Protein 2JMF (pdb70)

GO terms:
  GO:0061630 ubiquitin protein ligase activity (F, IDA)
  GO:0005737 cytoplasm (C, IDA)
  GO:0005938 cell cortex (C, IDA)
  GO:0019915 lipid storage (P, IDA)
  GO:0035331 negative regulation of hippo signaling (P, IGI)
  GO:0045463 R8 cell development (P, IGI)
  GO:0045746 negative regulation of Notch signaling pathway (P, IGI)
  GO:0045879 negative regulation of smoothened signaling pathway (P, IGI)
  GO:0016348 imaginal disc-derived leg joint morphogenesis (P, IGI)
  GO:0006622 protein targeting to lysosome (P, IGI)
  GO:0008586 imaginal disc-derived wing vein morphogenesis (P, IGI)
  GO:0008587 imaginal disc-derived wing margin morphogenesis (P, IGI)
  GO:0045746 negative regulation of Notch signaling pathway (P, IMP)
  GO:0045807 positive regulation of endocytosis (P, IMP)
  GO:0031623 receptor internalization (P, IMP)
  GO:0032880 regulation of protein localization (P, IMP)
  GO:0008586 imaginal disc-derived wing vein morphogenesis (P, IMP)
  GO:0005112 Notch binding (F, IPI)
  GO:0005515 protein binding (F, IPI)
  GO:0035209 pupal development (P, IMP)

Secondary structure (DSSP, 8-state):
-TTTS-SPPPTTEEEEE-TTS-EEEEETTT--EESS-PPSS--/-----PPP-STTT--

Foldseek 3Di:
DVPPPDDDDDDQKDWDADPVRAIKIAHPPVGDIDRDDDDPPDD/DDDPPDDDDDPVVVD

Structure (mmCIF, N/CA/C/O backbone):
data_2JMF
#
_entry.id   2JMF
#
loop_
_entity.id
_entity.type
_entity.pdbx_description
1 polymer 'E3 ubiquitin-protein ligase suppressor of deltex'
2 polymer 'Neurogenic locus Notch protein'
#
loop_
_atom_site.group_PDB
_atom_site.id
_atom_site.type_symbol
_atom_site.label_atom_id
_atom_site.label_alt_id
_atom_site.label_comp_id
_atom_site.label_asym_id
_atom_site.label_entity_id
_atom_site.label_seq_id
_atom_site.pdbx_PDB_ins_code
_atom_site.Cartn_x
_atom_site.Cartn_y
_atom_site.Cartn_z
_atom_site.occupancy
_atom_site.B_iso_or_equiv
_atom_site.auth_seq_id
_atom_site.auth_comp_id
_atom_site.auth_asym_id
_atom_site.auth_atom_id
_atom_site.pdbx_PDB_model_num
ATOM 1 N N . VAL A 1 11 ? 29.497 3.406 -9.202 1.00 0.00 515 VAL A N 1
ATOM 2 C CA . VAL A 1 11 ? 30.176 4.730 -9.075 1.00 0.00 515 VAL A CA 1
ATOM 3 C C . VAL A 1 11 ? 30.663 5.259 -10.427 1.00 0.00 515 VAL A C 1
ATOM 4 O O . VAL A 1 11 ? 30.222 6.330 -10.840 1.00 0.00 515 VAL A O 1
ATOM 17 N N . SER A 1 12 ? 31.548 4.536 -11.128 1.00 0.00 516 SER A N 1
ATOM 18 C CA . SER A 1 12 ? 32.402 5.019 -12.241 1.00 0.00 516 SER A CA 1
ATOM 19 C C . SER A 1 12 ? 31.726 5.744 -13.423 1.00 0.00 516 SER A C 1
ATOM 20 O O . SER A 1 12 ? 32.390 6.519 -14.114 1.00 0.00 516 SER A O 1
ATOM 28 N N . LEU A 1 13 ? 30.424 5.528 -13.656 1.00 0.00 517 LEU A N 1
ATOM 29 C CA . LEU A 1 13 ? 29.607 6.245 -14.656 1.00 0.00 517 LEU A CA 1
ATOM 30 C C . LEU A 1 13 ? 28.219 6.677 -14.125 1.00 0.00 517 LEU A C 1
ATOM 31 O O . LEU A 1 13 ? 27.318 6.989 -14.906 1.00 0.00 517 LEU A O 1
ATOM 47 N N . ILE A 1 14 ? 28.046 6.688 -12.797 1.00 0.00 518 ILE A N 1
ATOM 48 C CA . ILE A 1 14 ? 26.777 6.957 -12.087 1.00 0.00 518 ILE A CA 1
ATOM 49 C C . ILE A 1 14 ? 26.938 8.097 -11.051 1.00 0.00 518 ILE A C 1
ATOM 50 O O . ILE A 1 14 ? 25.951 8.706 -10.633 1.00 0.00 518 ILE A O 1
ATOM 66 N N . ASN A 1 15 ? 28.178 8.458 -10.695 1.00 0.00 519 ASN A N 1
ATOM 67 C CA . ASN A 1 15 ? 28.528 9.496 -9.713 1.00 0.00 519 ASN A CA 1
ATOM 68 C C . ASN A 1 15 ? 29.377 10.637 -10.336 1.00 0.00 519 ASN A C 1
ATOM 69 O O . ASN A 1 15 ? 30.068 11.379 -9.635 1.00 0.00 519 ASN A O 1
ATOM 80 N N . GLU A 1 16 ? 29.345 10.758 -11.668 1.00 0.00 520 GLU A N 1
ATOM 81 C CA . GLU A 1 16 ? 29.984 11.824 -12.463 1.00 0.00 520 GLU A CA 1
ATOM 82 C C . GLU A 1 16 ? 29.351 13.222 -12.226 1.00 0.00 520 GLU A C 1
ATOM 83 O O . GLU A 1 16 ? 28.420 13.380 -11.429 1.00 0.00 520 GLU A O 1
ATOM 95 N N . GLY A 1 17 ? 29.867 14.254 -12.910 1.00 0.00 521 GLY A N 1
ATOM 96 C CA . GLY A 1 17 ? 29.430 15.656 -12.786 1.00 0.00 521 GLY A CA 1
ATOM 97 C C . GLY A 1 17 ? 27.940 15.933 -13.098 1.00 0.00 521 GLY A C 1
ATOM 98 O O . GLY A 1 17 ? 27.246 15.082 -13.669 1.00 0.00 521 GLY A O 1
ATOM 102 N N . PRO A 1 18 ? 27.433 17.131 -12.737 1.00 0.00 522 PRO A N 1
ATOM 103 C CA . PRO A 1 18 ? 26.010 17.482 -12.821 1.00 0.00 522 PRO A CA 1
ATOM 104 C C . PRO A 1 18 ? 25.501 17.615 -14.269 1.00 0.00 522 PRO A C 1
ATOM 105 O O . PRO A 1 18 ? 26.249 17.990 -15.178 1.00 0.00 522 PRO A O 1
ATOM 116 N N . LEU A 1 19 ? 24.210 17.326 -14.481 1.00 0.00 523 LEU A N 1
ATOM 117 C CA . LEU A 1 19 ? 23.568 17.376 -15.804 1.00 0.00 523 LEU A CA 1
ATOM 118 C C . LEU A 1 19 ? 23.194 18.819 -16.248 1.00 0.00 523 LEU A C 1
ATOM 119 O O . LEU A 1 19 ? 22.991 19.688 -15.390 1.00 0.00 523 LEU A O 1
ATOM 135 N N . PRO A 1 20 ? 23.075 19.095 -17.564 1.00 0.00 524 PRO A N 1
ATOM 136 C CA . PRO A 1 20 ? 22.651 20.400 -18.091 1.00 0.00 524 PRO A CA 1
ATOM 137 C C . PRO A 1 20 ? 21.172 20.745 -17.782 1.00 0.00 524 PRO A C 1
ATOM 138 O O . PRO A 1 20 ? 20.353 19.844 -17.567 1.00 0.00 524 PRO A O 1
ATOM 149 N N . PRO A 1 21 ? 20.801 22.042 -17.768 1.00 0.00 525 PRO A N 1
ATOM 150 C CA . PRO A 1 21 ? 19.497 22.520 -17.290 1.00 0.00 525 PRO A CA 1
ATOM 151 C C . PRO A 1 21 ? 18.342 22.195 -18.255 1.00 0.00 525 PRO A C 1
ATOM 152 O O . PRO A 1 21 ? 18.264 22.742 -19.356 1.00 0.00 525 PRO A O 1
ATOM 163 N N . GLY A 1 22 ? 17.413 21.331 -17.832 1.00 0.00 526 GLY A N 1
ATOM 164 C CA . GLY A 1 22 ? 16.212 20.977 -18.607 1.00 0.00 526 GLY A CA 1
ATOM 165 C C . GLY A 1 22 ? 16.485 20.187 -19.897 1.00 0.00 526 GLY A C 1
ATOM 166 O O . GLY A 1 22 ? 15.681 20.240 -20.831 1.00 0.00 526 GLY A O 1
ATOM 170 N N . TRP A 1 23 ? 17.604 19.459 -19.948 1.00 0.00 527 TRP A N 1
ATOM 171 C CA . TRP A 1 23 ? 18.062 18.645 -21.084 1.00 0.00 527 TRP A CA 1
ATOM 172 C C . TRP A 1 23 ? 18.210 17.165 -20.687 1.00 0.00 527 TRP A C 1
ATOM 173 O O . TRP A 1 23 ? 18.353 16.820 -19.512 1.00 0.00 527 TRP A O 1
ATOM 194 N N . GLU A 1 24 ? 18.244 16.293 -21.691 1.00 0.00 528 GLU A N 1
ATOM 195 C CA . GLU A 1 24 ? 18.561 14.864 -21.587 1.00 0.00 528 GLU A CA 1
ATOM 196 C C . GLU A 1 24 ? 19.633 14.504 -22.634 1.00 0.00 528 GLU A C 1
ATOM 197 O O . GLU A 1 24 ? 19.746 15.153 -23.677 1.00 0.00 528 GLU A O 1
ATOM 209 N N . ILE A 1 25 ? 20.457 13.497 -22.336 1.00 0.00 529 ILE A N 1
ATOM 210 C CA . ILE A 1 25 ? 21.676 13.151 -23.081 1.00 0.00 529 ILE A CA 1
ATOM 211 C C . ILE A 1 25 ? 21.807 11.627 -23.124 1.00 0.00 529 ILE A C 1
ATOM 212 O O . ILE A 1 25 ? 21.801 10.967 -22.079 1.00 0.00 529 ILE A O 1
ATOM 228 N N . ARG A 1 26 ? 21.907 11.058 -24.330 1.00 0.00 530 ARG A N 1
ATOM 229 C CA . ARG A 1 26 ? 21.861 9.604 -24.570 1.00 0.00 530 ARG A CA 1
ATOM 230 C C . ARG A 1 26 ? 23.010 9.142 -25.470 1.00 0.00 530 ARG A C 1
ATOM 231 O O . ARG A 1 26 ? 23.604 9.936 -26.203 1.00 0.00 530 ARG A O 1
ATOM 252 N N . TYR A 1 27 ? 23.296 7.843 -25.408 1.00 0.00 531 TYR A N 1
ATOM 253 C CA . TYR A 1 27 ? 24.455 7.189 -26.020 1.00 0.00 531 TYR A CA 1
ATOM 254 C C . TYR A 1 27 ? 23.979 5.937 -26.773 1.00 0.00 531 TYR A C 1
ATOM 255 O O . TYR A 1 27 ? 23.525 4.969 -26.153 1.00 0.00 531 TYR A O 1
ATOM 273 N N . THR A 1 28 ? 24.011 5.963 -28.106 1.00 0.00 532 THR A N 1
ATOM 274 C CA . THR A 1 28 ? 23.494 4.870 -28.951 1.00 0.00 532 THR A CA 1
ATOM 275 C C . THR A 1 28 ? 24.493 3.715 -29.089 1.00 0.00 532 THR A C 1
ATOM 276 O O . THR A 1 28 ? 25.702 3.881 -28.895 1.00 0.00 532 THR A O 1
ATOM 287 N N . ALA A 1 29 ? 24.001 2.533 -29.477 1.00 0.00 533 ALA A N 1
ATOM 288 C CA . ALA A 1 29 ? 24.830 1.346 -29.727 1.00 0.00 533 ALA A CA 1
ATOM 289 C C . ALA A 1 29 ? 25.838 1.514 -30.892 1.00 0.00 533 ALA A C 1
ATOM 290 O O . ALA A 1 29 ? 26.803 0.752 -30.987 1.00 0.00 533 ALA A O 1
ATOM 297 N N . ALA A 1 30 ? 25.655 2.528 -31.750 1.00 0.00 534 ALA A N 1
ATOM 298 C CA . ALA A 1 30 ? 26.624 2.946 -32.769 1.00 0.00 534 ALA A CA 1
ATOM 299 C C . ALA A 1 30 ? 27.913 3.580 -32.191 1.00 0.00 534 ALA A C 1
ATOM 300 O O . ALA A 1 30 ? 28.881 3.781 -32.931 1.00 0.00 534 ALA A O 1
ATOM 307 N N . GLY A 1 31 ? 27.943 3.908 -30.892 1.00 0.00 535 GLY A N 1
ATOM 308 C CA . GLY A 1 31 ? 29.080 4.557 -30.228 1.00 0.00 535 GLY A CA 1
ATOM 309 C C . GLY A 1 31 ? 29.071 6.084 -30.363 1.00 0.00 535 GLY A C 1
ATOM 310 O O . GLY A 1 31 ? 30.134 6.704 -30.434 1.00 0.00 535 GLY A O 1
ATOM 314 N N . GLU A 1 32 ? 27.885 6.696 -30.424 1.00 0.00 536 GLU A N 1
ATOM 315 C CA . GLU A 1 32 ? 27.683 8.139 -30.619 1.00 0.00 536 GLU A CA 1
ATOM 316 C C . GLU A 1 32 ? 26.757 8.734 -29.545 1.00 0.00 536 GLU A C 1
ATOM 317 O O . GLU A 1 32 ? 25.933 8.032 -28.950 1.00 0.00 536 GLU A O 1
ATOM 329 N N . ARG A 1 33 ? 26.886 10.045 -29.311 1.00 0.00 537 ARG A N 1
ATOM 330 C CA . ARG A 1 33 ? 26.184 10.804 -28.263 1.00 0.00 537 ARG A CA 1
ATOM 331 C C . ARG A 1 33 ? 25.269 11.862 -28.881 1.00 0.00 537 ARG A C 1
ATOM 332 O O . ARG A 1 33 ? 25.635 12.522 -29.856 1.00 0.00 537 ARG A O 1
ATOM 353 N N . PHE A 1 34 ? 24.092 12.029 -28.284 1.00 0.00 538 PHE A N 1
ATOM 354 C CA . PHE A 1 34 ? 23.023 12.912 -28.755 1.00 0.00 538 PHE A CA 1
ATOM 355 C C . PHE A 1 34 ? 22.352 13.633 -27.582 1.00 0.00 538 PHE A C 1
ATOM 356 O O . PHE A 1 34 ? 22.336 13.131 -26.454 1.00 0.00 538 PHE A O 1
ATOM 373 N N . PHE A 1 35 ? 21.748 14.784 -27.871 1.00 0.00 539 PHE A N 1
ATOM 374 C CA . PHE A 1 35 ? 21.077 15.644 -26.896 1.00 0.00 539 PHE A CA 1
ATOM 375 C C . PHE A 1 35 ? 19.591 15.787 -27.251 1.00 0.00 539 PHE A C 1
ATOM 376 O O . PHE A 1 35 ? 19.211 15.789 -28.426 1.00 0.00 539 PHE A O 1
ATOM 393 N N . VAL A 1 36 ? 18.754 15.909 -26.220 1.00 0.00 540 VAL A N 1
ATOM 394 C CA . VAL A 1 36 ? 17.289 15.817 -26.275 1.00 0.00 540 VAL A CA 1
ATOM 395 C C . VAL A 1 36 ? 16.673 16.939 -25.433 1.00 0.00 540 VAL A C 1
ATOM 396 O O . VAL A 1 36 ? 16.932 17.047 -24.233 1.00 0.00 540 VAL A O 1
ATOM 409 N N . ASP A 1 37 ? 15.830 17.759 -26.059 1.00 0.00 541 ASP A N 1
ATOM 410 C CA . ASP A 1 37 ? 15.125 18.880 -25.434 1.00 0.00 541 ASP A CA 1
ATOM 411 C C . ASP A 1 37 ? 13.648 18.526 -25.204 1.00 0.00 541 ASP A C 1
ATOM 412 O O . ASP A 1 37 ? 12.840 18.524 -26.134 1.00 0.00 541 ASP A O 1
ATOM 421 N N . HIS A 1 38 ? 13.273 18.229 -23.957 1.00 0.00 542 HIS A N 1
ATOM 422 C CA . HIS A 1 38 ? 11.880 17.923 -23.588 1.00 0.00 542 HIS A CA 1
ATOM 423 C C . HIS A 1 38 ? 10.925 19.125 -23.722 1.00 0.00 542 HIS A C 1
ATOM 424 O O . HIS A 1 38 ? 9.711 18.937 -23.806 1.00 0.00 542 HIS A O 1
ATOM 437 N N . ASN A 1 39 ? 11.453 20.356 -23.750 1.00 0.00 543 ASN A N 1
ATOM 438 C CA . ASN A 1 39 ? 10.667 21.597 -23.793 1.00 0.00 543 ASN A CA 1
ATOM 439 C C . ASN A 1 39 ? 9.965 21.831 -25.148 1.00 0.00 543 ASN A C 1
ATOM 440 O O . ASN A 1 39 ? 8.870 22.399 -25.184 1.00 0.00 543 ASN A O 1
ATOM 451 N N . THR A 1 40 ? 10.565 21.369 -26.253 1.00 0.00 544 THR A N 1
ATOM 452 C CA . THR A 1 40 ? 10.056 21.519 -27.636 1.00 0.00 544 THR A CA 1
ATOM 453 C C . THR A 1 40 ? 10.107 20.218 -28.456 1.00 0.00 544 THR A C 1
ATOM 454 O O . THR A 1 40 ? 9.776 20.213 -29.645 1.00 0.00 544 THR A O 1
ATOM 465 N N . ARG A 1 41 ? 10.512 19.104 -27.824 1.00 0.00 545 ARG A N 1
ATOM 466 C CA . ARG A 1 41 ? 10.750 17.769 -28.413 1.00 0.00 545 ARG A CA 1
ATOM 467 C C . ARG A 1 41 ? 11.870 17.721 -29.473 1.00 0.00 545 ARG A C 1
ATOM 468 O O . ARG A 1 41 ? 11.980 16.741 -30.215 1.00 0.00 545 ARG A O 1
ATOM 489 N N . ARG A 1 42 ? 12.704 18.767 -29.558 1.00 0.00 546 ARG A N 1
ATOM 490 C CA . ARG A 1 42 ? 13.882 18.852 -30.445 1.00 0.00 546 ARG A CA 1
ATOM 491 C C . ARG A 1 42 ? 15.033 17.943 -30.000 1.00 0.00 546 ARG A C 1
ATOM 492 O O . ARG A 1 42 ? 15.105 17.502 -28.851 1.00 0.00 546 ARG A O 1
ATOM 513 N N . THR A 1 43 ? 15.963 17.709 -30.923 1.00 0.00 547 THR A N 1
ATOM 514 C CA . THR A 1 43 ? 17.173 16.889 -30.739 1.00 0.00 547 THR A CA 1
ATOM 515 C C . THR A 1 43 ? 18.335 17.422 -31.582 1.00 0.00 547 THR A C 1
ATOM 516 O O . THR A 1 43 ? 18.111 18.024 -32.634 1.00 0.00 547 THR A O 1
ATOM 527 N N . THR A 1 44 ? 19.577 17.182 -31.154 1.00 0.00 548 THR A N 1
ATOM 528 C CA . THR A 1 44 ? 20.791 17.647 -31.855 1.00 0.00 548 THR A CA 1
ATOM 529 C C . THR A 1 44 ? 22.028 16.792 -31.529 1.00 0.00 548 THR A C 1
ATOM 530 O O . THR A 1 44 ? 22.053 16.041 -30.548 1.00 0.00 548 THR A O 1
ATOM 541 N N . PHE A 1 45 ? 23.051 16.880 -32.385 1.00 0.00 549 PHE A N 1
ATOM 542 C CA . PHE A 1 45 ? 24.300 16.106 -32.331 1.00 0.00 549 PHE A CA 1
ATOM 543 C C . PHE A 1 45 ? 25.362 16.709 -31.385 1.00 0.00 549 PHE A C 1
ATOM 544 O O . PHE A 1 45 ? 26.368 16.064 -31.084 1.00 0.00 549 PHE A O 1
ATOM 561 N N . GLU A 1 46 ? 25.168 17.953 -30.938 1.00 0.00 550 GLU A N 1
ATOM 562 C CA . GLU A 1 46 ? 26.122 18.751 -30.149 1.00 0.00 550 GLU A CA 1
ATOM 563 C C . GLU A 1 46 ? 25.393 19.751 -29.220 1.00 0.00 550 GLU A C 1
ATOM 564 O O . GLU A 1 46 ? 24.186 19.638 -29.012 1.00 0.00 550 GLU A O 1
ATOM 576 N N . ASP A 1 47 ? 26.097 20.742 -28.662 1.00 0.00 551 ASP A N 1
ATOM 577 C CA . ASP A 1 47 ? 25.536 21.766 -27.763 1.00 0.00 551 ASP A CA 1
ATOM 578 C C . ASP A 1 47 ? 25.687 23.189 -28.360 1.00 0.00 551 ASP A C 1
ATOM 579 O O . ASP A 1 47 ? 26.575 23.946 -27.946 1.00 0.00 551 ASP A O 1
ATOM 588 N N . PRO A 1 48 ? 24.884 23.550 -29.385 1.00 0.00 552 PRO A N 1
ATOM 589 C CA . PRO A 1 48 ? 24.973 24.837 -30.080 1.00 0.00 552 PRO A CA 1
ATOM 590 C C . PRO A 1 48 ? 24.382 26.004 -29.262 1.00 0.00 552 PRO A C 1
ATOM 591 O O . PRO A 1 48 ? 23.741 25.811 -28.222 1.00 0.00 552 PRO A O 1
ATOM 602 N N . ARG A 1 49 ? 24.555 27.235 -29.767 1.00 0.00 553 ARG A N 1
ATOM 603 C CA . ARG A 1 49 ? 23.879 28.450 -29.267 1.00 0.00 553 ARG A CA 1
ATOM 604 C C . ARG A 1 49 ? 22.341 28.307 -29.275 1.00 0.00 553 ARG A C 1
ATOM 605 O O . ARG A 1 49 ? 21.804 27.648 -30.173 1.00 0.00 553 ARG A O 1
ATOM 626 N N . PRO A 1 50 ? 21.614 28.963 -28.346 1.00 0.00 554 PRO A N 1
ATOM 627 C CA . PRO A 1 50 ? 20.153 29.040 -28.391 1.00 0.00 554 PRO A CA 1
ATOM 628 C C . PRO A 1 50 ? 19.687 29.862 -29.608 1.00 0.00 554 PRO A C 1
ATOM 629 O O . PRO A 1 50 ? 20.283 30.890 -29.947 1.00 0.00 554 PRO A O 1
ATOM 640 N N . GLY A 1 51 ? 18.628 29.404 -30.280 1.00 0.00 555 GLY A N 1
ATOM 641 C CA . GLY A 1 51 ? 18.154 29.977 -31.546 1.00 0.00 555 GLY A CA 1
ATOM 642 C C . GLY A 1 51 ? 17.203 29.052 -32.314 1.00 0.00 555 GLY A C 1
ATOM 643 O O . GLY A 1 51 ? 16.517 28.212 -31.722 1.00 0.00 555 GLY A O 1
ATOM 647 N N . ALA A 1 52 ? 17.165 29.214 -33.640 1.00 0.00 556 ALA A N 1
ATOM 648 C CA . ALA A 1 52 ? 16.427 28.356 -34.573 1.00 0.00 556 ALA A CA 1
ATOM 649 C C . ALA A 1 52 ? 16.798 26.850 -34.446 1.00 0.00 556 ALA A C 1
ATOM 650 O O . ALA A 1 52 ? 17.930 26.531 -34.056 1.00 0.00 556 ALA A O 1
ATOM 657 N N . PRO A 1 53 ? 15.877 25.918 -34.783 1.00 0.00 557 PRO A N 1
ATOM 658 C CA . PRO A 1 53 ? 16.075 24.469 -34.641 1.00 0.00 557 PRO A CA 1
ATOM 659 C C . PRO A 1 53 ? 17.228 23.899 -35.489 1.00 0.00 557 PRO A C 1
ATOM 660 O O . PRO A 1 53 ? 17.399 24.299 -36.665 1.00 0.00 557 PRO A O 1
ATOM 671 N N . ASN B 2 7 ? 26.414 19.114 -42.242 1.00 0.00 2319 ASN B N 1
ATOM 672 C CA . ASN B 2 7 ? 26.803 17.876 -41.519 1.00 0.00 2319 ASN B CA 1
ATOM 673 C C . ASN B 2 7 ? 26.174 16.647 -42.184 1.00 0.00 2319 ASN B C 1
ATOM 674 O O . ASN B 2 7 ? 25.098 16.193 -41.788 1.00 0.00 2319 ASN B O 1
ATOM 685 N N . THR B 2 8 ? 26.835 16.100 -43.209 1.00 0.00 2320 THR B N 1
ATOM 686 C CA . THR B 2 8 ? 26.445 14.838 -43.877 1.00 0.00 2320 THR B CA 1
ATOM 687 C C . THR B 2 8 ? 26.931 13.617 -43.086 1.00 0.00 2320 THR B C 1
ATOM 688 O O . THR B 2 8 ? 28.084 13.585 -42.647 1.00 0.00 2320 THR B O 1
ATOM 699 N N . GLY B 2 9 ? 26.078 12.599 -42.927 1.00 0.00 2321 GLY B N 1
ATOM 700 C CA . GLY B 2 9 ? 26.419 11.356 -42.220 1.00 0.00 2321 GLY B CA 1
ATOM 701 C C . GLY B 2 9 ? 25.258 10.797 -41.397 1.00 0.00 2321 GLY B C 1
ATOM 702 O O . GLY B 2 9 ? 25.282 10.884 -40.167 1.00 0.00 2321 GLY B O 1
ATOM 706 N N . ALA B 2 10 ? 24.225 10.266 -42.062 1.00 0.00 2322 ALA B N 1
ATOM 707 C CA . ALA B 2 10 ? 23.080 9.630 -41.402 1.00 0.00 2322 ALA B CA 1
ATOM 708 C C . ALA B 2 10 ? 23.513 8.534 -40.399 1.00 0.00 2322 ALA B C 1
ATOM 709 O O . ALA B 2 10 ? 24.408 7.726 -40.677 1.00 0.00 2322 ALA B O 1
ATOM 716 N N . LYS B 2 11 ? 22.862 8.513 -39.230 1.00 0.00 2323 LYS B N 1
ATOM 717 C CA . LYS B 2 11 ? 23.166 7.654 -38.067 1.00 0.00 2323 LYS B CA 1
ATOM 718 C C . LYS B 2 11 ? 21.862 7.204 -37.381 1.00 0.00 2323 LYS B C 1
ATOM 719 O O . LYS B 2 11 ? 20.775 7.510 -37.877 1.00 0.00 2323 LYS B O 1
ATOM 738 N N . GLN B 2 12 ? 21.944 6.508 -36.242 1.00 0.00 2324 GLN B N 1
ATOM 739 C CA . GLN B 2 12 ? 20.769 6.216 -35.402 1.00 0.00 2324 GLN B CA 1
ATOM 740 C C . GLN B 2 12 ? 20.045 7.524 -35.002 1.00 0.00 2324 GLN B C 1
ATOM 741 O O . GLN B 2 12 ? 20.664 8.369 -34.347 1.00 0.00 2324 GLN B O 1
ATOM 755 N N . PRO B 2 13 ? 18.768 7.733 -35.386 1.00 0.00 2325 PRO B N 1
ATOM 756 C CA . PRO B 2 13 ? 18.059 8.980 -35.108 1.00 0.00 2325 PRO B CA 1
ATOM 757 C C . PRO B 2 13 ? 17.678 9.080 -33.615 1.00 0.00 2325 PRO B C 1
ATOM 758 O O . PRO B 2 13 ? 17.045 8.156 -33.089 1.00 0.00 2325 PRO B O 1
ATOM 769 N N . PRO B 2 14 ? 18.022 10.176 -32.909 1.00 0.00 2326 PRO B N 1
ATOM 770 C CA . PRO B 2 14 ? 17.586 10.391 -31.532 1.00 0.00 2326 PRO B CA 1
ATOM 771 C C . PRO B 2 14 ? 16.078 10.697 -31.483 1.00 0.00 2326 PRO B C 1
ATOM 772 O O . PRO B 2 14 ? 15.607 11.664 -32.086 1.00 0.00 2326 PRO B O 1
ATOM 783 N N . SER B 2 15 ? 15.327 9.876 -30.744 1.00 0.00 2327 SER B N 1
ATOM 784 C CA . SER B 2 15 ? 13.871 9.991 -30.555 1.00 0.00 2327 SER B CA 1
ATOM 785 C C . SER B 2 15 ? 13.485 9.464 -29.169 1.00 0.00 2327 SER B C 1
ATOM 786 O O . SER B 2 15 ? 13.296 8.261 -28.984 1.00 0.00 2327 SER B O 1
ATOM 794 N N . TYR B 2 16 ? 13.409 10.358 -28.178 1.00 0.00 2328 TYR B N 1
ATOM 795 C CA . TYR B 2 16 ? 12.991 10.027 -26.809 1.00 0.00 2328 TYR B CA 1
ATOM 796 C C . TYR B 2 16 ? 11.458 10.129 -26.692 1.00 0.00 2328 TYR B C 1
ATOM 797 O O . TYR B 2 16 ? 10.748 9.174 -27.011 1.00 0.00 2328 TYR B O 1
ATOM 815 N N . GLU B 2 17 ? 10.934 11.313 -26.353 1.00 0.00 2329 GLU B N 1
ATOM 816 C CA . GLU B 2 17 ? 9.497 11.630 -26.306 1.00 0.00 2329 GLU B CA 1
ATOM 817 C C . GLU B 2 17 ? 8.796 11.352 -27.645 1.00 0.00 2329 GLU B C 1
ATOM 818 O O . GLU B 2 17 ? 7.663 10.878 -27.666 1.00 0.00 2329 GLU B O 1
ATOM 830 N N . ASP B 2 18 ? 9.480 11.612 -28.766 1.00 0.00 2330 ASP B N 1
ATOM 831 C CA . ASP B 2 18 ? 8.949 11.412 -30.119 1.00 0.00 2330 ASP B CA 1
ATOM 832 C C . ASP B 2 18 ? 8.751 9.928 -30.500 1.00 0.00 2330 ASP B C 1
ATOM 833 O O . ASP B 2 18 ? 7.999 9.626 -31.429 1.00 0.00 2330 ASP B O 1
ATOM 842 N N . CYS B 2 19 ? 9.377 8.996 -29.767 1.00 0.00 2331 CYS B N 1
ATOM 843 C CA . CYS B 2 19 ? 9.184 7.551 -29.930 1.00 0.00 2331 CYS B CA 1
ATOM 844 C C . CYS B 2 19 ? 8.135 6.989 -28.950 1.00 0.00 2331 CYS B C 1
ATOM 845 O O . CYS B 2 19 ? 7.315 6.154 -29.340 1.00 0.00 2331 CYS B O 1
ATOM 853 N N . ILE B 2 20 ? 8.109 7.467 -27.697 1.00 0.00 2332 ILE B N 1
ATOM 854 C CA . ILE B 2 20 ? 7.218 6.956 -26.633 1.00 0.00 2332 ILE B CA 1
ATOM 855 C C . ILE B 2 20 ? 5.804 7.590 -26.620 1.00 0.00 2332 ILE B C 1
ATOM 856 O O . ILE B 2 20 ? 5.108 7.527 -25.602 1.00 0.00 2332 ILE B O 1
ATOM 872 N N . LYS B 2 21 ? 5.360 8.188 -27.737 1.00 0.00 2333 LYS B N 1
ATOM 873 C CA . LYS B 2 21 ? 4.045 8.849 -27.901 1.00 0.00 2333 LYS B CA 1
ATOM 874 C C . LYS B 2 21 ? 3.233 8.301 -29.082 1.00 0.00 2333 LYS B C 1
ATOM 875 O O . LYS B 2 21 ? 1.984 8.308 -28.995 1.00 0.00 2333 LYS B O 1
ATOM 894 N N . VAL A 1 11 ? 26.659 4.841 -16.962 1.00 0.00 515 VAL A N 2
ATOM 895 C CA . VAL A 1 11 ? 26.620 6.213 -16.370 1.00 0.00 515 VAL A CA 2
ATOM 896 C C . VAL A 1 11 ? 27.910 6.597 -15.627 1.00 0.00 515 VAL A C 2
ATOM 897 O O . VAL A 1 11 ? 28.504 7.620 -15.953 1.00 0.00 515 VAL A O 2
ATOM 910 N N . SER A 1 12 ? 28.367 5.790 -14.656 1.00 0.00 516 SER A N 2
ATOM 911 C CA . SER A 1 12 ? 29.304 6.151 -13.566 1.00 0.00 516 SER A CA 2
ATOM 912 C C . SER A 1 12 ? 30.649 6.802 -13.940 1.00 0.00 516 SER A C 2
ATOM 913 O O . SER A 1 12 ? 31.191 7.558 -13.132 1.00 0.00 516 SER A O 2
ATOM 921 N N . LEU A 1 13 ? 31.183 6.548 -15.143 1.00 0.00 517 LEU A N 2
ATOM 922 C CA . LEU A 1 13 ? 32.429 7.148 -15.667 1.00 0.00 517 LEU A CA 2
ATOM 923 C C . LEU A 1 13 ? 32.269 7.779 -17.069 1.00 0.00 517 LEU A C 2
ATOM 924 O O . LEU A 1 13 ? 33.255 8.046 -17.757 1.00 0.00 517 LEU A O 2
ATOM 940 N N . ILE A 1 14 ? 31.021 8.009 -17.491 1.00 0.00 518 ILE A N 2
ATOM 941 C CA . ILE A 1 14 ? 30.639 8.518 -18.822 1.00 0.00 518 ILE A CA 2
ATOM 942 C C . ILE A 1 14 ? 29.831 9.828 -18.702 1.00 0.00 518 ILE A C 2
ATOM 943 O O . ILE A 1 14 ? 29.882 10.673 -19.596 1.00 0.00 518 ILE A O 2
ATOM 959 N N . ASN A 1 15 ? 29.161 10.048 -17.564 1.00 0.00 519 ASN A N 2
ATOM 960 C CA . ASN A 1 15 ? 28.301 11.203 -17.287 1.00 0.00 519 ASN A CA 2
ATOM 961 C C . ASN A 1 15 ? 28.725 11.900 -15.972 1.00 0.00 519 ASN A C 2
ATOM 962 O O . ASN A 1 15 ? 27.925 12.123 -15.061 1.00 0.00 519 ASN A O 2
ATOM 973 N N . GLU A 1 16 ? 30.030 12.158 -15.839 1.00 0.00 520 GLU A N 2
ATOM 974 C CA . GLU A 1 16 ? 30.647 12.822 -14.677 1.00 0.00 520 GLU A CA 2
ATOM 975 C C . GLU A 1 16 ? 30.106 14.254 -14.454 1.00 0.00 520 GLU A C 2
ATOM 976 O O . GLU A 1 16 ? 29.813 14.979 -15.411 1.00 0.00 520 GLU A O 2
ATOM 988 N N . GLY A 1 17 ? 30.012 14.681 -13.188 1.00 0.00 521 GLY A N 2
ATOM 989 C CA . GLY A 1 17 ? 29.466 15.991 -12.795 1.00 0.00 521 GLY A CA 2
ATOM 990 C C . GLY A 1 17 ? 27.924 16.080 -12.843 1.00 0.00 521 GLY A C 2
ATOM 991 O O . GLY A 1 17 ? 27.248 15.083 -13.124 1.00 0.00 521 GLY A O 2
ATOM 995 N N . PRO A 1 18 ? 27.341 17.260 -12.547 1.00 0.00 522 PRO A N 2
ATOM 996 C CA . PRO A 1 18 ? 25.893 17.490 -12.608 1.00 0.00 522 PRO A CA 2
ATOM 997 C C . PRO A 1 18 ? 25.373 17.544 -14.058 1.00 0.00 522 PRO A C 2
ATOM 998 O O . PRO A 1 18 ? 26.105 17.914 -14.983 1.00 0.00 522 PRO A O 2
ATOM 1009 N N . LEU A 1 19 ? 24.095 17.199 -14.264 1.00 0.00 523 LEU A N 2
ATOM 1010 C CA . LEU A 1 19 ? 23.458 17.214 -15.591 1.00 0.00 523 LEU A CA 2
ATOM 1011 C C . LEU A 1 19 ? 23.064 18.647 -16.052 1.00 0.00 523 LEU A C 2
ATOM 1012 O O . LEU A 1 19 ? 22.842 19.520 -15.204 1.00 0.00 523 LEU A O 2
ATOM 1028 N N . PRO A 1 20 ? 22.955 18.914 -17.371 1.00 0.00 524 PRO A N 2
ATOM 1029 C CA . PRO A 1 20 ? 22.551 20.221 -17.907 1.00 0.00 524 PRO A CA 2
ATOM 1030 C C . PRO A 1 20 ? 21.069 20.575 -17.626 1.00 0.00 524 PRO A C 2
ATOM 1031 O O . PRO A 1 20 ? 20.239 19.679 -17.433 1.00 0.00 524 PRO A O 2
ATOM 1042 N N . PRO A 1 21 ? 20.704 21.874 -17.614 1.00 0.00 525 PRO A N 2
ATOM 1043 C CA . PRO A 1 21 ? 19.395 22.355 -17.157 1.00 0.00 525 PRO A CA 2
ATOM 1044 C C . PRO A 1 21 ? 18.252 22.016 -18.130 1.00 0.00 525 PRO A C 2
ATOM 1045 O O . PRO A 1 21 ? 18.179 22.557 -19.234 1.00 0.00 525 PRO A O 2
ATOM 1056 N N . GLY A 1 22 ? 17.330 21.141 -17.715 1.00 0.00 526 GLY A N 2
ATOM 1057 C CA . GLY A 1 22 ? 16.140 20.767 -18.499 1.00 0.00 526 GLY A CA 2
ATOM 1058 C C . GLY A 1 22 ? 16.435 20.000 -19.800 1.00 0.00 526 GLY A C 2
ATOM 1059 O O . GLY A 1 22 ? 15.612 20.012 -20.719 1.00 0.00 526 GLY A O 2
ATOM 1063 N N . TRP A 1 23 ? 17.592 19.336 -19.876 1.00 0.00 527 TRP A N 2
ATOM 1064 C CA . TRP A 1 23 ? 18.064 18.547 -21.022 1.00 0.00 527 TRP A CA 2
ATOM 1065 C C . TRP A 1 23 ? 18.215 17.062 -20.650 1.00 0.00 527 TRP A C 2
ATOM 1066 O O . TRP A 1 23 ? 18.362 16.698 -19.481 1.00 0.00 527 TRP A O 2
ATOM 1087 N N . GLU A 1 24 ? 18.244 16.208 -21.668 1.00 0.00 528 GLU A N 2
ATOM 1088 C CA . GLU A 1 24 ? 18.543 14.775 -21.589 1.00 0.00 528 GLU A CA 2
ATOM 1089 C C . GLU A 1 24 ? 19.614 14.427 -22.640 1.00 0.00 528 GLU A C 2
ATOM 1090 O O . GLU A 1 24 ? 19.728 15.088 -23.675 1.00 0.00 528 GLU A O 2
ATOM 1102 N N . ILE A 1 25 ? 20.444 13.422 -22.353 1.00 0.00 529 ILE A N 2
ATOM 1103 C CA . ILE A 1 25 ? 21.667 13.098 -23.099 1.00 0.00 529 ILE A CA 2
ATOM 1104 C C . ILE A 1 25 ? 21.818 11.576 -23.137 1.00 0.00 529 ILE A C 2
ATOM 1105 O O . ILE A 1 25 ? 21.878 10.927 -22.088 1.00 0.00 529 ILE A O 2
ATOM 1121 N N . ARG A 1 26 ? 21.859 10.999 -24.341 1.00 0.00 530 ARG A N 2
ATOM 1122 C CA . ARG A 1 26 ? 21.819 9.542 -24.562 1.00 0.00 530 ARG A CA 2
ATOM 1123 C C . ARG A 1 26 ? 22.952 9.082 -25.481 1.00 0.00 530 ARG A C 2
ATOM 1124 O O . ARG A 1 26 ? 23.518 9.875 -26.234 1.00 0.00 530 ARG A O 2
ATOM 1145 N N . TYR A 1 27 ? 23.261 7.789 -25.412 1.00 0.00 531 TYR A N 2
ATOM 1146 C CA . TYR A 1 27 ? 24.443 7.159 -26.007 1.00 0.00 531 TYR A CA 2
ATOM 1147 C C . TYR A 1 27 ? 24.000 5.939 -26.823 1.00 0.00 531 TYR A C 2
ATOM 1148 O O . TYR A 1 27 ? 23.719 4.869 -26.273 1.00 0.00 531 TYR A O 2
ATOM 1166 N N . THR A 1 28 ? 23.858 6.123 -28.135 1.00 0.00 532 THR A N 2
ATOM 1167 C CA . THR A 1 28 ? 23.387 5.076 -29.060 1.00 0.00 532 THR A CA 2
ATOM 1168 C C . THR A 1 28 ? 24.392 3.924 -29.184 1.00 0.00 532 THR A C 2
ATOM 1169 O O . THR A 1 28 ? 25.601 4.111 -29.017 1.00 0.00 532 THR A O 2
ATOM 1180 N N . ALA A 1 29 ? 23.910 2.722 -29.523 1.00 0.00 533 ALA A N 2
ATOM 1181 C CA . ALA A 1 29 ? 24.746 1.523 -29.680 1.00 0.00 533 ALA A CA 2
ATOM 1182 C C . ALA A 1 29 ? 25.791 1.618 -30.821 1.00 0.00 533 ALA A C 2
ATOM 1183 O O . ALA A 1 29 ? 26.742 0.835 -30.854 1.00 0.00 533 ALA A O 2
ATOM 1190 N N . ALA A 1 30 ? 25.656 2.600 -31.723 1.00 0.00 534 ALA A N 2
ATOM 1191 C CA . ALA A 1 30 ? 26.679 2.983 -32.702 1.00 0.00 534 ALA A CA 2
ATOM 1192 C C . ALA A 1 30 ? 27.960 3.582 -32.069 1.00 0.00 534 ALA A C 2
ATOM 1193 O O . ALA A 1 30 ? 28.974 3.731 -32.758 1.00 0.00 534 ALA A O 2
ATOM 1200 N N . GLY A 1 31 ? 27.927 3.937 -30.778 1.00 0.00 535 GLY A N 2
ATOM 1201 C CA . GLY A 1 31 ? 29.023 4.599 -30.064 1.00 0.00 535 GLY A CA 2
ATOM 1202 C C . GLY A 1 31 ? 28.964 6.128 -30.164 1.00 0.00 535 GLY A C 2
ATOM 1203 O O . GLY A 1 31 ? 30.009 6.779 -30.197 1.00 0.00 535 GLY A O 2
ATOM 1207 N N . GLU A 1 32 ? 27.760 6.704 -30.258 1.00 0.00 536 GLU A N 2
ATOM 1208 C CA . GLU A 1 32 ? 27.537 8.123 -30.573 1.00 0.00 536 GLU A CA 2
ATOM 1209 C C . GLU A 1 32 ? 26.555 8.775 -29.589 1.00 0.00 536 GLU A C 2
ATOM 1210 O O . GLU A 1 32 ? 25.457 8.260 -29.342 1.00 0.00 536 GLU A O 2
ATOM 1222 N N . ARG A 1 33 ? 26.962 9.922 -29.031 1.00 0.00 537 ARG A N 2
ATOM 1223 C CA . ARG A 1 33 ? 26.167 10.736 -28.102 1.00 0.00 537 ARG A CA 2
ATOM 1224 C C . ARG A 1 33 ? 25.255 11.713 -28.848 1.00 0.00 537 ARG A C 2
ATOM 1225 O O . ARG A 1 33 ? 25.660 12.322 -29.839 1.00 0.00 537 ARG A O 2
ATOM 1246 N N . PHE A 1 34 ? 24.050 11.903 -28.318 1.00 0.00 538 PHE A N 2
ATOM 1247 C CA . PHE A 1 34 ? 23.057 12.874 -28.785 1.00 0.00 538 PHE A CA 2
ATOM 1248 C C . PHE A 1 34 ? 22.363 13.549 -27.596 1.00 0.00 538 PHE A C 2
ATOM 1249 O O . PHE A 1 34 ? 22.296 12.993 -26.495 1.00 0.00 538 PHE A O 2
ATOM 1266 N N . PHE A 1 35 ? 21.797 14.729 -27.841 1.00 0.00 539 PHE A N 2
ATOM 1267 C CA . PHE A 1 35 ? 21.079 15.543 -26.864 1.00 0.00 539 PHE A CA 2
ATOM 1268 C C . PHE A 1 35 ? 19.594 15.650 -27.237 1.00 0.00 539 PHE A C 2
ATOM 1269 O O . PHE A 1 35 ? 19.217 15.608 -28.413 1.00 0.00 539 PHE A O 2
ATOM 1286 N N . VAL A 1 36 ? 18.755 15.811 -26.216 1.00 0.00 540 VAL A N 2
ATOM 1287 C CA . VAL A 1 36 ? 17.292 15.734 -26.265 1.00 0.00 540 VAL A CA 2
ATOM 1288 C C . VAL A 1 36 ? 16.706 16.844 -25.388 1.00 0.00 540 VAL A C 2
ATOM 1289 O O . VAL A 1 36 ? 17.056 16.964 -24.213 1.00 0.00 540 VAL A O 2
ATOM 1302 N N . ASP A 1 37 ? 15.776 17.624 -25.935 1.00 0.00 541 ASP A N 2
ATOM 1303 C CA . ASP A 1 37 ? 15.089 18.710 -25.230 1.00 0.00 541 ASP A CA 2
ATOM 1304 C C . ASP A 1 37 ? 13.591 18.397 -25.096 1.00 0.00 541 ASP A C 2
ATOM 1305 O O . ASP A 1 37 ? 12.859 18.326 -26.084 1.00 0.00 541 ASP A O 2
ATOM 1314 N N . HIS A 1 38 ? 13.126 18.207 -23.860 1.00 0.00 542 HIS A N 2
ATOM 1315 C CA . HIS A 1 38 ? 11.716 17.913 -23.563 1.00 0.00 542 HIS A CA 2
ATOM 1316 C C . HIS A 1 38 ? 10.797 19.141 -23.691 1.00 0.00 542 HIS A C 2
ATOM 1317 O O . HIS A 1 38 ? 9.586 18.991 -23.853 1.00 0.00 542 HIS A O 2
ATOM 1330 N N . ASN A 1 39 ? 11.352 20.359 -23.640 1.00 0.00 543 ASN A N 2
ATOM 1331 C CA . ASN A 1 39 ? 10.590 21.614 -23.710 1.00 0.00 543 ASN A CA 2
ATOM 1332 C C . ASN A 1 39 ? 9.934 21.845 -25.088 1.00 0.00 543 ASN A C 2
ATOM 1333 O O . ASN A 1 39 ? 8.867 22.459 -25.168 1.00 0.00 543 ASN A O 2
ATOM 1344 N N . THR A 1 40 ? 10.543 21.326 -26.162 1.00 0.00 544 THR A N 2
ATOM 1345 C CA . THR A 1 40 ? 10.083 21.459 -27.562 1.00 0.00 544 THR A CA 2
ATOM 1346 C C . THR A 1 40 ? 10.113 20.136 -28.351 1.00 0.00 544 THR A C 2
ATOM 1347 O O . THR A 1 40 ? 9.847 20.121 -29.555 1.00 0.00 544 THR A O 2
ATOM 1358 N N . ARG A 1 41 ? 10.420 19.013 -27.677 1.00 0.00 545 ARG A N 2
ATOM 1359 C CA . ARG A 1 41 ? 10.561 17.635 -28.206 1.00 0.00 545 ARG A CA 2
ATOM 1360 C C . ARG A 1 41 ? 11.740 17.421 -29.182 1.00 0.00 545 ARG A C 2
ATOM 1361 O O . ARG A 1 41 ? 11.885 16.327 -29.732 1.00 0.00 545 ARG A O 2
ATOM 1382 N N . ARG A 1 42 ? 12.564 18.446 -29.436 1.00 0.00 546 ARG A N 2
ATOM 1383 C CA . ARG A 1 42 ? 13.665 18.414 -30.421 1.00 0.00 546 ARG A CA 2
ATOM 1384 C C . ARG A 1 42 ? 14.897 17.628 -29.950 1.00 0.00 546 ARG A C 2
ATOM 1385 O O . ARG A 1 42 ? 15.024 17.262 -28.780 1.00 0.00 546 ARG A O 2
ATOM 1406 N N . THR A 1 43 ? 15.842 17.435 -30.870 1.00 0.00 547 THR A N 2
ATOM 1407 C CA . THR A 1 43 ? 17.127 16.749 -30.648 1.00 0.00 547 THR A CA 2
ATOM 1408 C C . THR A 1 43 ? 18.269 17.389 -31.449 1.00 0.00 547 THR A C 2
ATOM 1409 O O . THR A 1 43 ? 18.032 18.155 -32.388 1.00 0.00 547 THR A O 2
ATOM 1420 N N . THR A 1 44 ? 19.518 17.083 -31.084 1.00 0.00 548 THR A N 2
ATOM 1421 C CA . THR A 1 44 ? 20.738 17.517 -31.798 1.00 0.00 548 THR A CA 2
ATOM 1422 C C . THR A 1 44 ? 21.948 16.636 -31.438 1.00 0.00 548 THR A C 2
ATOM 1423 O O . THR A 1 44 ? 21.966 15.976 -30.397 1.00 0.00 548 THR A O 2
ATOM 1434 N N . PHE A 1 45 ? 22.962 16.599 -32.307 1.00 0.00 549 PHE A N 2
ATOM 1435 C CA . PHE A 1 45 ? 24.233 15.890 -32.092 1.00 0.00 549 PHE A CA 2
ATOM 1436 C C . PHE A 1 45 ? 25.251 16.698 -31.253 1.00 0.00 549 PHE A C 2
ATOM 1437 O O . PHE A 1 45 ? 26.221 16.136 -30.742 1.00 0.00 549 PHE A O 2
ATOM 1454 N N . GLU A 1 46 ? 25.041 18.007 -31.082 1.00 0.00 550 GLU A N 2
ATOM 1455 C CA . GLU A 1 46 ? 25.991 18.937 -30.445 1.00 0.00 550 GLU A CA 2
ATOM 1456 C C . GLU A 1 46 ? 25.296 19.901 -29.457 1.00 0.00 550 GLU A C 2
ATOM 1457 O O . GLU A 1 46 ? 24.154 19.675 -29.062 1.00 0.00 550 GLU A O 2
ATOM 1469 N N . ASP A 1 47 ? 25.972 20.974 -29.034 1.00 0.00 551 ASP A N 2
ATOM 1470 C CA . ASP A 1 47 ? 25.444 21.974 -28.092 1.00 0.00 551 ASP A CA 2
ATOM 1471 C C . ASP A 1 47 ? 25.395 23.379 -28.742 1.00 0.00 551 ASP A C 2
ATOM 1472 O O . ASP A 1 47 ? 26.263 24.219 -28.472 1.00 0.00 551 ASP A O 2
ATOM 1481 N N . PRO A 1 48 ? 24.437 23.628 -29.662 1.00 0.00 552 PRO A N 2
ATOM 1482 C CA . PRO A 1 48 ? 24.302 24.898 -30.380 1.00 0.00 552 PRO A CA 2
ATOM 1483 C C . PRO A 1 48 ? 23.734 26.024 -29.490 1.00 0.00 552 PRO A C 2
ATOM 1484 O O . PRO A 1 48 ? 23.407 25.825 -28.314 1.00 0.00 552 PRO A O 2
ATOM 1495 N N . ARG A 1 49 ? 23.593 27.226 -30.069 1.00 0.00 553 ARG A N 2
ATOM 1496 C CA . ARG A 1 49 ? 22.953 28.403 -29.444 1.00 0.00 553 ARG A CA 2
ATOM 1497 C C . ARG A 1 49 ? 21.541 28.092 -28.895 1.00 0.00 553 ARG A C 2
ATOM 1498 O O . ARG A 1 49 ? 20.824 27.283 -29.491 1.00 0.00 553 ARG A O 2
ATOM 1519 N N . PRO A 1 50 ? 21.102 28.759 -27.805 1.00 0.00 554 PRO A N 2
ATOM 1520 C CA . PRO A 1 50 ? 19.817 28.485 -27.145 1.00 0.00 554 PRO A CA 2
ATOM 1521 C C . PRO A 1 50 ? 18.580 28.943 -27.943 1.00 0.00 554 PRO A C 2
ATOM 1522 O O . PRO A 1 50 ? 17.464 28.511 -27.647 1.00 0.00 554 PRO A O 2
ATOM 1533 N N . GLY A 1 51 ? 18.757 29.788 -28.967 1.00 0.00 555 GLY A N 2
ATOM 1534 C CA . GLY A 1 51 ? 17.705 30.283 -29.867 1.00 0.00 555 GLY A CA 2
ATOM 1535 C C . GLY A 1 51 ? 17.250 29.252 -30.909 1.00 0.00 555 GLY A C 2
ATOM 1536 O O . GLY A 1 51 ? 17.307 29.521 -32.111 1.00 0.00 555 GLY A O 2
ATOM 1540 N N . ALA A 1 52 ? 16.838 28.065 -30.455 1.00 0.00 556 ALA A N 2
ATOM 1541 C CA . ALA A 1 52 ? 16.524 26.898 -31.282 1.00 0.00 556 ALA A CA 2
ATOM 1542 C C . ALA A 1 52 ? 15.177 26.233 -30.892 1.00 0.00 556 ALA A C 2
ATOM 1543 O O . ALA A 1 52 ? 15.175 25.089 -30.429 1.00 0.00 556 ALA A O 2
ATOM 1550 N N . PRO A 1 53 ? 14.025 26.923 -31.039 1.00 0.00 557 PRO A N 2
ATOM 1551 C CA . PRO A 1 53 ? 12.700 26.311 -30.893 1.00 0.00 557 PRO A CA 2
ATOM 1552 C C . PRO A 1 53 ? 12.439 25.262 -31.998 1.00 0.00 557 PRO A C 2
ATOM 1553 O O . PRO A 1 53 ? 12.584 25.585 -33.200 1.00 0.00 557 PRO A O 2
ATOM 1564 N N . ASN B 2 7 ? 32.405 17.011 -39.087 1.00 0.00 2319 ASN B N 2
ATOM 1565 C CA . ASN B 2 7 ? 32.323 15.842 -39.999 1.00 0.00 2319 ASN B CA 2
ATOM 1566 C C . ASN B 2 7 ? 31.263 14.855 -39.497 1.00 0.00 2319 ASN B C 2
ATOM 1567 O O . ASN B 2 7 ? 31.504 14.127 -38.533 1.00 0.00 2319 ASN B O 2
ATOM 1578 N N . THR B 2 8 ? 30.084 14.839 -40.126 1.00 0.00 2320 THR B N 2
ATOM 1579 C CA . THR B 2 8 ? 28.909 14.027 -39.728 1.00 0.00 2320 THR B CA 2
ATOM 1580 C C . THR B 2 8 ? 28.111 13.536 -40.949 1.00 0.00 2320 THR B C 2
ATOM 1581 O O . THR B 2 8 ? 28.358 13.957 -42.083 1.00 0.00 2320 THR B O 2
ATOM 1592 N N . GLY B 2 9 ? 27.140 12.647 -40.722 1.00 0.00 2321 GLY B N 2
ATOM 1593 C CA . GLY B 2 9 ? 26.255 12.073 -41.744 1.00 0.00 2321 GLY B CA 2
ATOM 1594 C C . GLY B 2 9 ? 25.099 11.276 -41.127 1.00 0.00 2321 GLY B C 2
ATOM 1595 O O . GLY B 2 9 ? 24.917 11.285 -39.905 1.00 0.00 2321 GLY B O 2
ATOM 1599 N N . ALA B 2 10 ? 24.313 10.588 -41.962 1.00 0.00 2322 ALA B N 2
ATOM 1600 C CA . ALA B 2 10 ? 23.211 9.726 -41.521 1.00 0.00 2322 ALA B CA 2
ATOM 1601 C C . ALA B 2 10 ? 23.681 8.654 -40.510 1.00 0.00 2322 ALA B C 2
ATOM 1602 O O . ALA B 2 10 ? 24.658 7.934 -40.749 1.00 0.00 2322 ALA B O 2
ATOM 1609 N N . LYS B 2 11 ? 22.986 8.570 -39.369 1.00 0.00 2323 LYS B N 2
ATOM 1610 C CA . LYS B 2 11 ? 23.328 7.748 -38.189 1.00 0.00 2323 LYS B CA 2
ATOM 1611 C C . LYS B 2 11 ? 22.051 7.398 -37.402 1.00 0.00 2323 LYS B C 2
ATOM 1612 O O . LYS B 2 11 ? 20.963 7.805 -37.816 1.00 0.00 2323 LYS B O 2
ATOM 1631 N N . GLN B 2 12 ? 22.149 6.666 -36.285 1.00 0.00 2324 GLN B N 2
ATOM 1632 C CA . GLN B 2 12 ? 20.989 6.344 -35.432 1.00 0.00 2324 GLN B CA 2
ATOM 1633 C C . GLN B 2 12 ? 20.227 7.623 -35.007 1.00 0.00 2324 GLN B C 2
ATOM 1634 O O . GLN B 2 12 ? 20.813 8.460 -34.314 1.00 0.00 2324 GLN B O 2
ATOM 1648 N N . PRO B 2 13 ? 18.951 7.810 -35.405 1.00 0.00 2325 PRO B N 2
ATOM 1649 C CA . PRO B 2 13 ? 18.205 9.025 -35.090 1.00 0.00 2325 PRO B CA 2
ATOM 1650 C C . PRO B 2 13 ? 17.793 9.040 -33.603 1.00 0.00 2325 PRO B C 2
ATOM 1651 O O . PRO B 2 13 ? 17.120 8.105 -33.152 1.00 0.00 2325 PRO B O 2
ATOM 1662 N N . PRO B 2 14 ? 18.150 10.076 -32.818 1.00 0.00 2326 PRO B N 2
ATOM 1663 C CA . PRO B 2 14 ? 17.659 10.223 -31.449 1.00 0.00 2326 PRO B CA 2
ATOM 1664 C C . PRO B 2 14 ? 16.153 10.534 -31.457 1.00 0.00 2326 PRO B C 2
ATOM 1665 O O . PRO B 2 14 ? 15.675 11.364 -32.234 1.00 0.00 2326 PRO B O 2
ATOM 1676 N N . SER B 2 15 ? 15.387 9.847 -30.608 1.00 0.00 2327 SER B N 2
ATOM 1677 C CA . SER B 2 15 ? 13.922 9.966 -30.507 1.00 0.00 2327 SER B CA 2
ATOM 1678 C C . SER B 2 15 ? 13.452 9.467 -29.137 1.00 0.00 2327 SER B C 2
ATOM 1679 O O . SER B 2 15 ? 13.105 8.297 -28.980 1.00 0.00 2327 SER B O 2
ATOM 1687 N N . TYR B 2 16 ? 13.497 10.339 -28.126 1.00 0.00 2328 TYR B N 2
ATOM 1688 C CA . TYR B 2 16 ? 13.023 10.034 -26.771 1.00 0.00 2328 TYR B CA 2
ATOM 1689 C C . TYR B 2 16 ? 11.489 10.171 -26.699 1.00 0.00 2328 TYR B C 2
ATOM 1690 O O . TYR B 2 16 ? 10.772 9.219 -27.016 1.00 0.00 2328 TYR B O 2
ATOM 1708 N N . GLU B 2 17 ? 10.959 11.365 -26.395 1.00 0.00 2329 GLU B N 2
ATOM 1709 C CA . GLU B 2 17 ? 9.508 11.618 -26.377 1.00 0.00 2329 GLU B CA 2
ATOM 1710 C C . GLU B 2 17 ? 8.850 11.370 -27.739 1.00 0.00 2329 GLU B C 2
ATOM 1711 O O . GLU B 2 17 ? 7.715 10.906 -27.794 1.00 0.00 2329 GLU B O 2
ATOM 1723 N N . ASP B 2 18 ? 9.571 11.613 -28.839 1.00 0.00 2330 ASP B N 2
ATOM 1724 C CA . ASP B 2 18 ? 9.085 11.386 -30.206 1.00 0.00 2330 ASP B CA 2
ATOM 1725 C C . ASP B 2 18 ? 8.871 9.896 -30.565 1.00 0.00 2330 ASP B C 2
ATOM 1726 O O . ASP B 2 18 ? 8.230 9.598 -31.575 1.00 0.00 2330 ASP B O 2
ATOM 1735 N N . CYS B 2 19 ? 9.355 8.960 -29.734 1.00 0.00 2331 CYS B N 2
ATOM 1736 C CA . CYS B 2 19 ? 9.135 7.515 -29.885 1.00 0.00 2331 CYS B CA 2
ATOM 1737 C C . CYS B 2 19 ? 8.186 6.935 -28.815 1.00 0.00 2331 CYS B C 2
ATOM 1738 O O . CYS B 2 19 ? 7.449 5.989 -29.103 1.00 0.00 2331 CYS B O 2
ATOM 1746 N N . ILE B 2 20 ? 8.153 7.504 -27.601 1.00 0.00 2332 ILE B N 2
ATOM 1747 C CA . ILE B 2 20 ? 7.306 7.019 -26.488 1.00 0.00 2332 ILE B CA 2
ATOM 1748 C C . ILE B 2 20 ? 5.897 7.659 -26.439 1.00 0.00 2332 ILE B C 2
ATOM 1749 O O . ILE B 2 20 ? 5.220 7.583 -25.408 1.00 0.00 2332 ILE B O 2
ATOM 1765 N N . LYS B 2 21 ? 5.438 8.274 -27.541 1.00 0.00 2333 LYS B N 2
ATOM 1766 C CA . LYS B 2 21 ? 4.116 8.923 -27.688 1.00 0.00 2333 LYS B CA 2
ATOM 1767 C C . LYS B 2 21 ? 3.271 8.335 -28.831 1.00 0.00 2333 LYS B C 2
ATOM 1768 O O . LYS B 2 21 ? 2.025 8.373 -28.715 1.00 0.00 2333 LYS B O 2
ATOM 1787 N N . VAL A 1 11 ? 28.302 6.304 -18.902 1.00 0.00 515 VAL A N 3
ATOM 1788 C CA . VAL A 1 11 ? 28.070 7.511 -18.048 1.00 0.00 515 VAL A CA 3
ATOM 1789 C C . VAL A 1 11 ? 29.266 7.800 -17.111 1.00 0.00 515 VAL A C 3
ATOM 1790 O O . VAL A 1 11 ? 29.871 8.860 -17.253 1.00 0.00 515 VAL A O 3
ATOM 1803 N N . SER A 1 12 ? 29.616 6.901 -16.190 1.00 0.00 516 SER A N 3
ATOM 1804 C CA . SER A 1 12 ? 30.436 7.182 -14.992 1.00 0.00 516 SER A CA 3
ATOM 1805 C C . SER A 1 12 ? 31.787 7.896 -15.140 1.00 0.00 516 SER A C 3
ATOM 1806 O O . SER A 1 12 ? 32.228 8.552 -14.193 1.00 0.00 516 SER A O 3
ATOM 1814 N N . LEU A 1 13 ? 32.430 7.794 -16.307 1.00 0.00 517 LEU A N 3
ATOM 1815 C CA . LEU A 1 13 ? 33.683 8.482 -16.635 1.00 0.00 517 LEU A CA 3
ATOM 1816 C C . LEU A 1 13 ? 33.649 9.229 -17.987 1.00 0.00 517 LEU A C 3
ATOM 1817 O O . LEU A 1 13 ? 34.701 9.584 -18.522 1.00 0.00 517 LEU A O 3
ATOM 1833 N N . ILE A 1 14 ? 32.450 9.462 -18.540 1.00 0.00 518 ILE A N 3
ATOM 1834 C CA . ILE A 1 14 ? 32.201 10.103 -19.849 1.00 0.00 518 ILE A CA 3
ATOM 1835 C C . ILE A 1 14 ? 31.188 11.270 -19.707 1.00 0.00 518 ILE A C 3
ATOM 1836 O O . ILE A 1 14 ? 30.939 12.016 -20.653 1.00 0.00 518 ILE A O 3
ATOM 1852 N N . ASN A 1 15 ? 30.617 11.465 -18.510 1.00 0.00 519 ASN A N 3
ATOM 1853 C CA . ASN A 1 15 ? 29.577 12.453 -18.193 1.00 0.00 519 ASN A CA 3
ATOM 1854 C C . ASN A 1 15 ? 29.819 13.076 -16.796 1.00 0.00 519 ASN A C 3
ATOM 1855 O O . ASN A 1 15 ? 28.923 13.152 -15.953 1.00 0.00 519 ASN A O 3
ATOM 1866 N N . GLU A 1 16 ? 31.073 13.438 -16.500 1.00 0.00 520 GLU A N 3
ATOM 1867 C CA . GLU A 1 16 ? 31.478 14.035 -15.215 1.00 0.00 520 GLU A CA 3
ATOM 1868 C C . GLU A 1 16 ? 30.788 15.391 -14.937 1.00 0.00 520 GLU A C 3
ATOM 1869 O O . GLU A 1 16 ? 30.499 16.161 -15.861 1.00 0.00 520 GLU A O 3
ATOM 1881 N N . GLY A 1 17 ? 30.553 15.704 -13.656 1.00 0.00 521 GLY A N 3
ATOM 1882 C CA . GLY A 1 17 ? 29.854 16.920 -13.210 1.00 0.00 521 GLY A CA 3
ATOM 1883 C C . GLY A 1 17 ? 28.314 16.811 -13.231 1.00 0.00 521 GLY A C 3
ATOM 1884 O O . GLY A 1 17 ? 27.767 15.753 -13.566 1.00 0.00 521 GLY A O 3
ATOM 1888 N N . PRO A 1 18 ? 27.590 17.886 -12.857 1.00 0.00 522 PRO A N 3
ATOM 1889 C CA . PRO A 1 18 ? 26.123 17.926 -12.876 1.00 0.00 522 PRO A CA 3
ATOM 1890 C C . PRO A 1 18 ? 25.558 17.964 -14.309 1.00 0.00 522 PRO A C 3
ATOM 1891 O O . PRO A 1 18 ? 26.214 18.438 -15.243 1.00 0.00 522 PRO A O 3
ATOM 1902 N N . LEU A 1 19 ? 24.323 17.478 -14.488 1.00 0.00 523 LEU A N 3
ATOM 1903 C CA . LEU A 1 19 ? 23.648 17.436 -15.795 1.00 0.00 523 LEU A CA 3
ATOM 1904 C C . LEU A 1 19 ? 23.215 18.846 -16.292 1.00 0.00 523 LEU A C 3
ATOM 1905 O O . LEU A 1 19 ? 23.002 19.743 -15.468 1.00 0.00 523 LEU A O 3
ATOM 1921 N N . PRO A 1 20 ? 23.070 19.068 -17.616 1.00 0.00 524 PRO A N 3
ATOM 1922 C CA . PRO A 1 20 ? 22.681 20.367 -18.182 1.00 0.00 524 PRO A CA 3
ATOM 1923 C C . PRO A 1 20 ? 21.226 20.780 -17.848 1.00 0.00 524 PRO A C 3
ATOM 1924 O O . PRO A 1 20 ? 20.369 19.919 -17.622 1.00 0.00 524 PRO A O 3
ATOM 1935 N N . PRO A 1 21 ? 20.914 22.093 -17.826 1.00 0.00 525 PRO A N 3
ATOM 1936 C CA . PRO A 1 21 ? 19.648 22.626 -17.308 1.00 0.00 525 PRO A CA 3
ATOM 1937 C C . PRO A 1 21 ? 18.448 22.317 -18.220 1.00 0.00 525 PRO A C 3
ATOM 1938 O O . PRO A 1 21 ? 18.335 22.856 -19.322 1.00 0.00 525 PRO A O 3
ATOM 1949 N N . GLY A 1 22 ? 17.526 21.466 -17.755 1.00 0.00 526 GLY A N 3
ATOM 1950 C CA . GLY A 1 22 ? 16.303 21.104 -18.491 1.00 0.00 526 GLY A CA 3
ATOM 1951 C C . GLY A 1 22 ? 16.544 20.320 -19.792 1.00 0.00 526 GLY A C 3
ATOM 1952 O O . GLY A 1 22 ? 15.719 20.383 -20.709 1.00 0.00 526 GLY A O 3
ATOM 1956 N N . TRP A 1 23 ? 17.660 19.588 -19.870 1.00 0.00 527 TRP A N 3
ATOM 1957 C CA . TRP A 1 23 ? 18.104 18.783 -21.019 1.00 0.00 527 TRP A CA 3
ATOM 1958 C C . TRP A 1 23 ? 18.264 17.300 -20.635 1.00 0.00 527 TRP A C 3
ATOM 1959 O O . TRP A 1 23 ? 18.373 16.944 -19.459 1.00 0.00 527 TRP A O 3
ATOM 1980 N N . GLU A 1 24 ? 18.322 16.433 -21.644 1.00 0.00 528 GLU A N 3
ATOM 1981 C CA . GLU A 1 24 ? 18.512 14.982 -21.529 1.00 0.00 528 GLU A CA 3
ATOM 1982 C C . GLU A 1 24 ? 19.506 14.526 -22.620 1.00 0.00 528 GLU A C 3
ATOM 1983 O O . GLU A 1 24 ? 19.622 15.170 -23.667 1.00 0.00 528 GLU A O 3
ATOM 1995 N N . ILE A 1 25 ? 20.296 13.476 -22.367 1.00 0.00 529 ILE A N 3
ATOM 1996 C CA . ILE A 1 25 ? 21.438 13.084 -23.213 1.00 0.00 529 ILE A CA 3
ATOM 1997 C C . ILE A 1 25 ? 21.568 11.554 -23.237 1.00 0.00 529 ILE A C 3
ATOM 1998 O O . ILE A 1 25 ? 21.606 10.914 -22.182 1.00 0.00 529 ILE A O 3
ATOM 2014 N N . ARG A 1 26 ? 21.675 10.973 -24.437 1.00 0.00 530 ARG A N 3
ATOM 2015 C CA . ARG A 1 26 ? 21.688 9.515 -24.675 1.00 0.00 530 ARG A CA 3
ATOM 2016 C C . ARG A 1 26 ? 22.935 9.094 -25.456 1.00 0.00 530 ARG A C 3
ATOM 2017 O O . ARG A 1 26 ? 23.469 9.863 -26.256 1.00 0.00 530 ARG A O 3
ATOM 2038 N N . TYR A 1 27 ? 23.344 7.843 -25.254 1.00 0.00 531 TYR A N 3
ATOM 2039 C CA . TYR A 1 27 ? 24.506 7.202 -25.879 1.00 0.00 531 TYR A CA 3
ATOM 2040 C C . TYR A 1 27 ? 24.014 5.978 -26.663 1.00 0.00 531 TYR A C 3
ATOM 2041 O O . TYR A 1 27 ? 23.589 4.974 -26.083 1.00 0.00 531 TYR A O 3
ATOM 2059 N N . THR A 1 28 ? 23.993 6.085 -27.990 1.00 0.00 532 THR A N 3
ATOM 2060 C CA . THR A 1 28 ? 23.489 5.031 -28.890 1.00 0.00 532 THR A CA 3
ATOM 2061 C C . THR A 1 28 ? 24.463 3.847 -29.006 1.00 0.00 532 THR A C 3
ATOM 2062 O O . THR A 1 28 ? 25.678 3.984 -28.819 1.00 0.00 532 THR A O 3
ATOM 2073 N N . ALA A 1 29 ? 23.941 2.673 -29.377 1.00 0.00 533 ALA A N 3
ATOM 2074 C CA . ALA A 1 29 ? 24.744 1.462 -29.592 1.00 0.00 533 ALA A CA 3
ATOM 2075 C C . ALA A 1 29 ? 25.768 1.581 -30.749 1.00 0.00 533 ALA A C 3
ATOM 2076 O O . ALA A 1 29 ? 26.705 0.783 -30.830 1.00 0.00 533 ALA A O 3
ATOM 2083 N N . ALA A 1 30 ? 25.627 2.589 -31.623 1.00 0.00 534 ALA A N 3
ATOM 2084 C CA . ALA A 1 30 ? 26.615 2.953 -32.643 1.00 0.00 534 ALA A CA 3
ATOM 2085 C C . ALA A 1 30 ? 27.924 3.547 -32.069 1.00 0.00 534 ALA A C 3
ATOM 2086 O O . ALA A 1 30 ? 28.904 3.686 -32.804 1.00 0.00 534 ALA A O 3
ATOM 2093 N N . GLY A 1 31 ? 27.953 3.908 -30.779 1.00 0.00 535 GLY A N 3
ATOM 2094 C CA . GLY A 1 31 ? 29.104 4.545 -30.126 1.00 0.00 535 GLY A CA 3
ATOM 2095 C C . GLY A 1 31 ? 29.099 6.074 -30.248 1.00 0.00 535 GLY A C 3
ATOM 2096 O O . GLY A 1 31 ? 30.163 6.686 -30.360 1.00 0.00 535 GLY A O 3
ATOM 2100 N N . GLU A 1 32 ? 27.913 6.695 -30.270 1.00 0.00 536 GLU A N 3
ATOM 2101 C CA . GLU A 1 32 ? 27.715 8.133 -30.515 1.00 0.00 536 GLU A CA 3
ATOM 2102 C C . GLU A 1 32 ? 26.698 8.746 -29.537 1.00 0.00 536 GLU A C 3
ATOM 2103 O O . GLU A 1 32 ? 25.701 8.108 -29.175 1.00 0.00 536 GLU A O 3
ATOM 2115 N N . ARG A 1 33 ? 26.936 10.003 -29.136 1.00 0.00 537 ARG A N 3
ATOM 2116 C CA . ARG A 1 33 ? 26.114 10.741 -28.161 1.00 0.00 537 ARG A CA 3
ATOM 2117 C C . ARG A 1 33 ? 25.207 11.767 -28.847 1.00 0.00 537 ARG A C 3
ATOM 2118 O O . ARG A 1 33 ? 25.617 12.426 -29.805 1.00 0.00 537 ARG A O 3
ATOM 2139 N N . PHE A 1 34 ? 23.995 11.928 -28.317 1.00 0.00 538 PHE A N 3
ATOM 2140 C CA . PHE A 1 34 ? 22.961 12.832 -28.832 1.00 0.00 538 PHE A CA 3
ATOM 2141 C C . PHE A 1 34 ? 22.223 13.529 -27.684 1.00 0.00 538 PHE A C 3
ATOM 2142 O O . PHE A 1 34 ? 21.956 12.920 -26.644 1.00 0.00 538 PHE A O 3
ATOM 2159 N N . PHE A 1 35 ? 21.857 14.792 -27.894 1.00 0.00 539 PHE A N 3
ATOM 2160 C CA . PHE A 1 35 ? 21.097 15.599 -26.940 1.00 0.00 539 PHE A CA 3
ATOM 2161 C C . PHE A 1 35 ? 19.606 15.629 -27.306 1.00 0.00 539 PHE A C 3
ATOM 2162 O O . PHE A 1 35 ? 19.227 15.572 -28.480 1.00 0.00 539 PHE A O 3
ATOM 2179 N N . VAL A 1 36 ? 18.765 15.760 -26.281 1.00 0.00 540 VAL A N 3
ATOM 2180 C CA . VAL A 1 36 ? 17.302 15.648 -26.316 1.00 0.00 540 VAL A CA 3
ATOM 2181 C C . VAL A 1 36 ? 16.698 16.749 -25.439 1.00 0.00 540 VAL A C 3
ATOM 2182 O O . VAL A 1 36 ? 17.044 16.889 -24.265 1.00 0.00 540 VAL A O 3
ATOM 2195 N N . ASP A 1 37 ? 15.761 17.509 -25.999 1.00 0.00 541 ASP A N 3
ATOM 2196 C CA . ASP A 1 37 ? 15.056 18.598 -25.323 1.00 0.00 541 ASP A CA 3
ATOM 2197 C C . ASP A 1 37 ? 13.573 18.237 -25.136 1.00 0.00 541 ASP A C 3
ATOM 2198 O O . ASP A 1 37 ? 12.850 18.001 -26.105 1.00 0.00 541 ASP A O 3
ATOM 2207 N N . HIS A 1 38 ? 13.107 18.190 -23.884 1.00 0.00 542 HIS A N 3
ATOM 2208 C CA . HIS A 1 38 ? 11.704 17.884 -23.550 1.00 0.00 542 HIS A CA 3
ATOM 2209 C C . HIS A 1 38 ? 10.762 19.099 -23.657 1.00 0.00 542 HIS A C 3
ATOM 2210 O O . HIS A 1 38 ? 9.540 18.950 -23.592 1.00 0.00 542 HIS A O 3
ATOM 2223 N N . ASN A 1 39 ? 11.307 20.311 -23.803 1.00 0.00 543 ASN A N 3
ATOM 2224 C CA . ASN A 1 39 ? 10.551 21.568 -23.817 1.00 0.00 543 ASN A CA 3
ATOM 2225 C C . ASN A 1 39 ? 9.839 21.814 -25.166 1.00 0.00 543 ASN A C 3
ATOM 2226 O O . ASN A 1 39 ? 8.734 22.362 -25.186 1.00 0.00 543 ASN A O 3
ATOM 2237 N N . THR A 1 40 ? 10.430 21.360 -26.280 1.00 0.00 544 THR A N 3
ATOM 2238 C CA . THR A 1 40 ? 9.875 21.435 -27.652 1.00 0.00 544 THR A CA 3
ATOM 2239 C C . THR A 1 40 ? 10.015 20.120 -28.443 1.00 0.00 544 THR A C 3
ATOM 2240 O O . THR A 1 40 ? 9.709 20.075 -29.638 1.00 0.00 544 THR A O 3
ATOM 2251 N N . ARG A 1 41 ? 10.457 19.036 -27.783 1.00 0.00 545 ARG A N 3
ATOM 2252 C CA . ARG A 1 41 ? 10.691 17.678 -28.331 1.00 0.00 545 ARG A CA 3
ATOM 2253 C C . ARG A 1 41 ? 11.853 17.574 -29.340 1.00 0.00 545 ARG A C 3
ATOM 2254 O O . ARG A 1 41 ? 12.025 16.527 -29.969 1.00 0.00 545 ARG A O 3
ATOM 2275 N N . ARG A 1 42 ? 12.639 18.645 -29.517 1.00 0.00 546 ARG A N 3
ATOM 2276 C CA . ARG A 1 42 ? 13.797 18.717 -30.433 1.00 0.00 546 ARG A CA 3
ATOM 2277 C C . ARG A 1 42 ? 15.000 17.883 -29.965 1.00 0.00 546 ARG A C 3
ATOM 2278 O O . ARG A 1 42 ? 15.086 17.447 -28.816 1.00 0.00 546 ARG A O 3
ATOM 2299 N N . THR A 1 43 ? 15.959 17.702 -30.873 1.00 0.00 547 THR A N 3
ATOM 2300 C CA . THR A 1 43 ? 17.205 16.936 -30.687 1.00 0.00 547 THR A CA 3
ATOM 2301 C C . THR A 1 43 ? 18.368 17.567 -31.459 1.00 0.00 547 THR A C 3
ATOM 2302 O O . THR A 1 43 ? 18.150 18.322 -32.411 1.00 0.00 547 THR A O 3
ATOM 2313 N N . THR A 1 44 ? 19.612 17.259 -31.075 1.00 0.00 548 THR A N 3
ATOM 2314 C CA . THR A 1 44 ? 20.824 17.784 -31.737 1.00 0.00 548 THR A CA 3
ATOM 2315 C C . THR A 1 44 ? 22.057 16.897 -31.498 1.00 0.00 548 THR A C 3
ATOM 2316 O O . THR A 1 44 ? 22.177 16.218 -30.474 1.00 0.00 548 THR A O 3
ATOM 2327 N N . PHE A 1 45 ? 22.972 16.888 -32.476 1.00 0.00 549 PHE A N 3
ATOM 2328 C CA . PHE A 1 45 ? 24.249 16.156 -32.456 1.00 0.00 549 PHE A CA 3
ATOM 2329 C C . PHE A 1 45 ? 25.311 16.809 -31.542 1.00 0.00 549 PHE A C 3
ATOM 2330 O O . PHE A 1 45 ? 26.320 16.189 -31.205 1.00 0.00 549 PHE A O 3
ATOM 2347 N N . GLU A 1 46 ? 25.093 18.069 -31.162 1.00 0.00 550 GLU A N 3
ATOM 2348 C CA . GLU A 1 46 ? 26.000 18.931 -30.390 1.00 0.00 550 GLU A CA 3
ATOM 2349 C C . GLU A 1 46 ? 25.212 19.833 -29.416 1.00 0.00 550 GLU A C 3
ATOM 2350 O O . GLU A 1 46 ? 23.996 19.685 -29.280 1.00 0.00 550 GLU A O 3
ATOM 2362 N N . ASP A 1 47 ? 25.878 20.783 -28.753 1.00 0.00 551 ASP A N 3
ATOM 2363 C CA . ASP A 1 47 ? 25.287 21.681 -27.748 1.00 0.00 551 ASP A CA 3
ATOM 2364 C C . ASP A 1 47 ? 25.265 23.157 -28.229 1.00 0.00 551 ASP A C 3
ATOM 2365 O O . ASP A 1 47 ? 26.136 23.947 -27.842 1.00 0.00 551 ASP A O 3
ATOM 2374 N N . PRO A 1 48 ? 24.324 23.539 -29.122 1.00 0.00 552 PRO A N 3
ATOM 2375 C CA . PRO A 1 48 ? 24.183 24.904 -29.643 1.00 0.00 552 PRO A CA 3
ATOM 2376 C C . PRO A 1 48 ? 23.579 25.879 -28.609 1.00 0.00 552 PRO A C 3
ATOM 2377 O O . PRO A 1 48 ? 23.256 25.504 -27.476 1.00 0.00 552 PRO A O 3
ATOM 2388 N N . ARG A 1 49 ? 23.390 27.147 -29.011 1.00 0.00 553 ARG A N 3
ATOM 2389 C CA . ARG A 1 49 ? 22.636 28.166 -28.248 1.00 0.00 553 ARG A CA 3
ATOM 2390 C C . ARG A 1 49 ? 21.232 27.669 -27.837 1.00 0.00 553 ARG A C 3
ATOM 2391 O O . ARG A 1 49 ? 20.621 26.920 -28.606 1.00 0.00 553 ARG A O 3
ATOM 2412 N N . PRO A 1 50 ? 20.688 28.104 -26.679 1.00 0.00 554 PRO A N 3
ATOM 2413 C CA . PRO A 1 50 ? 19.418 27.630 -26.104 1.00 0.00 554 PRO A CA 3
ATOM 2414 C C . PRO A 1 50 ? 18.175 28.132 -26.877 1.00 0.00 554 PRO A C 3
ATOM 2415 O O . PRO A 1 50 ? 17.427 28.997 -26.416 1.00 0.00 554 PRO A O 3
ATOM 2426 N N . GLY A 1 51 ? 17.988 27.608 -28.089 1.00 0.00 555 GLY A N 3
ATOM 2427 C CA . GLY A 1 51 ? 16.913 27.953 -29.030 1.00 0.00 555 GLY A CA 3
ATOM 2428 C C . GLY A 1 51 ? 17.351 27.971 -30.505 1.00 0.00 555 GLY A C 3
ATOM 2429 O O . GLY A 1 51 ? 16.492 28.011 -31.386 1.00 0.00 555 GLY A O 3
ATOM 2433 N N . ALA A 1 52 ? 18.665 27.930 -30.771 1.00 0.00 556 ALA A N 3
ATOM 2434 C CA . ALA A 1 52 ? 19.298 28.064 -32.093 1.00 0.00 556 ALA A CA 3
ATOM 2435 C C . ALA A 1 52 ? 18.627 29.110 -33.035 1.00 0.00 556 ALA A C 3
ATOM 2436 O O . ALA A 1 52 ? 18.168 28.746 -34.126 1.00 0.00 556 ALA A O 3
ATOM 2443 N N . PRO A 1 53 ? 18.531 30.396 -32.624 1.00 0.00 557 PRO A N 3
ATOM 2444 C CA . PRO A 1 53 ? 17.852 31.457 -33.379 1.00 0.00 557 PRO A CA 3
ATOM 2445 C C . PRO A 1 53 ? 18.527 31.781 -34.728 1.00 0.00 557 PRO A C 3
ATOM 2446 O O . PRO A 1 53 ? 19.775 31.795 -34.816 1.00 0.00 557 PRO A O 3
ATOM 2457 N N . ASN B 2 7 ? 31.736 16.656 -38.044 1.00 0.00 2319 ASN B N 3
ATOM 2458 C CA . ASN B 2 7 ? 31.535 15.345 -38.719 1.00 0.00 2319 ASN B CA 3
ATOM 2459 C C . ASN B 2 7 ? 30.095 15.248 -39.239 1.00 0.00 2319 ASN B C 3
ATOM 2460 O O . ASN B 2 7 ? 29.167 15.697 -38.562 1.00 0.00 2319 ASN B O 3
ATOM 2471 N N . THR B 2 8 ? 29.889 14.686 -40.437 1.00 0.00 2320 THR B N 3
ATOM 2472 C CA . THR B 2 8 ? 28.573 14.613 -41.120 1.00 0.00 2320 THR B CA 3
ATOM 2473 C C . THR B 2 8 ? 28.278 13.231 -41.713 1.00 0.00 2320 THR B C 3
ATOM 2474 O O . THR B 2 8 ? 29.181 12.497 -42.124 1.00 0.00 2320 THR B O 3
ATOM 2485 N N . GLY B 2 9 ? 26.989 12.883 -41.751 1.00 0.00 2321 GLY B N 3
ATOM 2486 C CA . GLY B 2 9 ? 26.443 11.641 -42.307 1.00 0.00 2321 GLY B CA 3
ATOM 2487 C C . GLY B 2 9 ? 25.189 11.177 -41.555 1.00 0.00 2321 GLY B C 3
ATOM 2488 O O . GLY B 2 9 ? 24.918 11.625 -40.436 1.00 0.00 2321 GLY B O 3
ATOM 2492 N N . ALA B 2 10 ? 24.417 10.263 -42.151 1.00 0.00 2322 ALA B N 3
ATOM 2493 C CA . ALA B 2 10 ? 23.308 9.591 -41.466 1.00 0.00 2322 ALA B CA 3
ATOM 2494 C C . ALA B 2 10 ? 23.825 8.643 -40.356 1.00 0.00 2322 ALA B C 3
ATOM 2495 O O . ALA B 2 10 ? 24.856 7.978 -40.515 1.00 0.00 2322 ALA B O 3
ATOM 2502 N N . LYS B 2 11 ? 23.087 8.576 -39.242 1.00 0.00 2323 LYS B N 3
ATOM 2503 C CA . LYS B 2 11 ? 23.375 7.748 -38.051 1.00 0.00 2323 LYS B CA 3
ATOM 2504 C C . LYS B 2 11 ? 22.059 7.335 -37.365 1.00 0.00 2323 LYS B C 3
ATOM 2505 O O . LYS B 2 11 ? 20.984 7.667 -37.867 1.00 0.00 2323 LYS B O 3
ATOM 2524 N N . GLN B 2 12 ? 22.117 6.641 -36.222 1.00 0.00 2324 GLN B N 3
ATOM 2525 C CA . GLN B 2 12 ? 20.922 6.339 -35.412 1.00 0.00 2324 GLN B CA 3
ATOM 2526 C C . GLN B 2 12 ? 20.171 7.636 -35.027 1.00 0.00 2324 GLN B C 3
ATOM 2527 O O . GLN B 2 12 ? 20.762 8.485 -34.352 1.00 0.00 2324 GLN B O 3
ATOM 2541 N N . PRO B 2 13 ? 18.900 7.829 -35.439 1.00 0.00 2325 PRO B N 3
ATOM 2542 C CA . PRO B 2 13 ? 18.161 9.057 -35.151 1.00 0.00 2325 PRO B CA 3
ATOM 2543 C C . PRO B 2 13 ? 17.739 9.111 -33.666 1.00 0.00 2325 PRO B C 3
ATOM 2544 O O . PRO B 2 13 ? 17.101 8.168 -33.183 1.00 0.00 2325 PRO B O 3
ATOM 2555 N N . PRO B 2 14 ? 18.057 10.188 -32.920 1.00 0.00 2326 PRO B N 3
ATOM 2556 C CA . PRO B 2 14 ? 17.575 10.364 -31.551 1.00 0.00 2326 PRO B CA 3
ATOM 2557 C C . PRO B 2 14 ? 16.067 10.679 -31.546 1.00 0.00 2326 PRO B C 3
ATOM 2558 O O . PRO B 2 14 ? 15.622 11.660 -32.146 1.00 0.00 2326 PRO B O 3
ATOM 2569 N N . SER B 2 15 ? 15.287 9.849 -30.848 1.00 0.00 2327 SER B N 3
ATOM 2570 C CA . SER B 2 15 ? 13.820 9.943 -30.753 1.00 0.00 2327 SER B CA 3
ATOM 2571 C C . SER B 2 15 ? 13.345 9.423 -29.392 1.00 0.00 2327 SER B C 3
ATOM 2572 O O . SER B 2 15 ? 12.908 8.280 -29.270 1.00 0.00 2327 SER B O 3
ATOM 2580 N N . TYR B 2 16 ? 13.492 10.238 -28.343 1.00 0.00 2328 TYR B N 3
ATOM 2581 C CA . TYR B 2 16 ? 13.064 9.895 -26.980 1.00 0.00 2328 TYR B CA 3
ATOM 2582 C C . TYR B 2 16 ? 11.540 10.079 -26.828 1.00 0.00 2328 TYR B C 3
ATOM 2583 O O . TYR B 2 16 ? 10.770 9.174 -27.162 1.00 0.00 2328 TYR B O 3
ATOM 2601 N N . GLU B 2 17 ? 11.067 11.273 -26.439 1.00 0.00 2329 GLU B N 3
ATOM 2602 C CA . GLU B 2 17 ? 9.628 11.586 -26.380 1.00 0.00 2329 GLU B CA 3
ATOM 2603 C C . GLU B 2 17 ? 8.942 11.477 -27.750 1.00 0.00 2329 GLU B C 3
ATOM 2604 O O . GLU B 2 17 ? 7.766 11.131 -27.820 1.00 0.00 2329 GLU B O 3
ATOM 2616 N N . ASP B 2 18 ? 9.672 11.720 -28.844 1.00 0.00 2330 ASP B N 3
ATOM 2617 C CA . ASP B 2 18 ? 9.160 11.617 -30.218 1.00 0.00 2330 ASP B CA 3
ATOM 2618 C C . ASP B 2 18 ? 8.886 10.166 -30.684 1.00 0.00 2330 ASP B C 3
ATOM 2619 O O . ASP B 2 18 ? 8.280 9.968 -31.738 1.00 0.00 2330 ASP B O 3
ATOM 2628 N N . CYS B 2 19 ? 9.274 9.151 -29.894 1.00 0.00 2331 CYS B N 3
ATOM 2629 C CA . CYS B 2 19 ? 8.967 7.735 -30.144 1.00 0.00 2331 CYS B CA 3
ATOM 2630 C C . CYS B 2 19 ? 8.058 7.128 -29.058 1.00 0.00 2331 CYS B C 3
ATOM 2631 O O . CYS B 2 19 ? 7.159 6.351 -29.382 1.00 0.00 2331 CYS B O 3
ATOM 2639 N N . ILE B 2 20 ? 8.225 7.515 -27.785 1.00 0.00 2332 ILE B N 3
ATOM 2640 C CA . ILE B 2 20 ? 7.393 7.036 -26.657 1.00 0.00 2332 ILE B CA 3
ATOM 2641 C C . ILE B 2 20 ? 6.117 7.886 -26.426 1.00 0.00 2332 ILE B C 3
ATOM 2642 O O . ILE B 2 20 ? 5.572 7.902 -25.318 1.00 0.00 2332 ILE B O 3
ATOM 2658 N N . LYS B 2 21 ? 5.669 8.609 -27.466 1.00 0.00 2333 LYS B N 3
ATOM 2659 C CA . LYS B 2 21 ? 4.508 9.527 -27.521 1.00 0.00 2333 LYS B CA 3
ATOM 2660 C C . LYS B 2 21 ? 3.271 9.104 -26.712 1.00 0.00 2333 LYS B C 3
ATOM 2661 O O . LYS B 2 21 ? 2.897 7.907 -26.707 1.00 0.00 2333 LYS B O 3
ATOM 2680 N N . VAL A 1 11 ? 35.284 5.834 -8.075 1.00 0.00 515 VAL A N 4
ATOM 2681 C CA . VAL A 1 11 ? 35.751 6.878 -9.035 1.00 0.00 515 VAL A CA 4
ATOM 2682 C C . VAL A 1 11 ? 34.932 6.911 -10.338 1.00 0.00 515 VAL A C 4
ATOM 2683 O O . VAL A 1 11 ? 34.247 7.903 -10.576 1.00 0.00 515 VAL A O 4
ATOM 2696 N N . SER A 1 12 ? 34.937 5.852 -11.163 1.00 0.00 516 SER A N 4
ATOM 2697 C CA . SER A 1 12 ? 34.502 5.872 -12.583 1.00 0.00 516 SER A CA 4
ATOM 2698 C C . SER A 1 12 ? 33.061 6.329 -12.877 1.00 0.00 516 SER A C 4
ATOM 2699 O O . SER A 1 12 ? 32.808 6.880 -13.950 1.00 0.00 516 SER A O 4
ATOM 2707 N N . LEU A 1 13 ? 32.122 6.130 -11.944 1.00 0.00 517 LEU A N 4
ATOM 2708 C CA . LEU A 1 13 ? 30.716 6.569 -12.053 1.00 0.00 517 LEU A CA 4
ATOM 2709 C C . LEU A 1 13 ? 30.173 7.231 -10.765 1.00 0.00 517 LEU A C 4
ATOM 2710 O O . LEU A 1 13 ? 28.960 7.357 -10.590 1.00 0.00 517 LEU A O 4
ATOM 2726 N N . ILE A 1 14 ? 31.070 7.645 -9.858 1.00 0.00 518 ILE A N 4
ATOM 2727 C CA . ILE A 1 14 ? 30.751 8.208 -8.526 1.00 0.00 518 ILE A CA 4
ATOM 2728 C C . ILE A 1 14 ? 31.581 9.490 -8.245 1.00 0.00 518 ILE A C 4
ATOM 2729 O O . ILE A 1 14 ? 31.740 9.917 -7.101 1.00 0.00 518 ILE A O 4
ATOM 2745 N N . ASN A 1 15 ? 32.142 10.113 -9.291 1.00 0.00 519 ASN A N 4
ATOM 2746 C CA . ASN A 1 15 ? 32.948 11.344 -9.212 1.00 0.00 519 ASN A CA 4
ATOM 2747 C C . ASN A 1 15 ? 32.742 12.272 -10.442 1.00 0.00 519 ASN A C 4
ATOM 2748 O O . ASN A 1 15 ? 33.560 13.148 -10.727 1.00 0.00 519 ASN A O 4
ATOM 2759 N N . GLU A 1 16 ? 31.662 12.060 -11.203 1.00 0.00 520 GLU A N 4
ATOM 2760 C CA . GLU A 1 16 ? 31.341 12.791 -12.444 1.00 0.00 520 GLU A CA 4
ATOM 2761 C C . GLU A 1 16 ? 30.661 14.156 -12.179 1.00 0.00 520 GLU A C 4
ATOM 2762 O O . GLU A 1 16 ? 30.215 14.445 -11.063 1.00 0.00 520 GLU A O 4
ATOM 2774 N N . GLY A 1 17 ? 30.562 15.002 -13.214 1.00 0.00 521 GLY A N 4
ATOM 2775 C CA . GLY A 1 17 ? 29.946 16.338 -13.137 1.00 0.00 521 GLY A CA 4
ATOM 2776 C C . GLY A 1 17 ? 28.401 16.345 -13.182 1.00 0.00 521 GLY A C 4
ATOM 2777 O O . GLY A 1 17 ? 27.781 15.313 -13.469 1.00 0.00 521 GLY A O 4
ATOM 2781 N N . PRO A 1 18 ? 27.761 17.503 -12.909 1.00 0.00 522 PRO A N 4
ATOM 2782 C CA . PRO A 1 18 ? 26.302 17.666 -12.926 1.00 0.00 522 PRO A CA 4
ATOM 2783 C C . PRO A 1 18 ? 25.718 17.693 -14.353 1.00 0.00 522 PRO A C 4
ATOM 2784 O O . PRO A 1 18 ? 26.433 17.942 -15.330 1.00 0.00 522 PRO A O 4
ATOM 2795 N N . LEU A 1 19 ? 24.404 17.463 -14.479 1.00 0.00 523 LEU A N 4
ATOM 2796 C CA . LEU A 1 19 ? 23.697 17.457 -15.771 1.00 0.00 523 LEU A CA 4
ATOM 2797 C C . LEU A 1 19 ? 23.293 18.883 -16.247 1.00 0.00 523 LEU A C 4
ATOM 2798 O O . LEU A 1 19 ? 23.129 19.781 -15.411 1.00 0.00 523 LEU A O 4
ATOM 2814 N N . PRO A 1 20 ? 23.113 19.115 -17.564 1.00 0.00 524 PRO A N 4
ATOM 2815 C CA . PRO A 1 20 ? 22.687 20.408 -18.122 1.00 0.00 524 PRO A CA 4
ATOM 2816 C C . PRO A 1 20 ? 21.215 20.772 -17.802 1.00 0.00 524 PRO A C 4
ATOM 2817 O O . PRO A 1 20 ? 20.401 19.888 -17.515 1.00 0.00 524 PRO A O 4
ATOM 2828 N N . PRO A 1 21 ? 20.837 22.067 -17.865 1.00 0.00 525 PRO A N 4
ATOM 2829 C CA . PRO A 1 21 ? 19.534 22.565 -17.406 1.00 0.00 525 PRO A CA 4
ATOM 2830 C C . PRO A 1 21 ? 18.372 22.163 -18.331 1.00 0.00 525 PRO A C 4
ATOM 2831 O O . PRO A 1 21 ? 18.275 22.633 -19.466 1.00 0.00 525 PRO A O 4
ATOM 2842 N N . GLY A 1 22 ? 17.456 21.319 -17.842 1.00 0.00 526 GLY A N 4
ATOM 2843 C CA . GLY A 1 22 ? 16.248 20.902 -18.574 1.00 0.00 526 GLY A CA 4
ATOM 2844 C C . GLY A 1 22 ? 16.513 20.129 -19.878 1.00 0.00 526 GLY A C 4
ATOM 2845 O O . GLY A 1 22 ? 15.678 20.144 -20.784 1.00 0.00 526 GLY A O 4
ATOM 2849 N N . TRP A 1 23 ? 17.666 19.459 -19.966 1.00 0.00 527 TRP A N 4
ATOM 2850 C CA . TRP A 1 23 ? 18.125 18.661 -21.109 1.00 0.00 527 TRP A CA 4
ATOM 2851 C C . TRP A 1 23 ? 18.269 17.182 -20.717 1.00 0.00 527 TRP A C 4
ATOM 2852 O O . TRP A 1 23 ? 18.479 16.841 -19.551 1.00 0.00 527 TRP A O 4
ATOM 2873 N N . GLU A 1 24 ? 18.224 16.305 -21.716 1.00 0.00 528 GLU A N 4
ATOM 2874 C CA . GLU A 1 24 ? 18.522 14.874 -21.620 1.00 0.00 528 GLU A CA 4
ATOM 2875 C C . GLU A 1 24 ? 19.601 14.516 -22.652 1.00 0.00 528 GLU A C 4
ATOM 2876 O O . GLU A 1 24 ? 19.696 15.127 -23.719 1.00 0.00 528 GLU A O 4
ATOM 2888 N N . ILE A 1 25 ? 20.451 13.543 -22.322 1.00 0.00 529 ILE A N 4
ATOM 2889 C CA . ILE A 1 25 ? 21.646 13.186 -23.096 1.00 0.00 529 ILE A CA 4
ATOM 2890 C C . ILE A 1 25 ? 21.784 11.666 -23.088 1.00 0.00 529 ILE A C 4
ATOM 2891 O O . ILE A 1 25 ? 21.786 11.046 -22.019 1.00 0.00 529 ILE A O 4
ATOM 2907 N N . ARG A 1 26 ? 21.878 11.060 -24.274 1.00 0.00 530 ARG A N 4
ATOM 2908 C CA . ARG A 1 26 ? 21.871 9.599 -24.460 1.00 0.00 530 ARG A CA 4
ATOM 2909 C C . ARG A 1 26 ? 23.017 9.153 -25.368 1.00 0.00 530 ARG A C 4
ATOM 2910 O O . ARG A 1 26 ? 23.528 9.933 -26.172 1.00 0.00 530 ARG A O 4
ATOM 2931 N N . TYR A 1 27 ? 23.390 7.883 -25.242 1.00 0.00 531 TYR A N 4
ATOM 2932 C CA . TYR A 1 27 ? 24.518 7.248 -25.927 1.00 0.00 531 TYR A CA 4
ATOM 2933 C C . TYR A 1 27 ? 24.000 6.026 -26.696 1.00 0.00 531 TYR A C 4
ATOM 2934 O O . TYR A 1 27 ? 23.642 5.007 -26.099 1.00 0.00 531 TYR A O 4
ATOM 2952 N N . THR A 1 28 ? 23.901 6.147 -28.021 1.00 0.00 532 THR A N 4
ATOM 2953 C CA . THR A 1 28 ? 23.421 5.065 -28.901 1.00 0.00 532 THR A CA 4
ATOM 2954 C C . THR A 1 28 ? 24.385 3.875 -28.898 1.00 0.00 532 THR A C 4
ATOM 2955 O O . THR A 1 28 ? 25.605 4.048 -28.819 1.00 0.00 532 THR A O 4
ATOM 2966 N N . ALA A 1 29 ? 23.852 2.653 -29.013 1.00 0.00 533 ALA A N 4
ATOM 2967 C CA . ALA A 1 29 ? 24.640 1.412 -28.991 1.00 0.00 533 ALA A CA 4
ATOM 2968 C C . ALA A 1 29 ? 25.682 1.308 -30.129 1.00 0.00 533 ALA A C 4
ATOM 2969 O O . ALA A 1 29 ? 26.680 0.596 -29.999 1.00 0.00 533 ALA A O 4
ATOM 2976 N N . ALA A 1 30 ? 25.479 2.049 -31.225 1.00 0.00 534 ALA A N 4
ATOM 2977 C CA . ALA A 1 30 ? 26.437 2.210 -32.321 1.00 0.00 534 ALA A CA 4
ATOM 2978 C C . ALA A 1 30 ? 27.708 3.013 -31.943 1.00 0.00 534 ALA A C 4
ATOM 2979 O O . ALA A 1 30 ? 28.702 2.955 -32.673 1.00 0.00 534 ALA A O 4
ATOM 2986 N N . GLY A 1 31 ? 27.703 3.739 -30.815 1.00 0.00 535 GLY A N 4
ATOM 2987 C CA . GLY A 1 31 ? 28.894 4.354 -30.210 1.00 0.00 535 GLY A CA 4
ATOM 2988 C C . GLY A 1 31 ? 28.924 5.888 -30.204 1.00 0.00 535 GLY A C 4
ATOM 2989 O O . GLY A 1 31 ? 30.015 6.462 -30.169 1.00 0.00 535 GLY A O 4
ATOM 2993 N N . GLU A 1 32 ? 27.773 6.569 -30.267 1.00 0.00 536 GLU A N 4
ATOM 2994 C CA . GLU A 1 32 ? 27.695 8.036 -30.412 1.00 0.00 536 GLU A CA 4
ATOM 2995 C C . GLU A 1 32 ? 26.665 8.681 -29.471 1.00 0.00 536 GLU A C 4
ATOM 2996 O O . GLU A 1 32 ? 25.578 8.139 -29.244 1.00 0.00 536 GLU A O 4
ATOM 3008 N N . ARG A 1 33 ? 27.013 9.864 -28.945 1.00 0.00 537 ARG A N 4
ATOM 3009 C CA . ARG A 1 33 ? 26.180 10.686 -28.054 1.00 0.00 537 ARG A CA 4
ATOM 3010 C C . ARG A 1 33 ? 25.278 11.648 -28.838 1.00 0.00 537 ARG A C 4
ATOM 3011 O O . ARG A 1 33 ? 25.696 12.233 -29.838 1.00 0.00 537 ARG A O 4
ATOM 3032 N N . PHE A 1 34 ? 24.067 11.849 -28.323 1.00 0.00 538 PHE A N 4
ATOM 3033 C CA . PHE A 1 34 ? 23.047 12.764 -28.842 1.00 0.00 538 PHE A CA 4
ATOM 3034 C C . PHE A 1 34 ? 22.344 13.495 -27.689 1.00 0.00 538 PHE A C 4
ATOM 3035 O O . PHE A 1 34 ? 22.257 12.978 -26.570 1.00 0.00 538 PHE A O 4
ATOM 3052 N N . PHE A 1 35 ? 21.801 14.679 -27.975 1.00 0.00 539 PHE A N 4
ATOM 3053 C CA . PHE A 1 35 ? 21.111 15.530 -27.004 1.00 0.00 539 PHE A CA 4
ATOM 3054 C C . PHE A 1 35 ? 19.621 15.657 -27.351 1.00 0.00 539 PHE A C 4
ATOM 3055 O O . PHE A 1 35 ? 19.231 15.676 -28.523 1.00 0.00 539 PHE A O 4
ATOM 3072 N N . VAL A 1 36 ? 18.794 15.758 -26.311 1.00 0.00 540 VAL A N 4
ATOM 3073 C CA . VAL A 1 36 ? 17.329 15.675 -26.338 1.00 0.00 540 VAL A CA 4
ATOM 3074 C C . VAL A 1 36 ? 16.742 16.787 -25.467 1.00 0.00 540 VAL A C 4
ATOM 3075 O O . VAL A 1 36 ? 17.084 16.917 -24.291 1.00 0.00 540 VAL A O 4
ATOM 3088 N N . ASP A 1 37 ? 15.811 17.556 -26.022 1.00 0.00 541 ASP A N 4
ATOM 3089 C CA . ASP A 1 37 ? 15.111 18.638 -25.330 1.00 0.00 541 ASP A CA 4
ATOM 3090 C C . ASP A 1 37 ? 13.614 18.313 -25.227 1.00 0.00 541 ASP A C 4
ATOM 3091 O O . ASP A 1 37 ? 12.918 18.157 -26.231 1.00 0.00 541 ASP A O 4
ATOM 3100 N N . HIS A 1 38 ? 13.107 18.197 -23.997 1.00 0.00 542 HIS A N 4
ATOM 3101 C CA . HIS A 1 38 ? 11.690 17.904 -23.736 1.00 0.00 542 HIS A CA 4
ATOM 3102 C C . HIS A 1 38 ? 10.779 19.135 -23.894 1.00 0.00 542 HIS A C 4
ATOM 3103 O O . HIS A 1 38 ? 9.563 18.987 -24.025 1.00 0.00 542 HIS A O 4
ATOM 3116 N N . ASN A 1 39 ? 11.347 20.346 -23.885 1.00 0.00 543 ASN A N 4
ATOM 3117 C CA . ASN A 1 39 ? 10.613 21.618 -23.909 1.00 0.00 543 ASN A CA 4
ATOM 3118 C C . ASN A 1 39 ? 9.921 21.894 -25.262 1.00 0.00 543 ASN A C 4
ATOM 3119 O O . ASN A 1 39 ? 8.832 22.473 -25.279 1.00 0.00 543 ASN A O 4
ATOM 3130 N N . THR A 1 40 ? 10.498 21.431 -26.379 1.00 0.00 544 THR A N 4
ATOM 3131 C CA . THR A 1 40 ? 9.889 21.473 -27.732 1.00 0.00 544 THR A CA 4
ATOM 3132 C C . THR A 1 40 ? 9.954 20.126 -28.476 1.00 0.00 544 THR A C 4
ATOM 3133 O O . THR A 1 40 ? 9.606 20.044 -29.657 1.00 0.00 544 THR A O 4
ATOM 3144 N N . ARG A 1 41 ? 10.382 19.056 -27.784 1.00 0.00 545 ARG A N 4
ATOM 3145 C CA . ARG A 1 41 ? 10.580 17.673 -28.278 1.00 0.00 545 ARG A CA 4
ATOM 3146 C C . ARG A 1 41 ? 11.755 17.490 -29.261 1.00 0.00 545 ARG A C 4
ATOM 3147 O O . ARG A 1 41 ? 11.949 16.386 -29.777 1.00 0.00 545 ARG A O 4
ATOM 3168 N N . ARG A 1 42 ? 12.522 18.551 -29.545 1.00 0.00 546 ARG A N 4
ATOM 3169 C CA . ARG A 1 42 ? 13.653 18.556 -30.495 1.00 0.00 546 ARG A CA 4
ATOM 3170 C C . ARG A 1 42 ? 14.874 17.757 -30.015 1.00 0.00 546 ARG A C 4
ATOM 3171 O O . ARG A 1 42 ? 15.001 17.398 -28.842 1.00 0.00 546 ARG A O 4
ATOM 3192 N N . THR A 1 43 ? 15.818 17.554 -30.930 1.00 0.00 547 THR A N 4
ATOM 3193 C CA . THR A 1 43 ? 17.090 16.838 -30.722 1.00 0.00 547 THR A CA 4
ATOM 3194 C C . THR A 1 43 ? 18.226 17.455 -31.546 1.00 0.00 547 THR A C 4
ATOM 3195 O O . THR A 1 43 ? 17.982 18.226 -32.479 1.00 0.00 547 THR A O 4
ATOM 3206 N N . THR A 1 44 ? 19.481 17.145 -31.197 1.00 0.00 548 THR A N 4
ATOM 3207 C CA . THR A 1 44 ? 20.683 17.685 -31.867 1.00 0.00 548 THR A CA 4
ATOM 3208 C C . THR A 1 44 ? 21.939 16.832 -31.611 1.00 0.00 548 THR A C 4
ATOM 3209 O O . THR A 1 44 ? 22.014 16.070 -30.641 1.00 0.00 548 THR A O 4
ATOM 3220 N N . PHE A 1 45 ? 22.924 16.938 -32.513 1.00 0.00 549 PHE A N 4
ATOM 3221 C CA . PHE A 1 45 ? 24.203 16.209 -32.484 1.00 0.00 549 PHE A CA 4
ATOM 3222 C C . PHE A 1 45 ? 25.284 16.902 -31.629 1.00 0.00 549 PHE A C 4
ATOM 3223 O O . PHE A 1 45 ? 26.287 16.283 -31.271 1.00 0.00 549 PHE A O 4
ATOM 3240 N N . GLU A 1 46 ? 25.093 18.185 -31.318 1.00 0.00 550 GLU A N 4
ATOM 3241 C CA . GLU A 1 46 ? 26.044 19.061 -30.616 1.00 0.00 550 GLU A CA 4
ATOM 3242 C C . GLU A 1 46 ? 25.378 19.720 -29.390 1.00 0.00 550 GLU A C 4
ATOM 3243 O O . GLU A 1 46 ? 24.289 19.317 -28.984 1.00 0.00 550 GLU A O 4
ATOM 3255 N N . ASP A 1 47 ? 26.008 20.730 -28.785 1.00 0.00 551 ASP A N 4
ATOM 3256 C CA . ASP A 1 47 ? 25.466 21.457 -27.626 1.00 0.00 551 ASP A CA 4
ATOM 3257 C C . ASP A 1 47 ? 25.254 22.953 -27.964 1.00 0.00 551 ASP A C 4
ATOM 3258 O O . ASP A 1 47 ? 26.087 23.793 -27.601 1.00 0.00 551 ASP A O 4
ATOM 3267 N N . PRO A 1 48 ? 24.192 23.294 -28.730 1.00 0.00 552 PRO A N 4
ATOM 3268 C CA . PRO A 1 48 ? 23.871 24.664 -29.146 1.00 0.00 552 PRO A CA 4
ATOM 3269 C C . PRO A 1 48 ? 23.307 25.509 -27.980 1.00 0.00 552 PRO A C 4
ATOM 3270 O O . PRO A 1 48 ? 23.304 25.079 -26.821 1.00 0.00 552 PRO A O 4
ATOM 3281 N N . ARG A 1 49 ? 22.803 26.721 -28.274 1.00 0.00 553 ARG A N 4
ATOM 3282 C CA . ARG A 1 49 ? 22.058 27.551 -27.302 1.00 0.00 553 ARG A CA 4
ATOM 3283 C C . ARG A 1 49 ? 20.915 26.766 -26.622 1.00 0.00 553 ARG A C 4
ATOM 3284 O O . ARG A 1 49 ? 20.308 25.904 -27.266 1.00 0.00 553 ARG A O 4
ATOM 3305 N N . PRO A 1 50 ? 20.575 27.078 -25.354 1.00 0.00 554 PRO A N 4
ATOM 3306 C CA . PRO A 1 50 ? 19.578 26.322 -24.593 1.00 0.00 554 PRO A CA 4
ATOM 3307 C C . PRO A 1 50 ? 18.157 26.431 -25.173 1.00 0.00 554 PRO A C 4
ATOM 3308 O O . PRO A 1 50 ? 17.429 25.437 -25.190 1.00 0.00 554 PRO A O 4
ATOM 3319 N N . GLY A 1 51 ? 17.774 27.612 -25.679 1.00 0.00 555 GLY A N 4
ATOM 3320 C CA . GLY A 1 51 ? 16.419 27.907 -26.171 1.00 0.00 555 GLY A CA 4
ATOM 3321 C C . GLY A 1 51 ? 15.313 27.761 -25.108 1.00 0.00 555 GLY A C 4
ATOM 3322 O O . GLY A 1 51 ? 15.595 27.516 -23.930 1.00 0.00 555 GLY A O 4
ATOM 3326 N N . ALA A 1 52 ? 14.052 27.892 -25.547 1.00 0.00 556 ALA A N 4
ATOM 3327 C CA . ALA A 1 52 ? 12.829 27.785 -24.728 1.00 0.00 556 ALA A CA 4
ATOM 3328 C C . ALA A 1 52 ? 12.741 28.777 -23.524 1.00 0.00 556 ALA A C 4
ATOM 3329 O O . ALA A 1 52 ? 13.696 29.514 -23.244 1.00 0.00 556 ALA A O 4
ATOM 3336 N N . PRO A 1 53 ? 11.590 28.862 -22.817 1.00 0.00 557 PRO A N 4
ATOM 3337 C CA . PRO A 1 53 ? 11.474 29.608 -21.555 1.00 0.00 557 PRO A CA 4
ATOM 3338 C C . PRO A 1 53 ? 12.331 29.007 -20.421 1.00 0.00 557 PRO A C 4
ATOM 3339 O O . PRO A 1 53 ? 12.797 29.778 -19.553 1.00 0.00 557 PRO A O 4
ATOM 3350 N N . ASN B 2 7 ? 31.659 16.616 -39.642 1.00 0.00 2319 ASN B N 4
ATOM 3351 C CA . ASN B 2 7 ? 31.133 15.291 -39.215 1.00 0.00 2319 ASN B CA 4
ATOM 3352 C C . ASN B 2 7 ? 29.608 15.340 -39.072 1.00 0.00 2319 ASN B C 4
ATOM 3353 O O . ASN B 2 7 ? 29.079 15.551 -37.980 1.00 0.00 2319 ASN B O 4
ATOM 3364 N N . THR B 2 8 ? 28.895 15.144 -40.186 1.00 0.00 2320 THR B N 4
ATOM 3365 C CA . THR B 2 8 ? 27.418 15.141 -40.300 1.00 0.00 2320 THR B CA 4
ATOM 3366 C C . THR B 2 8 ? 26.974 14.206 -41.435 1.00 0.00 2320 THR B C 4
ATOM 3367 O O . THR B 2 8 ? 27.743 13.941 -42.364 1.00 0.00 2320 THR B O 4
ATOM 3378 N N . GLY B 2 9 ? 25.739 13.703 -41.376 1.00 0.00 2321 GLY B N 4
ATOM 3379 C CA . GLY B 2 9 ? 25.168 12.792 -42.379 1.00 0.00 2321 GLY B CA 4
ATOM 3380 C C . GLY B 2 9 ? 24.064 11.897 -41.809 1.00 0.00 2321 GLY B C 4
ATOM 3381 O O . GLY B 2 9 ? 23.569 12.131 -40.703 1.00 0.00 2321 GLY B O 4
ATOM 3385 N N . ALA B 2 10 ? 23.692 10.853 -42.555 1.00 0.00 2322 ALA B N 4
ATOM 3386 C CA . ALA B 2 10 ? 22.820 9.781 -42.071 1.00 0.00 2322 ALA B CA 4
ATOM 3387 C C . ALA B 2 10 ? 23.435 9.076 -40.840 1.00 0.00 2322 ALA B C 4
ATOM 3388 O O . ALA B 2 10 ? 24.448 8.377 -40.947 1.00 0.00 2322 ALA B O 4
ATOM 3395 N N . LYS B 2 11 ? 22.809 9.272 -39.675 1.00 0.00 2323 LYS B N 4
ATOM 3396 C CA . LYS B 2 11 ? 23.205 8.764 -38.348 1.00 0.00 2323 LYS B CA 4
ATOM 3397 C C . LYS B 2 11 ? 21.985 8.181 -37.624 1.00 0.00 2323 LYS B C 4
ATOM 3398 O O . LYS B 2 11 ? 20.850 8.392 -38.054 1.00 0.00 2323 LYS B O 4
ATOM 3417 N N . GLN B 2 12 ? 22.217 7.486 -36.509 1.00 0.00 2324 GLN B N 4
ATOM 3418 C CA . GLN B 2 12 ? 21.179 7.008 -35.583 1.00 0.00 2324 GLN B CA 4
ATOM 3419 C C . GLN B 2 12 ? 20.234 8.172 -35.207 1.00 0.00 2324 GLN B C 4
ATOM 3420 O O . GLN B 2 12 ? 20.705 9.118 -34.574 1.00 0.00 2324 GLN B O 4
ATOM 3434 N N . PRO B 2 13 ? 18.943 8.172 -35.595 1.00 0.00 2325 PRO B N 4
ATOM 3435 C CA . PRO B 2 13 ? 18.048 9.290 -35.305 1.00 0.00 2325 PRO B CA 4
ATOM 3436 C C . PRO B 2 13 ? 17.652 9.287 -33.813 1.00 0.00 2325 PRO B C 4
ATOM 3437 O O . PRO B 2 13 ? 16.997 8.337 -33.366 1.00 0.00 2325 PRO B O 4
ATOM 3448 N N . PRO B 2 14 ? 18.028 10.306 -33.013 1.00 0.00 2326 PRO B N 4
ATOM 3449 C CA . PRO B 2 14 ? 17.611 10.390 -31.616 1.00 0.00 2326 PRO B CA 4
ATOM 3450 C C . PRO B 2 14 ? 16.110 10.709 -31.525 1.00 0.00 2326 PRO B C 4
ATOM 3451 O O . PRO B 2 14 ? 15.638 11.716 -32.059 1.00 0.00 2326 PRO B O 4
ATOM 3462 N N . SER B 2 15 ? 15.371 9.849 -30.822 1.00 0.00 2327 SER B N 4
ATOM 3463 C CA . SER B 2 15 ? 13.915 9.930 -30.641 1.00 0.00 2327 SER B CA 4
ATOM 3464 C C . SER B 2 15 ? 13.544 9.374 -29.264 1.00 0.00 2327 SER B C 4
ATOM 3465 O O . SER B 2 15 ? 13.263 8.185 -29.115 1.00 0.00 2327 SER B O 4
ATOM 3473 N N . TYR B 2 16 ? 13.604 10.222 -28.235 1.00 0.00 2328 TYR B N 4
ATOM 3474 C CA . TYR B 2 16 ? 13.193 9.877 -26.869 1.00 0.00 2328 TYR B CA 4
ATOM 3475 C C . TYR B 2 16 ? 11.667 10.033 -26.742 1.00 0.00 2328 TYR B C 4
ATOM 3476 O O . TYR B 2 16 ? 10.908 9.117 -27.061 1.00 0.00 2328 TYR B O 4
ATOM 3494 N N . GLU B 2 17 ? 11.205 11.236 -26.392 1.00 0.00 2329 GLU B N 4
ATOM 3495 C CA . GLU B 2 17 ? 9.790 11.604 -26.263 1.00 0.00 2329 GLU B CA 4
ATOM 3496 C C . GLU B 2 17 ? 9.016 11.415 -27.581 1.00 0.00 2329 GLU B C 4
ATOM 3497 O O . GLU B 2 17 ? 7.855 11.016 -27.571 1.00 0.00 2329 GLU B O 4
ATOM 3509 N N . ASP B 2 18 ? 9.675 11.648 -28.723 1.00 0.00 2330 ASP B N 4
ATOM 3510 C CA . ASP B 2 18 ? 9.105 11.469 -30.067 1.00 0.00 2330 ASP B CA 4
ATOM 3511 C C . ASP B 2 18 ? 8.870 9.993 -30.464 1.00 0.00 2330 ASP B C 4
ATOM 3512 O O . ASP B 2 18 ? 8.121 9.724 -31.405 1.00 0.00 2330 ASP B O 4
ATOM 3521 N N . CYS B 2 19 ? 9.464 9.030 -29.743 1.00 0.00 2331 CYS B N 4
ATOM 3522 C CA . CYS B 2 19 ? 9.234 7.591 -29.938 1.00 0.00 2331 CYS B CA 4
ATOM 3523 C C . CYS B 2 19 ? 8.250 7.018 -28.902 1.00 0.00 2331 CYS B C 4
ATOM 3524 O O . CYS B 2 19 ? 7.370 6.232 -29.256 1.00 0.00 2331 CYS B O 4
ATOM 3532 N N . ILE B 2 20 ? 8.350 7.436 -27.632 1.00 0.00 2332 ILE B N 4
ATOM 3533 C CA . ILE B 2 20 ? 7.525 6.919 -26.521 1.00 0.00 2332 ILE B CA 4
ATOM 3534 C C . ILE B 2 20 ? 6.119 7.565 -26.417 1.00 0.00 2332 ILE B C 4
ATOM 3535 O O . ILE B 2 20 ? 5.543 7.633 -25.326 1.00 0.00 2332 ILE B O 4
ATOM 3551 N N . LYS B 2 21 ? 5.553 8.034 -27.540 1.00 0.00 2333 LYS B N 4
ATOM 3552 C CA . LYS B 2 21 ? 4.232 8.691 -27.640 1.00 0.00 2333 LYS B CA 4
ATOM 3553 C C . LYS B 2 21 ? 3.324 8.083 -28.722 1.00 0.00 2333 LYS B C 4
ATOM 3554 O O . LYS B 2 21 ? 3.839 7.510 -29.710 1.00 0.00 2333 LYS B O 4
ATOM 3573 N N . VAL A 1 11 ? 36.605 8.623 -17.646 1.00 0.00 515 VAL A N 5
ATOM 3574 C CA . VAL A 1 11 ? 36.359 9.715 -16.654 1.00 0.00 515 VAL A CA 5
ATOM 3575 C C . VAL A 1 11 ? 36.146 11.094 -17.301 1.00 0.00 515 VAL A C 5
ATOM 3576 O O . VAL A 1 11 ? 35.117 11.720 -17.052 1.00 0.00 515 VAL A O 5
ATOM 3589 N N . SER A 1 12 ? 37.072 11.570 -18.144 1.00 0.00 516 SER A N 5
ATOM 3590 C CA . SER A 1 12 ? 37.263 12.982 -18.545 1.00 0.00 516 SER A CA 5
ATOM 3591 C C . SER A 1 12 ? 36.055 13.747 -19.124 1.00 0.00 516 SER A C 5
ATOM 3592 O O . SER A 1 12 ? 35.994 14.969 -18.982 1.00 0.00 516 SER A O 5
ATOM 3600 N N . LEU A 1 13 ? 35.092 13.056 -19.749 1.00 0.00 517 LEU A N 5
ATOM 3601 C CA . LEU A 1 13 ? 33.821 13.626 -20.240 1.00 0.00 517 LEU A CA 5
ATOM 3602 C C . LEU A 1 13 ? 32.587 12.770 -19.866 1.00 0.00 517 LEU A C 5
ATOM 3603 O O . LEU A 1 13 ? 31.576 12.769 -20.574 1.00 0.00 517 LEU A O 5
ATOM 3619 N N . ILE A 1 14 ? 32.703 12.014 -18.766 1.00 0.00 518 ILE A N 5
ATOM 3620 C CA . ILE A 1 14 ? 31.664 11.123 -18.212 1.00 0.00 518 ILE A CA 5
ATOM 3621 C C . ILE A 1 14 ? 31.437 11.395 -16.701 1.00 0.00 518 ILE A C 5
ATOM 3622 O O . ILE A 1 14 ? 30.413 10.997 -16.140 1.00 0.00 518 ILE A O 5
ATOM 3638 N N . ASN A 1 15 ? 32.354 12.115 -16.038 1.00 0.00 519 ASN A N 5
ATOM 3639 C CA . ASN A 1 15 ? 32.338 12.419 -14.600 1.00 0.00 519 ASN A CA 5
ATOM 3640 C C . ASN A 1 15 ? 32.508 13.938 -14.334 1.00 0.00 519 ASN A C 5
ATOM 3641 O O . ASN A 1 15 ? 33.218 14.359 -13.418 1.00 0.00 519 ASN A O 5
ATOM 3652 N N . GLU A 1 16 ? 31.904 14.779 -15.182 1.00 0.00 520 GLU A N 5
ATOM 3653 C CA . GLU A 1 16 ? 31.844 16.245 -15.021 1.00 0.00 520 GLU A CA 5
ATOM 3654 C C . GLU A 1 16 ? 30.945 16.685 -13.831 1.00 0.00 520 GLU A C 5
ATOM 3655 O O . GLU A 1 16 ? 30.537 15.874 -12.990 1.00 0.00 520 GLU A O 5
ATOM 3667 N N . GLY A 1 17 ? 30.608 17.982 -13.762 1.00 0.00 521 GLY A N 5
ATOM 3668 C CA . GLY A 1 17 ? 29.561 18.536 -12.888 1.00 0.00 521 GLY A CA 5
ATOM 3669 C C . GLY A 1 17 ? 28.131 18.008 -13.165 1.00 0.00 521 GLY A C 5
ATOM 3670 O O . GLY A 1 17 ? 27.946 17.089 -13.972 1.00 0.00 521 GLY A O 5
ATOM 3674 N N . PRO A 1 18 ? 27.100 18.572 -12.501 1.00 0.00 522 PRO A N 5
ATOM 3675 C CA . PRO A 1 18 ? 25.711 18.105 -12.604 1.00 0.00 522 PRO A CA 5
ATOM 3676 C C . PRO A 1 18 ? 25.111 18.275 -14.013 1.00 0.00 522 PRO A C 5
ATOM 3677 O O . PRO A 1 18 ? 25.604 19.055 -14.835 1.00 0.00 522 PRO A O 5
ATOM 3688 N N . LEU A 1 19 ? 24.035 17.526 -14.295 1.00 0.00 523 LEU A N 5
ATOM 3689 C CA . LEU A 1 19 ? 23.409 17.443 -15.623 1.00 0.00 523 LEU A CA 5
ATOM 3690 C C . LEU A 1 19 ? 22.874 18.809 -16.142 1.00 0.00 523 LEU A C 5
ATOM 3691 O O . LEU A 1 19 ? 22.495 19.665 -15.333 1.00 0.00 523 LEU A O 5
ATOM 3707 N N . PRO A 1 20 ? 22.830 19.038 -17.472 1.00 0.00 524 PRO A N 5
ATOM 3708 C CA . PRO A 1 20 ? 22.422 20.321 -18.057 1.00 0.00 524 PRO A CA 5
ATOM 3709 C C . PRO A 1 20 ? 20.931 20.665 -17.820 1.00 0.00 524 PRO A C 5
ATOM 3710 O O . PRO A 1 20 ? 20.096 19.765 -17.682 1.00 0.00 524 PRO A O 5
ATOM 3721 N N . PRO A 1 21 ? 20.568 21.964 -17.781 1.00 0.00 525 PRO A N 5
ATOM 3722 C CA . PRO A 1 21 ? 19.267 22.437 -17.297 1.00 0.00 525 PRO A CA 5
ATOM 3723 C C . PRO A 1 21 ? 18.105 22.075 -18.237 1.00 0.00 525 PRO A C 5
ATOM 3724 O O . PRO A 1 21 ? 17.991 22.610 -19.341 1.00 0.00 525 PRO A O 5
ATOM 3735 N N . GLY A 1 22 ? 17.217 21.178 -17.793 1.00 0.00 526 GLY A N 5
ATOM 3736 C CA . GLY A 1 22 ? 16.030 20.752 -18.551 1.00 0.00 526 GLY A CA 5
ATOM 3737 C C . GLY A 1 22 ? 16.332 19.958 -19.834 1.00 0.00 526 GLY A C 5
ATOM 3738 O O . GLY A 1 22 ? 15.493 19.911 -20.737 1.00 0.00 526 GLY A O 5
ATOM 3742 N N . TRP A 1 23 ? 17.514 19.339 -19.915 1.00 0.00 527 TRP A N 5
ATOM 3743 C CA . TRP A 1 23 ? 17.989 18.535 -21.049 1.00 0.00 527 TRP A CA 5
ATOM 3744 C C . TRP A 1 23 ? 18.116 17.049 -20.673 1.00 0.00 527 TRP A C 5
ATOM 3745 O O . TRP A 1 23 ? 18.233 16.681 -19.502 1.00 0.00 527 TRP A O 5
ATOM 3766 N N . GLU A 1 24 ? 18.163 16.196 -21.693 1.00 0.00 528 GLU A N 5
ATOM 3767 C CA . GLU A 1 24 ? 18.470 14.766 -21.614 1.00 0.00 528 GLU A CA 5
ATOM 3768 C C . GLU A 1 24 ? 19.560 14.430 -22.652 1.00 0.00 528 GLU A C 5
ATOM 3769 O O . GLU A 1 24 ? 19.683 15.092 -23.685 1.00 0.00 528 GLU A O 5
ATOM 3781 N N . ILE A 1 25 ? 20.392 13.430 -22.356 1.00 0.00 529 ILE A N 5
ATOM 3782 C CA . ILE A 1 25 ? 21.620 13.104 -23.095 1.00 0.00 529 ILE A CA 5
ATOM 3783 C C . ILE A 1 25 ? 21.770 11.582 -23.133 1.00 0.00 529 ILE A C 5
ATOM 3784 O O . ILE A 1 25 ? 21.796 10.929 -22.086 1.00 0.00 529 ILE A O 5
ATOM 3800 N N . ARG A 1 26 ? 21.852 11.007 -24.337 1.00 0.00 530 ARG A N 5
ATOM 3801 C CA . ARG A 1 26 ? 21.827 9.550 -24.560 1.00 0.00 530 ARG A CA 5
ATOM 3802 C C . ARG A 1 26 ? 22.971 9.096 -25.468 1.00 0.00 530 ARG A C 5
ATOM 3803 O O . ARG A 1 26 ? 23.538 9.892 -26.218 1.00 0.00 530 ARG A O 5
ATOM 3824 N N . TYR A 1 27 ? 23.278 7.802 -25.399 1.00 0.00 531 TYR A N 5
ATOM 3825 C CA . TYR A 1 27 ? 24.412 7.151 -26.059 1.00 0.00 531 TYR A CA 5
ATOM 3826 C C . TYR A 1 27 ? 23.908 5.906 -26.804 1.00 0.00 531 TYR A C 5
ATOM 3827 O O . TYR A 1 27 ? 23.470 4.939 -26.173 1.00 0.00 531 TYR A O 5
ATOM 3845 N N . THR A 1 28 ? 23.911 5.930 -28.138 1.00 0.00 532 THR A N 5
ATOM 3846 C CA . THR A 1 28 ? 23.417 4.805 -28.954 1.00 0.00 532 THR A CA 5
ATOM 3847 C C . THR A 1 28 ? 24.447 3.674 -29.058 1.00 0.00 532 THR A C 5
ATOM 3848 O O . THR A 1 28 ? 25.648 3.875 -28.848 1.00 0.00 532 THR A O 5
ATOM 3859 N N . ALA A 1 29 ? 23.993 2.474 -29.437 1.00 0.00 533 ALA A N 5
ATOM 3860 C CA . ALA A 1 29 ? 24.853 1.303 -29.649 1.00 0.00 533 ALA A CA 5
ATOM 3861 C C . ALA A 1 29 ? 25.904 1.478 -30.775 1.00 0.00 533 ALA A C 5
ATOM 3862 O O . ALA A 1 29 ? 26.871 0.715 -30.836 1.00 0.00 533 ALA A O 5
ATOM 3869 N N . ALA A 1 30 ? 25.754 2.492 -31.640 1.00 0.00 534 ALA A N 5
ATOM 3870 C CA . ALA A 1 30 ? 26.767 2.901 -32.620 1.00 0.00 534 ALA A CA 5
ATOM 3871 C C . ALA A 1 30 ? 28.008 3.583 -31.994 1.00 0.00 534 ALA A C 5
ATOM 3872 O O . ALA A 1 30 ? 29.004 3.797 -32.691 1.00 0.00 534 ALA A O 5
ATOM 3879 N N . GLY A 1 31 ? 27.966 3.936 -30.702 1.00 0.00 535 GLY A N 5
ATOM 3880 C CA . GLY A 1 31 ? 29.047 4.639 -30.000 1.00 0.00 535 GLY A CA 5
ATOM 3881 C C . GLY A 1 31 ? 28.968 6.164 -30.146 1.00 0.00 535 GLY A C 5
ATOM 3882 O O . GLY A 1 31 ? 30.000 6.830 -30.242 1.00 0.00 535 GLY A O 5
ATOM 3886 N N . GLU A 1 32 ? 27.754 6.719 -30.207 1.00 0.00 536 GLU A N 5
ATOM 3887 C CA . GLU A 1 32 ? 27.487 8.126 -30.536 1.00 0.00 536 GLU A CA 5
ATOM 3888 C C . GLU A 1 32 ? 26.580 8.785 -29.483 1.00 0.00 536 GLU A C 5
ATOM 3889 O O . GLU A 1 32 ? 25.563 8.216 -29.076 1.00 0.00 536 GLU A O 5
ATOM 3901 N N . ARG A 1 33 ? 26.954 9.997 -29.048 1.00 0.00 537 ARG A N 5
ATOM 3902 C CA . ARG A 1 33 ? 26.218 10.814 -28.067 1.00 0.00 537 ARG A CA 5
ATOM 3903 C C . ARG A 1 33 ? 25.305 11.820 -28.772 1.00 0.00 537 ARG A C 5
ATOM 3904 O O . ARG A 1 33 ? 25.710 12.465 -29.741 1.00 0.00 537 ARG A O 5
ATOM 3925 N N . PHE A 1 34 ? 24.092 11.973 -28.247 1.00 0.00 538 PHE A N 5
ATOM 3926 C CA . PHE A 1 34 ? 23.052 12.875 -28.750 1.00 0.00 538 PHE A CA 5
ATOM 3927 C C . PHE A 1 34 ? 22.360 13.593 -27.589 1.00 0.00 538 PHE A C 5
ATOM 3928 O O . PHE A 1 34 ? 22.291 13.070 -26.473 1.00 0.00 538 PHE A O 5
ATOM 3945 N N . PHE A 1 35 ? 21.790 14.763 -27.874 1.00 0.00 539 PHE A N 5
ATOM 3946 C CA . PHE A 1 35 ? 21.079 15.591 -26.900 1.00 0.00 539 PHE A CA 5
ATOM 3947 C C . PHE A 1 35 ? 19.595 15.706 -27.273 1.00 0.00 539 PHE A C 5
ATOM 3948 O O . PHE A 1 35 ? 19.226 15.698 -28.452 1.00 0.00 539 PHE A O 5
ATOM 3965 N N . VAL A 1 36 ? 18.751 15.821 -26.250 1.00 0.00 540 VAL A N 5
ATOM 3966 C CA . VAL A 1 36 ? 17.288 15.716 -26.305 1.00 0.00 540 VAL A CA 5
ATOM 3967 C C . VAL A 1 36 ? 16.675 16.819 -25.437 1.00 0.00 540 VAL A C 5
ATOM 3968 O O . VAL A 1 36 ? 17.001 16.944 -24.255 1.00 0.00 540 VAL A O 5
ATOM 3981 N N . ASP A 1 37 ? 15.749 17.589 -26.004 1.00 0.00 541 ASP A N 5
ATOM 3982 C CA . ASP A 1 37 ? 15.056 18.688 -25.326 1.00 0.00 541 ASP A CA 5
ATOM 3983 C C . ASP A 1 37 ? 13.556 18.385 -25.207 1.00 0.00 541 ASP A C 5
ATOM 3984 O O . ASP A 1 37 ? 12.825 18.364 -26.198 1.00 0.00 541 ASP A O 5
ATOM 3993 N N . HIS A 1 38 ? 13.084 18.155 -23.980 1.00 0.00 542 HIS A N 5
ATOM 3994 C CA . HIS A 1 38 ? 11.667 17.885 -23.695 1.00 0.00 542 HIS A CA 5
ATOM 3995 C C . HIS A 1 38 ? 10.767 19.125 -23.856 1.00 0.00 542 HIS A C 5
ATOM 3996 O O . HIS A 1 38 ? 9.559 18.991 -24.051 1.00 0.00 542 HIS A O 5
ATOM 4009 N N . ASN A 1 39 ? 11.334 20.336 -23.794 1.00 0.00 543 ASN A N 5
ATOM 4010 C CA . ASN A 1 39 ? 10.584 21.598 -23.860 1.00 0.00 543 ASN A CA 5
ATOM 4011 C C . ASN A 1 39 ? 9.947 21.857 -25.243 1.00 0.00 543 ASN A C 5
ATOM 4012 O O . ASN A 1 39 ? 8.879 22.469 -25.322 1.00 0.00 543 ASN A O 5
ATOM 4023 N N . THR A 1 40 ? 10.565 21.359 -26.322 1.00 0.00 544 THR A N 5
ATOM 4024 C CA . THR A 1 40 ? 10.091 21.490 -27.719 1.00 0.00 544 THR A CA 5
ATOM 4025 C C . THR A 1 40 ? 10.135 20.168 -28.510 1.00 0.00 544 THR A C 5
ATOM 4026 O O . THR A 1 40 ? 9.903 20.154 -29.721 1.00 0.00 544 THR A O 5
ATOM 4037 N N . ARG A 1 41 ? 10.421 19.047 -27.827 1.00 0.00 545 ARG A N 5
ATOM 4038 C CA . ARG A 1 41 ? 10.595 17.672 -28.354 1.00 0.00 545 ARG A CA 5
ATOM 4039 C C . ARG A 1 41 ? 11.785 17.475 -29.319 1.00 0.00 545 ARG A C 5
ATOM 4040 O O . ARG A 1 41 ? 11.947 16.383 -29.868 1.00 0.00 545 ARG A O 5
ATOM 4061 N N . ARG A 1 42 ? 12.599 18.510 -29.565 1.00 0.00 546 ARG A N 5
ATOM 4062 C CA . ARG A 1 42 ? 13.723 18.489 -30.524 1.00 0.00 546 ARG A CA 5
ATOM 4063 C C . ARG A 1 42 ? 14.935 17.683 -30.035 1.00 0.00 546 ARG A C 5
ATOM 4064 O O . ARG A 1 42 ? 15.042 17.314 -28.863 1.00 0.00 546 ARG A O 5
ATOM 4085 N N . THR A 1 43 ? 15.888 17.481 -30.941 1.00 0.00 547 THR A N 5
ATOM 4086 C CA . THR A 1 43 ? 17.175 16.804 -30.702 1.00 0.00 547 THR A CA 5
ATOM 4087 C C . THR A 1 43 ? 18.312 17.462 -31.493 1.00 0.00 547 THR A C 5
ATOM 4088 O O . THR A 1 43 ? 18.066 18.257 -32.406 1.00 0.00 547 THR A O 5
ATOM 4099 N N . THR A 1 44 ? 19.567 17.153 -31.148 1.00 0.00 548 THR A N 5
ATOM 4100 C CA . THR A 1 44 ? 20.768 17.660 -31.846 1.00 0.00 548 THR A CA 5
ATOM 4101 C C . THR A 1 44 ? 22.014 16.797 -31.572 1.00 0.00 548 THR A C 5
ATOM 4102 O O . THR A 1 44 ? 22.084 16.061 -30.582 1.00 0.00 548 THR A O 5
ATOM 4113 N N . PHE A 1 45 ? 22.994 16.871 -32.480 1.00 0.00 549 PHE A N 5
ATOM 4114 C CA . PHE A 1 45 ? 24.273 16.148 -32.441 1.00 0.00 549 PHE A CA 5
ATOM 4115 C C . PHE A 1 45 ? 25.320 16.784 -31.502 1.00 0.00 549 PHE A C 5
ATOM 4116 O O . PHE A 1 45 ? 26.359 16.179 -31.230 1.00 0.00 549 PHE A O 5
ATOM 4133 N N . GLU A 1 46 ? 25.081 18.013 -31.037 1.00 0.00 550 GLU A N 5
ATOM 4134 C CA . GLU A 1 46 ? 26.031 18.849 -30.286 1.00 0.00 550 GLU A CA 5
ATOM 4135 C C . GLU A 1 46 ? 25.303 19.768 -29.277 1.00 0.00 550 GLU A C 5
ATOM 4136 O O . GLU A 1 46 ? 24.133 19.551 -28.971 1.00 0.00 550 GLU A O 5
ATOM 4148 N N . ASP A 1 47 ? 25.972 20.799 -28.749 1.00 0.00 551 ASP A N 5
ATOM 4149 C CA . ASP A 1 47 ? 25.393 21.770 -27.806 1.00 0.00 551 ASP A CA 5
ATOM 4150 C C . ASP A 1 47 ? 25.428 23.202 -28.395 1.00 0.00 551 ASP A C 5
ATOM 4151 O O . ASP A 1 47 ? 26.312 23.995 -28.047 1.00 0.00 551 ASP A O 5
ATOM 4160 N N . PRO A 1 48 ? 24.527 23.526 -29.350 1.00 0.00 552 PRO A N 5
ATOM 4161 C CA . PRO A 1 48 ? 24.470 24.827 -30.023 1.00 0.00 552 PRO A CA 5
ATOM 4162 C C . PRO A 1 48 ? 23.871 25.932 -29.124 1.00 0.00 552 PRO A C 5
ATOM 4163 O 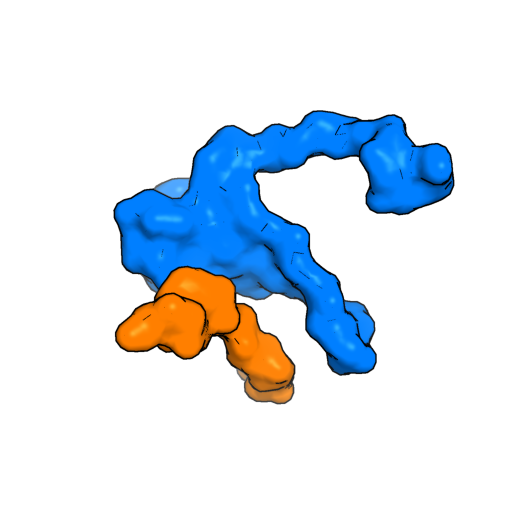O . PRO A 1 48 ? 23.574 25.716 -27.943 1.00 0.00 552 PRO A O 5
ATOM 4174 N N . ARG A 1 49 ? 23.680 27.132 -29.694 1.00 0.00 553 ARG A N 5
ATOM 4175 C CA . ARG A 1 49 ? 22.999 28.282 -29.062 1.00 0.00 553 ARG A CA 5
ATOM 4176 C C . ARG A 1 49 ? 21.657 27.902 -28.390 1.00 0.00 553 ARG A C 5
ATOM 4177 O O . ARG A 1 49 ? 20.941 27.044 -28.922 1.00 0.00 553 ARG A O 5
ATOM 4198 N N . PRO A 1 50 ? 21.284 28.531 -27.257 1.00 0.00 554 PRO A N 5
ATOM 4199 C CA . PRO A 1 50 ? 20.045 28.220 -26.539 1.00 0.00 554 PRO A CA 5
ATOM 4200 C C . PRO A 1 50 ? 18.788 28.672 -27.305 1.00 0.00 554 PRO A C 5
ATOM 4201 O O . PRO A 1 50 ? 18.858 29.481 -28.236 1.00 0.00 554 PRO A O 5
ATOM 4212 N N . GLY A 1 51 ? 17.624 28.180 -26.871 1.00 0.00 555 GLY A N 5
ATOM 4213 C CA . GLY A 1 51 ? 16.305 28.531 -27.411 1.00 0.00 555 GLY A CA 5
ATOM 4214 C C . GLY A 1 51 ? 15.341 28.944 -26.297 1.00 0.00 555 GLY A C 5
ATOM 4215 O O . GLY A 1 51 ? 15.133 28.187 -25.346 1.00 0.00 555 GLY A O 5
ATOM 4219 N N . ALA A 1 52 ? 14.773 30.150 -26.417 1.00 0.00 556 ALA A N 5
ATOM 4220 C CA . ALA A 1 52 ? 13.909 30.813 -25.429 1.00 0.00 556 ALA A CA 5
ATOM 4221 C C . ALA A 1 52 ? 14.320 30.610 -23.938 1.00 0.00 556 ALA A C 5
ATOM 4222 O O . ALA A 1 52 ? 13.512 30.106 -23.145 1.00 0.00 556 ALA A O 5
ATOM 4229 N N . PRO A 1 53 ? 15.566 30.962 -23.540 1.00 0.00 557 PRO A N 5
ATOM 4230 C CA . PRO A 1 53 ? 16.063 30.807 -22.166 1.00 0.00 557 PRO A CA 5
ATOM 4231 C C . PRO A 1 53 ? 15.292 31.660 -21.134 1.00 0.00 557 PRO A C 5
ATOM 4232 O O . PRO A 1 53 ? 14.920 32.819 -21.437 1.00 0.00 557 PRO A O 5
ATOM 4243 N N . ASN B 2 7 ? 29.073 12.654 -33.141 1.00 0.00 2319 ASN B N 5
ATOM 4244 C CA . ASN B 2 7 ? 29.496 13.191 -34.460 1.00 0.00 2319 ASN B CA 5
ATOM 4245 C C . ASN B 2 7 ? 28.294 13.395 -35.387 1.00 0.00 2319 ASN B C 5
ATOM 4246 O O . ASN B 2 7 ? 27.236 12.796 -35.195 1.00 0.00 2319 ASN B O 5
ATOM 4257 N N . THR B 2 8 ? 28.442 14.278 -36.378 1.00 0.00 2320 THR B N 5
ATOM 4258 C CA . THR B 2 8 ? 27.408 14.647 -37.369 1.00 0.00 2320 THR B CA 5
ATOM 4259 C C . THR B 2 8 ? 27.220 13.598 -38.480 1.00 0.00 2320 THR B C 5
ATOM 4260 O O . THR B 2 8 ? 28.048 12.700 -38.658 1.00 0.00 2320 THR B O 5
ATOM 4271 N N . GLY B 2 9 ? 26.131 13.728 -39.248 1.00 0.00 2321 GLY B N 5
ATOM 4272 C CA . GLY B 2 9 ? 25.821 12.910 -40.432 1.00 0.00 2321 GLY B CA 5
ATOM 4273 C C . GLY B 2 9 ? 24.577 12.028 -40.267 1.00 0.00 2321 GLY B C 5
ATOM 4274 O O . GLY B 2 9 ? 23.963 11.980 -39.197 1.00 0.00 2321 GLY B O 5
ATOM 4278 N N . ALA B 2 10 ? 24.207 11.309 -41.331 1.00 0.00 2322 ALA B N 5
ATOM 4279 C CA . ALA B 2 10 ? 23.167 10.279 -41.293 1.00 0.00 2322 ALA B CA 5
ATOM 4280 C C . ALA B 2 10 ? 23.615 9.080 -40.426 1.00 0.00 2322 ALA B C 5
ATOM 4281 O O . ALA B 2 10 ? 24.465 8.280 -40.830 1.00 0.00 2322 ALA B O 5
ATOM 4288 N N . LYS B 2 11 ? 23.048 8.978 -39.218 1.00 0.00 2323 LYS B N 5
ATOM 4289 C CA . LYS B 2 11 ? 23.365 7.984 -38.173 1.00 0.00 2323 LYS B CA 5
ATOM 4290 C C . LYS B 2 11 ? 22.072 7.535 -37.462 1.00 0.00 2323 LYS B C 5
ATOM 4291 O O . LYS B 2 11 ? 20.980 7.884 -37.915 1.00 0.00 2323 LYS B O 5
ATOM 4310 N N . GLN B 2 12 ? 22.165 6.784 -36.357 1.00 0.00 2324 GLN B N 5
ATOM 4311 C CA . GLN B 2 12 ? 21.000 6.430 -35.527 1.00 0.00 2324 GLN B CA 5
ATOM 4312 C C . GLN B 2 12 ? 20.207 7.692 -35.108 1.00 0.00 2324 GLN B C 5
ATOM 4313 O O . GLN B 2 12 ? 20.779 8.553 -34.432 1.00 0.00 2324 GLN B O 5
ATOM 4327 N N . PRO B 2 13 ? 18.922 7.840 -35.489 1.00 0.00 2325 PRO B N 5
ATOM 4328 C CA . PRO B 2 13 ? 18.141 9.033 -35.167 1.00 0.00 2325 PRO B CA 5
ATOM 4329 C C . PRO B 2 13 ? 17.740 9.043 -33.676 1.00 0.00 2325 PRO B C 5
ATOM 4330 O O . PRO B 2 13 ? 17.095 8.092 -33.216 1.00 0.00 2325 PRO B O 5
ATOM 4341 N N . PRO B 2 14 ? 18.084 10.089 -32.897 1.00 0.00 2326 PRO B N 5
ATOM 4342 C CA . PRO B 2 14 ? 17.618 10.226 -31.518 1.00 0.00 2326 PRO B CA 5
ATOM 4343 C C . PRO B 2 14 ? 16.116 10.565 -31.489 1.00 0.00 2326 PRO B C 5
ATOM 4344 O O . PRO B 2 14 ? 15.661 11.507 -32.143 1.00 0.00 2326 PRO B O 5
ATOM 4355 N N . SER B 2 15 ? 15.341 9.798 -30.718 1.00 0.00 2327 SER B N 5
ATOM 4356 C CA . SER B 2 15 ? 13.880 9.939 -30.594 1.00 0.00 2327 SER B CA 5
ATOM 4357 C C . SER B 2 15 ? 13.417 9.445 -29.219 1.00 0.00 2327 SER B C 5
ATOM 4358 O O . SER B 2 15 ? 13.075 8.274 -29.054 1.00 0.00 2327 SER B O 5
ATOM 4366 N N . TYR B 2 16 ? 13.455 10.321 -28.210 1.00 0.00 2328 TYR B N 5
ATOM 4367 C CA . TYR B 2 16 ? 12.987 10.013 -26.852 1.00 0.00 2328 TYR B CA 5
ATOM 4368 C C . TYR B 2 16 ? 11.457 10.166 -26.769 1.00 0.00 2328 TYR B C 5
ATOM 4369 O O . TYR B 2 16 ? 10.727 9.225 -27.089 1.00 0.00 2328 TYR B O 5
ATOM 4387 N N . GLU B 2 17 ? 10.940 11.364 -26.458 1.00 0.00 2329 GLU B N 5
ATOM 4388 C CA . GLU B 2 17 ? 9.492 11.630 -26.470 1.00 0.00 2329 GLU B CA 5
ATOM 4389 C C . GLU B 2 17 ? 8.874 11.425 -27.858 1.00 0.00 2329 GLU B C 5
ATOM 4390 O O . GLU B 2 17 ? 7.740 10.971 -27.960 1.00 0.00 2329 GLU B O 5
ATOM 4402 N N . ASP B 2 18 ? 9.627 11.688 -28.933 1.00 0.00 2330 ASP B N 5
ATOM 4403 C CA . ASP B 2 18 ? 9.181 11.495 -30.321 1.00 0.00 2330 ASP B CA 5
ATOM 4404 C C . ASP B 2 18 ? 9.001 10.014 -30.736 1.00 0.00 2330 ASP B C 5
ATOM 4405 O O . ASP B 2 18 ? 8.503 9.739 -31.829 1.00 0.00 2330 ASP B O 5
ATOM 4414 N N . CYS B 2 19 ? 9.351 9.061 -29.861 1.00 0.00 2331 CYS B N 5
ATOM 4415 C CA . CYS B 2 19 ? 9.087 7.627 -30.033 1.00 0.00 2331 CYS B CA 5
ATOM 4416 C C . CYS B 2 19 ? 8.101 7.092 -28.978 1.00 0.00 2331 CYS B C 5
ATOM 4417 O O . CYS B 2 19 ? 7.181 6.346 -29.319 1.00 0.00 2331 CYS B O 5
ATOM 4425 N N . ILE B 2 20 ? 8.229 7.512 -27.710 1.00 0.00 2332 ILE B N 5
ATOM 4426 C CA . ILE B 2 20 ? 7.390 7.031 -26.592 1.00 0.00 2332 ILE B CA 5
ATOM 4427 C C . ILE B 2 20 ? 6.079 7.832 -26.388 1.00 0.00 2332 ILE B C 5
ATOM 4428 O O . ILE B 2 20 ? 5.486 7.768 -25.306 1.00 0.00 2332 ILE B O 5
ATOM 4444 N N . LYS B 2 21 ? 5.632 8.587 -27.408 1.00 0.00 2333 LYS B N 5
ATOM 4445 C CA . LYS B 2 21 ? 4.384 9.387 -27.451 1.00 0.00 2333 LYS B CA 5
ATOM 4446 C C . LYS B 2 21 ? 3.193 8.720 -26.742 1.00 0.00 2333 LYS B C 5
ATOM 4447 O O . LYS B 2 21 ? 2.757 7.624 -27.162 1.00 0.00 2333 LYS B O 5
ATOM 4466 N N . VAL A 1 11 ? 27.519 4.558 -16.425 1.00 0.00 515 VAL A N 6
ATOM 4467 C CA . VAL A 1 11 ? 27.451 6.007 -16.062 1.00 0.00 515 VAL A CA 6
ATOM 4468 C C . VAL A 1 11 ? 28.490 6.425 -15.007 1.00 0.00 515 VAL A C 6
ATOM 4469 O O . VAL A 1 11 ? 29.234 7.371 -15.253 1.00 0.00 515 VAL A O 6
ATOM 4482 N N . SER A 1 12 ? 28.583 5.741 -13.860 1.00 0.00 516 SER A N 6
ATOM 4483 C CA . SER A 1 12 ? 29.206 6.208 -12.598 1.00 0.00 516 SER A CA 6
ATOM 4484 C C . SER A 1 12 ? 30.663 6.705 -12.641 1.00 0.00 516 SER A C 6
ATOM 4485 O O . SER A 1 12 ? 31.034 7.538 -11.814 1.00 0.00 516 SER A O 6
ATOM 4493 N N . LEU A 1 13 ? 31.477 6.254 -13.605 1.00 0.00 517 LEU A N 6
ATOM 4494 C CA . LEU A 1 13 ? 32.864 6.716 -13.827 1.00 0.00 517 LEU A CA 6
ATOM 4495 C C . LEU A 1 13 ? 33.141 7.183 -15.276 1.00 0.00 517 LEU A C 6
ATOM 4496 O O . LEU A 1 13 ? 34.295 7.308 -15.688 1.00 0.00 517 LEU A O 6
ATOM 4512 N N . ILE A 1 14 ? 32.074 7.444 -16.044 1.00 0.00 518 ILE A N 6
ATOM 4513 C CA . ILE A 1 14 ? 32.088 7.823 -17.472 1.00 0.00 518 ILE A CA 6
ATOM 4514 C C . ILE A 1 14 ? 31.249 9.109 -17.709 1.00 0.00 518 ILE A C 6
ATOM 4515 O O . ILE A 1 14 ? 31.091 9.574 -18.838 1.00 0.00 518 ILE A O 6
ATOM 4531 N N . ASN A 1 15 ? 30.691 9.710 -16.648 1.00 0.00 519 ASN A N 6
ATOM 4532 C CA . ASN A 1 15 ? 29.745 10.832 -16.737 1.00 0.00 519 ASN A CA 6
ATOM 4533 C C . ASN A 1 15 ? 29.799 11.778 -15.514 1.00 0.00 519 ASN A C 6
ATOM 4534 O O . ASN A 1 15 ? 28.775 12.270 -15.038 1.00 0.00 519 ASN A O 6
ATOM 4545 N N . GLU A 1 16 ? 31.001 11.995 -14.970 1.00 0.00 520 GLU A N 6
ATOM 4546 C CA . GLU A 1 16 ? 31.250 12.829 -13.779 1.00 0.00 520 GLU A CA 6
ATOM 4547 C C . GLU A 1 16 ? 30.696 14.268 -13.908 1.00 0.00 520 GLU A C 6
ATOM 4548 O O . GLU A 1 16 ? 30.765 14.885 -14.977 1.00 0.00 520 GLU A O 6
ATOM 4560 N N . GLY A 1 17 ? 30.180 14.818 -12.801 1.00 0.00 521 GLY A N 6
ATOM 4561 C CA . GLY A 1 17 ? 29.620 16.176 -12.711 1.00 0.00 521 GLY A CA 6
ATOM 4562 C C . GLY A 1 17 ? 28.080 16.243 -12.814 1.00 0.00 521 GLY A C 6
ATOM 4563 O O . GLY A 1 17 ? 27.426 15.220 -13.057 1.00 0.00 521 GLY A O 6
ATOM 4567 N N . PRO A 1 18 ? 27.477 17.434 -12.618 1.00 0.00 522 PRO A N 6
ATOM 4568 C CA . PRO A 1 18 ? 26.029 17.650 -12.718 1.00 0.00 522 PRO A CA 6
ATOM 4569 C C . PRO A 1 18 ? 25.526 17.646 -14.177 1.00 0.00 522 PRO A C 6
ATOM 4570 O O . PRO A 1 18 ? 26.302 17.834 -15.120 1.00 0.00 522 PRO A O 6
ATOM 4581 N N . LEU A 1 19 ? 24.213 17.462 -14.368 1.00 0.00 523 LEU A N 6
ATOM 4582 C CA . LEU A 1 19 ? 23.570 17.445 -15.693 1.00 0.00 523 LEU A CA 6
ATOM 4583 C C . LEU A 1 19 ? 23.171 18.866 -16.184 1.00 0.00 523 LEU A C 6
ATOM 4584 O O . LEU A 1 19 ? 22.975 19.763 -15.355 1.00 0.00 523 LEU A O 6
ATOM 4600 N N . PRO A 1 20 ? 23.034 19.098 -17.507 1.00 0.00 524 PRO A N 6
ATOM 4601 C CA . PRO A 1 20 ? 22.636 20.396 -18.073 1.00 0.00 524 PRO A CA 6
ATOM 4602 C C . PRO A 1 20 ? 21.162 20.778 -17.783 1.00 0.00 524 PRO A C 6
ATOM 4603 O O . PRO A 1 20 ? 20.328 19.901 -17.534 1.00 0.00 524 PRO A O 6
ATOM 4614 N N . PRO A 1 21 ? 20.808 22.079 -17.828 1.00 0.00 525 PRO A N 6
ATOM 4615 C CA . PRO A 1 21 ? 19.505 22.591 -17.389 1.00 0.00 525 PRO A CA 6
ATOM 4616 C C . PRO A 1 21 ? 18.358 22.222 -18.347 1.00 0.00 525 PRO A C 6
ATOM 4617 O O . PRO A 1 21 ? 18.285 22.723 -19.470 1.00 0.00 525 PRO A O 6
ATOM 4628 N N . GLY A 1 22 ? 17.429 21.371 -17.897 1.00 0.00 526 GLY A N 6
ATOM 4629 C CA . GLY A 1 22 ? 16.230 20.989 -18.662 1.00 0.00 526 GLY A CA 6
ATOM 4630 C C . GLY A 1 22 ? 16.511 20.206 -19.957 1.00 0.00 526 GLY A C 6
ATOM 4631 O O . GLY A 1 22 ? 15.718 20.272 -20.898 1.00 0.00 526 GLY A O 6
ATOM 4635 N N . TRP A 1 23 ? 17.628 19.473 -20.003 1.00 0.00 527 TRP A N 6
ATOM 4636 C CA . TRP A 1 23 ? 18.097 18.661 -21.138 1.00 0.00 527 TRP A CA 6
ATOM 4637 C C . TRP A 1 23 ? 18.256 17.182 -20.735 1.00 0.00 527 TRP A C 6
ATOM 4638 O O . TRP A 1 23 ? 18.423 16.851 -19.560 1.00 0.00 527 TRP A O 6
ATOM 4659 N N . GLU A 1 24 ? 18.269 16.297 -21.729 1.00 0.00 528 GLU A N 6
ATOM 4660 C CA . GLU A 1 24 ? 18.606 14.873 -21.613 1.00 0.00 528 GLU A CA 6
ATOM 4661 C C . GLU A 1 24 ? 19.680 14.516 -22.655 1.00 0.00 528 GLU A C 6
ATOM 4662 O O . GLU A 1 24 ? 19.785 15.158 -23.703 1.00 0.00 528 GLU A O 6
ATOM 4674 N N . ILE A 1 25 ? 20.515 13.523 -22.345 1.00 0.00 529 ILE A N 6
ATOM 4675 C CA . ILE A 1 25 ? 21.727 13.160 -23.094 1.00 0.00 529 ILE A CA 6
ATOM 4676 C C . ILE A 1 25 ? 21.839 11.638 -23.122 1.00 0.00 529 ILE A C 6
ATOM 4677 O O . ILE A 1 25 ? 21.864 10.999 -22.065 1.00 0.00 529 ILE A O 6
ATOM 4693 N N . ARG A 1 26 ? 21.885 11.047 -24.321 1.00 0.00 530 ARG A N 6
ATOM 4694 C CA . ARG A 1 26 ? 21.846 9.586 -24.517 1.00 0.00 530 ARG A CA 6
ATOM 4695 C C . ARG A 1 26 ? 22.965 9.113 -25.446 1.00 0.00 530 ARG A C 6
ATOM 4696 O O . ARG A 1 26 ? 23.501 9.887 -26.240 1.00 0.00 530 ARG A O 6
ATOM 4717 N N . TYR A 1 27 ? 23.304 7.832 -25.332 1.00 0.00 531 TYR A N 6
ATOM 4718 C CA . TYR A 1 27 ? 24.495 7.205 -25.913 1.00 0.00 531 TYR A CA 6
ATOM 4719 C C . TYR A 1 27 ? 24.073 5.925 -26.648 1.00 0.00 531 TYR A C 6
ATOM 4720 O O . TYR A 1 27 ? 23.792 4.897 -26.026 1.00 0.00 531 TYR A O 6
ATOM 4738 N N . THR A 1 28 ? 23.946 6.009 -27.973 1.00 0.00 532 THR A N 6
ATOM 4739 C CA . THR A 1 28 ? 23.466 4.897 -28.817 1.00 0.00 532 THR A CA 6
ATOM 4740 C C . THR A 1 28 ? 24.474 3.746 -28.902 1.00 0.00 532 THR A C 6
ATOM 4741 O O . THR A 1 28 ? 25.686 3.936 -28.753 1.00 0.00 532 THR A O 6
ATOM 4752 N N . ALA A 1 29 ? 23.985 2.543 -29.223 1.00 0.00 533 ALA A N 6
ATOM 4753 C CA . ALA A 1 29 ? 24.808 1.346 -29.438 1.00 0.00 533 ALA A CA 6
ATOM 4754 C C . ALA A 1 29 ? 25.806 1.457 -30.619 1.00 0.00 533 ALA A C 6
ATOM 4755 O O . ALA A 1 29 ? 26.729 0.646 -30.724 1.00 0.00 533 ALA A O 6
ATOM 4762 N N . ALA A 1 30 ? 25.657 2.468 -31.488 1.00 0.00 534 ALA A N 6
ATOM 4763 C CA . ALA A 1 30 ? 26.625 2.814 -32.536 1.00 0.00 534 ALA A CA 6
ATOM 4764 C C . ALA A 1 30 ? 27.906 3.499 -32.001 1.00 0.00 534 ALA A C 6
ATOM 4765 O O . ALA A 1 30 ? 28.858 3.695 -32.761 1.00 0.00 534 ALA A O 6
ATOM 4772 N N . GLY A 1 31 ? 27.944 3.875 -30.715 1.00 0.00 535 GLY A N 6
ATOM 4773 C CA . GLY A 1 31 ? 29.061 4.607 -30.105 1.00 0.00 535 GLY A CA 6
ATOM 4774 C C . GLY A 1 31 ? 28.968 6.125 -30.304 1.00 0.00 535 GLY A C 6
ATOM 4775 O O . GLY A 1 31 ? 29.997 6.795 -30.406 1.00 0.00 535 GLY A O 6
ATOM 4779 N N . GLU A 1 32 ? 27.750 6.670 -30.388 1.00 0.00 536 GLU A N 6
ATOM 4780 C CA . GLU A 1 32 ? 27.483 8.086 -30.681 1.00 0.00 536 GLU A CA 6
ATOM 4781 C C . GLU A 1 32 ? 26.515 8.699 -29.658 1.00 0.00 536 GLU A C 6
ATOM 4782 O O . GLU A 1 32 ? 25.465 8.125 -29.342 1.00 0.00 536 GLU A O 6
ATOM 4794 N N . ARG A 1 33 ? 26.887 9.878 -29.144 1.00 0.00 537 ARG A N 6
ATOM 4795 C CA . ARG A 1 33 ? 26.102 10.690 -28.204 1.00 0.00 537 ARG A CA 6
ATOM 4796 C C . ARG A 1 33 ? 25.160 11.644 -28.946 1.00 0.00 537 ARG A C 6
ATOM 4797 O O . ARG A 1 33 ? 25.525 12.229 -29.967 1.00 0.00 537 ARG A O 6
ATOM 4818 N N . PHE A 1 34 ? 23.978 11.844 -28.369 1.00 0.00 538 PHE A N 6
ATOM 4819 C CA . PHE A 1 34 ? 22.943 12.769 -28.832 1.00 0.00 538 PHE A CA 6
ATOM 4820 C C . PHE A 1 34 ? 22.300 13.493 -27.644 1.00 0.00 538 PHE A C 6
ATOM 4821 O O . PHE A 1 34 ? 22.290 12.984 -26.519 1.00 0.00 538 PHE A O 6
ATOM 4838 N N . PHE A 1 35 ? 21.714 14.657 -27.911 1.00 0.00 539 PHE A N 6
ATOM 4839 C CA . PHE A 1 35 ? 21.039 15.496 -26.921 1.00 0.00 539 PHE A CA 6
ATOM 4840 C C . PHE A 1 35 ? 19.553 15.646 -27.273 1.00 0.00 539 PHE A C 6
ATOM 4841 O O . PHE A 1 35 ? 19.171 15.629 -28.447 1.00 0.00 539 PHE A O 6
ATOM 4858 N N . VAL A 1 36 ? 18.721 15.804 -26.244 1.00 0.00 540 VAL A N 6
ATOM 4859 C CA . VAL A 1 36 ? 17.254 15.735 -26.289 1.00 0.00 540 VAL A CA 6
ATOM 4860 C C . VAL A 1 36 ? 16.661 16.896 -25.485 1.00 0.00 540 VAL A C 6
ATOM 4861 O O . VAL A 1 36 ? 16.954 17.057 -24.299 1.00 0.00 540 VAL A O 6
ATOM 4874 N N . ASP A 1 37 ? 15.789 17.676 -26.123 1.00 0.00 541 ASP A N 6
ATOM 4875 C CA . ASP A 1 37 ? 15.113 18.835 -25.539 1.00 0.00 541 ASP A CA 6
ATOM 4876 C C . ASP A 1 37 ? 13.624 18.535 -25.305 1.00 0.00 541 ASP A C 6
ATOM 4877 O O . ASP A 1 37 ? 12.806 18.599 -26.224 1.00 0.00 541 ASP A O 6
ATOM 4886 N N . HIS A 1 38 ? 13.251 18.216 -24.062 1.00 0.00 542 HIS A N 6
ATOM 4887 C CA . HIS A 1 38 ? 11.852 17.962 -23.679 1.00 0.00 542 HIS A CA 6
ATOM 4888 C C . HIS A 1 38 ? 10.934 19.192 -23.835 1.00 0.00 542 HIS A C 6
ATOM 4889 O O . HIS A 1 38 ? 9.712 19.054 -23.900 1.00 0.00 542 HIS A O 6
ATOM 4902 N N . ASN A 1 39 ? 11.504 20.401 -23.907 1.00 0.00 543 ASN A N 6
ATOM 4903 C CA . ASN A 1 39 ? 10.758 21.661 -24.015 1.00 0.00 543 ASN A CA 6
ATOM 4904 C C . ASN A 1 39 ? 10.092 21.859 -25.396 1.00 0.00 543 ASN A C 6
ATOM 4905 O O . ASN A 1 39 ? 9.040 22.496 -25.478 1.00 0.00 543 ASN A O 6
ATOM 4916 N N . THR A 1 40 ? 10.664 21.288 -26.466 1.00 0.00 544 THR A N 6
ATOM 4917 C CA . THR A 1 40 ? 10.152 21.374 -27.856 1.00 0.00 544 THR A CA 6
ATOM 4918 C C . THR A 1 40 ? 10.123 20.025 -28.594 1.00 0.00 544 THR A C 6
ATOM 4919 O O . THR A 1 40 ? 9.802 19.973 -29.783 1.00 0.00 544 THR A O 6
ATOM 4930 N N . ARG A 1 41 ? 10.453 18.926 -27.898 1.00 0.00 545 ARG A N 6
ATOM 4931 C CA . ARG A 1 41 ? 10.638 17.551 -28.415 1.00 0.00 545 ARG A CA 6
ATOM 4932 C C . ARG A 1 41 ? 11.815 17.387 -29.400 1.00 0.00 545 ARG A C 6
ATOM 4933 O O . ARG A 1 41 ? 11.999 16.301 -29.956 1.00 0.00 545 ARG A O 6
ATOM 4954 N N . ARG A 1 42 ? 12.598 18.447 -29.644 1.00 0.00 546 ARG A N 6
ATOM 4955 C CA . ARG A 1 42 ? 13.738 18.464 -30.581 1.00 0.00 546 ARG A CA 6
ATOM 4956 C C . ARG A 1 42 ? 14.955 17.691 -30.061 1.00 0.00 546 ARG A C 6
ATOM 4957 O O . ARG A 1 42 ? 15.044 17.326 -28.888 1.00 0.00 546 ARG A O 6
ATOM 4978 N N . THR A 1 43 ? 15.913 17.470 -30.957 1.00 0.00 547 THR A N 6
ATOM 4979 C CA . THR A 1 43 ? 17.173 16.750 -30.713 1.00 0.00 547 THR A CA 6
ATOM 4980 C C . THR A 1 43 ? 18.325 17.348 -31.529 1.00 0.00 547 THR A C 6
ATOM 4981 O O . THR A 1 43 ? 18.099 18.083 -32.495 1.00 0.00 547 THR A O 6
ATOM 4992 N N . THR A 1 44 ? 19.571 17.054 -31.145 1.00 0.00 548 THR A N 6
ATOM 4993 C CA . THR A 1 44 ? 20.783 17.553 -31.827 1.00 0.00 548 THR A CA 6
ATOM 4994 C C . THR A 1 44 ? 22.023 16.689 -31.537 1.00 0.00 548 THR A C 6
ATOM 4995 O O . THR A 1 44 ? 22.059 15.914 -30.576 1.00 0.00 548 THR A O 6
ATOM 5006 N N . PHE A 1 45 ? 23.035 16.802 -32.403 1.00 0.00 549 PHE A N 6
ATOM 5007 C CA . PHE A 1 45 ? 24.303 16.058 -32.365 1.00 0.00 549 PHE A CA 6
ATOM 5008 C C . PHE A 1 45 ? 25.360 16.694 -31.434 1.00 0.00 549 PHE A C 6
ATOM 5009 O O . PHE A 1 45 ? 26.397 16.087 -31.165 1.00 0.00 549 PHE A O 6
ATOM 5026 N N . GLU A 1 46 ? 25.123 17.922 -30.964 1.00 0.00 550 GLU A N 6
ATOM 5027 C CA . GLU A 1 46 ? 26.073 18.752 -30.204 1.00 0.00 550 GLU A CA 6
ATOM 5028 C C . GLU A 1 46 ? 25.363 19.561 -29.096 1.00 0.00 550 GLU A C 6
ATOM 5029 O O . GLU A 1 46 ? 24.193 19.319 -28.803 1.00 0.00 550 GLU A O 6
ATOM 5041 N N . ASP A 1 47 ? 26.045 20.529 -28.475 1.00 0.00 551 ASP A N 6
ATOM 5042 C CA . ASP A 1 47 ? 25.499 21.377 -27.402 1.00 0.00 551 ASP A CA 6
ATOM 5043 C C . ASP A 1 47 ? 25.415 22.861 -27.839 1.00 0.00 551 ASP A C 6
ATOM 5044 O O . ASP A 1 47 ? 26.274 23.668 -27.462 1.00 0.00 551 ASP A O 6
ATOM 5053 N N . PRO A 1 48 ? 24.436 23.229 -28.695 1.00 0.00 552 PRO A N 6
ATOM 5054 C CA . PRO A 1 48 ? 24.252 24.593 -29.202 1.00 0.00 552 PRO A CA 6
ATOM 5055 C C . PRO A 1 48 ? 23.624 25.532 -28.148 1.00 0.00 552 PRO A C 6
ATOM 5056 O O . PRO A 1 48 ? 23.402 25.154 -26.992 1.00 0.00 552 PRO A O 6
ATOM 5067 N N . ARG A 1 49 ? 23.308 26.770 -28.561 1.00 0.00 553 ARG A N 6
ATOM 5068 C CA . ARG A 1 49 ? 22.535 27.764 -27.787 1.00 0.00 553 ARG A CA 6
ATOM 5069 C C . ARG A 1 49 ? 21.280 27.162 -27.110 1.00 0.00 553 ARG A C 6
ATOM 5070 O O . ARG A 1 49 ? 20.576 26.376 -27.751 1.00 0.00 553 ARG A O 6
ATOM 5091 N N . PRO A 1 50 ? 20.960 27.532 -25.852 1.00 0.00 554 PRO A N 6
ATOM 5092 C CA . PRO A 1 50 ? 19.851 26.932 -25.100 1.00 0.00 554 PRO A CA 6
ATOM 5093 C C . PRO A 1 50 ? 18.459 27.373 -25.590 1.00 0.00 554 PRO A C 6
ATOM 5094 O O . PRO A 1 50 ? 17.492 26.620 -25.455 1.00 0.00 554 PRO A O 6
ATOM 5105 N N . GLY A 1 51 ? 18.353 28.571 -26.181 1.00 0.00 555 GLY A N 6
ATOM 5106 C CA . GLY A 1 51 ? 17.094 29.150 -26.664 1.00 0.00 555 GLY A CA 6
ATOM 5107 C C . GLY A 1 51 ? 16.118 29.581 -25.557 1.00 0.00 555 GLY A C 6
ATOM 5108 O O . GLY A 1 51 ? 16.413 29.493 -24.361 1.00 0.00 555 GLY A O 6
ATOM 5112 N N . ALA A 1 52 ? 14.943 30.060 -25.977 1.00 0.00 556 ALA A N 6
ATOM 5113 C CA . ALA A 1 52 ? 13.840 30.487 -25.105 1.00 0.00 556 ALA A CA 6
ATOM 5114 C C . ALA A 1 52 ? 12.454 30.234 -25.764 1.00 0.00 556 ALA A C 6
ATOM 5115 O O . ALA A 1 52 ? 11.716 31.192 -26.034 1.00 0.00 556 ALA A O 6
ATOM 5122 N N . PRO A 1 53 ? 12.112 28.970 -26.098 1.00 0.00 557 PRO A N 6
ATOM 5123 C CA . PRO A 1 53 ? 10.869 28.608 -26.793 1.00 0.00 557 PRO A CA 6
ATOM 5124 C C . PRO A 1 53 ? 9.596 28.895 -25.966 1.00 0.00 557 PRO A C 6
ATOM 5125 O O . PRO A 1 53 ? 8.585 29.316 -26.574 1.00 0.00 557 PRO A O 6
ATOM 5136 N N . ASN B 2 7 ? 30.258 19.241 -40.642 1.00 0.00 2319 ASN B N 6
ATOM 5137 C CA . ASN B 2 7 ? 30.224 18.101 -39.687 1.00 0.00 2319 ASN B CA 6
ATOM 5138 C C . ASN B 2 7 ? 29.598 16.873 -40.355 1.00 0.00 2319 ASN B C 6
ATOM 5139 O O . ASN B 2 7 ? 28.702 17.016 -41.189 1.00 0.00 2319 ASN B O 6
ATOM 5150 N N . THR B 2 8 ? 30.038 15.663 -39.995 1.00 0.00 2320 THR B N 6
ATOM 5151 C CA . THR B 2 8 ? 29.377 14.401 -40.393 1.00 0.00 2320 THR B CA 6
ATOM 5152 C C . THR B 2 8 ? 27.977 14.250 -39.765 1.00 0.00 2320 THR B C 6
ATOM 5153 O O . THR B 2 8 ? 27.595 15.000 -38.860 1.00 0.00 2320 THR B O 6
ATOM 5164 N N . GLY B 2 9 ? 27.195 13.283 -40.253 1.00 0.00 2321 GLY B N 6
ATOM 5165 C CA . GLY B 2 9 ? 25.791 13.071 -39.873 1.00 0.00 2321 GLY B CA 6
ATOM 5166 C C . GLY B 2 9 ? 25.253 11.721 -40.360 1.00 0.00 2321 GLY B C 6
ATOM 5167 O O . GLY B 2 9 ? 25.990 10.731 -40.362 1.00 0.00 2321 GLY B O 6
ATOM 5171 N N . ALA B 2 10 ? 23.979 11.690 -40.775 1.00 0.00 2322 ALA B N 6
ATOM 5172 C CA . ALA B 2 10 ? 23.284 10.521 -41.343 1.00 0.00 2322 ALA B CA 6
ATOM 5173 C C . ALA B 2 10 ? 23.466 9.218 -40.526 1.00 0.00 2322 ALA B C 6
ATOM 5174 O O . ALA B 2 10 ? 23.867 8.171 -41.048 1.00 0.00 2322 ALA B O 6
ATOM 5181 N N . LYS B 2 11 ? 23.185 9.307 -39.219 1.00 0.00 2323 LYS B N 6
ATOM 5182 C CA . LYS B 2 11 ? 23.401 8.260 -38.201 1.00 0.00 2323 LYS B CA 6
ATOM 5183 C C . LYS B 2 11 ? 22.076 7.784 -37.576 1.00 0.00 2323 LYS B C 6
ATOM 5184 O O . LYS B 2 11 ? 21.002 8.147 -38.060 1.00 0.00 2323 LYS B O 6
ATOM 5203 N N . GLN B 2 12 ? 22.142 6.990 -36.499 1.00 0.00 2324 GLN B N 6
ATOM 5204 C CA . GLN B 2 12 ? 20.976 6.621 -35.678 1.00 0.00 2324 GLN B CA 6
ATOM 5205 C C . GLN B 2 12 ? 20.153 7.868 -35.279 1.00 0.00 2324 GLN B C 6
ATOM 5206 O O . GLN B 2 12 ? 20.700 8.747 -34.609 1.00 0.00 2324 GLN B O 6
ATOM 5220 N N . PRO B 2 13 ? 18.867 7.984 -35.669 1.00 0.00 2325 PRO B N 6
ATOM 5221 C CA . PRO B 2 13 ? 18.053 9.151 -35.336 1.00 0.00 2325 PRO B CA 6
ATOM 5222 C C . PRO B 2 13 ? 17.660 9.130 -33.843 1.00 0.00 2325 PRO B C 6
ATOM 5223 O O . PRO B 2 13 ? 17.015 8.172 -33.400 1.00 0.00 2325 PRO B O 6
ATOM 5234 N N . PRO B 2 14 ? 18.017 10.154 -33.042 1.00 0.00 2326 PRO B N 6
ATOM 5235 C CA . PRO B 2 14 ? 17.575 10.250 -31.652 1.00 0.00 2326 PRO B CA 6
ATOM 5236 C C . PRO B 2 14 ? 16.070 10.562 -31.584 1.00 0.00 2326 PRO B C 6
ATOM 5237 O O . PRO B 2 14 ? 15.577 11.493 -32.226 1.00 0.00 2326 PRO B O 6
ATOM 5248 N N . SER B 2 15 ? 15.333 9.781 -30.794 1.00 0.00 2327 SER B N 6
ATOM 5249 C CA . SER B 2 15 ? 13.879 9.910 -30.609 1.00 0.00 2327 SER B CA 6
ATOM 5250 C C . SER B 2 15 ? 13.486 9.383 -29.225 1.00 0.00 2327 SER B C 6
ATOM 5251 O O . SER B 2 15 ? 13.192 8.199 -29.061 1.00 0.00 2327 SER B O 6
ATOM 5259 N N . TYR B 2 16 ? 13.533 10.249 -28.209 1.00 0.00 2328 TYR B N 6
ATOM 5260 C CA . TYR B 2 16 ? 13.113 9.918 -26.841 1.00 0.00 2328 TYR B CA 6
ATOM 5261 C C . TYR B 2 16 ? 11.584 10.059 -26.712 1.00 0.00 2328 TYR B C 6
ATOM 5262 O O . TYR B 2 16 ? 10.854 9.108 -26.999 1.00 0.00 2328 TYR B O 6
ATOM 5280 N N . GLU B 2 17 ? 11.068 11.257 -26.402 1.00 0.00 2329 GLU B N 6
ATOM 5281 C CA . GLU B 2 17 ? 9.618 11.520 -26.377 1.00 0.00 2329 GLU B CA 6
ATOM 5282 C C . GLU B 2 17 ? 8.946 11.273 -27.726 1.00 0.00 2329 GLU B C 6
ATOM 5283 O O . GLU B 2 17 ? 7.831 10.764 -27.770 1.00 0.00 2329 GLU B O 6
ATOM 5295 N N . ASP B 2 18 ? 9.632 11.568 -28.832 1.00 0.00 2330 ASP B N 6
ATOM 5296 C CA . ASP B 2 18 ? 9.107 11.360 -30.187 1.00 0.00 2330 ASP B CA 6
ATOM 5297 C C . ASP B 2 18 ? 8.967 9.881 -30.601 1.00 0.00 2330 ASP B C 6
ATOM 5298 O O . ASP B 2 18 ? 8.380 9.589 -31.645 1.00 0.00 2330 ASP B O 6
ATOM 5307 N N . CYS B 2 19 ? 9.459 8.949 -29.777 1.00 0.00 2331 CYS B N 6
ATOM 5308 C CA . CYS B 2 19 ? 9.205 7.516 -29.912 1.00 0.00 2331 CYS B CA 6
ATOM 5309 C C . CYS B 2 19 ? 8.209 6.987 -28.865 1.00 0.00 2331 CYS B C 6
ATOM 5310 O O . CYS B 2 19 ? 7.355 6.162 -29.202 1.00 0.00 2331 CYS B O 6
ATOM 5318 N N . ILE B 2 20 ? 8.272 7.463 -27.611 1.00 0.00 2332 ILE B N 6
ATOM 5319 C CA . ILE B 2 20 ? 7.396 6.961 -26.534 1.00 0.00 2332 ILE B CA 6
ATOM 5320 C C . ILE B 2 20 ? 5.979 7.573 -26.526 1.00 0.00 2332 ILE B C 6
ATOM 5321 O O . ILE B 2 20 ? 5.071 6.973 -25.944 1.00 0.00 2332 ILE B O 6
ATOM 5337 N N . LYS B 2 21 ? 5.755 8.728 -27.173 1.00 0.00 2333 LYS B N 6
ATOM 5338 C CA . LYS B 2 21 ? 4.408 9.284 -27.436 1.00 0.00 2333 LYS B CA 6
ATOM 5339 C C . LYS B 2 21 ? 3.618 8.401 -28.421 1.00 0.00 2333 LYS B C 6
ATOM 5340 O O . LYS B 2 21 ? 4.108 8.090 -29.534 1.00 0.00 2333 LYS B O 6
ATOM 5359 N N . VAL A 1 11 ? 27.802 6.296 -19.305 1.00 0.00 515 VAL A N 7
ATOM 5360 C CA . VAL A 1 11 ? 27.624 7.468 -18.392 1.00 0.00 515 VAL A CA 7
ATOM 5361 C C . VAL A 1 11 ? 28.780 7.617 -17.397 1.00 0.00 515 VAL A C 7
ATOM 5362 O O . VAL A 1 11 ? 29.468 8.634 -17.434 1.00 0.00 515 VAL A O 7
ATOM 5375 N N . SER A 1 12 ? 29.009 6.635 -16.512 1.00 0.00 516 SER A N 7
ATOM 5376 C CA . SER A 1 12 ? 29.755 6.742 -15.235 1.00 0.00 516 SER A CA 7
ATOM 5377 C C . SER A 1 12 ? 31.149 7.394 -15.239 1.00 0.00 516 SER A C 7
ATOM 5378 O O . SER A 1 12 ? 31.549 7.955 -14.218 1.00 0.00 516 SER A O 7
ATOM 5386 N N . LEU A 1 13 ? 31.879 7.352 -16.360 1.00 0.00 517 LEU A N 7
ATOM 5387 C CA . LEU A 1 13 ? 33.198 7.991 -16.529 1.00 0.00 517 LEU A CA 7
ATOM 5388 C C . LEU A 1 13 ? 33.320 8.823 -17.825 1.00 0.00 517 LEU A C 7
ATOM 5389 O O . LEU A 1 13 ? 34.426 9.131 -18.270 1.00 0.00 517 LEU A O 7
ATOM 5405 N N . ILE A 1 14 ? 32.183 9.177 -18.436 1.00 0.00 518 ILE A N 7
ATOM 5406 C CA . ILE A 1 14 ? 32.084 9.902 -19.720 1.00 0.00 518 ILE A CA 7
ATOM 5407 C C . ILE A 1 14 ? 31.239 11.188 -19.575 1.00 0.00 518 ILE A C 7
ATOM 5408 O O . ILE A 1 14 ? 31.393 12.128 -20.356 1.00 0.00 518 ILE A O 7
ATOM 5424 N N . ASN A 1 15 ? 30.416 11.283 -18.522 1.00 0.00 519 ASN A N 7
ATOM 5425 C CA . ASN A 1 15 ? 29.479 12.382 -18.262 1.00 0.00 519 ASN A CA 7
ATOM 5426 C C . ASN A 1 15 ? 29.579 12.876 -16.797 1.00 0.00 519 ASN A C 7
ATOM 5427 O O . ASN A 1 15 ? 28.575 13.029 -16.096 1.00 0.00 519 ASN A O 7
ATOM 5438 N N . GLU A 1 16 ? 30.812 13.046 -16.306 1.00 0.00 520 GLU A N 7
ATOM 5439 C CA . GLU A 1 16 ? 31.120 13.541 -14.950 1.00 0.00 520 GLU A CA 7
ATOM 5440 C C . GLU A 1 16 ? 30.563 14.960 -14.682 1.00 0.00 520 GLU A C 7
ATOM 5441 O O . GLU A 1 16 ? 30.449 15.784 -15.597 1.00 0.00 520 GLU A O 7
ATOM 5453 N N . GLY A 1 17 ? 30.269 15.271 -13.412 1.00 0.00 521 GLY A N 7
ATOM 5454 C CA . GLY A 1 17 ? 29.711 16.563 -12.978 1.00 0.00 521 GLY A CA 7
ATOM 5455 C C . GLY A 1 17 ? 28.170 16.640 -13.030 1.00 0.00 521 GLY A C 7
ATOM 5456 O O . GLY A 1 17 ? 27.506 15.645 -13.347 1.00 0.00 521 GLY A O 7
ATOM 5460 N N . PRO A 1 18 ? 27.576 17.805 -12.699 1.00 0.00 522 PRO A N 7
ATOM 5461 C CA . PRO A 1 18 ? 26.125 18.020 -12.733 1.00 0.00 522 PRO A CA 7
ATOM 5462 C C . PRO A 1 18 ? 25.575 18.076 -14.172 1.00 0.00 522 PRO A C 7
ATOM 5463 O O . PRO A 1 18 ? 26.292 18.425 -15.116 1.00 0.00 522 PRO A O 7
ATOM 5474 N N . LEU A 1 19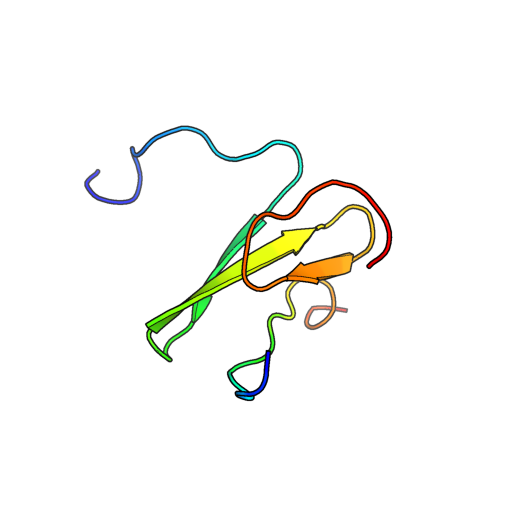 ? 24.288 17.747 -14.345 1.00 0.00 523 LEU A N 7
ATOM 5475 C CA . LEU A 1 19 ? 23.631 17.717 -15.661 1.00 0.00 523 LEU A CA 7
ATOM 5476 C C . LEU A 1 19 ? 23.200 19.127 -16.157 1.00 0.00 523 LEU A C 7
ATOM 5477 O O . LEU A 1 19 ? 22.969 20.021 -15.333 1.00 0.00 523 LEU A O 7
ATOM 5493 N N . PRO A 1 20 ? 23.073 19.350 -17.482 1.00 0.00 524 PRO A N 7
ATOM 5494 C CA . PRO A 1 20 ? 22.639 20.626 -18.067 1.00 0.00 524 PRO A CA 7
ATOM 5495 C C . PRO A 1 20 ? 21.161 20.979 -17.767 1.00 0.00 524 PRO A C 7
ATOM 5496 O O . PRO A 1 20 ? 20.343 20.085 -17.528 1.00 0.00 524 PRO A O 7
ATOM 5507 N N . PRO A 1 21 ? 20.787 22.276 -17.799 1.00 0.00 525 PRO A N 7
ATOM 5508 C CA . PRO A 1 21 ? 19.472 22.759 -17.363 1.00 0.00 525 PRO A CA 7
ATOM 5509 C C . PRO A 1 21 ? 18.343 22.383 -18.339 1.00 0.00 525 PRO A C 7
ATOM 5510 O O . PRO A 1 21 ? 18.279 22.892 -19.459 1.00 0.00 525 PRO A O 7
ATOM 5521 N N . GLY A 1 22 ? 17.423 21.512 -17.910 1.00 0.00 526 GLY A N 7
ATOM 5522 C CA . GLY A 1 22 ? 16.248 21.110 -18.701 1.00 0.00 526 GLY A CA 7
ATOM 5523 C C . GLY A 1 22 ? 16.569 20.311 -19.976 1.00 0.00 526 GLY A C 7
ATOM 5524 O O . GLY A 1 22 ? 15.798 20.356 -20.937 1.00 0.00 526 GLY A O 7
ATOM 5528 N N . TRP A 1 23 ? 17.693 19.588 -19.984 1.00 0.00 527 TRP A N 7
ATOM 5529 C CA . TRP A 1 23 ? 18.201 18.781 -21.102 1.00 0.00 527 TRP A CA 7
ATOM 5530 C C . TRP A 1 23 ? 18.412 17.313 -20.686 1.00 0.00 527 TRP A C 7
ATOM 5531 O O . TRP A 1 23 ? 18.520 16.977 -19.505 1.00 0.00 527 TRP A O 7
ATOM 5552 N N . GLU A 1 24 ? 18.512 16.441 -21.685 1.00 0.00 528 GLU A N 7
ATOM 5553 C CA . GLU A 1 24 ? 18.716 14.992 -21.577 1.00 0.00 528 GLU A CA 7
ATOM 5554 C C . GLU A 1 24 ? 19.794 14.562 -22.594 1.00 0.00 528 GLU A C 7
ATOM 5555 O O . GLU A 1 24 ? 19.950 15.191 -23.643 1.00 0.00 528 GLU A O 7
ATOM 5567 N N . ILE A 1 25 ? 20.574 13.524 -22.269 1.00 0.00 529 ILE A N 7
ATOM 5568 C CA . ILE A 1 25 ? 21.787 13.124 -23.002 1.00 0.00 529 ILE A CA 7
ATOM 5569 C C . ILE A 1 25 ? 21.842 11.598 -23.084 1.00 0.00 529 ILE A C 7
ATOM 5570 O O . ILE A 1 25 ? 21.860 10.908 -22.060 1.00 0.00 529 ILE A O 7
ATOM 5586 N N . ARG A 1 26 ? 21.864 11.069 -24.308 1.00 0.00 530 ARG A N 7
ATOM 5587 C CA . ARG A 1 26 ? 21.679 9.638 -24.604 1.00 0.00 530 ARG A CA 7
ATOM 5588 C C . ARG A 1 26 ? 22.787 9.147 -25.539 1.00 0.00 530 ARG A C 7
ATOM 5589 O O . ARG A 1 26 ? 23.264 9.886 -26.401 1.00 0.00 530 ARG A O 7
ATOM 5610 N N . TYR A 1 27 ? 23.195 7.895 -25.345 1.00 0.00 531 TYR A N 7
ATOM 5611 C CA . TYR A 1 27 ? 24.380 7.277 -25.952 1.00 0.00 531 TYR A CA 7
ATOM 5612 C C . TYR A 1 27 ? 23.957 5.987 -26.666 1.00 0.00 531 TYR A C 7
ATOM 5613 O O . TYR A 1 27 ? 23.665 4.969 -26.030 1.00 0.00 531 TYR A O 7
ATOM 5631 N N . THR A 1 28 ? 23.842 6.059 -27.992 1.00 0.00 532 THR A N 7
ATOM 5632 C CA . THR A 1 28 ? 23.336 4.959 -28.833 1.00 0.00 532 THR A CA 7
ATOM 5633 C C . THR A 1 28 ? 24.316 3.778 -28.897 1.00 0.00 532 THR A C 7
ATOM 5634 O O . THR A 1 28 ? 25.534 3.935 -28.755 1.00 0.00 532 THR A O 7
ATOM 5645 N N . ALA A 1 29 ? 23.796 2.578 -29.186 1.00 0.00 533 ALA A N 7
ATOM 5646 C CA . ALA A 1 29 ? 24.592 1.353 -29.351 1.00 0.00 533 ALA A CA 7
ATOM 5647 C C . ALA A 1 29 ? 25.593 1.395 -30.533 1.00 0.00 533 ALA A C 7
ATOM 5648 O O . ALA A 1 29 ? 26.491 0.553 -30.613 1.00 0.00 533 ALA A O 7
ATOM 5655 N N . ALA A 1 30 ? 25.471 2.383 -31.431 1.00 0.00 534 ALA A N 7
ATOM 5656 C CA . ALA A 1 30 ? 26.436 2.662 -32.502 1.00 0.00 534 ALA A CA 7
ATOM 5657 C C . ALA A 1 30 ? 27.704 3.409 -32.019 1.00 0.00 534 ALA A C 7
ATOM 5658 O O . ALA A 1 30 ? 28.623 3.635 -32.812 1.00 0.00 534 ALA A O 7
ATOM 5665 N N . GLY A 1 31 ? 27.766 3.804 -30.739 1.00 0.00 535 GLY A N 7
ATOM 5666 C CA . GLY A 1 31 ? 28.908 4.507 -30.145 1.00 0.00 535 GLY A CA 7
ATOM 5667 C C . GLY A 1 31 ? 28.853 6.029 -30.320 1.00 0.00 535 GLY A C 7
ATOM 5668 O O . GLY A 1 31 ? 29.899 6.667 -30.442 1.00 0.00 535 GLY A O 7
ATOM 5672 N N . GLU A 1 32 ? 27.651 6.616 -30.366 1.00 0.00 536 GLU A N 7
ATOM 5673 C CA . GLU A 1 32 ? 27.430 8.044 -30.646 1.00 0.00 536 GLU A CA 7
ATOM 5674 C C . GLU A 1 32 ? 26.472 8.681 -29.631 1.00 0.00 536 GLU A C 7
ATOM 5675 O O . GLU A 1 32 ? 25.409 8.126 -29.325 1.00 0.00 536 GLU A O 7
ATOM 5687 N N . ARG A 1 33 ? 26.845 9.864 -29.127 1.00 0.00 537 ARG A N 7
ATOM 5688 C CA . ARG A 1 33 ? 26.046 10.663 -28.188 1.00 0.00 537 ARG A CA 7
ATOM 5689 C C . ARG A 1 33 ? 25.146 11.655 -28.925 1.00 0.00 537 ARG A C 7
ATOM 5690 O O . ARG A 1 33 ? 25.565 12.281 -29.898 1.00 0.00 537 ARG A O 7
ATOM 5711 N N . PHE A 1 34 ? 23.954 11.878 -28.378 1.00 0.00 538 PHE A N 7
ATOM 5712 C CA . PHE A 1 34 ? 23.011 12.913 -28.798 1.00 0.00 538 PHE A CA 7
ATOM 5713 C C . PHE A 1 34 ? 22.382 13.603 -27.579 1.00 0.00 538 PHE A C 7
ATOM 5714 O O . PHE A 1 34 ? 22.356 13.055 -26.473 1.00 0.00 538 PHE A O 7
ATOM 5731 N N . PHE A 1 35 ? 21.838 14.794 -27.804 1.00 0.00 539 PHE A N 7
ATOM 5732 C CA . PHE A 1 35 ? 21.105 15.591 -26.826 1.00 0.00 539 PHE A CA 7
ATOM 5733 C C . PHE A 1 35 ? 19.617 15.655 -27.189 1.00 0.00 539 PHE A C 7
ATOM 5734 O O . PHE A 1 35 ? 19.235 15.597 -28.363 1.00 0.00 539 PHE A O 7
ATOM 5751 N N . VAL A 1 36 ? 18.781 15.814 -26.165 1.00 0.00 540 VAL A N 7
ATOM 5752 C CA . VAL A 1 36 ? 17.317 15.753 -26.231 1.00 0.00 540 VAL A CA 7
ATOM 5753 C C . VAL A 1 36 ? 16.724 16.914 -25.430 1.00 0.00 540 VAL A C 7
ATOM 5754 O O . VAL A 1 36 ? 16.993 17.064 -24.236 1.00 0.00 540 VAL A O 7
ATOM 5767 N N . ASP A 1 37 ? 15.899 17.726 -26.089 1.00 0.00 541 ASP A N 7
ATOM 5768 C CA . ASP A 1 37 ? 15.203 18.871 -25.503 1.00 0.00 541 ASP A CA 7
ATOM 5769 C C . ASP A 1 37 ? 13.740 18.516 -25.197 1.00 0.00 541 ASP A C 7
ATOM 5770 O O . ASP A 1 37 ? 12.893 18.460 -26.090 1.00 0.00 541 ASP A O 7
ATOM 5779 N N . HIS A 1 38 ? 13.427 18.286 -23.920 1.00 0.00 542 HIS A N 7
ATOM 5780 C CA . HIS A 1 38 ? 12.056 18.001 -23.468 1.00 0.00 542 HIS A CA 7
ATOM 5781 C C . HIS A 1 38 ? 11.083 19.182 -23.657 1.00 0.00 542 HIS A C 7
ATOM 5782 O O . HIS A 1 38 ? 9.867 18.984 -23.658 1.00 0.00 542 HIS A O 7
ATOM 5795 N N . ASN A 1 39 ? 11.592 20.410 -23.818 1.00 0.00 543 ASN A N 7
ATOM 5796 C CA . ASN A 1 39 ? 10.787 21.637 -23.893 1.00 0.00 543 ASN A CA 7
ATOM 5797 C C . ASN A 1 39 ? 10.063 21.818 -25.245 1.00 0.00 543 ASN A C 7
ATOM 5798 O O . ASN A 1 39 ? 8.953 22.354 -25.278 1.00 0.00 543 ASN A O 7
ATOM 5809 N N . THR A 1 40 ? 10.656 21.341 -26.347 1.00 0.00 544 THR A N 7
ATOM 5810 C CA . THR A 1 40 ? 10.110 21.426 -27.722 1.00 0.00 544 THR A CA 7
ATOM 5811 C C . THR A 1 40 ? 10.125 20.082 -28.472 1.00 0.00 544 THR A C 7
ATOM 5812 O O . THR A 1 40 ? 9.801 20.024 -29.660 1.00 0.00 544 THR A O 7
ATOM 5823 N N . ARG A 1 41 ? 10.491 18.989 -27.781 1.00 0.00 545 ARG A N 7
ATOM 5824 C CA . ARG A 1 41 ? 10.668 17.607 -28.286 1.00 0.00 545 ARG A CA 7
ATOM 5825 C C . ARG A 1 41 ? 11.814 17.427 -29.304 1.00 0.00 545 ARG A C 7
ATOM 5826 O O . ARG A 1 41 ? 11.977 16.336 -29.855 1.00 0.00 545 ARG A O 7
ATOM 5847 N N . ARG A 1 42 ? 12.597 18.480 -29.578 1.00 0.00 546 ARG A N 7
ATOM 5848 C CA . ARG A 1 42 ? 13.719 18.484 -30.537 1.00 0.00 546 ARG A CA 7
ATOM 5849 C C . ARG A 1 42 ? 14.961 17.751 -30.011 1.00 0.00 546 ARG A C 7
ATOM 5850 O O . ARG A 1 42 ? 15.072 17.431 -28.827 1.00 0.00 546 ARG A O 7
ATOM 5871 N N . THR A 1 43 ? 15.914 17.505 -30.907 1.00 0.00 547 THR A N 7
ATOM 5872 C CA . THR A 1 43 ? 17.156 16.751 -30.656 1.00 0.00 547 THR A CA 7
ATOM 5873 C C . THR A 1 43 ? 18.320 17.288 -31.500 1.00 0.00 547 THR A C 7
ATOM 5874 O O . THR A 1 43 ? 18.109 17.980 -32.501 1.00 0.00 547 THR A O 7
ATOM 5885 N N . THR A 1 44 ? 19.563 16.989 -31.103 1.00 0.00 548 THR A N 7
ATOM 5886 C CA . THR A 1 44 ? 20.789 17.400 -31.823 1.00 0.00 548 THR A CA 7
ATOM 5887 C C . THR A 1 44 ? 22.000 16.530 -31.445 1.00 0.00 548 THR A C 7
ATOM 5888 O O . THR A 1 44 ? 22.011 15.882 -30.399 1.00 0.00 548 THR A O 7
ATOM 5899 N N . PHE A 1 45 ? 23.028 16.492 -32.299 1.00 0.00 549 PHE A N 7
ATOM 5900 C CA . PHE A 1 45 ? 24.299 15.793 -32.057 1.00 0.00 549 PHE A CA 7
ATOM 5901 C C . PHE A 1 45 ? 25.300 16.610 -31.207 1.00 0.00 549 PHE A C 7
ATOM 5902 O O . PHE A 1 45 ? 26.215 16.043 -30.607 1.00 0.00 549 PHE A O 7
ATOM 5919 N N . GLU A 1 46 ? 25.126 17.933 -31.126 1.00 0.00 550 GLU A N 7
ATOM 5920 C CA . GLU A 1 46 ? 26.094 18.880 -30.545 1.00 0.00 550 GLU A CA 7
ATOM 5921 C C . GLU A 1 46 ? 25.449 19.832 -29.515 1.00 0.00 550 GLU A C 7
ATOM 5922 O O . GLU A 1 46 ? 24.296 19.653 -29.129 1.00 0.00 550 GLU A O 7
ATOM 5934 N N . ASP A 1 47 ? 26.184 20.850 -29.054 1.00 0.00 551 ASP A N 7
ATOM 5935 C CA . ASP A 1 47 ? 25.725 21.826 -28.054 1.00 0.00 551 ASP A CA 7
ATOM 5936 C C . ASP A 1 47 ? 25.639 23.249 -28.662 1.00 0.00 551 ASP A C 7
ATOM 5937 O O . ASP A 1 47 ? 26.548 24.064 -28.460 1.00 0.00 551 ASP A O 7
ATOM 5946 N N . PRO A 1 48 ? 24.595 23.546 -29.468 1.00 0.00 552 PRO A N 7
ATOM 5947 C CA . PRO A 1 48 ? 24.381 24.856 -30.090 1.00 0.00 552 PRO A CA 7
ATOM 5948 C C . PRO A 1 48 ? 23.895 25.909 -29.070 1.00 0.00 552 PRO A C 7
ATOM 5949 O O . PRO A 1 48 ? 23.816 25.653 -27.863 1.00 0.00 552 PRO A O 7
ATOM 5960 N N . ARG A 1 49 ? 23.540 27.106 -29.559 1.00 0.00 553 ARG A N 7
ATOM 5961 C CA . ARG A 1 49 ? 22.856 28.162 -28.782 1.00 0.00 553 ARG A CA 7
ATOM 5962 C C . ARG A 1 49 ? 21.641 27.626 -27.986 1.00 0.00 553 ARG A C 7
ATOM 5963 O O . ARG A 1 49 ? 20.957 26.717 -28.474 1.00 0.00 553 ARG A O 7
ATOM 5984 N N . PRO A 1 50 ? 21.343 28.171 -26.791 1.00 0.00 554 PRO A N 7
ATOM 5985 C CA . PRO A 1 50 ? 20.230 27.709 -25.957 1.00 0.00 554 PRO A CA 7
ATOM 5986 C C . PRO A 1 50 ? 18.856 28.020 -26.576 1.00 0.00 554 PRO A C 7
ATOM 5987 O O . PRO A 1 50 ? 18.728 28.852 -27.481 1.00 0.00 554 PRO A O 7
ATOM 5998 N N . GLY A 1 51 ? 17.811 27.368 -26.055 1.00 0.00 555 GLY A N 7
ATOM 5999 C CA . GLY A 1 51 ? 16.414 27.619 -26.433 1.00 0.00 555 GLY A CA 7
ATOM 6000 C C . GLY A 1 51 ? 15.898 29.008 -26.030 1.00 0.00 555 GLY A C 7
ATOM 6001 O O . GLY A 1 51 ? 16.537 29.727 -25.257 1.00 0.00 555 GLY A O 7
ATOM 6005 N N . ALA A 1 52 ? 14.722 29.378 -26.539 1.00 0.00 556 ALA A N 7
ATOM 6006 C CA . ALA A 1 52 ? 14.092 30.689 -26.347 1.00 0.00 556 ALA A CA 7
ATOM 6007 C C . ALA A 1 52 ? 12.548 30.574 -26.260 1.00 0.00 556 ALA A C 7
ATOM 6008 O O . ALA A 1 52 ? 11.977 29.633 -26.832 1.00 0.00 556 ALA A O 7
ATOM 6015 N N . PRO A 1 53 ? 11.859 31.511 -25.569 1.00 0.00 557 PRO A N 7
ATOM 6016 C CA . PRO A 1 53 ? 10.397 31.523 -25.432 1.00 0.00 557 PRO A CA 7
ATOM 6017 C C . PRO A 1 53 ? 9.662 31.814 -26.759 1.00 0.00 557 PRO A C 7
ATOM 6018 O O . PRO A 1 53 ? 10.129 32.654 -27.562 1.00 0.00 557 PRO A O 7
ATOM 6029 N N . ASN B 2 7 ? 30.515 16.423 -36.719 1.00 0.00 2319 ASN B N 7
ATOM 6030 C CA . ASN B 2 7 ? 30.638 15.290 -37.674 1.00 0.00 2319 ASN B CA 7
ATOM 6031 C C . ASN B 2 7 ? 29.335 15.125 -38.456 1.00 0.00 2319 ASN B C 7
ATOM 6032 O O . ASN B 2 7 ? 28.275 14.922 -37.863 1.00 0.00 2319 ASN B O 7
ATOM 6043 N N . THR B 2 8 ? 29.403 15.242 -39.783 1.00 0.00 2320 THR B N 7
ATOM 6044 C CA . THR B 2 8 ? 28.264 15.091 -40.709 1.00 0.00 2320 THR B CA 7
ATOM 6045 C C . THR B 2 8 ? 27.926 13.617 -41.001 1.00 0.00 2320 THR B C 7
ATOM 6046 O O . THR B 2 8 ? 28.788 12.737 -40.917 1.00 0.00 2320 THR B O 7
ATOM 6057 N N . GLY B 2 9 ? 26.662 13.343 -41.347 1.00 0.00 2321 GLY B N 7
ATOM 6058 C CA . GLY B 2 9 ? 26.157 12.026 -41.773 1.00 0.00 2321 GLY B CA 7
ATOM 6059 C C . GLY B 2 9 ? 24.846 11.617 -41.085 1.00 0.00 2321 GLY B C 7
ATOM 6060 O O . GLY B 2 9 ? 24.596 11.968 -39.929 1.00 0.00 2321 GLY B O 7
ATOM 6064 N N . ALA B 2 10 ? 24.010 10.843 -41.781 1.00 0.00 2322 ALA B N 7
ATOM 6065 C CA . ALA B 2 10 ? 22.707 10.364 -41.305 1.00 0.00 2322 ALA B CA 7
ATOM 6066 C C . ALA B 2 10 ? 22.827 9.093 -40.429 1.00 0.00 2322 ALA B C 7
ATOM 6067 O O . ALA B 2 10 ? 22.349 8.013 -40.795 1.00 0.00 2322 ALA B O 7
ATOM 6074 N N . LYS B 2 11 ? 23.512 9.211 -39.281 1.00 0.00 2323 LYS B N 7
ATOM 6075 C CA . LYS B 2 11 ? 23.602 8.167 -38.236 1.00 0.00 2323 LYS B CA 7
ATOM 6076 C C . LYS B 2 11 ? 22.237 7.877 -37.569 1.00 0.00 2323 LYS B C 7
ATOM 6077 O O . LYS B 2 11 ? 21.220 8.464 -37.946 1.00 0.00 2323 LYS B O 7
ATOM 6096 N N . GLN B 2 12 ? 22.208 6.986 -36.568 1.00 0.00 2324 GLN B N 7
ATOM 6097 C CA . GLN B 2 12 ? 20.990 6.634 -35.814 1.00 0.00 2324 GLN B CA 7
ATOM 6098 C C . GLN B 2 12 ? 20.214 7.881 -35.328 1.00 0.00 2324 GLN B C 7
ATOM 6099 O O . GLN B 2 12 ? 20.798 8.703 -34.614 1.00 0.00 2324 GLN B O 7
ATOM 6113 N N . PRO B 2 13 ? 18.923 8.049 -35.680 1.00 0.00 2325 PRO B N 7
ATOM 6114 C CA . PRO B 2 13 ? 18.153 9.235 -35.308 1.00 0.00 2325 PRO B CA 7
ATOM 6115 C C . PRO B 2 13 ? 17.787 9.220 -33.807 1.00 0.00 2325 PRO B C 7
ATOM 6116 O O . PRO B 2 13 ? 17.162 8.258 -33.345 1.00 0.00 2325 PRO B O 7
ATOM 6127 N N . PRO B 2 14 ? 18.135 10.261 -33.024 1.00 0.00 2326 PRO B N 7
ATOM 6128 C CA . PRO B 2 14 ? 17.697 10.386 -31.634 1.00 0.00 2326 PRO B CA 7
ATOM 6129 C C . PRO B 2 14 ? 16.197 10.722 -31.557 1.00 0.00 2326 PRO B C 7
ATOM 6130 O O . PRO B 2 14 ? 15.738 11.716 -32.127 1.00 0.00 2326 PRO B O 7
ATOM 6141 N N . SER B 2 15 ? 15.440 9.902 -30.822 1.00 0.00 2327 SER B N 7
ATOM 6142 C CA . SER B 2 15 ? 13.981 10.016 -30.659 1.00 0.00 2327 SER B CA 7
ATOM 6143 C C . SER B 2 15 ? 13.564 9.496 -29.277 1.00 0.00 2327 SER B C 7
ATOM 6144 O O . SER B 2 15 ? 13.383 8.292 -29.089 1.00 0.00 2327 SER B O 7
ATOM 6152 N N . TYR B 2 16 ? 13.450 10.394 -28.292 1.00 0.00 2328 TYR B N 7
ATOM 6153 C CA . TYR B 2 16 ? 13.059 10.054 -26.916 1.00 0.00 2328 TYR B CA 7
ATOM 6154 C C . TYR B 2 16 ? 11.528 10.126 -26.762 1.00 0.00 2328 TYR B C 7
ATOM 6155 O O . TYR B 2 16 ? 10.835 9.168 -27.112 1.00 0.00 2328 TYR B O 7
ATOM 6173 N N . GLU B 2 17 ? 10.966 11.277 -26.365 1.00 0.00 2329 GLU B N 7
ATOM 6174 C CA . GLU B 2 17 ? 9.509 11.509 -26.354 1.00 0.00 2329 GLU B CA 7
ATOM 6175 C C . GLU B 2 17 ? 8.862 11.338 -27.734 1.00 0.00 2329 GLU B C 7
ATOM 6176 O O . GLU B 2 17 ? 7.706 10.935 -27.821 1.00 0.00 2329 GLU B O 7
ATOM 6188 N N . ASP B 2 18 ? 9.596 11.607 -28.819 1.00 0.00 2330 ASP B N 7
ATOM 6189 C CA . ASP B 2 18 ? 9.113 11.403 -30.190 1.00 0.00 2330 ASP B CA 7
ATOM 6190 C C . ASP B 2 18 ? 8.886 9.918 -30.553 1.00 0.00 2330 ASP B C 7
ATOM 6191 O O . ASP B 2 18 ? 8.146 9.620 -31.493 1.00 0.00 2330 ASP B O 7
ATOM 6200 N N . CYS B 2 19 ? 9.481 8.983 -29.798 1.00 0.00 2331 CYS B N 7
ATOM 6201 C CA . CYS B 2 19 ? 9.274 7.538 -29.950 1.00 0.00 2331 CYS B CA 7
ATOM 6202 C C . CYS B 2 19 ? 8.234 6.989 -28.952 1.00 0.00 2331 CYS B C 7
ATOM 6203 O O . CYS B 2 19 ? 7.351 6.225 -29.348 1.00 0.00 2331 CYS B O 7
ATOM 6211 N N . ILE B 2 20 ? 8.283 7.405 -27.677 1.00 0.00 2332 ILE B N 7
ATOM 6212 C CA . ILE B 2 20 ? 7.422 6.870 -26.599 1.00 0.00 2332 ILE B CA 7
ATOM 6213 C C . ILE B 2 20 ? 6.003 7.490 -26.535 1.00 0.00 2332 ILE B C 7
ATOM 6214 O O . ILE B 2 20 ? 5.380 7.507 -25.468 1.00 0.00 2332 ILE B O 7
ATOM 6230 N N . LYS B 2 21 ? 5.480 7.996 -27.663 1.00 0.00 2333 LYS B N 7
ATOM 6231 C CA . LYS B 2 21 ? 4.158 8.647 -27.797 1.00 0.00 2333 LYS B CA 7
ATOM 6232 C C . LYS B 2 21 ? 3.239 7.961 -28.820 1.00 0.00 2333 LYS B C 7
ATOM 6233 O O . LYS B 2 21 ? 3.754 7.291 -29.748 1.00 0.00 2333 LYS B O 7
ATOM 6252 N N . VAL A 1 11 ? 33.245 4.588 -10.209 1.00 0.00 515 VAL A N 8
ATOM 6253 C CA . VAL A 1 11 ? 32.961 6.039 -9.984 1.00 0.00 515 VAL A CA 8
ATOM 6254 C C . VAL A 1 11 ? 33.546 6.957 -11.071 1.00 0.00 515 VAL A C 8
ATOM 6255 O O . VAL A 1 11 ? 32.799 7.734 -11.664 1.00 0.00 515 VAL A O 8
ATOM 6268 N N . SER A 1 12 ? 34.848 6.872 -11.369 1.00 0.00 516 SER A N 8
ATOM 6269 C CA . SER A 1 12 ? 35.673 7.893 -12.046 1.00 0.00 516 SER A CA 8
ATOM 6270 C C . SER A 1 12 ? 35.205 8.447 -13.407 1.00 0.00 516 SER A C 8
ATOM 6271 O O . SER A 1 12 ? 35.528 9.592 -13.727 1.00 0.00 516 SER A O 8
ATOM 6279 N N . LEU A 1 13 ? 34.434 7.682 -14.192 1.00 0.00 517 LEU A N 8
ATOM 6280 C CA . LEU A 1 13 ? 33.814 8.130 -15.460 1.00 0.00 517 LEU A CA 8
ATOM 6281 C C . LEU A 1 13 ? 32.290 7.874 -15.532 1.00 0.00 517 LEU A C 8
ATOM 6282 O O . LEU A 1 13 ? 31.695 7.927 -16.609 1.00 0.00 517 LEU A O 8
ATOM 6298 N N . ILE A 1 14 ? 31.666 7.588 -14.383 1.00 0.00 518 ILE A N 8
ATOM 6299 C CA . ILE A 1 14 ? 30.242 7.223 -14.234 1.00 0.00 518 ILE A CA 8
ATOM 6300 C C . ILE A 1 14 ? 29.513 8.207 -13.290 1.00 0.00 518 ILE A C 8
ATOM 6301 O O . ILE A 1 14 ? 28.293 8.355 -13.363 1.00 0.00 518 ILE A O 8
ATOM 6317 N N . ASN A 1 15 ? 30.259 8.955 -12.466 1.00 0.00 519 ASN A N 8
ATOM 6318 C CA . ASN A 1 15 ? 29.767 9.969 -11.526 1.00 0.00 519 ASN A CA 8
ATOM 6319 C C . ASN A 1 15 ? 30.463 11.327 -11.791 1.00 0.00 519 ASN A C 8
ATOM 6320 O O . ASN A 1 15 ? 31.075 11.943 -10.915 1.00 0.00 519 ASN A O 8
ATOM 6331 N N . GLU A 1 16 ? 30.435 11.745 -13.060 1.00 0.00 520 GLU A N 8
ATOM 6332 C CA . GLU A 1 16 ? 30.902 13.053 -13.554 1.00 0.00 520 GLU A CA 8
ATOM 6333 C C . GLU A 1 16 ? 30.072 14.239 -12.994 1.00 0.00 520 GLU A C 8
ATOM 6334 O O . GLU A 1 16 ? 29.162 14.056 -12.178 1.00 0.00 520 GLU A O 8
ATOM 6346 N N . GLY A 1 17 ? 30.385 15.470 -13.424 1.00 0.00 521 GLY A N 8
ATOM 6347 C CA . GLY A 1 17 ? 29.670 16.700 -13.044 1.00 0.00 521 GLY A CA 8
ATOM 6348 C C . GLY A 1 17 ? 28.145 16.690 -13.309 1.00 0.00 521 GLY A C 8
ATOM 6349 O O . GLY A 1 17 ? 27.643 15.838 -14.053 1.00 0.00 521 GLY A O 8
ATOM 6353 N N . PRO A 1 18 ? 27.392 17.637 -12.713 1.00 0.00 522 PRO A N 8
ATOM 6354 C CA . PRO A 1 18 ? 25.925 17.641 -12.725 1.00 0.00 522 PRO A CA 8
ATOM 6355 C C . PRO A 1 18 ? 25.330 17.839 -14.130 1.00 0.00 522 PRO A C 8
ATOM 6356 O O . PRO A 1 18 ? 25.925 18.495 -14.993 1.00 0.00 522 PRO A O 8
ATOM 6367 N N . LEU A 1 19 ? 24.142 17.265 -14.361 1.00 0.00 523 LEU A N 8
ATOM 6368 C CA . LEU A 1 19 ? 23.484 17.256 -15.675 1.00 0.00 523 LEU A CA 8
ATOM 6369 C C . LEU A 1 19 ? 23.028 18.670 -16.137 1.00 0.00 523 LEU A C 8
ATOM 6370 O O . LEU A 1 19 ? 22.738 19.525 -15.290 1.00 0.00 523 LEU A O 8
ATOM 6386 N N . PRO A 1 20 ? 22.946 18.938 -17.456 1.00 0.00 524 PRO A N 8
ATOM 6387 C CA . PRO A 1 20 ? 22.535 20.240 -17.995 1.00 0.00 524 PRO A CA 8
ATOM 6388 C C . PRO A 1 20 ? 21.051 20.585 -17.716 1.00 0.00 524 PRO A C 8
ATOM 6389 O O . PRO A 1 20 ? 20.223 19.686 -17.538 1.00 0.00 524 PRO A O 8
ATOM 6400 N N . PRO A 1 21 ? 20.685 21.883 -17.683 1.00 0.00 525 PRO A N 8
ATOM 6401 C CA . PRO A 1 21 ? 19.382 22.355 -17.198 1.00 0.00 525 PRO A CA 8
ATOM 6402 C C . PRO A 1 21 ? 18.221 22.004 -18.145 1.00 0.00 525 PRO A C 8
ATOM 6403 O O . PRO A 1 21 ? 18.135 22.521 -19.260 1.00 0.00 525 PRO A O 8
ATOM 6414 N N . GLY A 1 22 ? 17.297 21.148 -17.693 1.00 0.00 526 GLY A N 8
ATOM 6415 C CA . GLY A 1 22 ? 16.098 20.761 -18.454 1.00 0.00 526 GLY A CA 8
ATOM 6416 C C . GLY A 1 22 ? 16.383 19.974 -19.744 1.00 0.00 526 GLY A C 8
ATOM 6417 O O . GLY A 1 22 ? 15.617 20.070 -20.706 1.00 0.00 526 GLY A O 8
ATOM 6421 N N . TRP A 1 23 ? 17.480 19.210 -19.764 1.00 0.00 527 TRP A N 8
ATOM 6422 C CA . TRP A 1 23 ? 17.980 18.436 -20.908 1.00 0.00 527 TRP A CA 8
ATOM 6423 C C . TRP A 1 23 ? 18.093 16.939 -20.576 1.00 0.00 527 TRP A C 8
ATOM 6424 O O . TRP A 1 23 ? 18.166 16.535 -19.414 1.00 0.00 527 TRP A O 8
ATOM 6445 N N . GLU A 1 24 ? 18.186 16.119 -21.622 1.00 0.00 528 GLU A N 8
ATOM 6446 C CA . GLU A 1 24 ? 18.524 14.691 -21.569 1.00 0.00 528 GLU A CA 8
ATOM 6447 C C . GLU A 1 24 ? 19.621 14.385 -22.606 1.00 0.00 528 GLU A C 8
ATOM 6448 O O . GLU A 1 24 ? 19.726 15.058 -23.633 1.00 0.00 528 GLU A O 8
ATOM 6460 N N . ILE A 1 25 ? 20.464 13.388 -22.325 1.00 0.00 529 ILE A N 8
ATOM 6461 C CA . ILE A 1 25 ? 21.685 13.067 -23.078 1.00 0.00 529 ILE A CA 8
ATOM 6462 C C . ILE A 1 25 ? 21.810 11.544 -23.152 1.00 0.00 529 ILE A C 8
ATOM 6463 O O . ILE A 1 25 ? 21.830 10.863 -22.121 1.00 0.00 529 ILE A O 8
ATOM 6479 N N . ARG A 1 26 ? 21.876 11.001 -24.370 1.00 0.00 530 ARG A N 8
ATOM 6480 C CA . ARG A 1 26 ? 21.838 9.554 -24.642 1.00 0.00 530 ARG A CA 8
ATOM 6481 C C . ARG A 1 26 ? 22.987 9.140 -25.564 1.00 0.00 530 ARG A C 8
ATOM 6482 O O . ARG A 1 26 ? 23.543 9.964 -26.290 1.00 0.00 530 ARG A O 8
ATOM 6503 N N . TYR A 1 27 ? 23.324 7.852 -25.529 1.00 0.00 531 TYR A N 8
ATOM 6504 C CA . TYR A 1 27 ? 24.501 7.256 -26.169 1.00 0.00 531 TYR A CA 8
ATOM 6505 C C . TYR A 1 27 ? 24.057 6.007 -26.943 1.00 0.00 531 TYR A C 8
ATOM 6506 O O . TYR A 1 27 ? 23.720 4.982 -26.342 1.00 0.00 531 TYR A O 8
ATOM 6524 N N . THR A 1 28 ? 23.971 6.104 -28.271 1.00 0.00 532 THR A N 8
ATOM 6525 C CA . THR A 1 28 ? 23.459 5.020 -29.127 1.00 0.00 532 THR A CA 8
ATOM 6526 C C . THR A 1 28 ? 24.445 3.850 -29.222 1.00 0.00 532 THR A C 8
ATOM 6527 O O . THR A 1 28 ? 25.654 4.008 -29.025 1.00 0.00 532 THR A O 8
ATOM 6538 N N . ALA A 1 29 ? 23.951 2.658 -29.574 1.00 0.00 533 ALA A N 8
ATOM 6539 C CA . ALA A 1 29 ? 24.790 1.468 -29.764 1.00 0.00 533 ALA A CA 8
ATOM 6540 C C . ALA A 1 29 ? 25.822 1.593 -30.912 1.00 0.00 533 ALA A C 8
ATOM 6541 O O . ALA A 1 29 ? 26.798 0.842 -30.951 1.00 0.00 533 ALA A O 8
ATOM 6548 N N . ALA A 1 30 ? 25.644 2.567 -31.817 1.00 0.00 534 ALA A N 8
ATOM 6549 C CA . ALA A 1 30 ? 26.640 2.963 -32.816 1.00 0.00 534 ALA A CA 8
ATOM 6550 C C . ALA A 1 30 ? 27.889 3.655 -32.221 1.00 0.00 534 ALA A C 8
ATOM 6551 O O . ALA A 1 30 ? 28.893 3.819 -32.919 1.00 0.00 534 ALA A O 8
ATOM 6558 N N . GLY A 1 31 ? 27.836 4.067 -30.948 1.00 0.00 535 GLY A N 8
ATOM 6559 C CA . GLY A 1 31 ? 28.920 4.749 -30.235 1.00 0.00 535 GLY A CA 8
ATOM 6560 C C . GLY A 1 31 ? 28.800 6.278 -30.239 1.00 0.00 535 GLY A C 8
ATOM 6561 O O . GLY A 1 31 ? 29.804 6.960 -30.030 1.00 0.00 535 GLY A O 8
ATOM 6565 N N . GLU A 1 32 ? 27.606 6.827 -30.496 1.00 0.00 536 GLU A N 8
ATOM 6566 C CA . GLU A 1 32 ? 27.395 8.257 -30.763 1.00 0.00 536 GLU A CA 8
ATOM 6567 C C . GLU A 1 32 ? 26.496 8.904 -29.697 1.00 0.00 536 GLU A C 8
ATOM 6568 O O . GLU A 1 32 ? 25.415 8.402 -29.374 1.00 0.00 536 GLU A O 8
ATOM 6580 N N . ARG A 1 33 ? 26.949 10.035 -29.142 1.00 0.00 537 ARG A N 8
ATOM 6581 C CA . ARG A 1 33 ? 26.183 10.847 -28.184 1.00 0.00 537 ARG A CA 8
ATOM 6582 C C . ARG A 1 33 ? 25.232 11.809 -28.907 1.00 0.00 537 ARG A C 8
ATOM 6583 O O . ARG A 1 33 ? 25.601 12.425 -29.905 1.00 0.00 537 ARG A O 8
ATOM 6604 N N . PHE A 1 34 ? 24.034 11.976 -28.351 1.00 0.00 538 PHE A N 8
ATOM 6605 C CA . PHE A 1 34 ? 23.024 12.951 -28.772 1.00 0.00 538 PHE A CA 8
ATOM 6606 C C . PHE A 1 34 ? 22.355 13.593 -27.550 1.00 0.00 538 PHE A C 8
ATOM 6607 O O . PHE A 1 34 ? 22.346 13.025 -26.454 1.00 0.00 538 PHE A O 8
ATOM 6624 N N . PHE A 1 35 ? 21.737 14.752 -27.761 1.00 0.00 539 PHE A N 8
ATOM 6625 C CA . PHE A 1 35 ? 21.002 15.516 -26.757 1.00 0.00 539 PHE A CA 8
ATOM 6626 C C . PHE A 1 35 ? 19.526 15.646 -27.165 1.00 0.00 539 PHE A C 8
ATOM 6627 O O . PHE A 1 35 ? 19.194 15.701 -28.354 1.00 0.00 539 PHE A O 8
ATOM 6644 N N . VAL A 1 36 ? 18.643 15.733 -26.169 1.00 0.00 540 VAL A N 8
ATOM 6645 C CA . VAL A 1 36 ? 17.180 15.752 -26.314 1.00 0.00 540 VAL A CA 8
ATOM 6646 C C . VAL A 1 36 ? 16.585 16.855 -25.434 1.00 0.00 540 VAL A C 8
ATOM 6647 O O . VAL A 1 36 ? 16.795 16.884 -24.219 1.00 0.00 540 VAL A O 8
ATOM 6660 N N . ASP A 1 37 ? 15.810 17.745 -26.049 1.00 0.00 541 ASP A N 8
ATOM 6661 C CA . ASP A 1 37 ? 15.092 18.834 -25.391 1.00 0.00 541 ASP A CA 8
ATOM 6662 C C . ASP A 1 37 ? 13.620 18.449 -25.169 1.00 0.00 541 ASP A C 8
ATOM 6663 O O . ASP A 1 37 ? 12.820 18.410 -26.105 1.00 0.00 541 ASP A O 8
ATOM 6672 N N . HIS A 1 38 ? 13.242 18.165 -23.920 1.00 0.00 542 HIS A N 8
ATOM 6673 C CA . HIS A 1 38 ? 11.851 17.842 -23.562 1.00 0.00 542 HIS A CA 8
ATOM 6674 C C . HIS A 1 38 ? 10.890 19.039 -23.687 1.00 0.00 542 HIS A C 8
ATOM 6675 O O . HIS A 1 38 ? 9.679 18.846 -23.797 1.00 0.00 542 HIS A O 8
ATOM 6688 N N . ASN A 1 39 ? 11.411 20.272 -23.676 1.00 0.00 543 ASN A N 8
ATOM 6689 C CA . ASN A 1 39 ? 10.622 21.512 -23.693 1.00 0.00 543 ASN A CA 8
ATOM 6690 C C . ASN A 1 39 ? 9.911 21.762 -25.043 1.00 0.00 543 ASN A C 8
ATOM 6691 O O . ASN A 1 39 ? 8.821 22.337 -25.066 1.00 0.00 543 ASN A O 8
ATOM 6702 N N . THR A 1 40 ? 10.502 21.306 -26.154 1.00 0.00 544 THR A N 8
ATOM 6703 C CA . THR A 1 40 ? 10.002 21.488 -27.537 1.00 0.00 544 THR A CA 8
ATOM 6704 C C . THR A 1 40 ? 10.055 20.206 -28.387 1.00 0.00 544 THR A C 8
ATOM 6705 O O . THR A 1 40 ? 9.763 20.235 -29.585 1.00 0.00 544 THR A O 8
ATOM 6716 N N . ARG A 1 41 ? 10.420 19.068 -27.772 1.00 0.00 545 ARG A N 8
ATOM 6717 C CA . ARG A 1 41 ? 10.661 17.744 -28.391 1.00 0.00 545 ARG A CA 8
ATOM 6718 C C . ARG A 1 41 ? 11.840 17.681 -29.385 1.00 0.00 545 ARG A C 8
ATOM 6719 O O . ARG A 1 41 ? 12.026 16.656 -30.044 1.00 0.00 545 ARG A O 8
ATOM 6740 N N . ARG A 1 42 ? 12.632 18.756 -29.506 1.00 0.00 546 ARG A N 8
ATOM 6741 C CA . ARG A 1 42 ? 13.808 18.857 -30.394 1.00 0.00 546 ARG A CA 8
ATOM 6742 C C . ARG A 1 42 ? 14.981 17.966 -29.956 1.00 0.00 546 ARG A C 8
ATOM 6743 O O . ARG A 1 42 ? 15.056 17.509 -28.814 1.00 0.00 546 ARG A O 8
ATOM 6764 N N . THR A 1 43 ? 15.932 17.773 -30.868 1.00 0.00 547 THR A N 8
ATOM 6765 C CA . THR A 1 43 ? 17.146 16.953 -30.694 1.00 0.00 547 THR A CA 8
ATOM 6766 C C . THR A 1 43 ? 18.340 17.534 -31.457 1.00 0.00 547 THR A C 8
ATOM 6767 O O . THR A 1 43 ? 18.167 18.266 -32.435 1.00 0.00 547 THR A O 8
ATOM 6778 N N . THR A 1 44 ? 19.560 17.194 -31.030 1.00 0.00 548 THR A N 8
ATOM 6779 C CA . THR A 1 44 ? 20.817 17.638 -31.665 1.00 0.00 548 THR A CA 8
ATOM 6780 C C . THR A 1 44 ? 21.979 16.695 -31.326 1.00 0.00 548 THR A C 8
ATOM 6781 O O . THR A 1 44 ? 22.026 16.115 -30.240 1.00 0.00 548 THR A O 8
ATOM 6792 N N . PHE A 1 45 ? 22.916 16.512 -32.263 1.00 0.00 549 PHE A N 8
ATOM 6793 C CA . PHE A 1 45 ? 24.163 15.761 -32.049 1.00 0.00 549 PHE A CA 8
ATOM 6794 C C . PHE A 1 45 ? 25.183 16.542 -31.197 1.00 0.00 549 PHE A C 8
ATOM 6795 O O . PHE A 1 45 ? 25.872 15.969 -30.353 1.00 0.00 549 PHE A O 8
ATOM 6812 N N . GLU A 1 46 ? 25.257 17.858 -31.401 1.00 0.00 550 GLU A N 8
ATOM 6813 C CA . GLU A 1 46 ? 26.172 18.781 -30.716 1.00 0.00 550 GLU A CA 8
ATOM 6814 C C . GLU A 1 46 ? 25.424 19.639 -29.674 1.00 0.00 550 GLU A C 8
ATOM 6815 O O . GLU A 1 46 ? 24.229 19.445 -29.447 1.00 0.00 550 GLU A O 8
ATOM 6827 N N . ASP A 1 47 ? 26.106 20.601 -29.047 1.00 0.00 551 ASP A N 8
ATOM 6828 C CA . ASP A 1 47 ? 25.562 21.467 -27.988 1.00 0.00 551 ASP A CA 8
ATOM 6829 C C . ASP A 1 47 ? 25.522 22.949 -28.446 1.00 0.00 551 ASP A C 8
ATOM 6830 O O . ASP A 1 47 ? 26.416 23.731 -28.097 1.00 0.00 551 ASP A O 8
ATOM 6839 N N . PRO A 1 48 ? 24.540 23.336 -29.293 1.00 0.00 552 PRO A N 8
ATOM 6840 C CA . PRO A 1 48 ? 24.370 24.695 -29.820 1.00 0.00 552 PRO A CA 8
ATOM 6841 C C . PRO A 1 48 ? 23.802 25.670 -28.762 1.00 0.00 552 PRO A C 8
ATOM 6842 O O . PRO A 1 48 ? 23.793 25.383 -27.561 1.00 0.00 552 PRO A O 8
ATOM 6853 N N . ARG A 1 49 ? 23.301 26.834 -29.206 1.00 0.00 553 ARG A N 8
ATOM 6854 C CA . ARG A 1 49 ? 22.722 27.906 -28.369 1.00 0.00 553 ARG A CA 8
ATOM 6855 C C . ARG A 1 49 ? 21.219 28.131 -28.650 1.00 0.00 553 ARG A C 8
ATOM 6856 O O . ARG A 1 49 ? 20.842 29.211 -29.108 1.00 0.00 553 ARG A O 8
ATOM 6877 N N . PRO A 1 50 ? 20.327 27.153 -28.382 1.00 0.00 554 PRO A N 8
ATOM 6878 C CA . PRO A 1 50 ? 18.884 27.295 -28.619 1.00 0.00 554 PRO A CA 8
ATOM 6879 C C . PRO A 1 50 ? 18.195 28.308 -27.679 1.00 0.00 554 PRO A C 8
ATOM 6880 O O . PRO A 1 50 ? 17.070 28.730 -27.953 1.00 0.00 554 PRO A O 8
ATOM 6891 N N . GLY A 1 51 ? 18.864 28.733 -26.597 1.00 0.00 555 GLY A N 8
ATOM 6892 C CA . GLY A 1 51 ? 18.421 29.822 -25.716 1.00 0.00 555 GLY A CA 8
ATOM 6893 C C . GLY A 1 51 ? 18.645 31.236 -26.286 1.00 0.00 555 GLY A C 8
ATOM 6894 O O . GLY A 1 51 ? 18.067 32.197 -25.771 1.00 0.00 555 GLY A O 8
ATOM 6898 N N . ALA A 1 52 ? 19.455 31.384 -27.343 1.00 0.00 556 ALA A N 8
ATOM 6899 C CA . ALA A 1 52 ? 19.629 32.645 -28.072 1.00 0.00 556 ALA A CA 8
ATOM 6900 C C . ALA A 1 52 ? 18.350 33.046 -28.859 1.00 0.00 556 ALA A C 8
ATOM 6901 O O . ALA A 1 52 ? 17.569 32.163 -29.241 1.00 0.00 556 ALA A O 8
ATOM 6908 N N . PRO A 1 53 ? 18.127 34.349 -29.137 1.00 0.00 557 PRO A N 8
ATOM 6909 C CA . PRO A 1 53 ? 16.977 34.834 -29.912 1.00 0.00 557 PRO A CA 8
ATOM 6910 C C . PRO A 1 53 ? 17.002 34.380 -31.389 1.00 0.00 557 PRO A C 8
ATOM 6911 O O . PRO A 1 53 ? 15.916 34.061 -31.925 1.00 0.00 557 PRO A O 8
ATOM 6922 N N . ASN B 2 7 ? 27.563 17.417 -37.515 1.00 0.00 2319 ASN B N 8
ATOM 6923 C CA . ASN B 2 7 ? 28.952 17.013 -37.863 1.00 0.00 2319 ASN B CA 8
ATOM 6924 C C . ASN B 2 7 ? 29.006 15.501 -38.161 1.00 0.00 2319 ASN B C 8
ATOM 6925 O O . ASN B 2 7 ? 28.016 14.798 -37.955 1.00 0.00 2319 ASN B O 8
ATOM 6936 N N . THR B 2 8 ? 30.126 14.978 -38.674 1.00 0.00 2320 THR B N 8
ATOM 6937 C CA . THR B 2 8 ? 30.305 13.563 -39.074 1.00 0.00 2320 THR B CA 8
ATOM 6938 C C . THR B 2 8 ? 30.383 12.606 -37.871 1.00 0.00 2320 THR B C 8
ATOM 6939 O O . THR B 2 8 ? 31.468 12.285 -37.376 1.00 0.00 2320 THR B O 8
ATOM 6950 N N . GLY B 2 9 ? 29.225 12.146 -37.384 1.00 0.00 2321 GLY B N 8
ATOM 6951 C CA . GLY B 2 9 ? 29.129 11.257 -36.219 1.00 0.00 2321 GLY B CA 8
ATOM 6952 C C . GLY B 2 9 ? 27.712 10.756 -35.916 1.00 0.00 2321 GLY B C 8
ATOM 6953 O O . GLY B 2 9 ? 27.299 10.758 -34.759 1.00 0.00 2321 GLY B O 8
ATOM 6957 N N . ALA B 2 10 ? 26.935 10.367 -36.934 1.00 0.00 2322 ALA B N 8
ATOM 6958 C CA . ALA B 2 10 ? 25.541 9.939 -36.769 1.00 0.00 2322 ALA B CA 8
ATOM 6959 C C . ALA B 2 10 ? 25.212 8.681 -37.596 1.00 0.00 2322 ALA B C 8
ATOM 6960 O O . ALA B 2 10 ? 25.566 8.582 -38.775 1.00 0.00 2322 ALA B O 8
ATOM 6967 N N . LYS B 2 11 ? 24.511 7.729 -36.961 1.00 0.00 2323 LYS B N 8
ATOM 6968 C CA . LYS B 2 11 ? 24.117 6.424 -37.538 1.00 0.00 2323 LYS B CA 8
ATOM 6969 C C . LYS B 2 11 ? 22.720 5.934 -37.107 1.00 0.00 2323 LYS B C 8
ATOM 6970 O O . LYS B 2 11 ? 22.182 5.004 -37.705 1.00 0.00 2323 LYS B O 8
ATOM 6989 N N . GLN B 2 12 ? 22.126 6.567 -36.091 1.00 0.00 2324 GLN B N 8
ATOM 6990 C CA . GLN B 2 12 ? 20.788 6.284 -35.553 1.00 0.00 2324 GLN B CA 8
ATOM 6991 C C . GLN B 2 12 ? 20.091 7.616 -35.204 1.00 0.00 2324 GLN B C 8
ATOM 6992 O O . GLN B 2 12 ? 20.736 8.480 -34.601 1.00 0.00 2324 GLN B O 8
ATOM 7006 N N . PRO B 2 13 ? 18.805 7.816 -35.552 1.00 0.00 2325 PRO B N 8
ATOM 7007 C CA . PRO B 2 13 ? 18.087 9.046 -35.221 1.00 0.00 2325 PRO B CA 8
ATOM 7008 C C . PRO B 2 13 ? 17.739 9.096 -33.716 1.00 0.00 2325 PRO B C 8
ATOM 7009 O O . PRO B 2 13 ? 17.149 8.139 -33.199 1.00 0.00 2325 PRO B O 8
ATOM 7020 N N . PRO B 2 14 ? 18.062 10.185 -32.988 1.00 0.00 2326 PRO B N 8
ATOM 7021 C CA . PRO B 2 14 ? 17.630 10.361 -31.603 1.00 0.00 2326 PRO B CA 8
ATOM 7022 C C . PRO B 2 14 ? 16.117 10.637 -31.541 1.00 0.00 2326 PRO B C 8
ATOM 7023 O O . PRO B 2 14 ? 15.630 11.627 -32.092 1.00 0.00 2326 PRO B O 8
ATOM 7034 N N . SER B 2 15 ? 15.379 9.768 -30.844 1.00 0.00 2327 SER B N 8
ATOM 7035 C CA . SER B 2 15 ? 13.921 9.854 -30.665 1.00 0.00 2327 SER B CA 8
ATOM 7036 C C . SER B 2 15 ? 13.531 9.286 -29.296 1.00 0.00 2327 SER B C 8
ATOM 7037 O O . SER B 2 15 ? 13.283 8.088 -29.157 1.00 0.00 2327 SER B O 8
ATOM 7045 N N . TYR B 2 16 ? 13.517 10.138 -28.267 1.00 0.00 2328 TYR B N 8
ATOM 7046 C CA . TYR B 2 16 ? 13.063 9.782 -26.916 1.00 0.00 2328 TYR B CA 8
ATOM 7047 C C . TYR B 2 16 ? 11.549 10.033 -26.806 1.00 0.00 2328 TYR B C 8
ATOM 7048 O O . TYR B 2 16 ? 10.743 9.158 -27.124 1.00 0.00 2328 TYR B O 8
ATOM 7066 N N . GLU B 2 17 ? 11.150 11.265 -26.472 1.00 0.00 2329 GLU B N 8
ATOM 7067 C CA . GLU B 2 17 ? 9.752 11.694 -26.318 1.00 0.00 2329 GLU B CA 8
ATOM 7068 C C . GLU B 2 17 ? 8.950 11.552 -27.625 1.00 0.00 2329 GLU B C 8
ATOM 7069 O O . GLU B 2 17 ? 7.779 11.184 -27.607 1.00 0.00 2329 GLU B O 8
ATOM 7081 N N . ASP B 2 18 ? 9.605 11.779 -28.770 1.00 0.00 2330 ASP B N 8
ATOM 7082 C CA . ASP B 2 18 ? 9.030 11.605 -30.112 1.00 0.00 2330 ASP B CA 8
ATOM 7083 C C . ASP B 2 18 ? 8.756 10.133 -30.496 1.00 0.00 2330 ASP B C 8
ATOM 7084 O O . ASP B 2 18 ? 7.988 9.874 -31.423 1.00 0.00 2330 ASP B O 8
ATOM 7093 N N . CYS B 2 19 ? 9.347 9.165 -29.780 1.00 0.00 2331 CYS B N 8
ATOM 7094 C CA . CYS B 2 19 ? 9.106 7.731 -29.979 1.00 0.00 2331 CYS B CA 8
ATOM 7095 C C . CYS B 2 19 ? 8.080 7.174 -28.975 1.00 0.00 2331 CYS B C 8
ATOM 7096 O O . CYS B 2 19 ? 7.189 6.414 -29.361 1.00 0.00 2331 CYS B O 8
ATOM 7104 N N . ILE B 2 20 ? 8.152 7.581 -27.700 1.00 0.00 2332 ILE B N 8
ATOM 7105 C CA . ILE B 2 20 ? 7.270 7.090 -26.616 1.00 0.00 2332 ILE B CA 8
ATOM 7106 C C . ILE B 2 20 ? 5.862 7.741 -26.585 1.00 0.00 2332 ILE B C 8
ATOM 7107 O O . ILE B 2 20 ? 5.230 7.818 -25.526 1.00 0.00 2332 ILE B O 8
ATOM 7123 N N . LYS B 2 21 ? 5.357 8.207 -27.737 1.00 0.00 2333 LYS B N 8
ATOM 7124 C CA . LYS B 2 21 ? 4.042 8.863 -27.921 1.00 0.00 2333 LYS B CA 8
ATOM 7125 C C . LYS B 2 21 ? 3.231 8.306 -29.107 1.00 0.00 2333 LYS B C 8
ATOM 7126 O O . LYS B 2 21 ? 3.839 7.818 -30.095 1.00 0.00 2333 LYS B O 8
ATOM 7145 N N . VAL A 1 11 ? 28.526 6.025 -18.740 1.00 0.00 515 VAL A N 9
ATOM 7146 C CA . VAL A 1 11 ? 28.231 7.141 -17.789 1.00 0.00 515 VAL A CA 9
ATOM 7147 C C . VAL A 1 11 ? 29.441 7.495 -16.914 1.00 0.00 515 VAL A C 9
ATOM 7148 O O . VAL A 1 11 ? 29.941 8.612 -17.023 1.00 0.00 515 VAL A O 9
ATOM 7161 N N . SER A 1 12 ? 29.921 6.578 -16.061 1.00 0.00 516 SER A N 9
ATOM 7162 C CA . SER A 1 12 ? 30.765 6.825 -14.866 1.00 0.00 516 SER A CA 9
ATOM 7163 C C . SER A 1 12 ? 32.028 7.695 -15.013 1.00 0.00 516 SER A C 9
ATOM 7164 O O . SER A 1 12 ? 32.462 8.294 -14.029 1.00 0.00 516 SER A O 9
ATOM 7172 N N . LEU A 1 13 ? 32.611 7.794 -16.214 1.00 0.00 517 LEU A N 9
ATOM 7173 C CA . LEU A 1 13 ? 33.770 8.652 -16.529 1.00 0.00 517 LEU A CA 9
ATOM 7174 C C . LEU A 1 13 ? 33.621 9.442 -17.853 1.00 0.00 517 LEU A C 9
ATOM 7175 O O . LEU A 1 13 ? 34.608 9.937 -18.400 1.00 0.00 517 LEU A O 9
ATOM 7191 N N . ILE A 1 14 ? 32.389 9.558 -18.368 1.00 0.00 518 ILE A N 9
ATOM 7192 C CA . ILE A 1 14 ? 32.037 10.194 -19.660 1.00 0.00 518 ILE A CA 9
ATOM 7193 C C . ILE A 1 14 ? 30.924 11.260 -19.482 1.00 0.00 518 ILE A C 9
ATOM 7194 O O . ILE A 1 14 ? 30.659 12.062 -20.382 1.00 0.00 518 ILE A O 9
ATOM 7210 N N . ASN A 1 15 ? 30.309 11.322 -18.294 1.00 0.00 519 ASN A N 9
ATOM 7211 C CA . ASN A 1 15 ? 29.198 12.211 -17.933 1.00 0.00 519 ASN A CA 9
ATOM 7212 C C . ASN A 1 15 ? 29.460 12.910 -16.572 1.00 0.00 519 ASN A C 9
ATOM 7213 O O . ASN A 1 15 ? 28.560 13.083 -15.750 1.00 0.00 519 ASN A O 9
ATOM 7224 N N . GLU A 1 16 ? 30.726 13.246 -16.294 1.00 0.00 520 GLU A N 9
ATOM 7225 C CA . GLU A 1 16 ? 31.176 13.898 -15.049 1.00 0.00 520 GLU A CA 9
ATOM 7226 C C . GLU A 1 16 ? 30.489 15.257 -14.782 1.00 0.00 520 GLU A C 9
ATOM 7227 O O . GLU A 1 16 ? 30.160 16.003 -15.712 1.00 0.00 520 GLU A O 9
ATOM 7239 N N . GLY A 1 17 ? 30.315 15.601 -13.499 1.00 0.00 521 GLY A N 9
ATOM 7240 C CA . GLY A 1 17 ? 29.643 16.831 -13.048 1.00 0.00 521 GLY A CA 9
ATOM 7241 C C . GLY A 1 17 ? 28.100 16.761 -13.074 1.00 0.00 521 GLY A C 9
ATOM 7242 O O . GLY A 1 17 ? 27.528 15.718 -13.412 1.00 0.00 521 GLY A O 9
ATOM 7246 N N . PRO A 1 18 ? 27.403 17.854 -12.702 1.00 0.00 522 PRO A N 9
ATOM 7247 C CA . PRO A 1 18 ? 25.939 17.935 -12.744 1.00 0.00 522 PRO A CA 9
ATOM 7248 C C . PRO A 1 18 ? 25.403 17.990 -14.188 1.00 0.00 522 PRO A C 9
ATOM 7249 O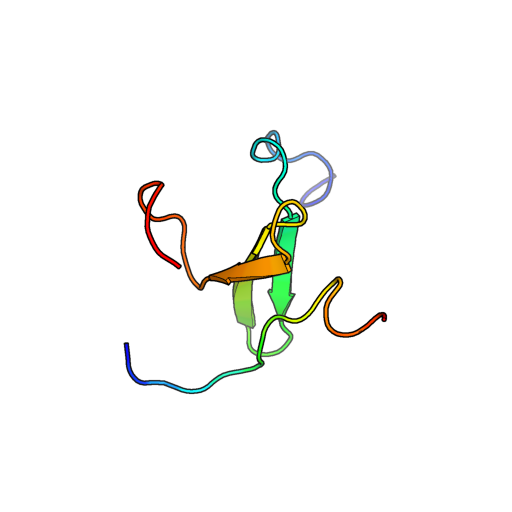 O . PRO A 1 18 ? 26.081 18.473 -15.102 1.00 0.00 522 PRO A O 9
ATOM 7260 N N . LEU A 1 19 ? 24.172 17.508 -14.401 1.00 0.00 523 LEU A N 9
ATOM 7261 C CA . LEU A 1 19 ? 23.531 17.487 -15.726 1.00 0.00 523 LEU A CA 9
ATOM 7262 C C . LEU A 1 19 ? 23.097 18.901 -16.205 1.00 0.00 523 LEU A C 9
ATOM 7263 O O . LEU A 1 19 ? 22.845 19.778 -15.369 1.00 0.00 523 LEU A O 9
ATOM 7279 N N . PRO A 1 20 ? 22.990 19.151 -17.528 1.00 0.00 524 PRO A N 9
ATOM 7280 C CA . PRO A 1 20 ? 22.577 20.448 -18.079 1.00 0.00 524 PRO A CA 9
ATOM 7281 C C . PRO A 1 20 ? 21.098 20.800 -17.788 1.00 0.00 524 PRO A C 9
ATOM 7282 O O . PRO A 1 20 ? 20.269 19.904 -17.596 1.00 0.00 524 PRO A O 9
ATOM 7293 N N . PRO A 1 21 ? 20.736 22.100 -17.765 1.00 0.00 525 PRO A N 9
ATOM 7294 C CA . PRO A 1 21 ? 19.430 22.578 -17.298 1.00 0.00 525 PRO A CA 9
ATOM 7295 C C . PRO A 1 21 ? 18.285 22.251 -18.273 1.00 0.00 525 PRO A C 9
ATOM 7296 O O . PRO A 1 21 ? 18.208 22.810 -19.368 1.00 0.00 525 PRO A O 9
ATOM 7307 N N . GLY A 1 22 ? 17.366 21.368 -17.869 1.00 0.00 526 GLY A N 9
ATOM 7308 C CA . GLY A 1 22 ? 16.170 21.017 -18.652 1.00 0.00 526 GLY A CA 9
ATOM 7309 C C . GLY A 1 22 ? 16.450 20.227 -19.942 1.00 0.00 526 GLY A C 9
ATOM 7310 O O . GLY A 1 22 ? 15.677 20.325 -20.898 1.00 0.00 526 GLY A O 9
ATOM 7314 N N . TRP A 1 23 ? 17.539 19.452 -19.967 1.00 0.00 527 TRP A N 9
ATOM 7315 C CA . TRP A 1 23 ? 18.002 18.638 -21.101 1.00 0.00 527 TRP A CA 9
ATOM 7316 C C . TRP A 1 23 ? 18.177 17.161 -20.699 1.00 0.00 527 TRP A C 9
ATOM 7317 O O . TRP A 1 23 ? 18.354 16.828 -19.526 1.00 0.00 527 TRP A O 9
ATOM 7338 N N . GLU A 1 24 ? 18.201 16.280 -21.699 1.00 0.00 528 GLU A N 9
ATOM 7339 C CA . GLU A 1 24 ? 18.583 14.864 -21.597 1.00 0.00 528 GLU A CA 9
ATOM 7340 C C . GLU A 1 24 ? 19.674 14.555 -22.639 1.00 0.00 528 GLU A C 9
ATOM 7341 O O . GLU A 1 24 ? 19.773 15.215 -23.677 1.00 0.00 528 GLU A O 9
ATOM 7353 N N . ILE A 1 25 ? 20.523 13.571 -22.342 1.00 0.00 529 ILE A N 9
ATOM 7354 C CA . ILE A 1 25 ? 21.746 13.249 -23.089 1.00 0.00 529 ILE A CA 9
ATOM 7355 C C . ILE A 1 25 ? 21.883 11.729 -23.141 1.00 0.00 529 ILE A C 9
ATOM 7356 O O . ILE A 1 25 ? 21.903 11.071 -22.096 1.00 0.00 529 ILE A O 9
ATOM 7372 N N . ARG A 1 26 ? 21.955 11.163 -24.350 1.00 0.00 530 ARG A N 9
ATOM 7373 C CA . ARG A 1 26 ? 21.924 9.707 -24.572 1.00 0.00 530 ARG A CA 9
ATOM 7374 C C . ARG A 1 26 ? 23.046 9.261 -25.508 1.00 0.00 530 ARG A C 9
ATOM 7375 O O . ARG A 1 26 ? 23.606 10.062 -26.257 1.00 0.00 530 ARG A O 9
ATOM 7396 N N . TYR A 1 27 ? 23.348 7.966 -25.466 1.00 0.00 531 TYR A N 9
ATOM 7397 C CA . TYR A 1 27 ? 24.478 7.336 -26.149 1.00 0.00 531 TYR A CA 9
ATOM 7398 C C . TYR A 1 27 ? 23.962 6.118 -26.932 1.00 0.00 531 TYR A C 9
ATOM 7399 O O . TYR A 1 27 ? 23.627 5.089 -26.337 1.00 0.00 531 TYR A O 9
ATOM 7417 N N . THR A 1 28 ? 23.815 6.242 -28.254 1.00 0.00 532 THR A N 9
ATOM 7418 C CA . THR A 1 28 ? 23.300 5.153 -29.107 1.00 0.00 532 THR A CA 9
ATOM 7419 C C . THR A 1 28 ? 24.307 4.002 -29.197 1.00 0.00 532 THR A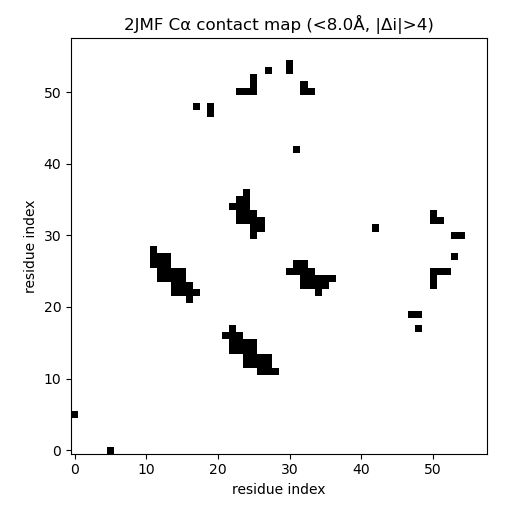 C 9
ATOM 7420 O O . THR A 1 28 ? 25.518 4.230 -29.251 1.00 0.00 532 THR A O 9
ATOM 7431 N N . ALA A 1 29 ? 23.819 2.758 -29.274 1.00 0.00 533 ALA A N 9
ATOM 7432 C CA . ALA A 1 29 ? 24.649 1.542 -29.305 1.00 0.00 533 ALA A CA 9
ATOM 7433 C C . ALA A 1 29 ? 25.667 1.481 -30.470 1.00 0.00 533 ALA A C 9
ATOM 7434 O O . ALA A 1 29 ? 26.668 0.765 -30.387 1.00 0.00 533 ALA A O 9
ATOM 7441 N N . ALA A 1 30 ? 25.437 2.253 -31.539 1.00 0.00 534 ALA A N 9
ATOM 7442 C CA . ALA A 1 30 ? 26.354 2.430 -32.669 1.00 0.00 534 ALA A CA 9
ATOM 7443 C C . ALA A 1 30 ? 27.623 3.262 -32.348 1.00 0.00 534 ALA A C 9
ATOM 7444 O O . ALA A 1 30 ? 28.542 3.302 -33.170 1.00 0.00 534 ALA A O 9
ATOM 7451 N N . GLY A 1 31 ? 27.698 3.915 -31.178 1.00 0.00 535 GLY A N 9
ATOM 7452 C CA . GLY A 1 31 ? 28.916 4.560 -30.664 1.00 0.00 535 GLY A CA 9
ATOM 7453 C C . GLY A 1 31 ? 28.942 6.094 -30.752 1.00 0.00 535 GLY A C 9
ATOM 7454 O O . GLY A 1 31 ? 30.006 6.666 -30.994 1.00 0.00 535 GLY A O 9
ATOM 7458 N N . GLU A 1 32 ? 27.802 6.771 -30.580 1.00 0.00 536 GLU A N 9
ATOM 7459 C CA . GLU A 1 32 ? 27.677 8.239 -30.679 1.00 0.00 536 GLU A CA 9
ATOM 7460 C C . GLU A 1 32 ? 26.784 8.829 -29.572 1.00 0.00 536 GLU A C 9
ATOM 7461 O O . GLU A 1 32 ? 25.877 8.162 -29.069 1.00 0.00 536 GLU A O 9
ATOM 7473 N N . ARG A 1 33 ? 27.021 10.101 -29.218 1.00 0.00 537 ARG A N 9
ATOM 7474 C CA . ARG A 1 33 ? 26.241 10.873 -28.231 1.00 0.00 537 ARG A CA 9
ATOM 7475 C C . ARG A 1 33 ? 25.308 11.871 -28.928 1.00 0.00 537 ARG A C 9
ATOM 7476 O O . ARG A 1 33 ? 25.682 12.500 -29.919 1.00 0.00 537 ARG A O 9
ATOM 7497 N N . PHE A 1 34 ? 24.114 12.037 -28.362 1.00 0.00 538 PHE A N 9
ATOM 7498 C CA . PHE A 1 34 ? 23.060 12.945 -28.820 1.00 0.00 538 PHE A CA 9
ATOM 7499 C C . PHE A 1 34 ? 22.386 13.649 -27.634 1.00 0.00 538 PHE A C 9
ATOM 7500 O O . PHE A 1 34 ? 22.412 13.155 -26.503 1.00 0.00 538 PHE A O 9
ATOM 7517 N N . PHE A 1 35 ? 21.731 14.777 -27.911 1.00 0.00 539 PHE A N 9
ATOM 7518 C CA . PHE A 1 35 ? 21.055 15.616 -26.921 1.00 0.00 539 PHE A CA 9
ATOM 7519 C C . PHE A 1 35 ? 19.564 15.756 -27.261 1.00 0.00 539 PHE A C 9
ATOM 7520 O O . PHE A 1 35 ? 19.176 15.759 -28.433 1.00 0.00 539 PHE A O 9
ATOM 7537 N N . VAL A 1 36 ? 18.735 15.876 -26.223 1.00 0.00 540 VAL A N 9
ATOM 7538 C CA . VAL A 1 36 ? 17.269 15.768 -26.261 1.00 0.00 540 VAL A CA 9
ATOM 7539 C C . VAL A 1 36 ? 16.645 16.898 -25.437 1.00 0.00 540 VAL A C 9
ATOM 7540 O O . VAL A 1 36 ? 16.920 17.041 -24.244 1.00 0.00 540 VAL A O 9
ATOM 7553 N N . ASP A 1 37 ? 15.770 17.679 -26.068 1.00 0.00 541 ASP A N 9
ATOM 7554 C CA . ASP A 1 37 ? 15.047 18.799 -25.465 1.00 0.00 541 ASP A CA 9
ATOM 7555 C C . ASP A 1 37 ? 13.580 18.420 -25.208 1.00 0.00 541 ASP A C 9
ATOM 7556 O O . ASP A 1 37 ? 12.767 18.348 -26.132 1.00 0.00 541 ASP A O 9
ATOM 7565 N N . HIS A 1 38 ? 13.221 18.184 -23.943 1.00 0.00 542 HIS A N 9
ATOM 7566 C CA . HIS A 1 38 ? 11.838 17.870 -23.548 1.00 0.00 542 HIS A CA 9
ATOM 7567 C C . HIS A 1 38 ? 10.869 19.061 -23.681 1.00 0.00 542 HIS A C 9
ATOM 7568 O O . HIS A 1 38 ? 9.651 18.875 -23.697 1.00 0.00 542 HIS A O 9
ATOM 7581 N N . ASN A 1 39 ? 11.389 20.291 -23.772 1.00 0.00 543 ASN A N 9
ATOM 7582 C CA . ASN A 1 39 ? 10.591 21.523 -23.811 1.00 0.00 543 ASN A CA 9
ATOM 7583 C C . ASN A 1 39 ? 9.843 21.716 -25.149 1.00 0.00 543 ASN A C 9
ATOM 7584 O O . ASN A 1 39 ? 8.742 22.271 -25.165 1.00 0.00 543 ASN A O 9
ATOM 7595 N N . THR A 1 40 ? 10.414 21.229 -26.258 1.00 0.00 544 THR A N 9
ATOM 7596 C CA . THR A 1 40 ? 9.875 21.350 -27.633 1.00 0.00 544 THR A CA 9
ATOM 7597 C C . THR A 1 40 ? 9.960 20.044 -28.444 1.00 0.00 544 THR A C 9
ATOM 7598 O O . THR A 1 40 ? 9.671 20.033 -29.645 1.00 0.00 544 THR A O 9
ATOM 7609 N N . ARG A 1 41 ? 10.349 18.935 -27.794 1.00 0.00 545 ARG A N 9
ATOM 7610 C CA . ARG A 1 41 ? 10.584 17.585 -28.355 1.00 0.00 545 ARG A CA 9
ATOM 7611 C C . ARG A 1 41 ? 11.762 17.488 -29.348 1.00 0.00 545 ARG A C 9
ATOM 7612 O O . ARG A 1 41 ? 11.906 16.473 -30.034 1.00 0.00 545 ARG A O 9
ATOM 7633 N N . ARG A 1 42 ? 12.585 18.538 -29.466 1.00 0.00 546 ARG A N 9
ATOM 7634 C CA . ARG A 1 42 ? 13.723 18.625 -30.406 1.00 0.00 546 ARG A CA 9
ATOM 7635 C C . ARG A 1 42 ? 14.932 17.792 -29.963 1.00 0.00 546 ARG A C 9
ATOM 7636 O O . ARG A 1 42 ? 15.037 17.359 -28.815 1.00 0.00 546 ARG A O 9
ATOM 7657 N N . THR A 1 43 ? 15.868 17.604 -30.889 1.00 0.00 547 THR A N 9
ATOM 7658 C CA . THR A 1 43 ? 17.120 16.851 -30.706 1.00 0.00 547 THR A CA 9
ATOM 7659 C C . THR A 1 43 ? 18.263 17.469 -31.513 1.00 0.00 547 THR A C 9
ATOM 7660 O O . THR A 1 43 ? 18.026 18.154 -32.512 1.00 0.00 547 THR A O 9
ATOM 7671 N N . THR A 1 44 ? 19.511 17.221 -31.106 1.00 0.00 548 THR A N 9
ATOM 7672 C CA . THR A 1 44 ? 20.714 17.741 -31.788 1.00 0.00 548 THR A CA 9
ATOM 7673 C C . THR A 1 44 ? 21.967 16.899 -31.496 1.00 0.00 548 THR A C 9
ATOM 7674 O O . THR A 1 44 ? 22.002 16.095 -30.558 1.00 0.00 548 THR A O 9
ATOM 7685 N N . PHE A 1 45 ? 22.990 17.055 -32.340 1.00 0.00 549 PHE A N 9
ATOM 7686 C CA . PHE A 1 45 ? 24.251 16.303 -32.326 1.00 0.00 549 PHE A CA 9
ATOM 7687 C C . PHE A 1 45 ? 25.299 16.887 -31.354 1.00 0.00 549 PHE A C 9
ATOM 7688 O O . PHE A 1 45 ? 26.311 16.245 -31.068 1.00 0.00 549 PHE A O 9
ATOM 7705 N N . GLU A 1 46 ? 25.080 18.110 -30.863 1.00 0.00 550 GLU A N 9
ATOM 7706 C CA . GLU A 1 46 ? 26.025 18.903 -30.059 1.00 0.00 550 GLU A CA 9
ATOM 7707 C C . GLU A 1 46 ? 25.286 19.873 -29.107 1.00 0.00 550 GLU A C 9
ATOM 7708 O O . GLU A 1 46 ? 24.083 19.739 -28.893 1.00 0.00 550 GLU A O 9
ATOM 7720 N N . ASP A 1 47 ? 25.982 20.862 -28.537 1.00 0.00 551 ASP A N 9
ATOM 7721 C CA . ASP A 1 47 ? 25.409 21.880 -27.639 1.00 0.00 551 ASP A CA 9
ATOM 7722 C C . ASP A 1 47 ? 25.583 23.304 -28.225 1.00 0.00 551 ASP A C 9
ATOM 7723 O O . ASP A 1 47 ? 26.504 24.030 -27.829 1.00 0.00 551 ASP A O 9
ATOM 7732 N N . PRO A 1 48 ? 24.761 23.697 -29.224 1.00 0.00 552 PRO A N 9
ATOM 7733 C CA . PRO A 1 48 ? 24.842 25.002 -29.888 1.00 0.00 552 PRO A CA 9
ATOM 7734 C C . PRO A 1 48 ? 24.299 26.152 -29.012 1.00 0.00 552 PRO A C 9
ATOM 7735 O O . PRO A 1 48 ? 23.789 25.937 -27.906 1.00 0.00 552 PRO A O 9
ATOM 7746 N N . ARG A 1 49 ? 24.371 27.391 -29.525 1.00 0.00 553 ARG A N 9
ATOM 7747 C CA . ARG A 1 49 ? 23.718 28.578 -28.931 1.00 0.00 553 ARG A CA 9
ATOM 7748 C C . ARG A 1 49 ? 22.204 28.369 -28.700 1.00 0.00 553 ARG A C 9
ATOM 7749 O O . ARG A 1 49 ? 21.570 27.629 -29.460 1.00 0.00 553 ARG A O 9
ATOM 7770 N N . PRO A 1 50 ? 21.599 29.045 -27.700 1.00 0.00 554 PRO A N 9
ATOM 7771 C CA . PRO A 1 50 ? 20.196 28.840 -27.317 1.00 0.00 554 PRO A CA 9
ATOM 7772 C C . PRO A 1 50 ? 19.164 29.387 -28.323 1.00 0.00 554 PRO A C 9
ATOM 7773 O O . PRO A 1 50 ? 17.993 29.006 -28.255 1.00 0.00 554 PRO A O 9
ATOM 7784 N N . GLY A 1 51 ? 19.571 30.262 -29.253 1.00 0.00 555 GLY A N 9
ATOM 7785 C CA . GLY A 1 51 ? 18.696 30.851 -30.275 1.00 0.00 555 GLY A CA 9
ATOM 7786 C C . GLY A 1 51 ? 18.103 32.189 -29.826 1.00 0.00 555 GLY A C 9
ATOM 7787 O O . GLY A 1 51 ? 17.011 32.227 -29.253 1.00 0.00 555 GLY A O 9
ATOM 7791 N N . ALA A 1 52 ? 18.826 33.285 -30.078 1.00 0.00 556 ALA A N 9
ATOM 7792 C CA . ALA A 1 52 ? 18.463 34.649 -29.668 1.00 0.00 556 ALA A CA 9
ATOM 7793 C C . ALA A 1 52 ? 18.571 35.672 -30.835 1.00 0.00 556 ALA A C 9
ATOM 7794 O O . ALA A 1 52 ? 19.372 36.613 -30.756 1.00 0.00 556 ALA A O 9
ATOM 7801 N N . PRO A 1 53 ? 17.816 35.485 -31.943 1.00 0.00 557 PRO A N 9
ATOM 7802 C CA . PRO A 1 53 ? 17.812 36.392 -33.099 1.00 0.00 557 PRO A CA 9
ATOM 7803 C C . PRO A 1 53 ? 17.256 37.796 -32.773 1.00 0.00 557 PRO A C 9
ATOM 7804 O O . PRO A 1 53 ? 16.299 37.917 -31.971 1.00 0.00 557 PRO A O 9
ATOM 7815 N N . ASN B 2 7 ? 33.859 16.932 -37.224 1.00 0.00 2319 ASN B N 9
ATOM 7816 C CA . ASN B 2 7 ? 32.670 16.506 -38.009 1.00 0.00 2319 ASN B CA 9
ATOM 7817 C C . ASN B 2 7 ? 32.004 15.283 -37.370 1.00 0.00 2319 ASN B C 9
ATOM 7818 O O . ASN B 2 7 ? 32.632 14.555 -36.599 1.00 0.00 2319 ASN B O 9
ATOM 7829 N N . THR B 2 8 ? 30.737 15.033 -37.714 1.00 0.00 2320 THR B N 9
ATOM 7830 C CA . THR B 2 8 ? 29.929 13.870 -37.282 1.00 0.00 2320 THR B CA 9
ATOM 7831 C C . THR B 2 8 ? 29.162 13.269 -38.471 1.00 0.00 2320 THR B C 9
ATOM 7832 O O . THR B 2 8 ? 29.026 13.911 -39.517 1.00 0.00 2320 THR B O 9
ATOM 7843 N N . GLY B 2 9 ? 28.655 12.039 -38.325 1.00 0.00 2321 GLY B N 9
ATOM 7844 C CA . GLY B 2 9 ? 27.975 11.286 -39.392 1.00 0.00 2321 GLY B CA 9
ATOM 7845 C C . GLY B 2 9 ? 26.523 10.915 -39.068 1.00 0.00 2321 GLY B C 9
ATOM 7846 O O . GLY B 2 9 ? 26.069 11.026 -37.926 1.00 0.00 2321 GLY B O 9
ATOM 7850 N N . ALA B 2 10 ? 25.792 10.463 -40.089 1.00 0.00 2322 ALA B N 9
ATOM 7851 C CA . ALA B 2 10 ? 24.370 10.102 -40.040 1.00 0.00 2322 ALA B CA 9
ATOM 7852 C C . ALA B 2 10 ? 24.105 8.736 -39.355 1.00 0.00 2322 ALA B C 9
ATOM 7853 O O . ALA B 2 10 ? 23.587 7.795 -39.968 1.00 0.00 2322 ALA B O 9
ATOM 7860 N N . LYS B 2 11 ? 24.499 8.616 -38.080 1.00 0.00 2323 LYS B N 9
ATOM 7861 C CA . LYS B 2 11 ? 24.168 7.496 -37.174 1.00 0.00 2323 LYS B CA 9
ATOM 7862 C C . LYS B 2 11 ? 22.652 7.409 -36.887 1.00 0.00 2323 LYS B C 9
ATOM 7863 O O . LYS B 2 11 ? 21.866 8.206 -37.407 1.00 0.00 2323 LYS B O 9
ATOM 7882 N N . GLN B 2 12 ? 22.235 6.447 -36.056 1.00 0.00 2324 GLN B N 9
ATOM 7883 C CA . GLN B 2 12 ? 20.827 6.247 -35.666 1.00 0.00 2324 GLN B CA 9
ATOM 7884 C C . GLN B 2 12 ? 20.163 7.557 -35.182 1.00 0.00 2324 GLN B C 9
ATOM 7885 O O . GLN B 2 12 ? 20.762 8.267 -34.367 1.00 0.00 2324 GLN B O 9
ATOM 7899 N N . PRO B 2 13 ? 18.940 7.893 -35.643 1.00 0.00 2325 PRO B N 9
ATOM 7900 C CA . PRO B 2 13 ? 18.280 9.143 -35.275 1.00 0.00 2325 PRO B CA 9
ATOM 7901 C C . PRO B 2 13 ? 17.859 9.136 -33.790 1.00 0.00 2325 PRO B C 9
ATOM 7902 O O . PRO B 2 13 ? 17.235 8.166 -33.340 1.00 0.00 2325 PRO B O 9
ATOM 7913 N N . PRO B 2 14 ? 18.160 10.193 -33.010 1.00 0.00 2326 PRO B N 9
ATOM 7914 C CA . PRO B 2 14 ? 17.699 10.312 -31.629 1.00 0.00 2326 PRO B CA 9
ATOM 7915 C C . PRO B 2 14 ? 16.183 10.573 -31.580 1.00 0.00 2326 PRO B C 9
ATOM 7916 O O . PRO B 2 14 ? 15.686 11.540 -32.161 1.00 0.00 2326 PRO B O 9
ATOM 7927 N N . SER B 2 15 ? 15.455 9.717 -30.858 1.00 0.00 2327 SER B N 9
ATOM 7928 C CA . SER B 2 15 ? 13.991 9.769 -30.702 1.00 0.00 2327 SER B CA 9
ATOM 7929 C C . SER B 2 15 ? 13.595 9.251 -29.315 1.00 0.00 2327 SER B C 9
ATOM 7930 O O . SER B 2 15 ? 13.287 8.072 -29.147 1.00 0.00 2327 SER B O 9
ATOM 7938 N N . TYR B 2 16 ? 13.658 10.119 -28.300 1.00 0.00 2328 TYR B N 9
ATOM 7939 C CA . TYR B 2 16 ? 13.243 9.793 -26.930 1.00 0.00 2328 TYR B CA 9
ATOM 7940 C C . TYR B 2 16 ? 11.714 9.931 -26.787 1.00 0.00 2328 TYR B C 9
ATOM 7941 O O . TYR B 2 16 ? 10.983 8.977 -27.064 1.00 0.00 2328 TYR B O 9
ATOM 7959 N N . GLU B 2 17 ? 11.198 11.125 -26.462 1.00 0.00 2329 GLU B N 9
ATOM 7960 C CA . GLU B 2 17 ? 9.747 11.382 -26.400 1.00 0.00 2329 GLU B CA 9
ATOM 7961 C C . GLU B 2 17 ? 9.054 11.142 -27.747 1.00 0.00 2329 GLU B C 9
ATOM 7962 O O . GLU B 2 17 ? 7.968 10.571 -27.783 1.00 0.00 2329 GLU B O 9
ATOM 7974 N N . ASP B 2 18 ? 9.701 11.494 -28.863 1.00 0.00 2330 ASP B N 9
ATOM 7975 C CA . ASP B 2 18 ? 9.145 11.298 -30.210 1.00 0.00 2330 ASP B CA 9
ATOM 7976 C C . ASP B 2 18 ? 8.969 9.816 -30.617 1.00 0.00 2330 ASP B C 9
ATOM 7977 O O . ASP B 2 18 ? 8.301 9.526 -31.612 1.00 0.00 2330 ASP B O 9
ATOM 7986 N N . CYS B 2 19 ? 9.518 8.875 -29.835 1.00 0.00 2331 CYS B N 9
ATOM 7987 C CA . CYS B 2 19 ? 9.240 7.441 -29.951 1.00 0.00 2331 CYS B CA 9
ATOM 7988 C C . CYS B 2 19 ? 8.187 6.965 -28.927 1.00 0.00 2331 CYS B C 9
ATOM 7989 O O . CYS B 2 19 ? 7.288 6.202 -29.290 1.00 0.00 2331 CYS B O 9
ATOM 7997 N N . ILE B 2 20 ? 8.260 7.418 -27.664 1.00 0.00 2332 ILE B N 9
ATOM 7998 C CA . ILE B 2 20 ? 7.380 6.923 -26.582 1.00 0.00 2332 ILE B CA 9
ATOM 7999 C C . ILE B 2 20 ? 5.993 7.600 -26.496 1.00 0.00 2332 ILE B C 9
ATOM 8000 O O . ILE B 2 20 ? 5.137 7.107 -25.755 1.00 0.00 2332 ILE B O 9
ATOM 8016 N N . LYS B 2 21 ? 5.733 8.677 -27.257 1.00 0.00 2333 LYS B N 9
ATOM 8017 C CA . LYS B 2 21 ? 4.407 9.324 -27.394 1.00 0.00 2333 LYS B CA 9
ATOM 8018 C C . LYS B 2 21 ? 3.967 9.540 -28.852 1.00 0.00 2333 LYS B C 9
ATOM 8019 O O . LYS B 2 21 ? 4.778 9.336 -29.786 1.00 0.00 2333 LYS B O 9
ATOM 8038 N N . VAL A 1 11 ? 35.382 14.380 -23.693 1.00 0.00 515 VAL A N 10
ATOM 8039 C CA . VAL A 1 11 ? 34.288 14.797 -22.760 1.00 0.00 515 VAL A CA 10
ATOM 8040 C C . VAL A 1 11 ? 34.216 13.912 -21.509 1.00 0.00 515 VAL A C 10
ATOM 8041 O O . VAL A 1 11 ? 34.389 14.429 -20.407 1.00 0.00 515 VAL A O 10
ATOM 8054 N N . SER A 1 12 ? 33.966 12.604 -21.656 1.00 0.00 516 SER A N 10
ATOM 8055 C CA . SER A 1 12 ? 33.443 11.670 -20.630 1.00 0.00 516 SER A CA 10
ATOM 8056 C C . SER A 1 12 ? 34.150 11.591 -19.263 1.00 0.00 516 SER A C 10
ATOM 8057 O O . SER A 1 12 ? 33.529 11.162 -18.289 1.00 0.00 516 SER A O 10
ATOM 8065 N N . LEU A 1 13 ? 35.418 12.009 -19.162 1.00 0.00 517 LEU A N 10
ATOM 8066 C CA . LEU A 1 13 ? 36.194 12.080 -17.909 1.00 0.00 517 LEU A CA 10
ATOM 8067 C C . LEU A 1 13 ? 36.988 13.398 -17.746 1.00 0.00 517 LEU A C 10
ATOM 8068 O O . LEU A 1 13 ? 37.909 13.480 -16.932 1.00 0.00 517 LEU A O 10
ATOM 8084 N N . ILE A 1 14 ? 36.632 14.428 -18.525 1.00 0.00 518 ILE A N 10
ATOM 8085 C CA . ILE A 1 14 ? 37.308 15.741 -18.593 1.00 0.00 518 ILE A CA 10
ATOM 8086 C C . ILE A 1 14 ? 36.316 16.899 -18.335 1.00 0.00 518 ILE A C 10
ATOM 8087 O O . ILE A 1 14 ? 36.723 17.994 -17.943 1.00 0.00 518 ILE A O 10
ATOM 8103 N N . ASN A 1 15 ? 35.005 16.650 -18.467 1.00 0.00 519 ASN A N 10
ATOM 8104 C CA . ASN A 1 15 ? 33.924 17.636 -18.312 1.00 0.00 519 ASN A CA 10
ATOM 8105 C C . ASN A 1 15 ? 32.909 17.226 -17.213 1.00 0.00 519 ASN A C 10
ATOM 8106 O O . ASN A 1 15 ? 31.733 17.589 -17.261 1.00 0.00 519 ASN A O 10
ATOM 8117 N N . GLU A 1 16 ? 33.353 16.422 -16.239 1.00 0.00 520 GLU A N 10
ATOM 8118 C CA . GLU A 1 16 ? 32.542 15.900 -15.124 1.00 0.00 520 GLU A CA 10
ATOM 8119 C C . GLU A 1 16 ? 31.852 17.009 -14.300 1.00 0.00 520 GLU A C 10
ATOM 8120 O O . GLU A 1 16 ? 32.455 18.039 -13.979 1.00 0.00 520 GLU A O 10
ATOM 8132 N N . GLY A 1 17 ? 30.584 16.785 -13.936 1.00 0.00 521 GLY A N 10
ATOM 8133 C CA . GLY A 1 17 ? 29.734 17.735 -13.207 1.00 0.00 521 GLY A CA 10
ATOM 8134 C C . GLY A 1 17 ? 28.242 17.346 -13.216 1.00 0.00 521 GLY A C 10
ATOM 8135 O O . GLY A 1 17 ? 27.893 16.274 -13.728 1.00 0.00 521 GLY A O 10
ATOM 8139 N N . PRO A 1 18 ? 27.348 18.191 -12.664 1.00 0.00 522 PRO A N 10
ATOM 8140 C CA . PRO A 1 18 ? 25.897 17.976 -12.703 1.00 0.00 522 PRO A CA 10
ATOM 8141 C C . PRO A 1 18 ? 25.327 18.094 -14.130 1.00 0.00 522 PRO A C 10
ATOM 8142 O O . PRO A 1 18 ? 25.918 18.740 -15.003 1.00 0.00 522 PRO A O 10
ATOM 8153 N N . LEU A 1 19 ? 24.168 17.470 -14.376 1.00 0.00 523 LEU A N 10
ATOM 8154 C CA . LEU A 1 19 ? 23.527 17.435 -15.700 1.00 0.00 523 LEU A CA 10
ATOM 8155 C C . LEU A 1 19 ? 23.036 18.831 -16.178 1.00 0.00 523 LEU A C 10
ATOM 8156 O O . LEU A 1 19 ? 22.718 19.686 -15.342 1.00 0.00 523 LEU A O 10
ATOM 8172 N N . PRO A 1 20 ? 22.958 19.089 -17.502 1.00 0.00 524 PRO A N 10
ATOM 8173 C CA . PRO A 1 20 ? 22.539 20.384 -18.052 1.00 0.00 524 PRO A CA 10
ATOM 8174 C C . PRO A 1 20 ? 21.054 20.724 -17.773 1.00 0.00 524 PRO A C 10
ATOM 8175 O O . PRO A 1 20 ? 20.222 19.820 -17.640 1.00 0.00 524 PRO A O 10
ATOM 8186 N N . PRO A 1 21 ? 20.693 22.021 -17.696 1.00 0.00 525 PRO A N 10
ATOM 8187 C CA . PRO A 1 21 ? 19.389 22.479 -17.204 1.00 0.00 525 PRO A CA 10
ATOM 8188 C C . PRO A 1 21 ? 18.237 22.173 -18.177 1.00 0.00 525 PRO A C 10
ATOM 8189 O O . PRO A 1 21 ? 18.146 22.759 -19.256 1.00 0.00 525 PRO A O 10
ATOM 8200 N N . GLY A 1 22 ? 17.330 21.271 -17.786 1.00 0.00 526 GLY A N 10
ATOM 8201 C CA . GLY A 1 22 ? 16.133 20.922 -18.569 1.00 0.00 526 GLY A CA 10
ATOM 8202 C C . GLY A 1 22 ? 16.407 20.114 -19.849 1.00 0.00 526 GLY A C 10
ATOM 8203 O O . GLY A 1 22 ? 15.591 20.139 -20.772 1.00 0.00 526 GLY A O 10
ATOM 8207 N N . TRP A 1 23 ? 17.536 19.401 -19.903 1.00 0.00 527 TRP A N 10
ATOM 8208 C CA . TRP A 1 23 ? 17.984 18.578 -21.036 1.00 0.00 527 TRP A CA 10
ATOM 8209 C C . TRP A 1 23 ? 18.156 17.102 -20.634 1.00 0.00 527 TRP A C 10
ATOM 8210 O O . TRP A 1 23 ? 18.300 16.762 -19.458 1.00 0.00 527 TRP A O 10
ATOM 8231 N N . GLU A 1 24 ? 18.208 16.229 -21.638 1.00 0.00 528 GLU A N 10
ATOM 8232 C CA . GLU A 1 24 ? 18.553 14.807 -21.536 1.00 0.00 528 GLU A CA 10
ATOM 8233 C C . GLU A 1 24 ? 19.607 14.459 -22.605 1.00 0.00 528 GLU A C 10
ATOM 8234 O O . GLU A 1 24 ? 19.708 15.126 -23.639 1.00 0.00 528 GLU A O 10
ATOM 8246 N N . ILE A 1 25 ? 20.427 13.440 -22.340 1.00 0.00 529 ILE A N 10
ATOM 8247 C CA . ILE A 1 25 ? 21.619 13.078 -23.120 1.00 0.00 529 ILE A CA 10
ATOM 8248 C C . ILE A 1 25 ? 21.708 11.549 -23.201 1.00 0.00 529 ILE A C 10
ATOM 8249 O O . ILE A 1 25 ? 21.563 10.853 -22.191 1.00 0.00 529 ILE A O 10
ATOM 8265 N N . ARG A 1 26 ? 21.927 11.014 -24.405 1.00 0.00 530 ARG A N 10
ATOM 8266 C CA . ARG A 1 26 ? 21.868 9.571 -24.710 1.00 0.00 530 ARG A CA 10
ATOM 8267 C C . ARG A 1 26 ? 23.090 9.138 -25.522 1.00 0.00 530 ARG A C 10
ATOM 8268 O O . ARG A 1 26 ? 23.642 9.928 -26.287 1.00 0.00 530 ARG A O 10
ATOM 8289 N N . TYR A 1 27 ? 23.479 7.872 -25.376 1.00 0.00 531 TYR A N 10
ATOM 8290 C CA . TYR A 1 27 ? 24.676 7.266 -25.972 1.00 0.00 531 TYR A CA 10
ATOM 8291 C C . TYR A 1 27 ? 24.261 6.024 -26.772 1.00 0.00 531 TYR A C 10
ATOM 8292 O O . TYR A 1 27 ? 23.982 4.965 -26.203 1.00 0.00 531 TYR A O 10
ATOM 8310 N N . THR A 1 28 ? 24.135 6.176 -28.090 1.00 0.00 532 THR A N 10
ATOM 8311 C CA . THR A 1 28 ? 23.595 5.130 -28.978 1.00 0.00 532 THR A CA 10
ATOM 8312 C C . THR A 1 28 ? 24.602 4.001 -29.237 1.00 0.00 532 THR A C 10
ATOM 8313 O O . THR A 1 28 ? 25.818 4.192 -29.140 1.00 0.00 532 THR A O 10
ATOM 8324 N N . ALA A 1 29 ? 24.106 2.815 -29.608 1.00 0.00 533 ALA A N 10
ATOM 8325 C CA . ALA A 1 29 ? 24.921 1.614 -29.840 1.00 0.00 533 ALA A CA 10
ATOM 8326 C C . ALA A 1 29 ? 25.935 1.729 -31.004 1.00 0.00 533 ALA A C 10
ATOM 8327 O O . ALA A 1 29 ? 26.877 0.937 -31.078 1.00 0.00 533 ALA A O 10
ATOM 8334 N N . ALA A 1 30 ? 25.783 2.723 -31.890 1.00 0.00 534 ALA A N 10
ATOM 8335 C CA . ALA A 1 30 ? 26.773 3.073 -32.916 1.00 0.00 534 ALA A CA 10
ATOM 8336 C C . ALA A 1 30 ? 28.039 3.765 -32.352 1.00 0.00 534 ALA A C 10
ATOM 8337 O O . ALA A 1 30 ? 29.011 3.964 -33.086 1.00 0.00 534 ALA A O 10
ATOM 8344 N N . GLY A 1 31 ? 28.038 4.144 -31.067 1.00 0.00 535 GLY A N 10
ATOM 8345 C CA . GLY A 1 31 ? 29.116 4.903 -30.423 1.00 0.00 535 GLY A CA 10
ATOM 8346 C C . GLY A 1 31 ? 28.954 6.421 -30.571 1.00 0.00 535 GLY A C 10
ATOM 8347 O O . GLY A 1 31 ? 29.952 7.142 -30.617 1.00 0.00 535 GLY A O 10
ATOM 8351 N N . GLU A 1 32 ? 27.714 6.913 -30.678 1.00 0.00 536 GLU A N 10
ATOM 8352 C CA . GLU A 1 32 ? 27.394 8.315 -30.984 1.00 0.00 536 GLU A CA 10
ATOM 8353 C C . GLU A 1 32 ? 26.471 8.920 -29.911 1.00 0.00 536 GLU A C 10
ATOM 8354 O O . GLU A 1 32 ? 25.384 8.396 -29.637 1.00 0.00 536 GLU A O 10
ATOM 8366 N N . ARG A 1 33 ? 26.921 10.017 -29.284 1.00 0.00 537 ARG A N 10
ATOM 8367 C CA . ARG A 1 33 ? 26.155 10.787 -28.290 1.00 0.00 537 ARG A CA 10
ATOM 8368 C C . ARG A 1 33 ? 25.195 11.770 -28.969 1.00 0.00 537 ARG A C 10
ATOM 8369 O O . ARG A 1 33 ? 25.550 12.400 -29.966 1.00 0.00 537 ARG A O 10
ATOM 8390 N N . PHE A 1 34 ? 24.014 11.948 -28.382 1.00 0.00 538 PHE A N 10
ATOM 8391 C CA . PHE A 1 34 ? 22.996 12.917 -28.805 1.00 0.00 538 PHE A CA 10
ATOM 8392 C C . PHE A 1 34 ? 22.322 13.573 -27.592 1.00 0.00 538 PHE A C 10
ATOM 8393 O O . PHE A 1 34 ? 22.358 13.044 -26.478 1.00 0.00 538 PHE A O 10
ATOM 8410 N N . PHE A 1 35 ? 21.657 14.701 -27.832 1.00 0.00 539 PHE A N 10
ATOM 8411 C CA . PHE A 1 35 ? 20.941 15.500 -26.838 1.00 0.00 539 PHE A CA 10
ATOM 8412 C C . PHE A 1 35 ? 19.449 15.597 -27.184 1.00 0.00 539 PHE A C 10
ATOM 8413 O O . PHE A 1 35 ? 19.054 15.514 -28.351 1.00 0.00 539 PHE A O 10
ATOM 8430 N N . VAL A 1 36 ? 18.628 15.805 -26.155 1.00 0.00 540 VAL A N 10
ATOM 8431 C CA . VAL A 1 36 ? 17.162 15.735 -26.183 1.00 0.00 540 VAL A CA 10
ATOM 8432 C C . VAL A 1 36 ? 16.579 16.864 -25.326 1.00 0.00 540 VAL A C 10
ATOM 8433 O O . VAL A 1 36 ? 16.913 16.997 -24.147 1.00 0.00 540 VAL A O 10
ATOM 8446 N N . ASP A 1 37 ? 15.678 17.655 -25.906 1.00 0.00 541 ASP A N 10
ATOM 8447 C CA . ASP A 1 37 ? 14.997 18.776 -25.254 1.00 0.00 541 ASP A CA 10
ATOM 8448 C C . ASP A 1 37 ? 13.518 18.440 -25.003 1.00 0.00 541 ASP A C 10
ATOM 8449 O O . ASP A 1 37 ? 12.697 18.431 -25.921 1.00 0.00 541 ASP A O 10
ATOM 8458 N N . HIS A 1 38 ? 13.160 18.171 -23.745 1.00 0.00 542 HIS A N 10
ATOM 8459 C CA . HIS A 1 38 ? 11.775 17.873 -23.347 1.00 0.00 542 HIS A CA 10
ATOM 8460 C C . HIS A 1 38 ? 10.824 19.083 -23.441 1.00 0.00 542 HIS A C 10
ATOM 8461 O O . HIS A 1 38 ? 9.603 18.917 -23.422 1.00 0.00 542 HIS A O 10
ATOM 8474 N N . ASN A 1 39 ? 11.356 20.307 -23.547 1.00 0.00 543 ASN A N 10
ATOM 8475 C CA . ASN A 1 39 ? 10.566 21.544 -23.603 1.00 0.00 543 ASN A CA 10
ATOM 8476 C C . ASN A 1 39 ? 9.853 21.745 -24.959 1.00 0.00 543 ASN A C 10
ATOM 8477 O O . ASN A 1 39 ? 8.764 22.323 -24.999 1.00 0.00 543 ASN A O 10
ATOM 8488 N N . THR A 1 40 ? 10.437 21.246 -26.056 1.00 0.00 544 THR A 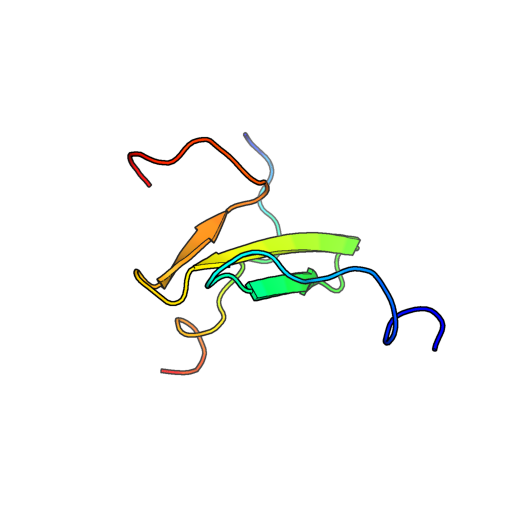N 10
ATOM 8489 C CA . THR A 1 40 ? 9.933 21.401 -27.441 1.00 0.00 544 THR A CA 10
ATOM 8490 C C . THR A 1 40 ? 9.991 20.108 -28.274 1.00 0.00 544 THR A C 10
ATOM 8491 O O . THR A 1 40 ? 9.649 20.117 -29.460 1.00 0.00 544 THR A O 10
ATOM 8502 N N . ARG A 1 41 ? 10.417 18.988 -27.666 1.00 0.00 545 ARG A N 10
ATOM 8503 C CA . ARG A 1 41 ? 10.661 17.662 -28.279 1.00 0.00 545 ARG A CA 10
ATOM 8504 C C . ARG A 1 41 ? 11.828 17.610 -29.286 1.00 0.00 545 ARG A C 10
ATOM 8505 O O . ARG A 1 41 ? 12.033 16.579 -29.932 1.00 0.00 545 ARG A O 10
ATOM 8526 N N . ARG A 1 42 ? 12.589 18.703 -29.432 1.00 0.00 546 ARG A N 10
ATOM 8527 C CA . ARG A 1 42 ? 13.775 18.819 -30.305 1.00 0.00 546 ARG A CA 10
ATOM 8528 C C . ARG A 1 42 ? 14.934 17.921 -29.849 1.00 0.00 546 ARG A C 10
ATOM 8529 O O . ARG A 1 42 ? 15.000 17.488 -28.698 1.00 0.00 546 ARG A O 10
ATOM 8550 N N . THR A 1 43 ? 15.877 17.678 -30.758 1.00 0.00 547 THR A N 10
ATOM 8551 C CA . THR A 1 43 ? 17.097 16.877 -30.535 1.00 0.00 547 THR A CA 10
ATOM 8552 C C . THR A 1 43 ? 18.277 17.422 -31.354 1.00 0.00 547 THR A C 10
ATOM 8553 O O . THR A 1 43 ? 18.079 18.206 -32.287 1.00 0.00 547 THR A O 10
ATOM 8564 N N . THR A 1 44 ? 19.510 17.023 -31.019 1.00 0.00 548 THR A N 10
ATOM 8565 C CA . THR A 1 44 ? 20.732 17.411 -31.758 1.00 0.00 548 THR A CA 10
ATOM 8566 C C . THR A 1 44 ? 21.927 16.488 -31.460 1.00 0.00 548 THR A C 10
ATOM 8567 O O . THR A 1 44 ? 21.940 15.765 -30.463 1.00 0.00 548 THR A O 10
ATOM 8578 N N . PHE A 1 45 ? 22.937 16.509 -32.334 1.00 0.00 54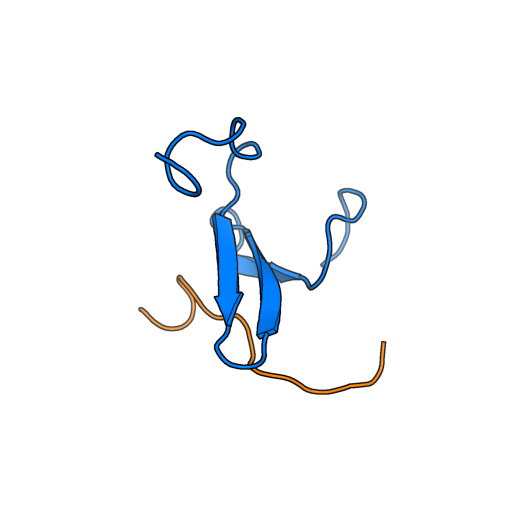9 PHE A N 10
ATOM 8579 C CA . PHE A 1 45 ? 24.220 15.800 -32.206 1.00 0.00 549 PHE A CA 10
ATOM 8580 C C . PHE A 1 45 ? 25.309 16.638 -31.490 1.00 0.00 549 PHE A C 10
ATOM 8581 O O . PHE A 1 45 ? 26.368 16.113 -31.140 1.00 0.00 549 PHE A O 10
ATOM 8598 N N . GLU A 1 46 ? 25.066 17.930 -31.241 1.00 0.00 550 GLU A N 10
ATOM 8599 C CA . GLU A 1 46 ? 26.049 18.879 -30.683 1.00 0.00 550 GLU A CA 10
ATOM 8600 C C . GLU A 1 46 ? 25.462 19.760 -29.558 1.00 0.00 550 GLU A C 10
ATOM 8601 O O . GLU A 1 46 ? 24.358 19.511 -29.078 1.00 0.00 550 GLU A O 10
ATOM 8613 N N . ASP A 1 47 ? 26.196 20.785 -29.111 1.00 0.00 551 ASP A N 10
ATOM 8614 C CA . ASP A 1 47 ? 25.830 21.653 -27.979 1.00 0.00 551 ASP A CA 10
ATOM 8615 C C . ASP A 1 47 ? 25.645 23.126 -28.426 1.00 0.00 551 ASP A C 10
ATOM 8616 O O . ASP A 1 47 ? 26.524 23.964 -28.185 1.00 0.00 551 ASP A O 10
ATOM 8625 N N . PRO A 1 48 ? 24.545 23.453 -29.140 1.00 0.00 552 PRO A N 10
ATOM 8626 C CA . PRO A 1 48 ? 24.253 24.805 -29.624 1.00 0.00 552 PRO A CA 10
ATOM 8627 C C . PRO A 1 48 ? 23.784 25.747 -28.495 1.00 0.00 552 PRO A C 10
ATOM 8628 O O . PRO A 1 48 ? 23.615 25.343 -27.339 1.00 0.00 552 PRO A O 10
ATOM 8639 N N . ARG A 1 49 ? 23.535 27.020 -28.841 1.00 0.00 553 ARG A N 10
ATOM 8640 C CA . ARG A 1 49 ? 22.911 28.020 -27.950 1.00 0.00 553 ARG A CA 10
ATOM 8641 C C . ARG A 1 49 ? 21.539 27.548 -27.413 1.00 0.00 553 ARG A C 10
ATOM 8642 O O . ARG A 1 49 ? 20.839 26.806 -28.108 1.00 0.00 553 ARG A O 10
ATOM 8663 N N . PRO A 1 50 ? 21.118 27.996 -26.210 1.00 0.00 554 PRO A N 10
ATOM 8664 C CA . PRO A 1 50 ? 19.866 27.559 -25.576 1.00 0.00 554 PRO A CA 10
ATOM 8665 C C . PRO A 1 50 ? 18.585 28.141 -26.210 1.00 0.00 554 PRO A C 10
ATOM 8666 O O . PRO A 1 50 ? 17.489 27.659 -25.910 1.00 0.00 554 PRO A O 10
ATOM 8677 N N . GLY A 1 51 ? 18.697 29.150 -27.084 1.00 0.00 555 GLY A N 10
ATOM 8678 C CA . GLY A 1 51 ? 17.575 29.769 -27.805 1.00 0.00 555 GLY A CA 10
ATOM 8679 C C . GLY A 1 51 ? 17.529 29.395 -29.293 1.00 0.00 555 GLY A C 10
ATOM 8680 O O . GLY A 1 51 ? 18.522 28.943 -29.871 1.00 0.00 555 GLY A O 10
ATOM 8684 N N . ALA A 1 52 ? 16.363 29.581 -29.918 1.00 0.00 556 ALA A N 10
ATOM 8685 C CA . ALA A 1 52 ? 16.126 29.276 -31.333 1.00 0.00 556 ALA A CA 10
ATOM 8686 C C . ALA A 1 52 ? 16.948 30.178 -32.295 1.00 0.00 556 ALA A C 10
ATOM 8687 O O . ALA A 1 52 ? 17.236 31.333 -31.949 1.00 0.00 556 ALA A O 10
ATOM 8694 N N . PRO A 1 53 ? 17.302 29.693 -33.506 1.00 0.00 557 PRO A N 10
ATOM 8695 C CA . PRO A 1 53 ? 18.006 30.474 -34.530 1.00 0.00 557 PRO A CA 10
ATOM 8696 C C . PRO A 1 53 ? 17.154 31.622 -35.114 1.00 0.00 557 PRO A C 10
ATOM 8697 O O . PRO A 1 53 ? 17.727 32.703 -35.383 1.00 0.00 557 PRO A O 10
ATOM 8708 N N . ASN B 2 7 ? 34.657 15.014 -37.917 1.00 0.00 2319 ASN B N 10
ATOM 8709 C CA . ASN B 2 7 ? 34.157 13.612 -37.924 1.00 0.00 2319 ASN B CA 10
ATOM 8710 C C . ASN B 2 7 ? 32.661 13.578 -38.250 1.00 0.00 2319 ASN B C 10
ATOM 8711 O O . ASN B 2 7 ? 31.945 14.545 -37.984 1.00 0.00 2319 ASN B O 10
ATOM 8722 N N . THR B 2 8 ? 32.176 12.471 -38.823 1.00 0.00 2320 THR B N 10
ATOM 8723 C CA . THR B 2 8 ? 30.781 12.281 -39.282 1.00 0.00 2320 THR B CA 10
ATOM 8724 C C . THR B 2 8 ? 30.269 10.855 -39.013 1.00 0.00 2320 THR B C 10
ATOM 8725 O O . THR B 2 8 ? 31.053 9.929 -38.783 1.00 0.00 2320 THR B O 10
ATOM 8736 N N . GLY B 2 9 ? 28.944 10.670 -39.056 1.00 0.00 2321 GLY B N 10
ATOM 8737 C CA . GLY B 2 9 ? 28.280 9.362 -38.963 1.00 0.00 2321 GLY B CA 10
ATOM 8738 C C . GLY B 2 9 ? 26.756 9.494 -38.887 1.00 0.00 2321 GLY B C 10
ATOM 8739 O O . GLY B 2 9 ? 26.062 9.248 -39.875 1.00 0.00 2321 GLY B O 10
ATOM 8743 N N . ALA B 2 10 ? 26.254 9.957 -37.739 1.00 0.00 2322 ALA B N 10
ATOM 8744 C CA . ALA B 2 10 ? 24.843 10.206 -37.420 1.00 0.00 2322 ALA B CA 10
ATOM 8745 C C . ALA B 2 10 ? 23.866 9.078 -37.843 1.00 0.00 2322 ALA B C 10
ATOM 8746 O O . ALA B 2 10 ? 22.756 9.344 -38.315 1.00 0.00 2322 ALA B O 10
ATOM 8753 N N . LYS B 2 11 ? 24.271 7.807 -37.685 1.00 0.00 2323 LYS B N 10
ATOM 8754 C CA . LYS B 2 11 ? 23.538 6.618 -38.183 1.00 0.00 2323 LYS B CA 10
ATOM 8755 C C . LYS B 2 11 ? 22.522 6.042 -37.172 1.00 0.00 2323 LYS B C 10
ATOM 8756 O O . LYS B 2 11 ? 21.986 4.950 -37.364 1.00 0.00 2323 LYS B O 10
ATOM 8775 N N . GLN B 2 12 ? 22.221 6.790 -36.109 1.00 0.00 2324 GLN B N 10
ATOM 8776 C CA . GLN B 2 12 ? 21.230 6.463 -35.076 1.00 0.00 2324 GLN B CA 10
ATOM 8777 C C . GLN B 2 12 ? 20.370 7.707 -34.766 1.00 0.00 2324 GLN B C 10
ATOM 8778 O O . GLN B 2 12 ? 20.827 8.583 -34.029 1.00 0.00 2324 GLN B O 10
ATOM 8792 N N . PRO B 2 13 ? 19.155 7.843 -35.337 1.00 0.00 2325 PRO B N 10
ATOM 8793 C CA . PRO B 2 13 ? 18.321 9.031 -35.143 1.00 0.00 2325 PRO B CA 10
ATOM 8794 C C . PRO B 2 13 ? 17.802 9.125 -33.689 1.00 0.00 2325 PRO B C 10
ATOM 8795 O O . PRO B 2 13 ? 17.147 8.187 -33.220 1.00 0.00 2325 PRO B O 10
ATOM 8806 N N . PRO B 2 14 ? 18.064 10.227 -32.955 1.00 0.00 2326 PRO B N 10
ATOM 8807 C CA . PRO B 2 14 ? 17.571 10.407 -31.589 1.00 0.00 2326 PRO B CA 10
ATOM 8808 C C . PRO B 2 14 ? 16.057 10.690 -31.571 1.00 0.00 2326 PRO B C 10
ATOM 8809 O O . PRO B 2 14 ? 15.587 11.668 -32.157 1.00 0.00 2326 PRO B O 10
ATOM 8820 N N . SER B 2 15 ? 15.301 9.845 -30.863 1.00 0.00 2327 SER B N 10
ATOM 8821 C CA . SER B 2 15 ? 13.836 9.925 -30.726 1.00 0.00 2327 SER B CA 10
ATOM 8822 C C . SER B 2 15 ? 13.403 9.403 -29.350 1.00 0.00 2327 SER B C 10
ATOM 8823 O O . SER B 2 15 ? 13.132 8.212 -29.188 1.00 0.00 2327 SER B O 10
ATOM 8831 N N . TYR B 2 16 ? 13.379 10.280 -28.341 1.00 0.00 2328 TYR B N 10
ATOM 8832 C CA . TYR B 2 16 ? 12.955 9.938 -26.975 1.00 0.00 2328 TYR B CA 10
ATOM 8833 C C . TYR B 2 16 ? 11.433 10.132 -26.818 1.00 0.00 2328 TYR B C 10
ATOM 8834 O O . TYR B 2 16 ? 10.666 9.214 -27.116 1.00 0.00 2328 TYR B O 10
ATOM 8852 N N . GLU B 2 17 ? 10.961 11.336 -26.461 1.00 0.00 2329 GLU B N 10
ATOM 8853 C CA . GLU B 2 17 ? 9.519 11.643 -26.400 1.00 0.00 2329 GLU B CA 10
ATOM 8854 C C . GLU B 2 17 ? 8.828 11.516 -27.763 1.00 0.00 2329 GLU B C 10
ATOM 8855 O O . GLU B 2 17 ? 7.663 11.132 -27.827 1.00 0.00 2329 GLU B O 10
ATOM 8867 N N . ASP B 2 18 ? 9.544 11.779 -28.861 1.00 0.00 2330 ASP B N 10
ATOM 8868 C CA . ASP B 2 18 ? 9.021 11.631 -30.227 1.00 0.00 2330 ASP B CA 10
ATOM 8869 C C . ASP B 2 18 ? 8.789 10.159 -30.649 1.00 0.00 2330 ASP B C 10
ATOM 8870 O O . ASP B 2 18 ? 8.189 9.907 -31.696 1.00 0.00 2330 ASP B O 10
ATOM 8879 N N . CYS B 2 19 ? 9.220 9.187 -29.829 1.00 0.00 2331 CYS B N 10
ATOM 8880 C CA . CYS B 2 19 ? 8.959 7.754 -30.013 1.00 0.00 2331 CYS B CA 10
ATOM 8881 C C . CYS B 2 19 ? 7.902 7.219 -29.025 1.00 0.00 2331 CYS B C 10
ATOM 8882 O O . CYS B 2 19 ? 7.009 6.470 -29.432 1.00 0.00 2331 CYS B O 10
ATOM 8890 N N . ILE B 2 20 ? 7.944 7.630 -27.748 1.00 0.00 2332 ILE B N 10
ATOM 8891 C CA . ILE B 2 20 ? 6.979 7.183 -26.716 1.00 0.00 2332 ILE B CA 10
ATOM 8892 C C . ILE B 2 20 ? 5.613 7.913 -26.755 1.00 0.00 2332 ILE B C 10
ATOM 8893 O O . ILE B 2 20 ? 4.764 7.672 -25.892 1.00 0.00 2332 ILE B O 10
ATOM 8909 N N . LYS B 2 21 ? 5.377 8.768 -27.763 1.00 0.00 2333 LYS B N 10
ATOM 8910 C CA . LYS B 2 21 ? 4.099 9.451 -28.056 1.00 0.00 2333 LYS B CA 10
ATOM 8911 C C . LYS B 2 21 ? 3.515 8.988 -29.397 1.00 0.00 2333 LYS B C 10
ATOM 8912 O O . LYS B 2 21 ? 4.161 9.192 -30.452 1.00 0.00 2333 LYS B O 10
ATOM 8931 N N . VAL A 1 11 ? 31.521 3.417 -15.412 1.00 0.00 515 VAL A N 11
ATOM 8932 C CA . VAL A 1 11 ? 32.206 4.710 -15.102 1.00 0.00 515 VAL A CA 11
ATOM 8933 C C . VAL A 1 11 ? 31.827 5.830 -16.082 1.00 0.00 515 VAL A C 11
ATOM 8934 O O . VAL A 1 11 ? 31.277 6.835 -15.640 1.00 0.00 515 VAL A O 11
ATOM 8947 N N . SER A 1 12 ? 32.104 5.688 -17.386 1.00 0.00 516 SER A N 11
ATOM 8948 C CA . SER A 1 12 ? 32.223 6.775 -18.386 1.00 0.00 516 SER A CA 11
ATOM 8949 C C . SER A 1 12 ? 31.105 7.834 -18.461 1.00 0.00 516 SER A C 11
ATOM 8950 O O . SER A 1 12 ? 31.398 8.985 -18.782 1.00 0.00 516 SER A O 11
ATOM 8958 N N . LEU A 1 13 ? 29.852 7.481 -18.146 1.00 0.00 517 LEU A N 11
ATOM 8959 C CA . LEU A 1 13 ? 28.698 8.405 -18.089 1.00 0.00 517 LEU A CA 11
ATOM 8960 C C . LEU A 1 13 ? 27.887 8.307 -16.774 1.00 0.00 517 LEU A C 11
ATOM 8961 O O . LEU A 1 13 ? 26.751 8.775 -16.699 1.00 0.00 517 LEU A O 11
ATOM 8977 N N . ILE A 1 14 ? 28.470 7.689 -15.738 1.00 0.00 518 ILE A N 11
ATOM 8978 C CA . ILE A 1 14 ? 27.831 7.376 -14.440 1.00 0.00 518 ILE A CA 11
ATOM 8979 C C . ILE A 1 14 ? 28.645 7.957 -13.254 1.00 0.00 518 ILE A C 11
ATOM 8980 O O . ILE A 1 14 ? 28.179 7.970 -12.114 1.00 0.00 518 ILE A O 11
ATOM 8996 N N . ASN A 1 15 ? 29.841 8.503 -13.513 1.00 0.00 519 ASN A N 11
ATOM 8997 C CA . ASN A 1 15 ? 30.785 9.020 -12.509 1.00 0.00 519 ASN A CA 11
ATOM 8998 C C . ASN A 1 15 ? 31.260 10.459 -12.839 1.00 0.00 519 ASN A C 11
ATOM 8999 O O . ASN A 1 15 ? 32.385 10.853 -12.528 1.00 0.00 519 ASN A O 11
ATOM 9010 N N . GLU A 1 16 ? 30.407 11.242 -13.511 1.00 0.00 520 GLU A N 11
ATOM 9011 C CA . GLU A 1 16 ? 30.685 12.612 -13.983 1.00 0.00 520 GLU A CA 11
ATOM 9012 C C . GLU A 1 16 ? 30.008 13.700 -13.111 1.00 0.00 520 GLU A C 11
ATOM 9013 O O . GLU A 1 16 ? 29.359 13.402 -12.102 1.00 0.00 520 GLU A O 11
ATOM 9025 N N . GLY A 1 17 ? 30.161 14.974 -13.499 1.00 0.00 521 GLY A N 11
ATOM 9026 C CA . GLY A 1 17 ? 29.511 16.140 -12.879 1.00 0.00 521 GLY A CA 11
ATOM 9027 C C . GLY A 1 17 ? 27.983 16.233 -13.096 1.00 0.00 521 GLY A C 11
ATOM 9028 O O . GLY A 1 17 ? 27.377 15.330 -13.688 1.00 0.00 521 GLY A O 11
ATOM 9032 N N . PRO A 1 18 ? 27.336 17.318 -12.620 1.00 0.00 522 PRO A N 11
ATOM 9033 C CA . PRO A 1 18 ? 25.879 17.493 -12.673 1.00 0.00 522 PRO A CA 11
ATOM 9034 C C . PRO A 1 18 ? 25.343 17.668 -14.108 1.00 0.00 522 PRO A C 11
ATOM 9035 O O . PRO A 1 18 ? 26.044 18.163 -14.997 1.00 0.00 522 PRO A O 11
ATOM 9046 N N . LEU A 1 19 ? 24.084 17.270 -14.333 1.00 0.00 523 LEU A N 11
ATOM 9047 C CA . LEU A 1 19 ? 23.440 17.307 -15.655 1.00 0.00 523 LEU A CA 11
ATOM 9048 C C . LEU A 1 19 ? 23.036 18.742 -16.101 1.00 0.00 523 LEU A C 11
ATOM 9049 O O . LEU A 1 19 ? 22.816 19.608 -15.244 1.00 0.00 523 LEU A O 11
ATOM 9065 N N . PRO A 1 20 ? 22.912 19.015 -17.417 1.00 0.00 524 PRO A N 11
ATOM 9066 C CA . PRO A 1 20 ? 22.490 20.321 -17.945 1.00 0.00 524 PRO A CA 11
ATOM 9067 C C . PRO A 1 20 ? 21.007 20.661 -17.649 1.00 0.00 524 PRO A C 11
ATOM 9068 O O . PRO A 1 20 ? 20.189 19.759 -17.442 1.00 0.00 524 PRO A O 11
ATOM 9079 N N . PRO A 1 21 ? 20.629 21.957 -17.643 1.00 0.00 525 PRO A N 11
ATOM 9080 C CA . PRO A 1 21 ? 19.315 22.427 -17.188 1.00 0.00 525 PRO A CA 11
ATOM 9081 C C . PRO A 1 21 ? 18.178 22.076 -18.164 1.00 0.00 525 PRO A C 11
ATOM 9082 O O . PRO A 1 21 ? 18.111 22.606 -19.274 1.00 0.00 525 PRO A O 11
ATOM 9093 N N . GLY A 1 22 ? 17.251 21.207 -17.744 1.00 0.00 526 GLY A N 11
ATOM 9094 C CA . GLY A 1 22 ? 16.064 20.832 -18.532 1.00 0.00 526 GLY A CA 11
ATOM 9095 C C . GLY A 1 22 ? 16.367 20.079 -19.839 1.00 0.00 526 GLY A C 11
ATOM 9096 O O . GLY A 1 22 ? 15.575 20.144 -20.783 1.00 0.00 526 GLY A O 11
ATOM 9100 N N . TRP A 1 23 ? 17.499 19.371 -19.890 1.00 0.00 527 TRP A N 11
ATOM 9101 C CA . TRP A 1 23 ? 17.987 18.587 -21.033 1.00 0.00 527 TRP A CA 11
ATOM 9102 C C . TRP A 1 23 ? 18.167 17.107 -20.651 1.00 0.00 527 TRP A C 11
ATOM 9103 O O . TRP A 1 23 ? 18.312 16.753 -19.479 1.00 0.00 527 TRP A O 11
ATOM 9124 N N . GLU A 1 24 ? 18.221 16.246 -21.664 1.00 0.00 528 GLU A N 11
ATOM 9125 C CA . GLU A 1 24 ? 18.534 14.817 -21.569 1.00 0.00 528 GLU A CA 11
ATOM 9126 C C . GLU A 1 24 ? 19.617 14.463 -22.607 1.00 0.00 528 GLU A C 11
ATOM 9127 O O . GLU A 1 24 ? 19.748 15.126 -23.639 1.00 0.00 528 GLU A O 11
ATOM 9139 N N . ILE A 1 25 ? 20.431 13.447 -22.315 1.00 0.00 529 ILE A N 11
ATOM 9140 C CA . ILE A 1 25 ? 21.654 13.101 -23.052 1.00 0.00 529 ILE A CA 11
ATOM 9141 C C . ILE A 1 25 ? 21.758 11.577 -23.132 1.00 0.00 529 ILE A C 11
ATOM 9142 O O . ILE A 1 25 ? 21.734 10.889 -22.107 1.00 0.00 529 ILE A O 11
ATOM 9158 N N . ARG A 1 26 ? 21.851 11.041 -24.352 1.00 0.00 530 ARG A N 11
ATOM 9159 C CA . ARG A 1 26 ? 21.777 9.599 -24.639 1.00 0.00 530 ARG A CA 11
ATOM 9160 C C . ARG A 1 26 ? 22.937 9.158 -25.533 1.00 0.00 530 ARG A C 11
ATOM 9161 O O . ARG A 1 26 ? 23.518 9.960 -26.267 1.00 0.00 530 ARG A O 11
ATOM 9182 N N . TYR A 1 27 ? 23.256 7.868 -25.465 1.00 0.00 531 TYR A N 11
ATOM 9183 C CA . TYR A 1 27 ? 24.448 7.259 -26.057 1.00 0.00 531 TYR A CA 1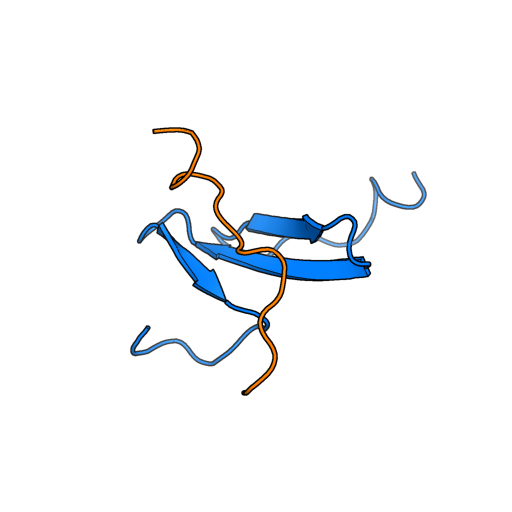1
ATOM 9184 C C . TYR A 1 27 ? 24.023 6.052 -26.905 1.00 0.00 531 TYR A C 11
ATOM 9185 O O . TYR A 1 27 ? 23.811 4.951 -26.388 1.00 0.00 531 TYR A O 11
ATOM 9203 N N . THR A 1 28 ? 23.807 6.276 -28.202 1.00 0.00 532 THR A N 11
ATOM 9204 C CA . THR A 1 28 ? 23.342 5.249 -29.151 1.00 0.00 532 THR A CA 11
ATOM 9205 C C . THR A 1 28 ? 24.391 4.149 -29.350 1.00 0.00 532 THR A C 11
ATOM 9206 O O . THR A 1 28 ? 25.594 4.426 -29.382 1.00 0.00 532 THR A O 11
ATOM 9217 N N . ALA A 1 29 ? 23.949 2.900 -29.544 1.00 0.00 533 ALA A N 11
ATOM 9218 C CA . ALA A 1 29 ? 24.827 1.727 -29.680 1.00 0.00 533 ALA A CA 11
ATOM 9219 C C . ALA A 1 29 ? 25.806 1.783 -30.880 1.00 0.00 533 ALA A C 11
ATOM 9220 O O . ALA A 1 29 ? 26.788 1.038 -30.914 1.00 0.00 533 ALA A O 11
ATOM 9227 N N . ALA A 1 30 ? 25.582 2.695 -31.835 1.00 0.00 534 ALA A N 11
ATOM 9228 C CA . ALA A 1 30 ? 26.524 3.060 -32.897 1.00 0.00 534 ALA A CA 11
ATOM 9229 C C . ALA A 1 30 ? 27.849 3.694 -32.397 1.00 0.00 534 ALA A C 11
ATOM 9230 O O . ALA A 1 30 ? 28.782 3.858 -33.188 1.00 0.00 534 ALA A O 11
ATOM 9237 N N . GLY A 1 31 ? 27.946 4.061 -31.112 1.00 0.00 535 GLY A N 11
ATOM 9238 C CA . GLY A 1 31 ? 29.145 4.653 -30.502 1.00 0.00 535 GLY A CA 11
ATOM 9239 C C . GLY A 1 31 ? 29.167 6.183 -30.575 1.00 0.00 535 GLY A C 11
ATOM 9240 O O . GLY A 1 31 ? 30.217 6.776 -30.827 1.00 0.00 535 GLY A O 11
ATOM 9244 N N . GLU A 1 32 ? 28.009 6.824 -30.396 1.00 0.00 536 GLU A N 11
ATOM 9245 C CA . GLU A 1 32 ? 27.809 8.276 -30.533 1.00 0.00 536 GLU A CA 11
ATOM 9246 C C . GLU A 1 32 ? 26.944 8.830 -29.389 1.00 0.00 536 GLU A C 11
ATOM 9247 O O . GLU A 1 32 ? 26.157 8.100 -28.781 1.00 0.00 536 GLU A O 11
ATOM 9259 N N . ARG A 1 33 ? 27.055 10.139 -29.130 1.00 0.00 537 ARG A N 11
ATOM 9260 C CA . ARG A 1 33 ? 26.258 10.878 -28.138 1.00 0.00 537 ARG A CA 11
ATOM 9261 C C . ARG A 1 33 ? 25.331 11.875 -28.836 1.00 0.00 537 ARG A C 11
ATOM 9262 O O . ARG A 1 33 ? 25.733 12.554 -29.781 1.00 0.00 537 ARG A O 11
ATOM 9283 N N . PHE A 1 34 ? 24.108 11.980 -28.326 1.00 0.00 538 PHE A N 11
ATOM 9284 C CA . PHE A 1 34 ? 23.072 12.906 -28.781 1.00 0.00 538 PHE A CA 11
ATOM 9285 C C . PHE A 1 34 ? 22.380 13.565 -27.582 1.00 0.00 538 PHE A C 11
ATOM 9286 O O . PHE A 1 34 ? 22.350 13.017 -26.476 1.00 0.00 538 PHE A O 11
ATOM 9303 N N . PHE A 1 35 ? 21.780 14.726 -27.825 1.00 0.00 539 PHE A N 11
ATOM 9304 C CA . PHE A 1 35 ? 21.065 15.528 -26.837 1.00 0.00 539 PHE A CA 11
ATOM 9305 C C . PHE A 1 35 ? 19.584 15.644 -27.217 1.00 0.00 539 PHE A C 11
ATOM 9306 O O . PHE A 1 35 ? 19.213 15.633 -28.396 1.00 0.00 539 PHE A O 11
ATOM 9323 N N . VAL A 1 36 ? 18.741 15.767 -26.195 1.00 0.00 540 VAL A N 11
ATOM 9324 C CA . VAL A 1 36 ? 17.280 15.666 -26.249 1.00 0.00 540 VAL A CA 11
ATOM 9325 C C . VAL A 1 36 ? 16.677 16.789 -25.403 1.00 0.00 540 VAL A C 11
ATOM 9326 O O . VAL A 1 36 ? 16.982 16.918 -24.216 1.00 0.00 540 VAL A O 11
ATOM 9339 N N . ASP A 1 37 ? 15.786 17.573 -26.000 1.00 0.00 541 ASP A N 11
ATOM 9340 C CA . ASP A 1 37 ? 15.056 18.655 -25.342 1.00 0.00 541 ASP A CA 11
ATOM 9341 C C . ASP A 1 37 ? 13.578 18.266 -25.176 1.00 0.00 541 ASP A C 11
ATOM 9342 O O . ASP A 1 37 ? 12.854 18.062 -26.152 1.00 0.00 541 ASP A O 11
ATOM 9351 N N . HIS A 1 38 ? 13.118 18.152 -23.927 1.00 0.00 542 HIS A N 11
ATOM 9352 C CA . HIS A 1 38 ? 11.720 17.818 -23.609 1.00 0.00 542 HIS A CA 11
ATOM 9353 C C . HIS A 1 38 ? 10.756 19.012 -23.758 1.00 0.00 542 HIS A C 11
ATOM 9354 O O . HIS A 1 38 ? 9.541 18.821 -23.825 1.00 0.00 542 HIS A O 11
ATOM 9367 N N . ASN A 1 39 ? 11.277 20.242 -23.808 1.00 0.00 543 ASN A N 11
ATOM 9368 C CA . ASN A 1 39 ? 10.494 21.485 -23.821 1.00 0.00 543 ASN A CA 11
ATOM 9369 C C . ASN A 1 39 ? 9.773 21.733 -25.165 1.00 0.00 543 ASN A C 11
ATOM 9370 O O . ASN A 1 39 ? 8.649 22.242 -25.172 1.00 0.00 543 ASN A O 11
ATOM 9381 N N . THR A 1 40 ? 10.378 21.328 -26.289 1.00 0.00 544 THR A N 11
ATOM 9382 C CA . THR A 1 40 ? 9.809 21.408 -27.655 1.00 0.00 544 THR A CA 11
ATOM 9383 C C . THR A 1 40 ? 9.958 20.100 -28.452 1.00 0.00 544 THR A C 11
ATOM 9384 O O . THR A 1 40 ? 9.685 20.063 -29.655 1.00 0.00 544 THR A O 11
ATOM 9395 N N . ARG A 1 41 ? 10.373 19.010 -27.783 1.00 0.00 545 ARG A N 11
ATOM 9396 C CA . ARG A 1 41 ? 10.616 17.654 -28.329 1.00 0.00 545 ARG A CA 11
ATOM 9397 C C . ARG A 1 41 ? 11.814 17.552 -29.299 1.00 0.00 545 ARG A C 11
ATOM 9398 O O . ARG A 1 41 ? 11.998 16.513 -29.937 1.00 0.00 545 ARG A O 11
ATOM 9419 N N . ARG A 1 42 ? 12.612 18.620 -29.440 1.00 0.00 546 ARG A N 11
ATOM 9420 C CA . ARG A 1 42 ? 13.789 18.700 -30.330 1.00 0.00 546 ARG A CA 11
ATOM 9421 C C . ARG A 1 42 ? 14.946 17.782 -29.910 1.00 0.00 546 ARG A C 11
ATOM 9422 O O . ARG A 1 42 ? 15.035 17.326 -28.769 1.00 0.00 546 ARG A O 11
ATOM 9443 N N . THR A 1 43 ? 15.874 17.569 -30.842 1.00 0.00 547 THR A N 11
ATOM 9444 C CA . THR A 1 43 ? 17.095 16.756 -30.683 1.00 0.00 547 THR A CA 11
ATOM 9445 C C . THR A 1 43 ? 18.265 17.336 -31.486 1.00 0.00 547 THR A C 11
ATOM 9446 O O . THR A 1 43 ? 18.056 18.040 -32.477 1.00 0.00 547 THR A O 11
ATOM 9457 N N . THR A 1 44 ? 19.503 17.027 -31.087 1.00 0.00 548 THR A N 11
ATOM 9458 C CA . THR A 1 44 ? 20.732 17.477 -31.773 1.00 0.00 548 THR A CA 11
ATOM 9459 C C . THR A 1 44 ? 21.942 16.583 -31.447 1.00 0.00 548 THR A C 11
ATOM 9460 O O . THR A 1 44 ? 21.969 15.898 -30.423 1.00 0.00 548 THR A O 11
ATOM 9471 N N . PHE A 1 45 ? 22.943 16.567 -32.332 1.00 0.00 549 PHE A N 11
ATOM 9472 C CA . PHE A 1 45 ? 24.213 15.842 -32.167 1.00 0.00 549 PHE A CA 11
ATOM 9473 C C . PHE A 1 45 ? 25.288 16.651 -31.407 1.00 0.00 549 PHE A C 11
ATOM 9474 O O . PHE A 1 45 ? 26.251 16.081 -30.893 1.00 0.00 549 PHE A O 11
ATOM 9491 N N . GLU A 1 46 ? 25.124 17.972 -31.296 1.00 0.00 550 GLU A N 11
ATOM 9492 C CA . GLU A 1 46 ? 26.090 18.894 -30.674 1.00 0.00 550 GLU A CA 11
ATOM 9493 C C . GLU A 1 46 ? 25.473 19.641 -29.474 1.00 0.00 550 GLU A C 11
ATOM 9494 O O . GLU A 1 46 ? 24.392 19.287 -29.005 1.00 0.00 550 GLU A O 11
ATOM 9506 N N . ASP A 1 47 ? 26.149 20.670 -28.954 1.00 0.00 551 ASP A N 11
ATOM 9507 C CA . ASP A 1 47 ? 25.685 21.475 -27.813 1.00 0.00 551 ASP A CA 11
ATOM 9508 C C . ASP A 1 47 ? 25.471 22.950 -28.232 1.00 0.00 551 ASP A C 11
ATOM 9509 O O . ASP A 1 47 ? 26.319 23.806 -27.947 1.00 0.00 551 ASP A O 11
ATOM 9518 N N . PRO A 1 48 ? 24.388 23.252 -28.984 1.00 0.00 552 PRO A N 11
ATOM 9519 C CA . PRO A 1 48 ? 24.071 24.595 -29.475 1.00 0.00 552 PRO A CA 11
ATOM 9520 C C . PRO A 1 48 ? 23.518 25.507 -28.358 1.00 0.00 552 PRO A C 11
ATOM 9521 O O . PRO A 1 48 ? 23.516 25.152 -27.174 1.00 0.00 552 PRO A O 11
ATOM 9532 N N . ARG A 1 49 ? 23.029 26.698 -28.738 1.00 0.00 553 ARG A N 11
ATOM 9533 C CA . ARG A 1 49 ? 22.318 27.648 -27.856 1.00 0.00 553 ARG A CA 11
ATOM 9534 C C . ARG A 1 49 ? 21.234 26.971 -26.984 1.00 0.00 553 ARG A C 11
ATOM 9535 O O . ARG A 1 49 ? 20.553 26.060 -27.468 1.00 0.00 553 ARG A O 11
ATOM 9556 N N . PRO A 1 50 ? 21.008 27.430 -25.735 1.00 0.00 554 PRO A N 11
ATOM 9557 C CA . PRO A 1 50 ? 19.983 26.860 -24.854 1.00 0.00 554 PRO A CA 11
ATOM 9558 C C . PRO A 1 50 ? 18.547 27.218 -25.283 1.00 0.00 554 PRO A C 11
ATOM 9559 O O . PRO A 1 50 ? 17.608 26.494 -24.947 1.00 0.00 554 PRO A O 11
ATOM 9570 N N . GLY A 1 51 ? 18.370 28.323 -26.021 1.00 0.00 555 GLY A N 11
ATOM 9571 C CA . GLY A 1 51 ? 17.083 28.804 -26.534 1.00 0.00 555 GLY A CA 11
ATOM 9572 C C . GLY A 1 51 ? 16.996 30.332 -26.499 1.00 0.00 555 GLY A C 11
ATOM 9573 O O . GLY A 1 51 ? 17.766 31.021 -27.179 1.00 0.00 555 GLY A O 11
ATOM 9577 N N . ALA A 1 52 ? 16.072 30.843 -25.682 1.00 0.00 556 ALA A N 11
ATOM 9578 C CA . ALA A 1 52 ? 15.832 32.267 -25.428 1.00 0.00 556 ALA A CA 11
ATOM 9579 C C . ALA A 1 52 ? 15.363 32.511 -23.964 1.00 0.00 556 ALA A C 11
ATOM 9580 O O . ALA A 1 52 ? 14.202 32.882 -23.743 1.00 0.00 556 ALA A O 11
ATOM 9587 N N . PRO A 1 53 ? 16.217 32.242 -22.949 1.00 0.00 557 PRO A N 11
ATOM 9588 C CA . PRO A 1 53 ? 15.880 32.390 -21.525 1.00 0.00 557 PRO A CA 11
ATOM 9589 C C . PRO A 1 53 ? 15.572 33.847 -21.112 1.00 0.00 557 PRO A C 11
ATOM 9590 O O . PRO A 1 53 ? 14.665 34.041 -20.270 1.00 0.00 557 PRO A O 11
ATOM 9601 N N . ASN B 2 7 ? 30.500 5.597 -44.282 1.00 0.00 2319 ASN B N 11
ATOM 9602 C CA . ASN B 2 7 ? 30.386 7.081 -44.261 1.00 0.00 2319 ASN B CA 11
ATOM 9603 C C . ASN B 2 7 ? 29.437 7.583 -45.361 1.00 0.00 2319 ASN B C 11
ATOM 9604 O O . ASN B 2 7 ? 29.858 7.845 -46.488 1.00 0.00 2319 ASN B O 11
ATOM 9615 N N . THR B 2 8 ? 28.143 7.721 -45.043 1.00 0.00 2320 THR B N 11
ATOM 9616 C CA . THR B 2 8 ? 27.063 8.072 -46.002 1.00 0.00 2320 THR B CA 11
ATOM 9617 C C . THR B 2 8 ? 26.057 9.099 -45.449 1.00 0.00 2320 THR B C 11
ATOM 9618 O O . THR B 2 8 ? 24.969 9.272 -46.003 1.00 0.00 2320 THR B O 11
ATOM 9629 N N . GLY B 2 9 ? 26.393 9.794 -44.353 1.00 0.00 2321 GLY B N 11
ATOM 9630 C CA . GLY B 2 9 ? 25.529 10.809 -43.728 1.00 0.00 2321 GLY B CA 11
ATOM 9631 C C . GLY B 2 9 ? 24.325 10.232 -42.968 1.00 0.00 2321 GLY B C 11
ATOM 9632 O O . GLY B 2 9 ? 23.268 10.866 -42.917 1.00 0.00 2321 GLY B O 11
ATOM 9636 N N . ALA B 2 10 ? 24.471 9.031 -42.395 1.00 0.00 2322 ALA B N 11
ATOM 9637 C CA . ALA B 2 10 ? 23.422 8.305 -41.674 1.00 0.00 2322 ALA B CA 11
ATOM 9638 C C . ALA B 2 10 ? 23.949 7.700 -40.357 1.00 0.00 2322 ALA B C 11
ATOM 9639 O O . ALA B 2 10 ? 25.084 7.218 -40.285 1.00 0.00 2322 ALA B O 11
ATOM 9646 N N . LYS B 2 11 ? 23.099 7.710 -39.323 1.00 0.00 2323 LYS B N 11
ATOM 9647 C CA . LYS B 2 11 ? 23.326 7.135 -37.982 1.00 0.00 2323 LYS B CA 11
ATOM 9648 C C . LYS B 2 11 ? 21.979 6.761 -37.336 1.00 0.00 2323 LYS B C 11
ATOM 9649 O O . LYS B 2 11 ? 20.926 7.025 -37.920 1.00 0.00 2323 LYS B O 11
ATOM 9668 N N . GLN B 2 12 ? 21.990 6.196 -36.125 1.00 0.00 2324 GLN B N 11
ATOM 9669 C CA . GLN B 2 12 ? 20.772 6.029 -35.314 1.00 0.00 2324 GLN B CA 11
ATOM 9670 C C . GLN B 2 12 ? 20.138 7.405 -35.003 1.00 0.00 2324 GLN B C 11
ATOM 9671 O O . GLN B 2 12 ? 20.803 8.234 -34.373 1.00 0.00 2324 GLN B O 11
ATOM 9685 N N . PRO B 2 13 ? 18.885 7.685 -35.417 1.00 0.00 2325 PRO B N 11
ATOM 9686 C CA . PRO B 2 13 ? 18.235 8.960 -35.121 1.00 0.00 2325 PRO B CA 11
ATOM 9687 C C . PRO B 2 13 ? 17.833 9.028 -33.632 1.00 0.00 2325 PRO B C 11
ATOM 9688 O O . PRO B 2 13 ? 17.179 8.100 -33.139 1.00 0.00 2325 PRO B O 11
ATOM 9699 N N . PRO B 2 14 ? 18.172 10.104 -32.893 1.00 0.00 2326 PRO B N 11
ATOM 9700 C CA . PRO B 2 14 ? 17.677 10.302 -31.532 1.00 0.00 2326 PRO B CA 11
ATOM 9701 C C . PRO B 2 14 ? 16.164 10.575 -31.553 1.00 0.00 2326 PRO B C 11
ATOM 9702 O O . PRO B 2 14 ? 15.672 11.389 -32.338 1.00 0.00 2326 PRO B O 11
ATOM 9713 N N . SER B 2 15 ? 15.409 9.870 -30.709 1.00 0.00 2327 SER B N 11
ATOM 9714 C CA . SER B 2 15 ? 13.939 9.940 -30.625 1.00 0.00 2327 SER B CA 11
ATOM 9715 C C . SER B 2 15 ? 13.469 9.423 -29.262 1.00 0.00 2327 SER B C 11
ATOM 9716 O O . SER B 2 15 ? 12.990 8.296 -29.144 1.00 0.00 2327 SER B O 11
ATOM 9724 N N . TYR B 2 16 ? 13.667 10.220 -28.209 1.00 0.00 2328 TYR B N 11
ATOM 9725 C CA . TYR B 2 16 ? 13.226 9.883 -26.850 1.00 0.00 2328 TYR B CA 11
ATOM 9726 C C . TYR B 2 16 ? 11.700 10.051 -26.713 1.00 0.00 2328 TYR B C 11
ATOM 9727 O O . TYR B 2 16 ? 10.955 9.090 -26.910 1.00 0.00 2328 TYR B O 11
ATOM 9745 N N . GLU B 2 17 ? 11.206 11.274 -26.468 1.00 0.00 2329 GLU B N 11
ATOM 9746 C CA . GLU B 2 17 ? 9.762 11.540 -26.372 1.00 0.00 2329 GLU B CA 11
ATOM 9747 C C . GLU B 2 17 ? 9.028 11.272 -27.692 1.00 0.00 2329 GLU B C 11
ATOM 9748 O O . GLU B 2 17 ? 7.924 10.733 -27.678 1.00 0.00 2329 GLU B O 11
ATOM 9760 N N . ASP B 2 18 ? 9.646 11.583 -28.836 1.00 0.00 2330 ASP B N 11
ATOM 9761 C CA . ASP B 2 18 ? 9.022 11.413 -30.157 1.00 0.00 2330 ASP B CA 11
ATOM 9762 C C . ASP B 2 18 ? 8.748 9.944 -30.543 1.00 0.00 2330 ASP B C 11
ATOM 9763 O O . ASP B 2 18 ? 7.896 9.680 -31.396 1.00 0.00 2330 ASP B O 11
ATOM 9772 N N . CYS B 2 19 ? 9.416 8.983 -29.891 1.00 0.00 2331 CYS B N 11
ATOM 9773 C CA . CYS B 2 19 ? 9.109 7.555 -30.014 1.00 0.00 2331 CYS B CA 11
ATOM 9774 C C . CYS B 2 19 ? 8.027 7.102 -29.012 1.00 0.00 2331 CYS B C 11
ATOM 9775 O O . CYS B 2 19 ? 7.119 6.355 -29.390 1.00 0.00 2331 CYS B O 11
ATOM 9783 N N . ILE B 2 20 ? 8.085 7.558 -27.749 1.00 0.00 2332 ILE B N 11
ATOM 9784 C CA . ILE B 2 20 ? 7.186 7.076 -26.680 1.00 0.00 2332 ILE B CA 11
ATOM 9785 C C . ILE B 2 20 ? 5.801 7.758 -26.631 1.00 0.00 2332 ILE B C 11
ATOM 9786 O O . ILE B 2 20 ? 4.933 7.283 -25.890 1.00 0.00 2332 ILE B O 11
ATOM 9802 N N . LYS B 2 21 ? 5.562 8.829 -27.407 1.00 0.00 2333 LYS B N 11
ATOM 9803 C CA . LYS B 2 21 ? 4.283 9.577 -27.453 1.00 0.00 2333 LYS B CA 11
ATOM 9804 C C . LYS B 2 21 ? 3.736 9.779 -28.876 1.00 0.00 2333 LYS B C 11
ATOM 9805 O O . LYS B 2 21 ? 2.505 9.955 -29.012 1.00 0.00 2333 LYS B O 11
ATOM 9824 N N . VAL A 1 11 ? 29.686 5.334 -19.390 1.00 0.00 515 VAL A N 12
ATOM 9825 C CA . VAL A 1 11 ? 29.319 6.581 -18.648 1.00 0.00 515 VAL A CA 12
ATOM 9826 C C . VAL A 1 11 ? 30.064 6.720 -17.314 1.00 0.00 515 VAL A C 12
ATOM 9827 O O . VAL A 1 11 ? 30.718 7.740 -17.105 1.00 0.00 515 VAL A O 12
ATOM 9840 N N . SER A 1 12 ? 29.995 5.729 -16.414 1.00 0.00 516 SER A N 12
ATOM 9841 C CA . SER A 1 12 ? 30.326 5.815 -14.965 1.00 0.00 516 SER A CA 12
ATOM 9842 C C . SER A 1 12 ? 31.671 6.455 -14.558 1.00 0.00 516 SER A C 12
ATOM 9843 O O . SER A 1 12 ? 31.754 7.015 -13.464 1.00 0.00 516 SER A O 12
ATOM 9851 N N . LEU A 1 13 ? 32.709 6.400 -15.406 1.00 0.00 517 LEU A N 12
ATOM 9852 C CA . LEU A 1 13 ? 34.026 7.042 -15.195 1.00 0.00 517 LEU A CA 12
ATOM 9853 C C . LEU A 1 13 ? 34.501 7.887 -16.402 1.00 0.00 517 LEU A C 12
ATOM 9854 O O . LEU A 1 13 ? 35.686 8.201 -16.520 1.00 0.00 517 LEU A O 12
ATOM 9870 N N . ILE A 1 14 ? 33.577 8.246 -17.303 1.00 0.00 518 ILE A N 12
ATOM 9871 C CA . ILE A 1 14 ? 33.834 8.951 -18.576 1.00 0.00 518 ILE A CA 12
ATOM 9872 C C . ILE A 1 14 ? 32.939 10.210 -18.722 1.00 0.00 518 ILE A C 12
ATOM 9873 O O . ILE A 1 14 ? 33.144 11.021 -19.626 1.00 0.00 518 ILE A O 12
ATOM 9889 N N . ASN A 1 15 ? 31.971 10.431 -17.818 1.00 0.00 519 ASN A N 12
ATOM 9890 C CA . ASN A 1 15 ? 31.067 11.592 -17.845 1.00 0.00 519 ASN A CA 12
ATOM 9891 C C . ASN A 1 15 ? 30.709 12.119 -16.435 1.00 0.00 519 ASN A C 12
ATOM 9892 O O . ASN A 1 15 ? 29.544 12.329 -16.093 1.00 0.00 519 ASN A O 12
ATOM 9903 N N . GLU A 1 16 ? 31.728 12.297 -15.588 1.00 0.00 520 GLU A N 12
ATOM 9904 C CA . GLU A 1 16 ? 31.600 12.859 -14.229 1.00 0.00 520 GLU A CA 12
ATOM 9905 C C . GLU A 1 16 ? 30.961 14.269 -14.212 1.00 0.00 520 GLU A C 12
ATOM 9906 O O . GLU A 1 16 ? 31.187 15.078 -15.119 1.00 0.00 520 GLU A O 12
ATOM 9918 N N . GLY A 1 17 ? 30.201 14.583 -13.153 1.00 0.00 521 GLY A N 12
ATOM 9919 C CA . GLY A 1 17 ? 29.595 15.904 -12.904 1.00 0.00 521 GLY A CA 12
ATOM 9920 C C . GLY A 1 17 ? 28.053 15.930 -12.971 1.00 0.00 521 GLY A C 12
ATOM 9921 O O . GLY A 1 17 ? 27.426 14.908 -13.274 1.00 0.00 521 GLY A O 12
ATOM 9925 N N . PRO A 1 18 ? 27.422 17.089 -12.686 1.00 0.00 522 PRO A N 12
ATOM 9926 C CA . PRO A 1 18 ? 25.968 17.278 -12.764 1.00 0.00 522 PRO A CA 12
ATOM 9927 C C . PRO A 1 18 ? 25.455 17.349 -14.217 1.00 0.00 522 PRO A C 12
ATOM 9928 O O . PRO A 1 18 ? 26.222 17.599 -15.154 1.00 0.00 522 PRO A O 12
ATOM 9939 N N . LEU A 1 19 ? 24.143 17.155 -14.411 1.00 0.00 523 LEU A N 12
ATOM 9940 C CA . LEU A 1 19 ? 23.497 17.181 -15.734 1.00 0.00 523 LEU A CA 12
ATOM 9941 C C . LEU A 1 19 ? 23.092 18.615 -16.182 1.00 0.00 523 LEU A C 12
ATOM 9942 O O . LEU A 1 19 ? 22.889 19.485 -15.326 1.00 0.00 523 LEU A O 12
ATOM 9958 N N . PRO A 1 20 ? 22.957 18.887 -17.498 1.00 0.00 524 PRO A N 12
ATOM 9959 C CA . PRO A 1 20 ? 22.549 20.197 -18.026 1.00 0.00 524 PRO A CA 12
ATOM 9960 C C . PRO A 1 20 ? 21.072 20.559 -17.730 1.00 0.00 524 PRO A C 12
ATOM 9961 O O . PRO A 1 20 ? 20.242 19.670 -17.514 1.00 0.00 524 PRO A O 12
ATOM 9972 N N . PRO A 1 21 ? 20.709 21.860 -17.733 1.00 0.00 525 PRO A N 12
ATOM 9973 C CA . PRO A 1 21 ? 19.400 22.348 -17.282 1.00 0.00 525 PRO A CA 12
ATOM 9974 C C . PRO A 1 21 ? 18.259 22.011 -18.260 1.00 0.00 525 PRO A C 12
ATOM 9975 O O . PRO A 1 21 ? 18.213 22.525 -19.378 1.00 0.00 525 PRO A O 12
ATOM 9986 N N . GLY A 1 22 ? 17.307 21.174 -17.833 1.00 0.00 526 GLY A N 12
ATOM 9987 C CA . GLY A 1 22 ? 16.114 20.818 -18.622 1.00 0.00 526 GLY A CA 12
ATOM 9988 C C . GLY A 1 22 ? 16.403 20.047 -19.922 1.00 0.00 526 GLY A C 12
ATOM 9989 O O . GLY A 1 22 ? 15.612 20.110 -20.866 1.00 0.00 526 GLY A O 12
ATOM 9993 N N . TRP A 1 23 ? 17.526 19.323 -19.966 1.00 0.00 527 TRP A N 12
ATOM 9994 C CA . TRP A 1 23 ? 18.001 18.525 -21.104 1.00 0.00 527 TRP A CA 12
ATOM 9995 C C . TRP A 1 23 ? 18.141 17.042 -20.718 1.00 0.00 527 TRP A C 12
ATOM 9996 O O . TRP A 1 23 ? 18.296 16.688 -19.547 1.00 0.00 527 TRP A O 12
ATOM 10017 N N . GLU A 1 24 ? 18.155 16.179 -21.729 1.00 0.00 528 GLU A N 12
ATOM 10018 C CA . GLU A 1 24 ? 18.464 14.749 -21.644 1.00 0.00 528 GLU A CA 12
ATOM 10019 C C . GLU A 1 24 ? 19.531 14.407 -22.700 1.00 0.00 528 GLU A C 12
ATOM 10020 O O . GLU A 1 24 ? 19.634 15.067 -23.737 1.00 0.00 528 GLU A O 12
ATOM 10032 N N . ILE A 1 25 ? 20.367 13.405 -22.421 1.00 0.00 529 ILE A N 12
ATOM 10033 C CA . ILE A 1 25 ? 21.571 13.075 -23.196 1.00 0.00 529 ILE A CA 12
ATOM 10034 C C . ILE A 1 25 ? 21.739 11.555 -23.217 1.00 0.00 529 ILE A C 12
ATOM 10035 O O . ILE A 1 25 ? 21.750 10.916 -22.161 1.00 0.00 529 ILE A O 12
ATOM 10051 N N . ARG A 1 26 ? 21.860 10.968 -24.413 1.00 0.00 530 ARG A N 12
ATOM 10052 C CA . ARG A 1 26 ? 21.874 9.507 -24.612 1.00 0.00 530 ARG A CA 12
ATOM 10053 C C . ARG A 1 26 ? 22.996 9.055 -25.547 1.00 0.00 530 ARG A C 12
ATOM 10054 O O . ARG A 1 26 ? 23.552 9.849 -26.307 1.00 0.00 530 ARG A O 12
ATOM 10075 N N . TYR A 1 27 ? 23.308 7.763 -25.471 1.00 0.00 531 TYR A N 12
ATOM 10076 C CA . TYR A 1 27 ? 24.496 7.128 -26.046 1.00 0.00 531 TYR A CA 12
ATOM 10077 C C . TYR A 1 27 ? 24.067 5.880 -26.831 1.00 0.00 531 TYR A C 12
ATOM 10078 O O . TYR A 1 27 ? 23.786 4.831 -26.243 1.00 0.00 531 TYR A O 12
ATOM 10096 N N . THR A 1 28 ? 23.937 5.996 -28.154 1.00 0.00 532 THR A N 12
ATOM 10097 C CA . THR A 1 28 ? 23.475 4.887 -29.010 1.00 0.00 532 THR A CA 12
ATOM 10098 C C . THR A 1 28 ? 24.565 3.826 -29.196 1.00 0.00 532 THR A C 12
ATOM 10099 O O . THR A 1 28 ? 25.759 4.142 -29.188 1.00 0.00 532 THR A O 12
ATOM 10110 N N . ALA A 1 29 ? 24.170 2.571 -29.435 1.00 0.00 533 ALA A N 12
ATOM 10111 C CA . ALA A 1 29 ? 25.082 1.427 -29.584 1.00 0.00 533 ALA A CA 12
ATOM 10112 C C . ALA A 1 29 ? 26.118 1.554 -30.729 1.00 0.00 533 ALA A C 12
ATOM 10113 O O . ALA A 1 29 ? 27.134 0.856 -30.721 1.00 0.00 533 ALA A O 12
ATOM 10120 N N . ALA A 1 30 ? 25.901 2.466 -31.688 1.00 0.00 534 ALA A N 12
ATOM 10121 C CA . ALA A 1 30 ? 26.874 2.841 -32.721 1.00 0.00 534 ALA A CA 12
ATOM 10122 C C . ALA A 1 30 ? 28.137 3.564 -32.187 1.00 0.00 534 ALA A C 12
ATOM 10123 O O . ALA A 1 30 ? 29.106 3.726 -32.935 1.00 0.00 534 ALA A O 12
ATOM 10130 N N . GLY A 1 31 ? 28.146 4.008 -30.922 1.00 0.00 535 GLY A N 12
ATOM 10131 C CA . GLY A 1 31 ? 29.268 4.730 -30.307 1.00 0.00 535 GLY A CA 12
ATOM 10132 C C . GLY A 1 31 ? 29.182 6.251 -30.486 1.00 0.00 535 GLY A C 12
ATOM 10133 O O . GLY A 1 31 ? 30.195 6.904 -30.738 1.00 0.00 535 GLY A O 12
ATOM 10137 N N . GLU A 1 32 ? 27.975 6.815 -30.393 1.00 0.00 536 GLU A N 12
ATOM 10138 C CA . GLU A 1 32 ? 27.678 8.234 -30.641 1.00 0.00 536 GLU A CA 12
ATOM 10139 C C . GLU A 1 32 ? 26.785 8.813 -29.531 1.00 0.00 536 GLU A C 12
ATOM 10140 O O . GLU A 1 32 ? 25.920 8.115 -28.990 1.00 0.00 536 GLU A O 12
ATOM 10152 N N . ARG A 1 33 ? 26.972 10.102 -29.212 1.00 0.00 537 ARG A N 12
ATOM 10153 C CA . ARG A 1 33 ? 26.194 10.841 -28.202 1.00 0.00 537 ARG A CA 12
ATOM 10154 C C . ARG A 1 33 ? 25.252 11.845 -28.868 1.00 0.00 537 ARG A C 12
ATOM 10155 O O . ARG A 1 33 ? 25.626 12.518 -29.830 1.00 0.00 537 ARG A O 12
ATOM 10176 N N . PHE A 1 34 ? 24.044 11.957 -28.322 1.00 0.00 538 PHE A N 12
ATOM 10177 C CA . PHE A 1 34 ? 22.970 12.824 -28.810 1.00 0.00 538 PHE A CA 12
ATOM 10178 C C . PHE A 1 34 ? 22.276 13.534 -27.647 1.00 0.00 538 PHE A C 12
ATOM 10179 O O . PHE A 1 34 ? 22.197 12.998 -26.538 1.00 0.00 538 PHE A O 12
ATOM 10196 N N . PHE A 1 35 ? 21.719 14.711 -27.923 1.00 0.00 539 PHE A N 12
ATOM 10197 C CA . PHE A 1 35 ? 21.014 15.544 -26.951 1.00 0.00 539 PHE A CA 12
ATOM 10198 C C . PHE A 1 35 ? 19.528 15.648 -27.311 1.00 0.00 539 PHE A C 12
ATOM 10199 O O . PHE A 1 35 ? 19.149 15.638 -28.486 1.00 0.00 539 PHE A O 12
ATOM 10216 N N . VAL A 1 36 ? 18.691 15.770 -26.283 1.00 0.00 540 VAL A N 12
ATOM 10217 C CA . VAL A 1 36 ? 17.227 15.698 -26.334 1.00 0.00 540 VAL A CA 12
ATOM 10218 C C . VAL A 1 36 ? 16.636 16.806 -25.462 1.00 0.00 540 VAL A C 12
ATOM 10219 O O . VAL A 1 36 ? 16.922 16.896 -24.266 1.00 0.00 540 VAL A O 12
ATOM 10232 N N . ASP A 1 37 ? 15.776 17.631 -26.052 1.00 0.00 541 ASP A N 12
ATOM 10233 C CA . ASP A 1 37 ? 15.077 18.727 -25.386 1.00 0.00 541 ASP A CA 12
ATOM 10234 C C . ASP A 1 37 ? 13.596 18.366 -25.176 1.00 0.00 541 ASP A C 12
ATOM 10235 O O . ASP A 1 37 ? 12.853 18.123 -26.129 1.00 0.00 541 ASP A O 12
ATOM 10244 N N . HIS A 1 38 ? 13.157 18.330 -23.915 1.00 0.00 542 HIS A N 12
ATOM 10245 C CA . HIS A 1 38 ? 11.762 18.028 -23.551 1.00 0.00 542 HIS A CA 12
ATOM 10246 C C . HIS A 1 38 ? 10.806 19.224 -23.725 1.00 0.00 542 HIS A C 12
ATOM 10247 O O . HIS A 1 38 ? 9.587 19.050 -23.732 1.00 0.00 542 HIS A O 12
ATOM 10260 N N . ASN A 1 39 ? 11.337 20.443 -23.859 1.00 0.00 543 ASN A N 12
ATOM 10261 C CA . ASN A 1 39 ? 10.560 21.687 -23.928 1.00 0.00 543 ASN A CA 12
ATOM 10262 C C . ASN A 1 39 ? 9.830 21.869 -25.279 1.00 0.00 543 ASN A C 12
ATOM 10263 O O . ASN A 1 39 ? 8.722 22.411 -25.304 1.00 0.00 543 ASN A O 12
ATOM 10274 N N . THR A 1 40 ? 10.406 21.374 -26.382 1.00 0.00 544 THR A N 12
ATOM 10275 C CA . THR A 1 40 ? 9.823 21.405 -27.746 1.00 0.00 544 THR A CA 12
ATOM 10276 C C . THR A 1 40 ? 9.925 20.061 -28.490 1.00 0.00 544 THR A C 12
ATOM 10277 O O . THR A 1 40 ? 9.630 19.985 -29.686 1.00 0.00 544 THR A O 12
ATOM 10288 N N . ARG A 1 41 ? 10.327 18.984 -27.791 1.00 0.00 545 ARG A N 12
ATOM 10289 C CA . ARG A 1 41 ? 10.557 17.613 -28.308 1.00 0.00 545 ARG A CA 12
ATOM 10290 C C . ARG A 1 41 ? 11.716 17.498 -29.322 1.00 0.00 545 ARG A C 12
ATOM 10291 O O . ARG A 1 41 ? 11.862 16.468 -29.985 1.00 0.00 545 ARG A O 12
ATOM 10312 N N . ARG A 1 42 ? 12.531 18.552 -29.464 1.00 0.00 546 ARG A N 12
ATOM 10313 C CA . ARG A 1 42 ? 13.688 18.641 -30.376 1.00 0.00 546 ARG A CA 12
ATOM 10314 C C . ARG A 1 42 ? 14.891 17.799 -29.934 1.00 0.00 546 ARG A C 12
ATOM 10315 O O . ARG A 1 42 ? 14.988 17.355 -28.791 1.00 0.00 546 ARG A O 12
ATOM 10336 N N . THR A 1 43 ? 15.836 17.620 -30.857 1.00 0.00 547 THR A N 12
ATOM 10337 C CA . THR A 1 43 ? 17.099 16.883 -30.663 1.00 0.00 547 THR A CA 12
ATOM 10338 C C . THR A 1 43 ? 18.245 17.504 -31.472 1.00 0.00 547 THR A C 12
ATOM 10339 O O . THR A 1 43 ? 18.008 18.291 -32.393 1.00 0.00 547 THR A O 12
ATOM 10350 N N . THR A 1 44 ? 19.495 17.169 -31.134 1.00 0.00 548 THR A N 12
ATOM 10351 C CA . THR A 1 44 ? 20.702 17.645 -31.841 1.00 0.00 548 THR A CA 12
ATOM 10352 C C . THR A 1 44 ? 21.938 16.774 -31.542 1.00 0.00 548 THR A C 12
ATOM 10353 O O . THR A 1 44 ? 21.968 16.009 -30.573 1.00 0.00 548 THR A O 12
ATOM 10364 N N . PHE A 1 45 ? 22.953 16.866 -32.406 1.00 0.00 549 PHE A N 12
ATOM 10365 C CA . PHE A 1 45 ? 24.212 16.110 -32.352 1.00 0.00 549 PHE A CA 12
ATOM 10366 C C . PHE A 1 45 ? 25.261 16.726 -31.401 1.00 0.00 549 PHE A C 12
ATOM 10367 O O . PHE A 1 45 ? 26.261 16.084 -31.075 1.00 0.00 549 PHE A O 12
ATOM 10384 N N . GLU A 1 46 ? 25.060 17.976 -30.976 1.00 0.00 550 GLU A N 12
ATOM 10385 C CA . GLU A 1 46 ? 26.009 18.786 -30.194 1.00 0.00 550 GLU A CA 12
ATOM 10386 C C . GLU A 1 46 ? 25.272 19.768 -29.255 1.00 0.00 550 GLU A C 12
ATOM 10387 O O . GLU A 1 46 ? 2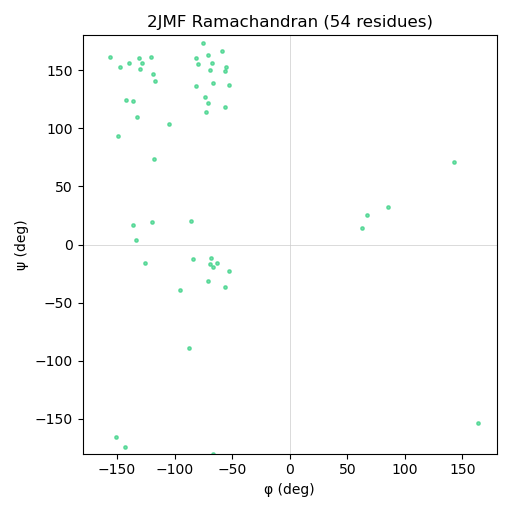4.069 19.637 -29.040 1.00 0.00 550 GLU A O 12
ATOM 10399 N N . ASP A 1 47 ? 25.967 20.763 -28.693 1.00 0.00 551 ASP A N 12
ATOM 10400 C CA . ASP A 1 47 ? 25.385 21.783 -27.804 1.00 0.00 551 ASP A CA 12
ATOM 10401 C C . ASP A 1 47 ? 25.525 23.200 -28.413 1.00 0.00 551 ASP A C 12
ATOM 10402 O O . ASP A 1 47 ? 26.424 23.956 -28.024 1.00 0.00 551 ASP A O 12
ATOM 10411 N N . PRO A 1 48 ? 24.697 23.555 -29.421 1.00 0.00 552 PRO A N 12
ATOM 10412 C CA . PRO A 1 48 ? 24.739 24.855 -30.098 1.00 0.00 552 PRO A CA 12
ATOM 10413 C C . PRO A 1 48 ? 24.170 25.995 -29.226 1.00 0.00 552 PRO A C 12
ATOM 10414 O O . PRO A 1 48 ? 23.719 25.784 -28.095 1.00 0.00 552 PRO A O 12
ATOM 10425 N N . ARG A 1 49 ? 24.167 27.223 -29.768 1.00 0.00 553 ARG A N 12
ATOM 10426 C CA . ARG A 1 49 ? 23.526 28.410 -29.161 1.00 0.00 553 ARG A CA 12
ATOM 10427 C C . ARG A 1 49 ? 22.050 28.150 -28.782 1.00 0.00 553 ARG A C 12
ATOM 10428 O O . ARG A 1 49 ? 21.369 27.401 -29.491 1.00 0.00 553 ARG A O 12
ATOM 10449 N N . PRO A 1 50 ? 21.529 28.775 -27.704 1.00 0.00 554 PRO A N 12
ATOM 10450 C CA . PRO A 1 50 ? 20.163 28.557 -27.221 1.00 0.00 554 PRO A CA 12
ATOM 10451 C C . PRO A 1 50 ? 19.115 29.072 -28.225 1.00 0.00 554 PRO A C 12
ATOM 10452 O O . PRO A 1 50 ? 18.930 30.282 -28.388 1.00 0.00 554 PRO A O 12
ATOM 10463 N N . GLY A 1 51 ? 18.449 28.143 -28.919 1.00 0.00 555 GLY A N 12
ATOM 10464 C CA . GLY A 1 51 ? 17.456 28.430 -29.966 1.00 0.00 555 GLY A CA 12
ATOM 10465 C C . GLY A 1 51 ? 17.584 27.544 -31.215 1.00 0.00 555 GLY A C 12
ATOM 10466 O O . GLY A 1 51 ? 17.462 28.052 -32.332 1.00 0.00 555 GLY A O 12
ATOM 10470 N N . ALA A 1 52 ? 17.884 26.248 -31.050 1.00 0.00 556 ALA A N 12
ATOM 10471 C CA . ALA A 1 52 ? 18.019 25.289 -32.154 1.00 0.00 556 ALA A CA 12
ATOM 10472 C C . ALA A 1 52 ? 16.744 25.224 -33.045 1.00 0.00 556 ALA A C 12
ATOM 10473 O O . ALA A 1 52 ? 15.632 25.381 -32.524 1.00 0.00 556 ALA A O 12
ATOM 10480 N N . PRO A 1 53 ? 16.881 25.005 -34.372 1.00 0.00 557 PRO A N 12
ATOM 10481 C CA . PRO A 1 53 ? 15.799 25.171 -35.353 1.00 0.00 557 PRO A CA 12
ATOM 10482 C C . PRO A 1 53 ? 14.672 24.125 -35.228 1.00 0.00 557 PRO A C 12
ATOM 10483 O O . PRO A 1 53 ? 13.499 24.533 -35.062 1.00 0.00 557 PRO A O 12
ATOM 10494 N N . ASN B 2 7 ? 30.692 12.882 -36.061 1.00 0.00 2319 ASN B N 12
ATOM 10495 C CA . ASN B 2 7 ? 30.824 12.112 -37.325 1.00 0.00 2319 ASN B CA 12
ATOM 10496 C C . ASN B 2 7 ? 29.673 12.457 -38.273 1.00 0.00 2319 ASN B C 12
ATOM 10497 O O . ASN B 2 7 ? 28.505 12.350 -37.894 1.00 0.00 2319 ASN B O 12
ATOM 10508 N N . THR B 2 8 ? 29.991 12.916 -39.488 1.00 0.00 2320 THR B N 12
ATOM 10509 C CA . THR B 2 8 ? 29.022 13.348 -40.520 1.00 0.00 2320 THR B CA 12
ATOM 10510 C C . THR B 2 8 ? 28.214 12.200 -41.148 1.00 0.00 2320 THR B C 12
ATOM 10511 O O . THR B 2 8 ? 28.573 11.024 -41.041 1.00 0.00 2320 THR B O 12
ATOM 10522 N N . GLY B 2 9 ? 27.120 12.558 -41.833 1.00 0.00 2321 GLY B N 12
ATOM 10523 C CA . GLY B 2 9 ? 26.166 11.632 -42.459 1.00 0.00 2321 GLY B CA 12
ATOM 10524 C C . GLY B 2 9 ? 24.998 11.264 -41.535 1.00 0.00 2321 GLY B C 12
ATOM 10525 O O . GLY B 2 9 ? 25.037 11.516 -40.326 1.00 0.00 2321 GLY B O 12
ATOM 10529 N N . ALA B 2 10 ? 23.950 10.654 -42.095 1.00 0.00 2322 ALA B N 12
ATOM 10530 C CA . ALA B 2 10 ? 22.850 10.092 -41.309 1.00 0.00 2322 ALA B CA 12
ATOM 10531 C C . ALA B 2 10 ? 23.344 8.934 -40.411 1.00 0.00 2322 ALA B C 12
ATOM 10532 O O . ALA B 2 10 ? 24.192 8.129 -40.812 1.00 0.00 2322 ALA B O 12
ATOM 10539 N N . LYS B 2 11 ? 22.797 8.850 -39.194 1.00 0.00 2323 LYS B N 12
ATOM 10540 C CA . LYS B 2 11 ? 23.162 7.882 -38.140 1.00 0.00 2323 LYS B CA 12
ATOM 10541 C C . LYS B 2 11 ? 21.909 7.465 -37.347 1.00 0.00 2323 LYS B C 12
ATOM 10542 O O . LYS B 2 11 ? 20.796 7.807 -37.751 1.00 0.00 2323 LYS B O 12
ATOM 10561 N N . GLN B 2 12 ? 22.067 6.745 -36.230 1.00 0.00 2324 GLN B N 12
ATOM 10562 C CA . GLN B 2 12 ? 20.967 6.394 -35.316 1.00 0.00 2324 GLN B CA 12
ATOM 10563 C C . GLN B 2 12 ? 20.135 7.639 -34.925 1.00 0.00 2324 GLN B C 12
ATOM 10564 O O . GLN B 2 12 ? 20.676 8.531 -34.266 1.00 0.00 2324 GLN B O 12
ATOM 10578 N N . PRO B 2 13 ? 18.852 7.748 -35.329 1.00 0.00 2325 PRO B N 12
ATOM 10579 C CA . PRO B 2 13 ? 18.059 8.953 -35.099 1.00 0.00 2325 PRO B CA 12
ATOM 10580 C C . PRO B 2 13 ? 17.643 9.064 -33.617 1.00 0.00 2325 PRO B C 12
ATOM 10581 O O . PRO B 2 13 ? 16.997 8.144 -33.099 1.00 0.00 2325 PRO B O 12
ATOM 10592 N N . PRO B 2 14 ? 17.979 10.160 -32.908 1.00 0.00 2326 PRO B N 12
ATOM 10593 C CA . PRO B 2 14 ? 17.542 10.361 -31.529 1.00 0.00 2326 PRO B CA 12
ATOM 10594 C C . PRO B 2 14 ? 16.032 10.658 -31.475 1.00 0.00 2326 PRO B C 12
ATOM 10595 O O . PRO B 2 14 ? 15.556 11.655 -32.019 1.00 0.00 2326 PRO B O 12
ATOM 10606 N N . SER B 2 15 ? 15.288 9.788 -30.787 1.00 0.00 2327 SER B N 12
ATOM 10607 C CA . SER B 2 15 ? 13.833 9.881 -30.581 1.00 0.00 2327 SER B CA 12
ATOM 10608 C C . SER B 2 15 ? 13.473 9.326 -29.199 1.00 0.00 2327 SER B C 12
ATOM 10609 O O . SER B 2 15 ? 13.217 8.133 -29.048 1.00 0.00 2327 SER B O 12
ATOM 10617 N N . TYR B 2 16 ? 13.521 10.174 -28.167 1.00 0.00 2328 TYR B N 12
ATOM 10618 C CA . TYR B 2 16 ? 13.087 9.823 -26.806 1.00 0.00 2328 TYR B CA 12
ATOM 10619 C C . TYR B 2 16 ? 11.561 9.993 -26.687 1.00 0.00 2328 TYR B C 12
ATOM 10620 O O . TYR B 2 16 ? 10.810 9.062 -26.984 1.00 0.00 2328 TYR B O 12
ATOM 10638 N N . GLU B 2 17 ? 11.079 11.202 -26.371 1.00 0.00 2329 GLU B N 12
ATOM 10639 C CA . GLU B 2 17 ? 9.644 11.519 -26.352 1.00 0.00 2329 GLU B CA 12
ATOM 10640 C C . GLU B 2 17 ? 8.982 11.316 -27.721 1.00 0.00 2329 GLU B C 12
ATOM 10641 O O . GLU B 2 17 ? 7.868 10.805 -27.788 1.00 0.00 2329 GLU B O 12
ATOM 10653 N N . ASP B 2 18 ? 9.681 11.639 -28.815 1.00 0.00 2330 ASP B N 12
ATOM 10654 C CA . ASP B 2 18 ? 9.178 11.455 -30.186 1.00 0.00 2330 ASP B CA 12
ATOM 10655 C C . ASP B 2 18 ? 8.886 9.978 -30.545 1.00 0.00 2330 ASP B C 12
ATOM 10656 O O . ASP B 2 18 ? 8.109 9.705 -31.464 1.00 0.00 2330 ASP B O 12
ATOM 10665 N N . CYS B 2 19 ? 9.470 9.020 -29.811 1.00 0.00 2331 CYS B N 12
ATOM 10666 C CA . CYS B 2 19 ? 9.157 7.593 -29.925 1.00 0.00 2331 CYS B CA 12
ATOM 10667 C C . CYS B 2 19 ? 8.044 7.162 -28.947 1.00 0.00 2331 CYS B C 12
ATOM 10668 O O . CYS B 2 19 ? 7.124 6.442 -29.346 1.00 0.00 2331 CYS B O 12
ATOM 10676 N N . ILE B 2 20 ? 8.098 7.599 -27.679 1.00 0.00 2332 ILE B N 12
ATOM 10677 C CA . ILE B 2 20 ? 7.185 7.107 -26.627 1.00 0.00 2332 ILE B CA 12
ATOM 10678 C C . ILE B 2 20 ? 5.794 7.777 -26.589 1.00 0.00 2332 ILE B C 12
ATOM 10679 O O . ILE B 2 20 ? 4.911 7.261 -25.895 1.00 0.00 2332 ILE B O 12
ATOM 10695 N N . LYS B 2 21 ? 5.565 8.887 -27.313 1.00 0.00 2333 LYS B N 12
ATOM 10696 C CA . LYS B 2 21 ? 4.288 9.641 -27.316 1.00 0.00 2333 LYS B CA 12
ATOM 10697 C C . LYS B 2 21 ? 3.779 10.013 -28.720 1.00 0.00 2333 LYS B C 12
ATOM 10698 O O . LYS B 2 21 ? 4.586 10.084 -29.675 1.00 0.00 2333 LYS B O 12
ATOM 10717 N N . VAL A 1 11 ? 27.990 5.480 -18.021 1.00 0.00 515 VAL A N 13
ATOM 10718 C CA . VAL A 1 11 ? 27.727 6.766 -17.304 1.00 0.00 515 VAL A CA 13
ATOM 10719 C C . VAL A 1 11 ? 28.740 7.027 -16.180 1.00 0.00 515 VAL A C 13
ATOM 10720 O O . VAL A 1 11 ? 29.440 8.036 -16.238 1.00 0.00 515 VAL A O 13
ATOM 10733 N N . SER A 1 12 ? 28.838 6.149 -15.172 1.00 0.00 516 SER A N 13
ATOM 10734 C CA . SER A 1 12 ? 29.415 6.393 -13.828 1.00 0.00 516 SER A CA 13
ATOM 10735 C C . SER A 1 12 ? 30.791 7.079 -13.724 1.00 0.00 516 SER A C 13
ATOM 10736 O O . SER A 1 12 ? 31.022 7.808 -12.757 1.00 0.00 516 SER A O 13
ATOM 10744 N N . LEU A 1 13 ? 31.690 6.893 -14.700 1.00 0.00 517 LEU A N 13
ATOM 10745 C CA . LEU A 1 13 ? 33.016 7.544 -14.761 1.00 0.00 517 LEU A CA 13
ATOM 10746 C C . LEU A 1 13 ? 33.301 8.256 -16.104 1.00 0.00 517 LEU A C 13
ATOM 10747 O O . LEU A 1 13 ? 34.441 8.618 -16.394 1.00 0.00 517 LEU A O 13
ATOM 10763 N N . ILE A 1 14 ? 32.261 8.460 -16.921 1.00 0.00 518 ILE A N 13
ATOM 10764 C CA . ILE A 1 14 ? 32.325 9.023 -18.287 1.00 0.00 518 ILE A CA 13
ATOM 10765 C C . ILE A 1 14 ? 31.463 10.303 -18.410 1.00 0.00 518 ILE A C 13
ATOM 10766 O O . ILE A 1 14 ? 31.652 11.103 -19.328 1.00 0.00 518 ILE A O 13
ATOM 10782 N N . ASN A 1 15 ? 30.561 10.545 -17.450 1.00 0.00 519 ASN A N 13
ATOM 10783 C CA . ASN A 1 15 ? 29.612 11.666 -17.414 1.00 0.00 519 ASN A CA 13
ATOM 10784 C C . ASN A 1 15 ? 29.638 12.358 -16.026 1.00 0.00 519 ASN A C 13
ATOM 10785 O O . ASN A 1 15 ? 28.607 12.592 -15.394 1.00 0.00 519 ASN A O 13
ATOM 10796 N N . GLU A 1 16 ? 30.842 12.605 -15.496 1.00 0.00 520 GLU A N 13
ATOM 10797 C CA . GLU A 1 16 ? 31.062 13.242 -14.184 1.00 0.00 520 GLU A CA 13
ATOM 10798 C C . GLU A 1 16 ? 30.483 14.674 -14.100 1.00 0.00 520 GLU A C 13
ATOM 10799 O O . GLU A 1 16 ? 30.449 15.407 -15.094 1.00 0.00 520 GLU A O 13
ATOM 10811 N N . GLY A 1 17 ? 30.061 15.089 -12.898 1.00 0.00 521 GLY A N 13
ATOM 10812 C CA . GLY A 1 17 ? 29.473 16.412 -12.623 1.00 0.00 521 GLY A CA 13
ATOM 10813 C C . GLY A 1 17 ? 27.932 16.457 -12.716 1.00 0.00 521 GLY A C 13
ATOM 10814 O O . GLY A 1 17 ? 27.296 15.441 -13.022 1.00 0.00 521 GLY A O 13
ATOM 10818 N N . PRO A 1 18 ? 27.309 17.621 -12.438 1.00 0.00 522 PRO A N 13
ATOM 10819 C CA . PRO A 1 18 ? 25.856 17.811 -12.519 1.00 0.00 522 PRO A CA 13
ATOM 10820 C C . PRO A 1 18 ? 25.345 17.854 -13.973 1.00 0.00 522 PRO A C 13
ATOM 10821 O O . PRO A 1 18 ? 26.098 18.155 -14.906 1.00 0.00 522 PRO A O 13
ATOM 10832 N N . LEU A 1 19 ? 24.049 17.579 -14.170 1.00 0.00 523 LEU A N 13
ATOM 10833 C CA . LEU A 1 19 ? 23.410 17.562 -15.496 1.00 0.00 523 LEU A CA 13
ATOM 10834 C C . LEU A 1 19 ? 22.962 18.976 -15.967 1.00 0.00 523 LEU A C 13
ATOM 10835 O O . LEU A 1 19 ? 22.731 19.855 -15.127 1.00 0.00 523 LEU A O 13
ATOM 10851 N N . PRO A 1 20 ? 22.825 19.222 -17.287 1.00 0.00 524 PRO A N 13
ATOM 10852 C CA . PRO A 1 20 ? 22.403 20.513 -17.848 1.00 0.00 524 PRO A CA 13
ATOM 10853 C C . PRO A 1 20 ? 20.923 20.863 -17.561 1.00 0.00 524 PRO A C 13
ATOM 10854 O O . PRO A 1 20 ? 20.101 19.967 -17.341 1.00 0.00 524 PRO A O 13
ATOM 10865 N N . PRO A 1 21 ? 20.548 22.159 -17.582 1.00 0.00 525 PRO A N 13
ATOM 10866 C CA . PRO A 1 21 ? 19.223 22.635 -17.169 1.00 0.00 525 PRO A CA 13
ATOM 10867 C C . PRO A 1 21 ? 18.117 22.273 -18.176 1.00 0.00 525 PRO A C 13
ATOM 10868 O O . PRO A 1 21 ? 18.087 22.789 -19.295 1.00 0.00 525 PRO A O 13
ATOM 10879 N N . GLY A 1 22 ? 17.178 21.409 -17.777 1.00 0.00 526 GLY A N 13
ATOM 10880 C CA . GLY A 1 22 ? 16.011 21.031 -18.593 1.00 0.00 526 GLY A CA 13
ATOM 10881 C C . GLY A 1 22 ? 16.343 20.268 -19.888 1.00 0.00 526 GLY A C 13
ATOM 10882 O O . GLY A 1 22 ? 15.576 20.335 -20.851 1.00 0.00 526 GLY A O 13
ATOM 10886 N N . TRP A 1 23 ? 17.469 19.548 -19.903 1.00 0.00 527 TRP A N 13
ATOM 10887 C CA . TRP A 1 23 ? 17.989 18.755 -21.027 1.00 0.00 527 TRP A CA 13
ATOM 10888 C C . TRP A 1 23 ? 18.212 17.289 -20.613 1.00 0.00 527 TRP A C 13
ATOM 10889 O O . TRP A 1 23 ? 18.331 16.961 -19.431 1.00 0.00 527 TRP A O 13
ATOM 10910 N N . GLU A 1 24 ? 18.337 16.413 -21.607 1.00 0.00 528 GLU A N 13
ATOM 10911 C CA . GLU A 1 24 ? 18.718 15.004 -21.478 1.00 0.00 528 GLU A CA 13
ATOM 10912 C C . GLU A 1 24 ? 19.833 14.668 -22.488 1.00 0.00 528 GLU A C 13
ATOM 10913 O O . GLU A 1 24 ? 19.974 15.323 -23.524 1.00 0.00 528 GLU A O 13
ATOM 10925 N N . ILE A 1 25 ? 20.636 13.647 -22.180 1.00 0.00 529 ILE A N 13
ATOM 10926 C CA . ILE A 1 25 ? 21.786 13.188 -22.968 1.00 0.00 529 ILE A CA 13
ATOM 10927 C C . ILE A 1 25 ? 21.708 11.665 -23.096 1.00 0.00 529 ILE A C 13
ATOM 10928 O O . ILE A 1 25 ? 21.588 10.956 -22.093 1.00 0.00 529 ILE A O 13
ATOM 10944 N N . ARG A 1 26 ? 21.791 11.155 -24.327 1.00 0.00 530 ARG A N 13
ATOM 10945 C CA . ARG A 1 26 ? 21.698 9.719 -24.644 1.00 0.00 530 ARG A CA 13
ATOM 10946 C C . ARG A 1 26 ? 22.837 9.301 -25.575 1.00 0.00 530 ARG A C 13
ATOM 10947 O O . ARG A 1 26 ? 23.387 10.116 -26.316 1.00 0.00 530 ARG A O 13
ATOM 10968 N N . TYR A 1 27 ? 23.173 8.015 -25.537 1.00 0.00 531 TYR A N 13
ATOM 10969 C CA . TYR A 1 27 ? 24.303 7.412 -26.247 1.00 0.00 531 TYR A CA 13
ATOM 10970 C C . TYR A 1 27 ? 23.791 6.169 -26.984 1.00 0.00 531 TYR A C 13
ATOM 10971 O O . TYR A 1 27 ? 23.390 5.187 -26.351 1.00 0.00 531 TYR A O 13
ATOM 10989 N N . THR A 1 28 ? 23.721 6.226 -28.316 1.00 0.00 532 THR A N 13
ATOM 10990 C CA . THR A 1 28 ? 23.161 5.135 -29.131 1.00 0.00 532 THR A CA 13
ATOM 10991 C C . THR A 1 28 ? 24.067 3.899 -29.115 1.00 0.00 532 THR A C 13
ATOM 10992 O O . THR A 1 28 ? 25.287 4.000 -28.953 1.00 0.00 532 THR A O 13
ATOM 11003 N N . ALA A 1 29 ? 23.489 2.716 -29.349 1.00 0.00 533 ALA A N 13
ATOM 11004 C CA . ALA A 1 29 ? 24.239 1.458 -29.471 1.00 0.00 533 ALA A CA 13
ATOM 11005 C C . ALA A 1 29 ? 25.230 1.429 -30.663 1.00 0.00 533 ALA A C 13
ATOM 11006 O O . ALA A 1 29 ? 26.107 0.565 -30.721 1.00 0.00 533 ALA A O 13
ATOM 11013 N N . ALA A 1 30 ? 25.117 2.384 -31.597 1.00 0.00 534 ALA A N 13
ATOM 11014 C CA . ALA A 1 30 ? 26.061 2.600 -32.697 1.00 0.00 534 ALA A CA 13
ATOM 11015 C C . ALA A 1 30 ? 27.334 3.375 -32.278 1.00 0.00 534 ALA A C 13
ATOM 11016 O O . ALA A 1 30 ? 28.278 3.469 -33.067 1.00 0.00 534 ALA A O 13
ATOM 11023 N N . GLY A 1 31 ? 27.378 3.921 -31.054 1.00 0.00 535 GLY A N 13
ATOM 11024 C CA . GLY A 1 31 ? 28.567 4.547 -30.465 1.00 0.00 535 GLY A CA 13
ATOM 11025 C C . GLY A 1 31 ? 28.599 6.079 -30.541 1.00 0.00 535 GLY A C 13
ATOM 11026 O O . GLY A 1 31 ? 29.688 6.655 -30.521 1.00 0.00 535 GLY A O 13
ATOM 11030 N N . GLU A 1 32 ? 27.446 6.752 -30.640 1.00 0.00 536 GLU A N 13
ATOM 11031 C CA . GLU A 1 32 ? 27.359 8.213 -30.802 1.00 0.00 536 GLU A CA 13
ATOM 11032 C C . GLU A 1 32 ? 26.443 8.868 -29.755 1.00 0.00 536 GLU A C 13
ATOM 11033 O O . GLU A 1 32 ? 25.354 8.372 -29.451 1.00 0.00 536 GLU A O 13
ATOM 11045 N N . ARG A 1 33 ? 26.893 10.002 -29.201 1.00 0.00 537 ARG A N 13
ATOM 11046 C CA . ARG A 1 33 ? 26.144 10.813 -28.228 1.00 0.00 537 ARG A CA 13
ATOM 11047 C C . ARG A 1 33 ? 25.236 11.822 -28.932 1.00 0.00 537 ARG A C 13
ATOM 11048 O O . ARG A 1 33 ? 25.653 12.472 -29.890 1.00 0.00 537 ARG A O 13
ATOM 11069 N N . PHE A 1 34 ? 24.043 12.030 -28.382 1.00 0.00 538 PHE A N 13
ATOM 11070 C CA . PHE A 1 34 ? 23.088 13.063 -28.792 1.00 0.00 538 PHE A CA 13
ATOM 11071 C C . PHE A 1 34 ? 22.429 13.713 -27.565 1.00 0.00 538 PHE A C 13
ATOM 11072 O O . PHE A 1 34 ? 22.378 13.128 -26.479 1.00 0.00 538 PHE A O 13
ATOM 11089 N N . PHE A 1 35 ? 21.884 14.911 -27.759 1.00 0.00 539 PHE A N 13
ATOM 11090 C CA . PHE A 1 35 ? 21.117 15.654 -26.762 1.00 0.00 539 PHE A CA 13
ATOM 11091 C C . PHE A 1 35 ? 19.627 15.676 -27.126 1.00 0.00 539 PHE A C 13
ATOM 11092 O O . PHE A 1 35 ? 19.247 15.629 -28.301 1.00 0.00 539 PHE A O 13
ATOM 11109 N N . VAL A 1 36 ? 18.789 15.786 -26.097 1.00 0.00 540 VAL A N 13
ATOM 11110 C CA . VAL A 1 36 ? 17.327 15.687 -26.156 1.00 0.00 540 VAL A CA 13
ATOM 11111 C C . VAL A 1 36 ? 16.714 16.819 -25.333 1.00 0.00 540 VAL A C 13
ATOM 11112 O O . VAL A 1 36 ? 17.010 16.968 -24.146 1.00 0.00 540 VAL A O 13
ATOM 11125 N N . ASP A 1 37 ? 15.827 17.595 -25.952 1.00 0.00 541 ASP A N 13
ATOM 11126 C CA . ASP A 1 37 ? 15.073 18.673 -25.314 1.00 0.00 541 ASP A CA 13
ATOM 11127 C C . ASP A 1 37 ? 13.601 18.259 -25.156 1.00 0.00 541 ASP A C 13
ATOM 11128 O O . ASP A 1 37 ? 12.892 18.023 -26.136 1.00 0.00 541 ASP A O 13
ATOM 11137 N N . HIS A 1 38 ? 13.130 18.152 -23.911 1.00 0.00 542 HIS A N 13
ATOM 11138 C CA . HIS A 1 38 ? 11.736 17.791 -23.601 1.00 0.00 542 HIS A CA 13
ATOM 11139 C C . HIS A 1 38 ? 10.752 18.969 -23.732 1.00 0.00 542 HIS A C 13
ATOM 11140 O O . HIS A 1 38 ? 9.539 18.759 -23.767 1.00 0.00 542 HIS A O 13
ATOM 11153 N N . ASN A 1 39 ? 11.255 20.206 -23.797 1.00 0.00 543 ASN A N 13
ATOM 11154 C CA . ASN A 1 39 ? 10.464 21.443 -23.804 1.00 0.00 543 ASN A CA 13
ATOM 11155 C C . ASN A 1 39 ? 9.759 21.692 -25.156 1.00 0.00 543 ASN A C 13
ATOM 11156 O O . ASN A 1 39 ? 8.638 22.205 -25.180 1.00 0.00 543 ASN A O 13
ATOM 11167 N N . THR A 1 40 ? 10.379 21.279 -26.269 1.00 0.00 544 THR A N 13
ATOM 11168 C CA . THR A 1 40 ? 9.842 21.363 -27.647 1.00 0.00 544 THR A CA 13
ATOM 11169 C C . THR A 1 40 ? 9.986 20.049 -28.436 1.00 0.00 544 THR A C 13
ATOM 11170 O O . THR A 1 40 ? 9.706 20.009 -29.638 1.00 0.00 544 THR A O 13
ATOM 11181 N N . ARG A 1 41 ? 10.403 18.960 -27.766 1.00 0.00 545 ARG A N 13
ATOM 11182 C CA . ARG A 1 41 ? 10.630 17.595 -28.299 1.00 0.00 545 ARG A CA 13
ATOM 11183 C C . ARG A 1 41 ? 11.833 17.463 -29.257 1.00 0.00 545 ARG A C 13
ATOM 11184 O O . ARG A 1 41 ? 12.040 16.394 -29.838 1.00 0.00 545 ARG A O 13
ATOM 11205 N N . ARG A 1 42 ? 12.606 18.538 -29.460 1.00 0.00 546 ARG A N 13
ATOM 11206 C CA . ARG A 1 42 ? 13.749 18.603 -30.393 1.00 0.00 546 ARG A CA 13
ATOM 11207 C C . ARG A 1 42 ? 14.969 17.803 -29.912 1.00 0.00 546 ARG A C 13
ATOM 11208 O O . ARG A 1 42 ? 15.083 17.428 -28.744 1.00 0.00 546 ARG A O 13
ATOM 11229 N N . THR A 1 43 ? 15.909 17.580 -30.828 1.00 0.00 547 THR A N 13
ATOM 11230 C CA . THR A 1 43 ? 17.152 16.813 -30.620 1.00 0.00 547 THR A CA 13
ATOM 11231 C C . THR A 1 43 ? 18.309 17.392 -31.439 1.00 0.00 547 THR A C 13
ATOM 11232 O O . THR A 1 43 ? 18.087 18.065 -32.449 1.00 0.00 547 THR A O 13
ATOM 11243 N N . THR A 1 44 ? 19.553 17.126 -31.028 1.00 0.00 548 THR A N 13
ATOM 11244 C CA . THR A 1 44 ? 20.766 17.611 -31.717 1.00 0.00 548 THR A CA 13
ATOM 11245 C C . THR A 1 44 ? 22.005 16.761 -31.390 1.00 0.00 548 THR A C 13
ATOM 11246 O O . THR A 1 44 ? 22.061 16.086 -30.360 1.00 0.00 548 THR A O 13
ATOM 11257 N N . PHE A 1 45 ? 22.998 16.768 -32.285 1.00 0.00 549 PHE A N 13
ATOM 11258 C CA . PHE A 1 45 ? 24.274 16.050 -32.149 1.00 0.00 549 PHE A CA 13
ATOM 11259 C C . PHE A 1 45 ? 25.368 16.877 -31.439 1.00 0.00 549 PHE A C 13
ATOM 11260 O O . PHE A 1 45 ? 26.310 16.315 -30.876 1.00 0.00 549 PHE A O 13
ATOM 11277 N N . GLU A 1 46 ? 25.230 18.205 -31.421 1.00 0.00 550 GLU A N 13
ATOM 11278 C CA . GLU A 1 46 ? 26.168 19.155 -30.799 1.00 0.00 550 GLU A CA 13
ATOM 11279 C C . GLU A 1 46 ? 25.522 19.872 -29.594 1.00 0.00 550 GLU A C 13
ATOM 11280 O O . GLU A 1 46 ? 24.432 19.503 -29.161 1.00 0.00 550 GLU A O 13
ATOM 11292 N N . ASP A 1 47 ? 26.179 20.891 -29.033 1.00 0.00 551 ASP A N 13
ATOM 11293 C CA . ASP A 1 47 ? 25.694 21.648 -27.867 1.00 0.00 551 ASP A CA 13
ATOM 11294 C C . ASP A 1 47 ? 25.443 23.131 -28.231 1.00 0.00 551 ASP A C 13
ATOM 11295 O O . ASP A 1 47 ? 26.279 23.993 -27.931 1.00 0.00 551 ASP A O 13
ATOM 11304 N N . PRO A 1 48 ? 24.340 23.442 -28.948 1.00 0.00 552 PRO A N 13
ATOM 11305 C CA . PRO A 1 48 ? 24.002 24.799 -29.389 1.00 0.00 552 PRO A CA 13
ATOM 11306 C C . PRO A 1 48 ? 23.515 25.694 -28.230 1.00 0.00 552 PRO A C 13
ATOM 11307 O O . PRO A 1 48 ? 23.373 25.251 -27.085 1.00 0.00 552 PRO A O 13
ATOM 11318 N N . ARG A 1 49 ? 23.226 26.970 -28.532 1.00 0.00 553 ARG A N 13
ATOM 11319 C CA . ARG A 1 49 ? 22.593 27.921 -27.594 1.00 0.00 553 ARG A CA 13
ATOM 11320 C C . ARG A 1 49 ? 21.268 27.382 -27.006 1.00 0.00 553 ARG A C 13
ATOM 11321 O O . ARG A 1 49 ? 20.562 26.634 -27.690 1.00 0.00 553 ARG A O 13
ATOM 11342 N N . PRO A 1 50 ? 20.876 27.805 -25.784 1.00 0.00 554 PRO A N 13
ATOM 11343 C CA . PRO A 1 50 ? 19.640 27.362 -25.121 1.00 0.00 554 PRO A CA 13
ATOM 11344 C C . PRO A 1 50 ? 18.341 27.886 -25.771 1.00 0.00 554 PRO A C 13
ATOM 11345 O O . PRO A 1 50 ? 17.252 27.426 -25.422 1.00 0.00 554 PRO A O 13
ATOM 11356 N N . GLY A 1 51 ? 18.440 28.815 -26.729 1.00 0.00 555 GLY A N 13
ATOM 11357 C CA . GLY A 1 51 ? 17.330 29.311 -27.546 1.00 0.00 555 GLY A CA 13
ATOM 11358 C C . GLY A 1 51 ? 17.811 29.708 -28.944 1.00 0.00 555 GLY A C 13
ATOM 11359 O O . GLY A 1 51 ? 18.618 30.629 -29.089 1.00 0.00 555 GLY A O 13
ATOM 11363 N N . ALA A 1 52 ? 17.344 28.990 -29.970 1.00 0.00 556 ALA A N 13
ATOM 11364 C CA . ALA A 1 52 ? 17.650 29.265 -31.376 1.00 0.00 556 ALA A CA 13
ATOM 11365 C C . ALA A 1 52 ? 17.134 30.635 -31.904 1.00 0.00 556 ALA A C 13
ATOM 11366 O O . ALA A 1 52 ? 17.922 31.320 -32.570 1.00 0.00 556 ALA A O 13
ATOM 11373 N N . PRO A 1 53 ? 15.877 31.074 -31.642 1.00 0.00 557 PRO A N 13
ATOM 11374 C CA . PRO A 1 53 ? 15.393 32.400 -32.056 1.00 0.00 557 PRO A CA 13
ATOM 11375 C C . PRO A 1 53 ? 16.011 33.552 -31.233 1.00 0.00 557 PRO A C 13
ATOM 11376 O O . PRO A 1 53 ? 16.096 33.449 -29.987 1.00 0.00 557 PRO A O 13
ATOM 11387 N N . ASN B 2 7 ? 32.693 17.414 -37.373 1.00 0.00 2319 ASN B N 13
ATOM 11388 C CA . ASN B 2 7 ? 32.401 15.960 -37.249 1.00 0.00 2319 ASN B CA 13
ATOM 11389 C C . ASN B 2 7 ? 31.178 15.608 -38.100 1.00 0.00 2319 ASN B C 13
ATOM 11390 O O . ASN B 2 7 ? 30.179 16.327 -38.063 1.00 0.00 2319 ASN B O 13
ATOM 11401 N N . THR B 2 8 ? 31.244 14.523 -38.879 1.00 0.00 2320 THR B N 13
ATOM 11402 C CA . THR B 2 8 ? 30.213 14.126 -39.867 1.00 0.00 2320 THR B CA 13
ATOM 11403 C C . THR B 2 8 ? 29.985 12.609 -39.897 1.00 0.00 2320 THR B C 13
ATOM 11404 O O . THR B 2 8 ? 30.871 11.828 -39.537 1.00 0.00 2320 THR B O 13
ATOM 11415 N N . GLY B 2 9 ? 28.794 12.191 -40.342 1.00 0.00 2321 GLY B N 13
ATOM 11416 C CA . GLY B 2 9 ? 28.393 10.785 -40.482 1.00 0.00 2321 GLY B CA 13
ATOM 11417 C C . GLY B 2 9 ? 27.032 10.522 -39.836 1.00 0.00 2321 GLY B C 13
ATOM 11418 O O . GLY B 2 9 ? 26.952 10.371 -38.614 1.00 0.00 2321 GLY B O 13
ATOM 11422 N N . ALA B 2 10 ? 25.962 10.490 -40.636 1.00 0.00 2322 ALA B N 13
ATOM 11423 C CA . ALA B 2 10 ? 24.615 10.162 -40.163 1.00 0.00 2322 ALA B CA 13
ATOM 11424 C C . ALA B 2 10 ? 24.577 8.787 -39.459 1.00 0.00 2322 ALA B C 13
ATOM 11425 O O . ALA B 2 10 ? 25.149 7.807 -39.949 1.00 0.00 2322 ALA B O 13
ATOM 11432 N N . LYS B 2 11 ? 23.881 8.720 -38.319 1.00 0.00 2323 LYS B N 13
ATOM 11433 C CA . LYS B 2 11 ? 23.748 7.534 -37.450 1.00 0.00 2323 LYS B CA 13
ATOM 11434 C C . LYS B 2 11 ? 22.284 7.331 -37.031 1.00 0.00 2323 LYS B C 13
ATOM 11435 O O . LYS B 2 11 ? 21.400 8.024 -37.541 1.00 0.00 2323 LYS B O 13
ATOM 11454 N N . GLN B 2 12 ? 22.010 6.385 -36.126 1.00 0.00 2324 GLN B N 13
ATOM 11455 C CA . GLN B 2 12 ? 20.657 6.148 -35.596 1.00 0.00 2324 GLN B CA 13
ATOM 11456 C C . GLN B 2 12 ? 20.028 7.461 -35.076 1.00 0.00 2324 GLN B C 13
ATOM 11457 O O . GLN B 2 12 ? 20.646 8.124 -34.235 1.00 0.00 2324 GLN B O 13
ATOM 11471 N N . PRO B 2 13 ? 18.838 7.869 -35.561 1.00 0.00 2325 PRO B N 13
ATOM 11472 C CA . PRO B 2 13 ? 18.255 9.160 -35.210 1.00 0.00 2325 PRO B CA 13
ATOM 11473 C C . PRO B 2 13 ? 17.839 9.191 -33.725 1.00 0.00 2325 PRO B C 13
ATOM 11474 O O . PRO B 2 13 ? 17.168 8.258 -33.265 1.00 0.00 2325 PRO B O 13
ATOM 11485 N N . PRO B 2 14 ? 18.202 10.237 -32.958 1.00 0.00 2326 PRO B N 13
ATOM 11486 C CA . PRO B 2 14 ? 17.762 10.385 -31.573 1.00 0.00 2326 PRO B CA 13
ATOM 11487 C C . PRO B 2 14 ? 16.251 10.665 -31.516 1.00 0.00 2326 PRO B C 13
ATOM 11488 O O . PRO B 2 14 ? 15.762 11.638 -32.095 1.00 0.00 2326 PRO B O 13
ATOM 11499 N N . SER B 2 15 ? 15.519 9.814 -30.793 1.00 0.00 2327 SER B N 13
ATOM 11500 C CA . SER B 2 15 ? 14.060 9.886 -30.620 1.00 0.00 2327 SER B CA 13
ATOM 11501 C C . SER B 2 15 ? 13.683 9.351 -29.235 1.00 0.00 2327 SER B C 13
ATOM 11502 O O . SER B 2 15 ? 13.497 8.148 -29.056 1.00 0.00 2327 SER B O 13
ATOM 11510 N N . TYR B 2 16 ? 13.622 10.238 -28.238 1.00 0.00 2328 TYR B N 13
ATOM 11511 C CA . TYR B 2 16 ? 13.215 9.897 -26.869 1.00 0.00 2328 TYR B CA 13
ATOM 11512 C C . TYR B 2 16 ? 11.683 10.006 -26.740 1.00 0.00 2328 TYR B C 13
ATOM 11513 O O . TYR B 2 16 ? 10.974 9.046 -27.046 1.00 0.00 2328 TYR B O 13
ATOM 11531 N N . GLU B 2 17 ? 11.153 11.194 -26.418 1.00 0.00 2329 GLU B N 13
ATOM 11532 C CA . GLU B 2 17 ? 9.708 11.486 -26.413 1.00 0.00 2329 GLU B CA 13
ATOM 11533 C C . GLU B 2 17 ? 9.060 11.177 -27.771 1.00 0.00 2329 GLU B C 13
ATOM 11534 O O . GLU B 2 17 ? 7.991 10.574 -27.829 1.00 0.00 2329 GLU B O 13
ATOM 11546 N N . ASP B 2 18 ? 9.729 11.532 -28.874 1.00 0.00 2330 ASP B N 13
ATOM 11547 C CA . ASP B 2 18 ? 9.210 11.327 -30.233 1.00 0.00 2330 ASP B CA 13
ATOM 11548 C C . ASP B 2 18 ? 9.079 9.843 -30.642 1.00 0.00 2330 ASP B C 13
ATOM 11549 O O . ASP B 2 18 ? 8.392 9.533 -31.618 1.00 0.00 2330 ASP B O 13
ATOM 11558 N N . CYS B 2 19 ? 9.687 8.918 -29.885 1.00 0.00 2331 CYS B N 13
ATOM 11559 C CA . CYS B 2 19 ? 9.462 7.477 -30.019 1.00 0.00 2331 CYS B CA 13
ATOM 11560 C C . CYS B 2 19 ? 8.379 6.969 -29.048 1.00 0.00 2331 CYS B C 13
ATOM 11561 O O . CYS B 2 19 ? 7.501 6.207 -29.462 1.00 0.00 2331 CYS B O 13
ATOM 11569 N N . ILE B 2 20 ? 8.408 7.387 -27.772 1.00 0.00 2332 ILE B N 13
ATOM 11570 C CA . ILE B 2 20 ? 7.524 6.819 -26.734 1.00 0.00 2332 ILE B CA 13
ATOM 11571 C C . ILE B 2 20 ? 6.104 7.420 -26.683 1.00 0.00 2332 ILE B C 13
ATOM 11572 O O . ILE B 2 20 ? 5.210 6.777 -26.123 1.00 0.00 2332 ILE B O 13
ATOM 11588 N N . LYS B 2 21 ? 5.861 8.606 -27.266 1.00 0.00 2333 LYS B N 13
ATOM 11589 C CA . LYS B 2 21 ? 4.504 9.164 -27.459 1.00 0.00 2333 LYS B CA 13
ATOM 11590 C C . LYS B 2 21 ? 3.636 8.295 -28.384 1.00 0.00 2333 LYS B C 13
ATOM 11591 O O . LYS B 2 21 ? 2.476 8.008 -28.012 1.00 0.00 2333 LYS B O 13
ATOM 11610 N N . VAL A 1 11 ? 29.146 6.430 -14.086 1.00 0.00 515 VAL A N 14
ATOM 11611 C CA . VAL A 1 11 ? 30.581 6.484 -13.668 1.00 0.00 515 VAL A CA 14
ATOM 11612 C C . VAL A 1 11 ? 31.527 6.011 -14.779 1.00 0.00 515 VAL A C 14
ATOM 11613 O O . VAL A 1 11 ? 32.342 6.810 -15.229 1.00 0.00 515 VAL A O 14
ATOM 11626 N N . SER A 1 12 ? 31.428 4.751 -15.225 1.00 0.00 516 SER A N 14
ATOM 11627 C CA . SER A 1 12 ? 32.449 3.962 -15.955 1.00 0.00 516 SER A CA 14
ATOM 11628 C C . SER A 1 12 ? 33.243 4.635 -17.092 1.00 0.00 516 SER A C 14
ATOM 11629 O O . SER A 1 12 ? 34.420 4.313 -17.272 1.00 0.00 516 SER A O 14
ATOM 11637 N N . LEU A 1 13 ? 32.642 5.566 -17.844 1.00 0.00 517 LEU A N 14
ATOM 11638 C CA . LEU A 1 13 ? 33.314 6.367 -18.887 1.00 0.00 517 LEU A CA 14
ATOM 11639 C C . LEU A 1 13 ? 32.909 7.859 -18.881 1.00 0.00 517 LEU A C 14
ATOM 11640 O O . LEU A 1 13 ? 33.080 8.550 -19.888 1.00 0.00 517 LEU A O 14
ATOM 11656 N N . ILE A 1 14 ? 32.358 8.358 -17.765 1.00 0.00 518 ILE A N 14
ATOM 11657 C CA . ILE A 1 14 ? 31.798 9.716 -17.643 1.00 0.00 518 ILE A CA 14
ATOM 11658 C C . ILE A 1 14 ? 32.407 10.427 -16.419 1.00 0.00 518 ILE A C 14
ATOM 11659 O O . ILE A 1 14 ? 33.367 11.182 -16.573 1.00 0.00 518 ILE A O 14
ATOM 11675 N N . ASN A 1 15 ? 31.901 10.151 -15.207 1.00 0.00 519 ASN A N 14
ATOM 11676 C CA . ASN A 1 15 ? 32.335 10.736 -13.922 1.00 0.00 519 ASN A CA 14
ATOM 11677 C C . ASN A 1 15 ? 32.470 12.287 -13.925 1.00 0.00 519 ASN A C 14
ATOM 11678 O O . ASN A 1 15 ? 33.305 12.862 -13.225 1.00 0.00 519 ASN A O 14
ATOM 11689 N N . GLU A 1 16 ? 31.647 12.972 -14.727 1.00 0.00 520 GLU A N 14
ATOM 11690 C CA . GLU A 1 16 ? 31.585 14.441 -14.829 1.00 0.00 520 GLU A CA 14
ATOM 11691 C C . GLU A 1 16 ? 30.698 15.077 -13.727 1.00 0.00 520 GLU A C 14
ATOM 11692 O O . GLU A 1 16 ? 30.187 14.390 -12.836 1.00 0.00 520 GLU A O 14
ATOM 11704 N N . GLY A 1 17 ? 30.513 16.403 -13.786 1.00 0.00 521 GLY A N 14
ATOM 11705 C CA . GLY A 1 17 ? 29.605 17.179 -12.926 1.00 0.00 521 GLY A CA 14
ATOM 11706 C C . GLY A 1 17 ? 28.098 16.918 -13.158 1.00 0.00 521 GLY A C 14
ATOM 11707 O O . GLY A 1 17 ? 27.728 15.988 -13.886 1.00 0.00 521 GLY A O 14
ATOM 11711 N N . PRO A 1 18 ? 27.207 17.722 -12.540 1.00 0.00 522 PRO A N 14
ATOM 11712 C CA . PRO A 1 18 ? 25.752 17.538 -12.616 1.00 0.00 522 PRO A CA 14
ATOM 11713 C C . PRO A 1 18 ? 25.189 17.736 -14.037 1.00 0.00 522 PRO A C 14
ATOM 11714 O O . PRO A 1 18 ? 25.784 18.419 -14.877 1.00 0.00 522 PRO A O 14
ATOM 11725 N N . LEU A 1 19 ? 24.027 17.126 -14.307 1.00 0.00 523 LEU A N 14
ATOM 11726 C CA . LEU A 1 19 ? 23.400 17.098 -15.637 1.00 0.00 523 LEU A CA 14
ATOM 11727 C C . LEU A 1 19 ? 22.940 18.502 -16.128 1.00 0.00 523 LEU A C 14
ATOM 11728 O O . LEU A 1 19 ? 22.650 19.375 -15.300 1.00 0.00 523 LEU A O 14
ATOM 11744 N N . PRO A 1 20 ? 22.860 18.745 -17.454 1.00 0.00 524 PRO A N 14
ATOM 11745 C CA . PRO A 1 20 ? 22.489 20.049 -18.018 1.00 0.00 524 PRO A CA 14
ATOM 11746 C C . PRO A 1 20 ? 21.018 20.450 -17.747 1.00 0.00 524 PRO A C 14
ATOM 11747 O O . PRO A 1 20 ? 20.155 19.583 -17.576 1.00 0.00 524 PRO A O 14
ATOM 11758 N N . PRO A 1 21 ? 20.700 21.761 -17.717 1.00 0.00 525 PRO A N 14
ATOM 11759 C CA . PRO A 1 21 ? 19.414 22.282 -17.239 1.00 0.00 525 PRO A CA 14
ATOM 11760 C C . PRO A 1 21 ? 18.247 21.974 -18.193 1.00 0.00 525 PRO A C 14
ATOM 11761 O O . PRO A 1 21 ? 18.174 22.512 -19.299 1.00 0.00 525 PRO A O 14
ATOM 11772 N N . GLY A 1 22 ? 17.309 21.124 -17.761 1.00 0.00 526 GLY A N 14
ATOM 11773 C CA . GLY A 1 22 ? 16.112 20.760 -18.536 1.00 0.00 526 GLY A CA 14
ATOM 11774 C C . GLY A 1 22 ? 16.395 19.983 -19.833 1.00 0.00 526 GLY A C 14
ATOM 11775 O O . GLY A 1 22 ? 15.586 20.022 -20.763 1.00 0.00 526 GLY A O 14
ATOM 11779 N N . TRP A 1 23 ? 17.530 19.281 -19.891 1.00 0.00 527 TRP A N 14
ATOM 11780 C CA . TRP A 1 23 ? 17.996 18.477 -21.029 1.00 0.00 527 TRP A CA 14
ATOM 11781 C C . TRP A 1 23 ? 18.122 16.992 -20.647 1.00 0.00 527 TRP A C 14
ATOM 11782 O O . TRP A 1 23 ? 18.278 16.632 -19.479 1.00 0.00 527 TRP A O 14
ATOM 11803 N N . GLU A 1 24 ? 18.129 16.133 -21.663 1.00 0.00 528 GLU A N 14
ATOM 11804 C CA . GLU A 1 24 ? 18.461 14.708 -21.594 1.00 0.00 528 GLU A CA 14
ATOM 11805 C C . GLU A 1 24 ? 19.544 14.394 -22.640 1.00 0.00 528 GLU A C 14
ATOM 11806 O O . GLU A 1 24 ? 19.675 15.084 -23.654 1.00 0.00 528 GLU A O 14
ATOM 11818 N N . ILE A 1 25 ? 20.347 13.362 -22.382 1.00 0.00 529 ILE A N 14
ATOM 11819 C CA . ILE A 1 25 ? 21.511 12.971 -23.186 1.00 0.00 529 ILE A CA 14
ATOM 11820 C C . ILE A 1 25 ? 21.576 11.444 -23.235 1.00 0.00 529 ILE A C 14
ATOM 11821 O O . ILE A 1 25 ? 21.482 10.787 -22.194 1.00 0.00 529 ILE A O 14
ATOM 11837 N N . ARG A 1 26 ? 21.753 10.872 -24.430 1.00 0.00 530 ARG A N 14
ATOM 11838 C CA . ARG A 1 26 ? 21.813 9.415 -24.641 1.00 0.00 530 ARG A CA 14
ATOM 11839 C C . ARG A 1 26 ? 22.994 9.019 -25.527 1.00 0.00 530 ARG A C 14
ATOM 11840 O O . ARG A 1 26 ? 23.462 9.804 -26.351 1.00 0.00 530 ARG A O 14
ATOM 11861 N N . TYR A 1 27 ? 23.452 7.783 -25.344 1.00 0.00 531 TYR A N 14
ATOM 11862 C CA . TYR A 1 27 ? 24.623 7.185 -25.992 1.00 0.00 531 TYR A CA 14
ATOM 11863 C C . TYR A 1 27 ? 24.165 5.965 -26.797 1.00 0.00 531 TYR A C 14
ATOM 11864 O O . TYR A 1 27 ? 23.894 4.897 -26.240 1.00 0.00 531 TYR A O 14
ATOM 11882 N N . THR A 1 28 ? 24.012 6.144 -28.107 1.00 0.00 532 THR A N 14
ATOM 11883 C CA . THR A 1 28 ? 23.522 5.093 -29.015 1.00 0.00 532 THR A CA 14
ATOM 11884 C C . THR A 1 28 ? 24.606 4.042 -29.299 1.00 0.00 532 THR A C 14
ATOM 11885 O O . THR A 1 28 ? 25.806 4.331 -29.249 1.00 0.00 532 THR A O 14
ATOM 11896 N N . ALA A 1 29 ? 24.194 2.810 -29.620 1.00 0.00 533 ALA A N 14
ATOM 11897 C CA . ALA A 1 29 ? 25.092 1.659 -29.796 1.00 0.00 533 ALA A CA 14
ATOM 11898 C C . ALA A 1 29 ? 26.109 1.790 -30.957 1.00 0.00 533 ALA A C 14
ATOM 11899 O O . ALA A 1 29 ? 27.078 1.030 -31.015 1.00 0.00 533 ALA A O 14
ATOM 11906 N N . ALA A 1 30 ? 25.926 2.764 -31.858 1.00 0.00 534 ALA A N 14
ATOM 11907 C CA . ALA A 1 30 ? 26.900 3.128 -32.894 1.00 0.00 534 ALA A CA 14
ATOM 11908 C C . ALA A 1 30 ? 28.165 3.834 -32.344 1.00 0.00 534 ALA A C 14
ATOM 11909 O O . ALA A 1 30 ? 29.121 4.050 -33.094 1.00 0.00 534 ALA A O 14
ATOM 11916 N N . GLY A 1 31 ? 28.181 4.208 -31.057 1.00 0.00 535 GLY A N 14
ATOM 11917 C CA . GLY A 1 31 ? 29.255 4.996 -30.439 1.00 0.00 535 GLY A CA 14
ATOM 11918 C C . GLY A 1 31 ? 29.037 6.505 -30.595 1.00 0.00 535 GLY A C 14
ATOM 11919 O O . GLY A 1 31 ? 29.996 7.250 -30.801 1.00 0.00 535 GLY A O 14
ATOM 11923 N N . GLU A 1 32 ? 27.778 6.955 -30.548 1.00 0.00 536 GLU A N 14
ATOM 11924 C CA . GLU A 1 32 ? 27.370 8.331 -30.863 1.00 0.00 536 GLU A CA 14
ATOM 11925 C C . GLU A 1 32 ? 26.454 8.904 -29.769 1.00 0.00 536 GLU A C 14
ATOM 11926 O O . GLU A 1 32 ? 25.373 8.370 -29.491 1.00 0.00 536 GLU A O 14
ATOM 11938 N N . ARG A 1 33 ? 26.904 9.998 -29.139 1.00 0.00 537 ARG A N 14
ATOM 11939 C CA . ARG A 1 33 ? 26.153 10.788 -28.151 1.00 0.00 537 ARG A CA 14
ATOM 11940 C C . ARG A 1 33 ? 25.216 11.779 -28.850 1.00 0.00 537 ARG A C 14
ATOM 11941 O O . ARG A 1 33 ? 25.627 12.474 -29.779 1.00 0.00 537 ARG A O 14
ATOM 11962 N N . PHE A 1 34 ? 23.984 11.880 -28.359 1.00 0.00 538 PHE A N 14
ATOM 11963 C CA . PHE A 1 34 ? 22.959 12.819 -28.825 1.00 0.00 538 PHE A CA 14
ATOM 11964 C C . PHE A 1 34 ? 22.249 13.475 -27.636 1.00 0.00 538 PHE A C 14
ATOM 11965 O O . PHE A 1 34 ? 22.165 12.900 -26.547 1.00 0.00 538 PHE A O 14
ATOM 11982 N N . PHE A 1 35 ? 21.692 14.661 -27.870 1.00 0.00 539 PHE A N 14
ATOM 11983 C CA . PHE A 1 35 ? 20.999 15.478 -26.877 1.00 0.00 539 PHE A CA 14
ATOM 11984 C C . PHE A 1 35 ? 19.513 15.614 -27.237 1.00 0.00 539 PHE A C 14
ATOM 11985 O O . PHE A 1 35 ? 19.133 15.635 -28.412 1.00 0.00 539 PHE A O 14
ATOM 12002 N N . VAL A 1 36 ? 18.678 15.729 -26.206 1.00 0.00 540 VAL A N 14
ATOM 12003 C CA . VAL A 1 36 ? 17.213 15.673 -26.257 1.00 0.00 540 VAL A CA 14
ATOM 12004 C C . VAL A 1 36 ? 16.637 16.785 -25.377 1.00 0.00 540 VAL A C 14
ATOM 12005 O O . VAL A 1 36 ? 16.924 16.859 -24.181 1.00 0.00 540 VAL A O 14
ATOM 12018 N N . ASP A 1 37 ? 15.792 17.631 -25.957 1.00 0.00 541 ASP A N 14
ATOM 12019 C CA . ASP A 1 37 ? 15.099 18.719 -25.271 1.00 0.00 541 ASP A CA 14
ATOM 12020 C C . ASP A 1 37 ? 13.611 18.371 -25.090 1.00 0.00 541 ASP A C 14
ATOM 12021 O O . ASP A 1 37 ? 12.886 18.140 -26.060 1.00 0.00 541 ASP A O 14
ATOM 12030 N N . HIS A 1 38 ? 13.146 18.329 -23.838 1.00 0.00 542 HIS A N 14
ATOM 12031 C CA . HIS A 1 38 ? 11.742 18.031 -23.505 1.00 0.00 542 HIS A CA 14
ATOM 12032 C C . HIS A 1 38 ? 10.812 19.256 -23.596 1.00 0.00 542 HIS A C 14
ATOM 12033 O O . HIS A 1 38 ? 9.589 19.116 -23.535 1.00 0.00 542 HIS A O 14
ATOM 12046 N N . ASN A 1 39 ? 11.368 20.464 -23.727 1.00 0.00 543 ASN A N 14
ATOM 12047 C CA . ASN A 1 39 ? 10.621 21.726 -23.749 1.00 0.00 543 ASN A CA 14
ATOM 12048 C C . ASN A 1 39 ? 9.898 21.963 -25.093 1.00 0.00 543 ASN A C 14
ATOM 12049 O O . ASN A 1 39 ? 8.800 22.525 -25.107 1.00 0.00 543 ASN A O 14
ATOM 12060 N N . THR A 1 40 ? 10.469 21.485 -26.207 1.00 0.00 544 THR A N 14
ATOM 12061 C CA . THR A 1 40 ? 9.899 21.567 -27.572 1.00 0.00 544 THR A CA 14
ATOM 12062 C C . THR A 1 40 ? 10.011 20.253 -28.368 1.00 0.00 544 THR A C 14
ATOM 12063 O O . THR A 1 40 ? 9.728 20.229 -29.569 1.00 0.00 544 THR A O 14
ATOM 12074 N N . ARG A 1 41 ? 10.410 19.148 -27.711 1.00 0.00 545 ARG A N 14
ATOM 12075 C CA . ARG A 1 41 ? 10.635 17.791 -28.274 1.00 0.00 545 ARG A CA 14
ATOM 12076 C C . ARG A 1 41 ? 11.856 17.681 -29.213 1.00 0.00 545 ARG A C 14
ATOM 12077 O O . ARG A 1 41 ? 12.071 16.629 -29.820 1.00 0.00 545 ARG A O 14
ATOM 12098 N N . ARG A 1 42 ? 12.629 18.761 -29.376 1.00 0.00 546 ARG A N 14
ATOM 12099 C CA . ARG A 1 42 ? 13.783 18.869 -30.291 1.00 0.00 546 ARG A CA 14
ATOM 12100 C C . ARG A 1 42 ? 14.979 18.000 -29.877 1.00 0.00 546 ARG A C 14
ATOM 12101 O O . ARG A 1 42 ? 15.092 17.554 -28.735 1.00 0.00 546 ARG A O 14
ATOM 12122 N N . THR A 1 43 ? 15.898 17.795 -30.819 1.00 0.00 547 THR A N 14
ATOM 12123 C CA . THR A 1 43 ? 17.097 16.948 -30.679 1.00 0.00 547 THR A CA 14
ATOM 12124 C C . THR A 1 43 ? 18.276 17.490 -31.491 1.00 0.00 547 THR A C 14
ATOM 12125 O O . THR A 1 43 ? 18.083 18.213 -32.472 1.00 0.00 547 THR A O 14
ATOM 12136 N N . THR A 1 44 ? 19.503 17.124 -31.107 1.00 0.00 548 THR A N 14
ATOM 12137 C CA . THR A 1 44 ? 20.744 17.520 -31.804 1.00 0.00 548 THR A CA 14
ATOM 12138 C C . THR A 1 44 ? 21.920 16.584 -31.477 1.00 0.00 548 THR A C 14
ATOM 12139 O O . THR A 1 44 ? 21.913 15.879 -30.465 1.00 0.00 548 THR A O 14
ATOM 12150 N N . PHE A 1 45 ? 22.932 16.560 -32.349 1.00 0.00 549 PHE A N 14
ATOM 12151 C CA . PHE A 1 45 ? 24.184 15.807 -32.188 1.00 0.00 549 PHE A CA 14
ATOM 12152 C C . PHE A 1 45 ? 25.291 16.609 -31.464 1.00 0.00 549 PHE A C 14
ATOM 12153 O O . PHE A 1 45 ? 26.300 16.044 -31.041 1.00 0.00 549 PHE A O 14
ATOM 12170 N N . GLU A 1 46 ? 25.108 17.920 -31.288 1.00 0.00 550 GLU A N 14
ATOM 12171 C CA . GLU A 1 46 ? 26.093 18.841 -30.696 1.00 0.00 550 GLU A CA 14
ATOM 12172 C C . GLU A 1 46 ? 25.475 19.693 -29.568 1.00 0.00 550 GLU A C 14
ATOM 12173 O O . GLU A 1 46 ? 24.363 19.421 -29.119 1.00 0.00 550 GLU A O 14
ATOM 12185 N N . ASP A 1 47 ? 26.184 20.719 -29.086 1.00 0.00 551 ASP A N 14
ATOM 12186 C CA . ASP A 1 47 ? 25.743 21.578 -27.976 1.00 0.00 551 ASP A CA 14
ATOM 12187 C C . ASP A 1 47 ? 25.594 23.050 -28.436 1.00 0.00 551 ASP A C 14
ATOM 12188 O O . ASP A 1 47 ? 26.455 23.888 -28.135 1.00 0.00 551 ASP A O 14
ATOM 12197 N N . PRO A 1 48 ? 24.556 23.367 -29.243 1.00 0.00 552 PRO A N 14
ATOM 12198 C CA . PRO A 1 48 ? 24.328 24.700 -29.803 1.00 0.00 552 PRO A CA 14
ATOM 12199 C C . PRO A 1 48 ? 23.811 25.701 -28.751 1.00 0.00 552 PRO A C 14
ATOM 12200 O O . PRO A 1 48 ? 23.490 25.341 -27.612 1.00 0.00 552 PRO A O 14
ATOM 12211 N N . ARG A 1 49 ? 23.690 26.975 -29.148 1.00 0.00 553 ARG A N 14
ATOM 12212 C CA . ARG A 1 49 ? 23.071 28.043 -28.339 1.00 0.00 553 ARG A CA 14
ATOM 12213 C C . ARG A 1 49 ? 21.619 27.699 -27.928 1.00 0.00 553 ARG A C 14
ATOM 12214 O O . ARG A 1 49 ? 20.921 27.021 -28.692 1.00 0.00 553 ARG A O 14
ATOM 12235 N N . PRO A 1 50 ? 21.142 28.170 -26.757 1.00 0.00 554 PRO A N 14
ATOM 12236 C CA . PRO A 1 50 ? 19.780 27.915 -26.273 1.00 0.00 554 PRO A CA 14
ATOM 12237 C C . PRO A 1 50 ? 18.702 28.637 -27.105 1.00 0.00 554 PRO A C 14
ATOM 12238 O O . PRO A 1 50 ? 19.003 29.524 -27.910 1.00 0.00 554 PRO A O 14
ATOM 12249 N N . GLY A 1 51 ? 17.432 28.281 -26.875 1.00 0.00 555 GLY A N 14
ATOM 12250 C CA . GLY A 1 51 ? 16.268 28.871 -27.557 1.00 0.00 555 GLY A CA 14
ATOM 12251 C C . GLY A 1 51 ? 15.085 29.160 -26.626 1.00 0.00 555 GLY A C 14
ATOM 12252 O O . GLY A 1 51 ? 14.667 30.315 -26.513 1.00 0.00 555 GLY A O 14
ATOM 12256 N N . ALA A 1 52 ? 14.572 28.140 -25.926 1.00 0.00 556 ALA A N 14
ATOM 12257 C CA . ALA A 1 52 ? 13.443 28.263 -24.990 1.00 0.00 556 ALA A CA 14
ATOM 12258 C C . ALA A 1 52 ? 13.466 27.201 -23.852 1.00 0.00 556 ALA A C 14
ATOM 12259 O O . ALA A 1 52 ? 12.548 26.375 -23.765 1.00 0.00 556 ALA A O 14
ATOM 12266 N N . PRO A 1 53 ? 14.511 27.174 -22.996 1.00 0.00 557 PRO A N 14
ATOM 12267 C CA . PRO A 1 53 ? 14.573 26.296 -21.820 1.00 0.00 557 PRO A CA 14
ATOM 12268 C C . PRO A 1 53 ? 13.524 26.657 -20.744 1.00 0.00 557 PRO A C 14
ATOM 12269 O O . PRO A 1 53 ? 13.134 27.840 -20.620 1.00 0.00 557 PRO A O 14
ATOM 12280 N N . ASN B 2 7 ? 33.084 11.675 -32.475 1.00 0.00 2319 ASN B N 14
ATOM 12281 C CA . ASN B 2 7 ? 32.984 10.878 -33.730 1.00 0.00 2319 ASN B CA 14
ATOM 12282 C C . ASN B 2 7 ? 32.054 11.577 -34.734 1.00 0.00 2319 ASN B C 14
ATOM 12283 O O . ASN B 2 7 ? 31.500 12.632 -34.426 1.00 0.00 2319 ASN B O 14
ATOM 12294 N N . THR B 2 8 ? 31.882 11.019 -35.937 1.00 0.00 2320 THR B N 14
ATOM 12295 C CA . THR B 2 8 ? 31.042 11.560 -37.032 1.00 0.00 2320 THR B CA 14
ATOM 12296 C C . THR B 2 8 ? 30.361 10.439 -37.835 1.00 0.00 2320 THR B C 14
ATOM 12297 O O . THR B 2 8 ? 30.743 9.268 -37.731 1.00 0.00 2320 THR B O 14
ATOM 12308 N N . GLY B 2 9 ? 29.359 10.790 -38.655 1.00 0.00 2321 GLY B N 14
ATOM 12309 C CA . GLY B 2 9 ? 28.658 9.853 -39.548 1.00 0.00 2321 GLY B CA 14
ATOM 12310 C C . GLY B 2 9 ? 27.327 9.336 -38.987 1.00 0.00 2321 GLY B C 14
ATOM 12311 O O . GLY B 2 9 ? 27.098 8.125 -38.996 1.00 0.00 2321 GLY B O 14
ATOM 12315 N N . ALA B 2 10 ? 26.478 10.242 -38.480 1.00 0.00 2322 ALA B N 14
ATOM 12316 C CA . ALA B 2 10 ? 25.227 9.959 -37.760 1.00 0.00 2322 ALA B CA 14
ATOM 12317 C C . ALA B 2 10 ? 24.393 8.804 -38.358 1.00 0.00 2322 ALA B C 14
ATOM 12318 O O . ALA B 2 10 ? 23.882 8.910 -39.479 1.00 0.00 2322 ALA B O 14
ATOM 12325 N N . LYS B 2 11 ? 24.233 7.715 -37.590 1.00 0.00 2323 LYS B N 14
ATOM 12326 C CA . LYS B 2 11 ? 23.589 6.452 -38.022 1.00 0.00 2323 LYS B CA 14
ATOM 12327 C C . LYS B 2 11 ? 22.364 6.061 -37.176 1.00 0.00 2323 LYS B C 14
ATOM 12328 O O . LYS B 2 11 ? 21.648 5.118 -37.513 1.00 0.00 2323 LYS B O 14
ATOM 12347 N N . GLN B 2 12 ? 22.103 6.791 -36.092 1.00 0.00 2324 GLN B N 14
ATOM 12348 C CA . GLN B 2 12 ? 21.107 6.470 -35.062 1.00 0.00 2324 GLN B CA 14
ATOM 12349 C C . GLN B 2 12 ? 20.239 7.712 -34.770 1.00 0.00 2324 GLN B C 14
ATOM 12350 O O . GLN B 2 12 ? 20.688 8.598 -34.040 1.00 0.00 2324 GLN B O 14
ATOM 12364 N N . PRO B 2 13 ? 19.025 7.835 -35.346 1.00 0.00 2325 PRO B N 14
ATOM 12365 C CA . PRO B 2 13 ? 18.183 9.018 -35.159 1.00 0.00 2325 PRO B CA 14
ATOM 12366 C C . PRO B 2 13 ? 17.683 9.119 -33.700 1.00 0.00 2325 PRO B C 14
ATOM 12367 O O . PRO B 2 13 ? 17.026 8.187 -33.221 1.00 0.00 2325 PRO B O 14
ATOM 12378 N N . PRO B 2 14 ? 17.971 10.215 -32.968 1.00 0.00 2326 PRO B N 14
ATOM 12379 C CA . PRO B 2 14 ? 17.511 10.385 -31.592 1.00 0.00 2326 PRO B CA 14
ATOM 12380 C C . PRO B 2 14 ? 15.998 10.663 -31.543 1.00 0.00 2326 PRO B C 14
ATOM 12381 O O . PRO B 2 14 ? 15.518 11.666 -32.072 1.00 0.00 2326 PRO B O 14
ATOM 12392 N N . SER B 2 15 ? 15.257 9.783 -30.864 1.00 0.00 2327 SER B N 14
ATOM 12393 C CA . SER B 2 15 ? 13.803 9.881 -30.656 1.00 0.00 2327 SER B CA 14
ATOM 12394 C C . SER B 2 15 ? 13.439 9.356 -29.264 1.00 0.00 2327 SER B C 14
ATOM 12395 O O . SER B 2 15 ? 13.288 8.149 -29.068 1.00 0.00 2327 SER B O 14
ATOM 12403 N N . TYR B 2 16 ? 13.361 10.252 -28.276 1.00 0.00 2328 TYR B N 14
ATOM 12404 C CA . TYR B 2 16 ? 12.932 9.930 -26.908 1.00 0.00 2328 TYR B CA 14
ATOM 12405 C C . TYR B 2 16 ? 11.406 10.102 -26.795 1.00 0.00 2328 TYR B C 14
ATOM 12406 O O . TYR B 2 16 ? 10.665 9.168 -27.107 1.00 0.00 2328 TYR B O 14
ATOM 12424 N N . GLU B 2 17 ? 10.908 11.306 -26.481 1.00 0.00 2329 GLU B N 14
ATOM 12425 C CA . GLU B 2 17 ? 9.465 11.607 -26.490 1.00 0.00 2329 GLU B CA 14
ATOM 12426 C C . GLU B 2 17 ? 8.832 11.381 -27.869 1.00 0.00 2329 GLU B C 14
ATOM 12427 O O . GLU B 2 17 ? 7.723 10.862 -27.961 1.00 0.00 2329 GLU B O 14
ATOM 12439 N N . ASP B 2 18 ? 9.553 11.693 -28.950 1.00 0.00 2330 ASP B N 14
ATOM 12440 C CA . ASP B 2 18 ? 9.074 11.487 -30.323 1.00 0.00 2330 ASP B CA 14
ATOM 12441 C C . ASP B 2 18 ? 8.863 10.003 -30.701 1.00 0.00 2330 ASP B C 14
ATOM 12442 O O . ASP B 2 18 ? 8.199 9.709 -31.698 1.00 0.00 2330 ASP B O 14
ATOM 12451 N N . CYS B 2 19 ? 9.379 9.066 -29.892 1.00 0.00 2331 CYS B N 14
ATOM 12452 C CA . CYS B 2 19 ? 9.100 7.632 -30.003 1.00 0.00 2331 CYS B CA 14
ATOM 12453 C C . CYS B 2 19 ? 8.018 7.170 -29.003 1.00 0.00 2331 CYS B C 14
ATOM 12454 O O . CYS B 2 19 ? 7.141 6.387 -29.378 1.00 0.00 2331 CYS B O 14
ATOM 12462 N N . ILE B 2 20 ? 8.047 7.650 -27.748 1.00 0.00 2332 ILE B N 14
ATOM 12463 C CA . ILE B 2 20 ? 7.154 7.145 -26.685 1.00 0.00 2332 ILE B CA 14
ATOM 12464 C C . ILE B 2 20 ? 5.763 7.811 -26.620 1.00 0.00 2332 ILE B C 14
ATOM 12465 O O . ILE B 2 20 ? 4.853 7.223 -26.026 1.00 0.00 2332 ILE B O 14
ATOM 12481 N N . LYS B 2 21 ? 5.565 9.001 -27.214 1.00 0.00 2333 LYS B N 14
ATOM 12482 C CA . LYS B 2 21 ? 4.240 9.647 -27.345 1.00 0.00 2333 LYS B CA 14
ATOM 12483 C C . LYS B 2 21 ? 3.258 8.818 -28.191 1.00 0.00 2333 LYS B C 14
ATOM 12484 O O . LYS B 2 21 ? 2.098 8.648 -27.751 1.00 0.00 2333 LYS B O 14
ATOM 12503 N N . VAL A 1 11 ? 29.348 2.561 -13.447 1.00 0.00 515 VAL A N 15
ATOM 12504 C CA . VAL A 1 11 ? 30.175 3.762 -13.112 1.00 0.00 515 VAL A CA 15
ATOM 12505 C C . VAL A 1 11 ? 30.261 4.770 -14.267 1.00 0.00 515 VAL A C 15
ATOM 12506 O O . VAL A 1 11 ? 29.842 5.911 -14.082 1.00 0.00 515 VAL A O 15
ATOM 12519 N N . SER A 1 12 ? 30.795 4.388 -15.437 1.00 0.00 516 SER A N 15
ATOM 12520 C CA . SER A 1 12 ? 31.367 5.276 -16.478 1.00 0.00 516 SER A CA 15
ATOM 12521 C C . SER A 1 12 ? 30.538 6.488 -16.951 1.00 0.00 516 SER A C 15
ATOM 12522 O O . SER A 1 12 ? 31.127 7.505 -17.318 1.00 0.00 516 SER A O 15
ATOM 12530 N N . LEU A 1 13 ? 29.199 6.416 -16.922 1.00 0.00 517 LEU A N 15
ATOM 12531 C CA . LEU A 1 13 ? 28.284 7.532 -17.248 1.00 0.00 517 LEU A CA 15
ATOM 12532 C C . LEU A 1 13 ? 27.180 7.762 -16.188 1.00 0.00 517 LEU A C 15
ATOM 12533 O O . LEU A 1 13 ? 26.168 8.408 -16.461 1.00 0.00 517 LEU A O 15
ATOM 12549 N N . ILE A 1 14 ? 27.373 7.220 -14.979 1.00 0.00 518 ILE A N 15
ATOM 12550 C CA . ILE A 1 14 ? 26.400 7.216 -13.866 1.00 0.00 518 ILE A CA 15
ATOM 12551 C C . ILE A 1 14 ? 26.992 7.872 -12.596 1.00 0.00 518 ILE A C 15
ATOM 12552 O O . ILE A 1 14 ? 26.248 8.308 -11.715 1.00 0.00 518 ILE A O 15
ATOM 12568 N N . ASN A 1 15 ? 28.322 8.027 -12.524 1.00 0.00 519 ASN A N 15
ATOM 12569 C CA . ASN A 1 15 ? 29.053 8.596 -11.380 1.00 0.00 519 ASN A CA 15
ATOM 12570 C C . ASN A 1 15 ? 29.790 9.917 -11.727 1.00 0.00 519 ASN A C 15
ATOM 12571 O O . ASN A 1 15 ? 30.614 10.404 -10.951 1.00 0.00 519 ASN A O 15
ATOM 12582 N N . GLU A 1 16 ? 29.513 10.491 -12.904 1.00 0.00 520 GLU A N 15
ATOM 12583 C CA . GLU A 1 16 ? 30.068 11.768 -13.392 1.00 0.00 520 GLU A CA 15
ATOM 12584 C C . GLU A 1 16 ? 29.448 13.014 -12.704 1.00 0.00 520 GLU A C 15
ATOM 12585 O O . GLU A 1 16 ? 28.636 12.903 -11.778 1.00 0.00 520 GLU A O 15
ATOM 12597 N N . GLY A 1 17 ? 29.834 14.216 -13.158 1.00 0.00 521 GLY A N 15
ATOM 12598 C CA . GLY A 1 17 ? 29.310 15.514 -12.701 1.00 0.00 521 GLY A CA 15
ATOM 12599 C C . GLY A 1 17 ? 27.817 15.781 -13.010 1.00 0.00 521 GLY A C 15
ATOM 12600 O O . GLY A 1 17 ? 27.135 14.936 -13.603 1.00 0.00 521 GLY A O 15
ATOM 12604 N N . PRO A 1 18 ? 27.289 16.957 -12.611 1.00 0.00 522 PRO A N 15
ATOM 12605 C CA . PRO A 1 18 ? 25.863 17.296 -12.711 1.00 0.00 522 PRO A CA 15
ATOM 12606 C C . PRO A 1 18 ? 25.375 17.462 -14.163 1.00 0.00 522 PRO A C 15
ATOM 12607 O O . PRO A 1 18 ? 26.137 17.852 -15.054 1.00 0.00 522 PRO A O 15
ATOM 12618 N N . LEU A 1 19 ? 24.086 17.184 -14.402 1.00 0.00 523 LEU A N 15
ATOM 12619 C CA . LEU A 1 19 ? 23.464 17.251 -15.734 1.00 0.00 523 LEU A CA 15
ATOM 12620 C C . LEU A 1 19 ? 23.100 18.699 -16.168 1.00 0.00 523 LEU A C 15
ATOM 12621 O O . LEU A 1 19 ? 22.892 19.561 -15.305 1.00 0.00 523 LEU A O 15
ATOM 12637 N N . PRO A 1 20 ? 22.994 18.990 -17.483 1.00 0.00 524 PRO A N 15
ATOM 12638 C CA . PRO A 1 20 ? 22.587 20.304 -18.000 1.00 0.00 524 PRO A CA 15
ATOM 12639 C C . PRO A 1 20 ? 21.107 20.656 -17.707 1.00 0.00 524 PRO A C 15
ATOM 12640 O O . PRO A 1 20 ? 20.278 19.759 -17.518 1.00 0.00 524 PRO A O 15
ATOM 12651 N N . PRO A 1 21 ? 20.743 21.956 -17.682 1.00 0.00 525 PRO A N 15
ATOM 12652 C CA . PRO A 1 21 ? 19.434 22.434 -17.222 1.00 0.00 525 PRO A CA 15
ATOM 12653 C C . PRO A 1 21 ? 18.295 22.116 -18.209 1.00 0.00 525 PRO A C 15
ATOM 12654 O O . PRO A 1 21 ? 18.241 22.665 -19.310 1.00 0.00 525 PRO A O 15
ATOM 12665 N N . GLY A 1 22 ? 17.353 21.256 -17.807 1.00 0.00 526 GLY A N 15
ATOM 12666 C CA . GLY A 1 22 ? 16.160 20.919 -18.602 1.00 0.00 526 GLY A CA 15
ATOM 12667 C C . GLY A 1 22 ? 16.444 20.151 -19.905 1.00 0.00 526 GLY A C 15
ATOM 12668 O O . GLY A 1 22 ? 15.653 20.232 -20.848 1.00 0.00 526 GLY A O 15
ATOM 12672 N N . TRP A 1 23 ? 17.557 19.412 -19.953 1.00 0.00 527 TRP A N 15
ATOM 12673 C CA . TRP A 1 23 ? 18.024 18.608 -21.092 1.00 0.00 527 TRP A CA 15
ATOM 12674 C C . TRP A 1 23 ? 18.171 17.124 -20.706 1.00 0.00 527 TRP A C 15
ATOM 12675 O O . TRP A 1 23 ? 18.289 16.770 -19.531 1.00 0.00 527 TRP A O 15
ATOM 12696 N N . GLU A 1 24 ? 18.229 16.260 -21.717 1.00 0.00 528 GLU A N 15
ATOM 12697 C CA . GLU A 1 24 ? 18.521 14.826 -21.616 1.00 0.00 528 GLU A CA 15
ATOM 12698 C C . GLU A 1 24 ? 19.597 14.447 -22.653 1.00 0.00 528 GLU A C 15
ATOM 12699 O O . GLU A 1 24 ? 19.739 15.100 -23.690 1.00 0.00 528 GLU A O 15
ATOM 12711 N N . ILE A 1 25 ? 20.397 13.421 -22.353 1.00 0.00 529 ILE A N 15
ATOM 12712 C CA . ILE A 1 25 ? 21.628 13.068 -23.075 1.00 0.00 529 ILE A CA 15
ATOM 12713 C C . ILE A 1 25 ? 21.742 11.543 -23.129 1.00 0.00 529 ILE A C 15
ATOM 12714 O O . ILE A 1 25 ? 21.706 10.875 -22.091 1.00 0.00 529 ILE A O 15
ATOM 12730 N N . ARG A 1 26 ? 21.866 10.984 -24.337 1.00 0.00 530 ARG A N 15
ATOM 12731 C CA . ARG A 1 26 ? 21.827 9.531 -24.589 1.00 0.00 530 ARG A CA 15
ATOM 12732 C C . ARG A 1 26 ? 22.991 9.089 -25.481 1.00 0.00 530 ARG A C 15
ATOM 12733 O O . ARG A 1 26 ? 23.586 9.899 -26.192 1.00 0.00 530 ARG A O 15
ATOM 12754 N N . TYR A 1 27 ? 23.294 7.793 -25.438 1.00 0.00 531 TYR A N 15
ATOM 12755 C CA . TYR A 1 27 ? 24.483 7.176 -26.034 1.00 0.00 531 TYR A CA 15
ATOM 12756 C C . TYR A 1 27 ? 24.068 5.902 -26.784 1.00 0.00 531 TYR A C 15
ATOM 12757 O O . TYR A 1 27 ? 23.812 4.862 -26.168 1.00 0.00 531 TYR A O 15
ATOM 12775 N N . THR A 1 28 ? 23.913 5.991 -28.106 1.00 0.00 532 THR A N 15
ATOM 12776 C CA . THR A 1 28 ? 23.422 4.879 -28.942 1.00 0.00 532 THR A CA 15
ATOM 12777 C C . THR A 1 28 ? 24.472 3.775 -29.113 1.00 0.00 532 THR A C 15
ATOM 12778 O O . THR A 1 28 ? 25.677 4.033 -29.050 1.00 0.00 532 THR A O 15
ATOM 12789 N N . ALA A 1 29 ? 24.029 2.547 -29.407 1.00 0.00 533 ALA A N 15
ATOM 12790 C CA . ALA A 1 29 ? 24.898 1.374 -29.581 1.00 0.00 533 ALA A CA 15
ATOM 12791 C C . ALA A 1 29 ? 25.955 1.506 -30.707 1.00 0.00 533 ALA A C 15
ATOM 12792 O O . ALA A 1 29 ? 26.968 0.804 -30.686 1.00 0.00 533 ALA A O 15
ATOM 12799 N N . ALA A 1 30 ? 25.759 2.429 -31.659 1.00 0.00 534 ALA A N 15
ATOM 12800 C CA . ALA A 1 30 ? 26.757 2.820 -32.663 1.00 0.00 534 ALA A CA 15
ATOM 12801 C C . ALA A 1 30 ? 28.026 3.495 -32.082 1.00 0.00 534 ALA A C 15
ATOM 12802 O O . ALA A 1 30 ? 29.018 3.647 -32.801 1.00 0.00 534 ALA A O 15
ATOM 12809 N N . GLY A 1 31 ? 28.013 3.908 -30.807 1.00 0.00 535 GLY A N 15
ATOM 12810 C CA . GLY A 1 31 ? 29.132 4.588 -30.141 1.00 0.00 535 GLY A CA 15
ATOM 12811 C C . GLY A 1 31 ? 29.084 6.114 -30.285 1.00 0.00 535 GLY A C 15
ATOM 12812 O O . GLY A 1 31 ? 30.121 6.747 -30.486 1.00 0.00 535 GLY A O 15
ATOM 12816 N N . GLU A 1 32 ? 27.888 6.708 -30.227 1.00 0.00 536 GLU A N 15
ATOM 12817 C CA . GLU A 1 32 ? 27.642 8.133 -30.501 1.00 0.00 536 GLU A CA 15
ATOM 12818 C C . GLU A 1 32 ? 26.724 8.766 -29.443 1.00 0.00 536 GLU A C 15
ATOM 12819 O O . GLU A 1 32 ? 25.698 8.191 -29.066 1.00 0.00 536 GLU A O 15
ATOM 12831 N N . ARG A 1 33 ? 27.087 9.968 -28.974 1.00 0.00 537 ARG A N 15
ATOM 12832 C CA . ARG A 1 33 ? 26.269 10.793 -28.070 1.00 0.00 537 ARG A CA 15
ATOM 12833 C C . ARG A 1 33 ? 25.294 11.674 -28.858 1.00 0.00 537 ARG A C 15
ATOM 12834 O O . ARG A 1 33 ? 25.650 12.245 -29.891 1.00 0.00 537 ARG A O 15
ATOM 12855 N N . PHE A 1 34 ? 24.093 11.841 -28.309 1.00 0.00 538 PHE A N 15
ATOM 12856 C CA . PHE A 1 34 ? 23.045 12.742 -28.789 1.00 0.00 538 PHE A CA 15
ATOM 12857 C C . PHE A 1 34 ? 22.386 13.478 -27.618 1.00 0.00 538 PHE A C 15
ATOM 12858 O O . PHE A 1 34 ? 22.382 12.991 -26.483 1.00 0.00 538 PHE A O 15
ATOM 12875 N N . PHE A 1 35 ? 21.778 14.627 -27.910 1.00 0.00 539 PHE A N 15
ATOM 12876 C CA . PHE A 1 35 ? 21.111 15.485 -26.931 1.00 0.00 539 PHE A CA 15
ATOM 12877 C C . PHE A 1 35 ? 19.631 15.662 -27.291 1.00 0.00 539 PHE A C 15
ATOM 12878 O O . PHE A 1 35 ? 19.248 15.662 -28.465 1.00 0.00 539 PHE A O 15
ATOM 12895 N N . VAL A 1 36 ? 18.801 15.806 -26.260 1.00 0.00 540 VAL A N 15
ATOM 12896 C CA . VAL A 1 36 ? 17.338 15.707 -26.307 1.00 0.00 540 VAL A CA 15
ATOM 12897 C C . VAL A 1 36 ? 16.724 16.818 -25.454 1.00 0.00 540 VAL A C 15
ATOM 12898 O O . VAL A 1 36 ? 17.036 16.954 -24.270 1.00 0.00 540 VAL A O 15
ATOM 12911 N N . ASP A 1 37 ? 15.813 17.589 -26.045 1.00 0.00 541 ASP A N 15
ATOM 12912 C CA . ASP A 1 37 ? 15.095 18.683 -25.394 1.00 0.00 541 ASP A CA 15
ATOM 12913 C C . ASP A 1 37 ? 13.608 18.321 -25.239 1.00 0.00 541 ASP A C 15
ATOM 12914 O O . ASP A 1 37 ? 12.875 18.169 -26.218 1.00 0.00 541 ASP A O 15
ATOM 12923 N N . HIS A 1 38 ? 13.152 18.167 -23.992 1.00 0.00 542 HIS A N 15
ATOM 12924 C CA . HIS A 1 38 ? 11.749 17.854 -23.678 1.00 0.00 542 HIS A CA 15
ATOM 12925 C C . HIS A 1 38 ? 10.802 19.061 -23.821 1.00 0.00 542 HIS A C 15
ATOM 12926 O O . HIS A 1 38 ? 9.585 18.885 -23.872 1.00 0.00 542 HIS A O 15
ATOM 12939 N N . ASN A 1 39 ? 11.341 20.283 -23.881 1.00 0.00 543 ASN A N 15
ATOM 12940 C CA . ASN A 1 39 ? 10.578 21.537 -23.895 1.00 0.00 543 ASN A CA 15
ATOM 12941 C C . ASN A 1 39 ? 9.882 21.805 -25.249 1.00 0.00 543 ASN A C 15
ATOM 12942 O O . ASN A 1 39 ? 8.777 22.355 -25.269 1.00 0.00 543 ASN A O 15
ATOM 12953 N N . THR A 1 40 ? 10.481 21.372 -26.366 1.00 0.00 544 THR A N 15
ATOM 12954 C CA . THR A 1 40 ? 9.928 21.477 -27.739 1.00 0.00 544 THR A CA 15
ATOM 12955 C C . THR A 1 40 ? 10.023 20.167 -28.543 1.00 0.00 544 THR A C 15
ATOM 12956 O O . THR A 1 40 ? 9.717 20.145 -29.739 1.00 0.00 544 THR A O 15
ATOM 12967 N N . ARG A 1 41 ? 10.428 19.062 -27.894 1.00 0.00 545 ARG A N 15
ATOM 12968 C CA . ARG A 1 41 ? 10.640 17.707 -28.458 1.00 0.00 545 ARG A CA 15
ATOM 12969 C C . ARG A 1 41 ? 11.811 17.597 -29.457 1.00 0.00 545 ARG A C 15
ATOM 12970 O O . ARG A 1 41 ? 11.990 16.548 -30.079 1.00 0.00 545 ARG A O 15
ATOM 12991 N N . ARG A 1 42 ? 12.608 18.661 -29.630 1.00 0.00 546 ARG A N 15
ATOM 12992 C CA . ARG A 1 42 ? 13.788 18.685 -30.516 1.00 0.00 546 ARG A CA 15
ATOM 12993 C C . ARG A 1 42 ? 14.949 17.821 -30.005 1.00 0.00 546 ARG A C 15
ATOM 12994 O O . ARG A 1 42 ? 15.034 17.469 -28.828 1.00 0.00 546 ARG A O 15
ATOM 13015 N N . THR A 1 43 ? 15.877 17.528 -30.911 1.00 0.00 547 THR A N 15
ATOM 13016 C CA . THR A 1 43 ? 17.105 16.749 -30.679 1.00 0.00 547 THR A CA 15
ATOM 13017 C C . THR A 1 43 ? 18.263 17.303 -31.520 1.00 0.00 547 THR A C 15
ATOM 13018 O O . THR A 1 43 ? 18.041 18.029 -32.495 1.00 0.00 547 THR A O 15
ATOM 13029 N N . THR A 1 44 ? 19.511 17.001 -31.142 1.00 0.00 548 THR A N 15
ATOM 13030 C CA . THR A 1 44 ? 20.720 17.521 -31.815 1.00 0.00 548 THR A CA 15
ATOM 13031 C C . THR A 1 44 ? 21.968 16.657 -31.560 1.00 0.00 548 THR A C 15
ATOM 13032 O O . THR A 1 44 ? 22.008 15.834 -30.639 1.00 0.00 548 THR A O 15
ATOM 13043 N N . PHE A 1 45 ? 22.984 16.832 -32.411 1.00 0.00 549 PHE A N 15
ATOM 13044 C CA . PHE A 1 45 ? 24.250 16.084 -32.429 1.00 0.00 549 PHE A CA 15
ATOM 13045 C C . PHE A 1 45 ? 25.345 16.710 -31.536 1.00 0.00 549 PHE A C 15
ATOM 13046 O O . PHE A 1 45 ? 26.413 16.121 -31.357 1.00 0.00 549 PHE A O 15
ATOM 13063 N N . GLU A 1 46 ? 25.105 17.909 -31.000 1.00 0.00 550 GLU A N 15
ATOM 13064 C CA . GLU A 1 46 ? 26.074 18.736 -30.260 1.00 0.00 550 GLU A CA 15
ATOM 13065 C C . GLU A 1 46 ? 25.404 19.496 -29.092 1.00 0.00 550 GLU A C 15
ATOM 13066 O O . GLU A 1 46 ? 24.267 19.199 -28.729 1.00 0.00 550 GLU A O 15
ATOM 13078 N N . ASP A 1 47 ? 26.087 20.479 -28.495 1.00 0.00 551 ASP A N 15
ATOM 13079 C CA . ASP A 1 47 ? 25.600 21.259 -27.344 1.00 0.00 551 ASP A CA 15
ATOM 13080 C C . ASP A 1 47 ? 25.436 22.760 -27.697 1.00 0.00 551 ASP A C 15
ATOM 13081 O O . ASP A 1 47 ? 26.276 23.584 -27.311 1.00 0.00 551 ASP A O 15
ATOM 13090 N N . PRO A 1 48 ? 24.402 23.133 -28.485 1.00 0.00 552 PRO A N 15
ATOM 13091 C CA . PRO A 1 48 ? 24.113 24.519 -28.868 1.00 0.00 552 PRO A CA 15
ATOM 13092 C C . PRO A 1 48 ? 23.482 25.321 -27.708 1.00 0.00 552 PRO A C 15
ATOM 13093 O O . PRO A 1 48 ? 23.295 24.808 -26.599 1.00 0.00 552 PRO A O 15
ATOM 13104 N N . ARG A 1 49 ? 23.115 26.588 -27.962 1.00 0.00 553 ARG A N 15
ATOM 13105 C CA . ARG A 1 49 ? 22.332 27.413 -27.019 1.00 0.00 553 ARG A CA 15
ATOM 13106 C C . ARG A 1 49 ? 21.009 26.737 -26.591 1.00 0.00 553 ARG A C 15
ATOM 13107 O O . ARG A 1 49 ? 20.401 26.024 -27.396 1.00 0.00 553 ARG A O 15
ATOM 13128 N N . PRO A 1 50 ? 20.517 26.998 -25.361 1.00 0.00 554 PRO A N 15
ATOM 13129 C CA . PRO A 1 50 ? 19.278 26.408 -24.837 1.00 0.00 554 PRO A CA 15
ATOM 13130 C C . PRO A 1 50 ? 17.996 26.966 -25.487 1.00 0.00 554 PRO A C 15
ATOM 13131 O O . PRO A 1 50 ? 16.955 26.309 -25.449 1.00 0.00 554 PRO A O 15
ATOM 13142 N N . GLY A 1 51 ? 18.061 28.163 -26.083 1.00 0.00 555 GLY A N 15
ATOM 13143 C CA . GLY A 1 51 ? 16.995 28.782 -26.887 1.00 0.00 555 GLY A CA 15
ATOM 13144 C C . GLY A 1 51 ? 16.671 30.217 -26.455 1.00 0.00 555 GLY A C 15
ATOM 13145 O O . GLY A 1 51 ? 16.565 31.109 -27.299 1.00 0.00 555 GLY A O 15
ATOM 13149 N N . ALA A 1 52 ? 16.563 30.443 -25.140 1.00 0.00 556 ALA A N 15
ATOM 13150 C CA . ALA A 1 52 ? 16.306 31.750 -24.521 1.00 0.00 556 ALA A CA 15
ATOM 13151 C C . ALA A 1 52 ? 16.710 31.864 -23.023 1.00 0.00 556 ALA A C 15
ATOM 13152 O O . ALA A 1 52 ? 17.347 32.870 -22.688 1.00 0.00 556 ALA A O 15
ATOM 13159 N N . PRO A 1 53 ? 16.377 30.914 -22.112 1.00 0.00 557 PRO A N 15
ATOM 13160 C CA . PRO A 1 53 ? 16.669 31.057 -20.676 1.00 0.00 557 PRO A CA 15
ATOM 13161 C C . PRO A 1 53 ? 18.168 30.925 -20.332 1.00 0.00 557 PRO A C 15
ATOM 13162 O O . PRO A 1 53 ? 18.657 31.729 -19.505 1.00 0.00 557 PRO A O 15
ATOM 13173 N N . ASN B 2 7 ? 29.594 3.982 -42.723 1.00 0.00 2319 ASN B N 15
ATOM 13174 C CA . ASN B 2 7 ? 28.925 4.796 -41.673 1.00 0.00 2319 ASN B CA 15
ATOM 13175 C C . ASN B 2 7 ? 29.369 6.260 -41.771 1.00 0.00 2319 ASN B C 15
ATOM 13176 O O . ASN B 2 7 ? 30.353 6.661 -41.148 1.00 0.00 2319 ASN B O 15
ATOM 13187 N N . THR B 2 8 ? 28.647 7.070 -42.552 1.00 0.00 2320 THR B N 15
ATOM 13188 C CA . THR B 2 8 ? 28.909 8.508 -42.793 1.00 0.00 2320 THR B CA 15
ATOM 13189 C C . THR B 2 8 ? 27.594 9.275 -42.993 1.00 0.00 2320 THR B C 15
ATOM 13190 O O . THR B 2 8 ? 26.568 8.687 -43.350 1.00 0.00 2320 THR B O 15
ATOM 13201 N N . GLY B 2 9 ? 27.609 10.593 -42.763 1.00 0.00 2321 GLY B N 15
ATOM 13202 C CA . GLY B 2 9 ? 26.405 11.434 -42.794 1.00 0.00 2321 GLY B CA 15
ATOM 13203 C C . GLY B 2 9 ? 25.412 11.058 -41.686 1.00 0.00 2321 GLY B C 15
ATOM 13204 O O . GLY B 2 9 ? 25.758 11.105 -40.500 1.00 0.00 2321 GLY B O 15
ATOM 13208 N N . ALA B 2 10 ? 24.187 10.686 -42.070 1.00 0.00 2322 ALA B N 15
ATOM 13209 C CA . ALA B 2 10 ? 23.140 10.202 -41.164 1.00 0.00 2322 ALA B CA 15
ATOM 13210 C C . ALA B 2 10 ? 23.583 9.003 -40.288 1.00 0.00 2322 ALA B C 15
ATOM 13211 O O . ALA B 2 10 ? 24.474 8.226 -40.650 1.00 0.00 2322 ALA B O 15
ATOM 13218 N N . LYS B 2 11 ? 22.928 8.845 -39.131 1.00 0.00 2323 LYS B N 15
ATOM 13219 C CA . LYS B 2 11 ? 23.238 7.853 -38.080 1.00 0.00 2323 LYS B CA 15
ATOM 13220 C C . LYS B 2 11 ? 21.949 7.339 -37.411 1.00 0.00 2323 LYS B C 15
ATOM 13221 O O . LYS B 2 11 ? 20.854 7.616 -37.908 1.00 0.00 2323 LYS B O 15
ATOM 13240 N N . GLN B 2 12 ? 22.050 6.621 -36.285 1.00 0.00 2324 GLN B N 15
ATOM 13241 C CA . GLN B 2 12 ? 20.884 6.294 -35.444 1.00 0.00 2324 GLN B CA 15
ATOM 13242 C C . GLN B 2 12 ? 20.121 7.580 -35.044 1.00 0.00 2324 GLN B C 15
ATOM 13243 O O . GLN B 2 12 ? 20.724 8.458 -34.419 1.00 0.00 2324 GLN B O 15
ATOM 13257 N N . PRO B 2 13 ? 18.827 7.735 -35.394 1.00 0.00 2325 PRO B N 15
ATOM 13258 C CA . PRO B 2 13 ? 18.077 8.956 -35.106 1.00 0.00 2325 PRO B CA 15
ATOM 13259 C C . PRO B 2 13 ? 17.729 9.055 -33.604 1.00 0.00 2325 PRO B C 15
ATOM 13260 O O . PRO B 2 13 ? 17.127 8.122 -33.059 1.00 0.00 2325 PRO B O 15
ATOM 13271 N N . PRO B 2 14 ? 18.070 10.161 -32.909 1.00 0.00 2326 PRO B N 15
ATOM 13272 C CA . PRO B 2 14 ? 17.639 10.391 -31.531 1.00 0.00 2326 PRO B CA 15
ATOM 13273 C C . PRO B 2 14 ? 16.134 10.701 -31.479 1.00 0.00 2326 PRO B C 15
ATOM 13274 O O . PRO B 2 14 ? 15.662 11.666 -32.087 1.00 0.00 2326 PRO B O 15
ATOM 13285 N N . SER B 2 15 ? 15.378 9.878 -30.745 1.00 0.00 2327 SER B N 15
ATOM 13286 C CA . SER B 2 15 ? 13.907 9.927 -30.678 1.00 0.00 2327 SER B CA 15
ATOM 13287 C C . SER B 2 15 ? 13.404 9.422 -29.318 1.00 0.00 2327 SER B C 15
ATOM 13288 O O . SER B 2 15 ? 13.011 8.264 -29.181 1.00 0.00 2327 SER B O 15
ATOM 13296 N N . TYR B 2 16 ? 13.465 10.273 -28.287 1.00 0.00 2328 TYR B N 15
ATOM 13297 C CA . TYR B 2 16 ? 12.988 9.952 -26.933 1.00 0.00 2328 TYR B CA 15
ATOM 13298 C C . TYR B 2 16 ? 11.459 10.150 -26.834 1.00 0.00 2328 TYR B C 15
ATOM 13299 O O . TYR B 2 16 ? 10.696 9.259 -27.212 1.00 0.00 2328 TYR B O 15
ATOM 13317 N N . GLU B 2 17 ? 10.990 11.341 -26.438 1.00 0.00 2329 GLU B N 15
ATOM 13318 C CA . GLU B 2 17 ? 9.562 11.718 -26.426 1.00 0.00 2329 GLU B CA 15
ATOM 13319 C C . GLU B 2 17 ? 8.915 11.628 -27.819 1.00 0.00 2329 GLU B C 15
ATOM 13320 O O . GLU B 2 17 ? 7.717 11.384 -27.931 1.00 0.00 2329 GLU B O 15
ATOM 13332 N N . ASP B 2 18 ? 9.706 11.783 -28.886 1.00 0.00 2330 ASP B N 15
ATOM 13333 C CA . ASP B 2 18 ? 9.273 11.612 -30.279 1.00 0.00 2330 ASP B CA 15
ATOM 13334 C C . ASP B 2 18 ? 8.868 10.163 -30.636 1.00 0.00 2330 ASP B C 15
ATOM 13335 O O . ASP B 2 18 ? 8.127 9.952 -31.597 1.00 0.00 2330 ASP B O 15
ATOM 13344 N N . CYS B 2 19 ? 9.309 9.171 -29.849 1.00 0.00 2331 CYS B N 15
ATOM 13345 C CA . CYS B 2 19 ? 8.988 7.750 -30.036 1.00 0.00 2331 CYS B CA 15
ATOM 13346 C C . CYS B 2 19 ? 7.988 7.235 -28.984 1.00 0.00 2331 CYS B C 15
ATOM 13347 O O . CYS B 2 19 ? 7.029 6.545 -29.337 1.00 0.00 2331 CYS B O 15
ATOM 13355 N N . ILE B 2 20 ? 8.155 7.602 -27.704 1.00 0.00 2332 ILE B N 15
ATOM 13356 C CA . ILE B 2 20 ? 7.322 7.099 -26.589 1.00 0.00 2332 ILE B CA 15
ATOM 13357 C C . ILE B 2 20 ? 5.963 7.826 -26.416 1.00 0.00 2332 ILE B C 15
ATOM 13358 O O . ILE B 2 20 ? 5.359 7.754 -25.342 1.00 0.00 2332 ILE B O 15
ATOM 13374 N N . LYS B 2 21 ? 5.486 8.531 -27.456 1.00 0.00 2333 LYS B N 15
ATOM 13375 C CA . LYS B 2 21 ? 4.192 9.247 -27.526 1.00 0.00 2333 LYS B CA 15
ATOM 13376 C C . LYS B 2 21 ? 3.014 8.457 -26.931 1.00 0.00 2333 LYS B C 15
ATOM 13377 O O . LYS B 2 21 ? 2.391 8.970 -25.971 1.00 0.00 2333 LYS B O 15
ATOM 13396 N N . VAL A 1 11 ? 28.769 6.808 -18.787 1.00 0.00 515 VAL A N 16
ATOM 13397 C CA . VAL A 1 11 ? 28.624 8.089 -18.026 1.00 0.00 515 VAL A CA 16
ATOM 13398 C C . VAL A 1 11 ? 29.525 8.146 -16.785 1.00 0.00 515 VAL A C 16
ATOM 13399 O O . VAL A 1 11 ? 30.323 9.074 -16.684 1.00 0.00 515 VAL A O 16
ATOM 13412 N N . SER A 1 12 ? 29.422 7.190 -15.853 1.00 0.00 516 SER A N 16
ATOM 13413 C CA . SER A 1 12 ? 29.877 7.265 -14.444 1.00 0.00 516 SER A CA 16
ATOM 13414 C C . SER A 1 12 ? 31.295 7.788 -14.144 1.00 0.00 516 SER A C 16
ATOM 13415 O O . SER A 1 12 ? 31.495 8.386 -13.085 1.00 0.00 516 SER A O 16
ATOM 13423 N N . LEU A 1 13 ? 32.265 7.603 -15.050 1.00 0.00 517 LEU A N 16
ATOM 13424 C CA . LEU A 1 13 ? 33.634 8.149 -14.944 1.00 0.00 517 LEU A CA 16
ATOM 13425 C C . LEU A 1 13 ? 34.123 8.855 -16.232 1.00 0.00 517 LEU A C 16
ATOM 13426 O O . LEU A 1 13 ? 35.323 9.052 -16.429 1.00 0.00 517 LEU A O 16
ATOM 13442 N N . ILE A 1 14 ? 33.188 9.226 -17.117 1.00 0.00 518 ILE A N 16
ATOM 13443 C CA . ILE A 1 14 ? 33.436 9.795 -18.458 1.00 0.00 518 ILE A CA 16
ATOM 13444 C C . ILE A 1 14 ? 32.712 11.150 -18.640 1.00 0.00 518 ILE A C 16
ATOM 13445 O O . ILE A 1 14 ? 33.096 11.951 -19.490 1.00 0.00 518 ILE A O 16
ATOM 13461 N N . ASN A 1 15 ? 31.694 11.447 -17.823 1.00 0.00 519 ASN A N 16
ATOM 13462 C CA . ASN A 1 15 ? 30.909 12.692 -17.820 1.00 0.00 519 ASN A CA 16
ATOM 13463 C C . ASN A 1 15 ? 30.742 13.200 -16.370 1.00 0.00 519 ASN A C 16
ATOM 13464 O O . ASN A 1 15 ? 29.679 13.090 -15.755 1.00 0.00 519 ASN A O 16
ATOM 13475 N N . GLU A 1 16 ? 31.838 13.699 -15.792 1.00 0.00 520 GLU A N 16
ATOM 13476 C CA . GLU A 1 16 ? 31.873 14.284 -14.440 1.00 0.00 520 GLU A CA 16
ATOM 13477 C C . GLU A 1 16 ? 31.029 15.575 -14.320 1.00 0.00 520 GLU A C 16
ATOM 13478 O O . GLU A 1 16 ? 30.806 16.288 -15.305 1.00 0.00 520 GLU A O 16
ATOM 13490 N N . GLY A 1 17 ? 30.590 15.902 -13.098 1.00 0.00 521 GLY A N 16
ATOM 13491 C CA . GLY A 1 17 ? 29.790 17.099 -12.786 1.00 0.00 521 GLY A CA 16
ATOM 13492 C C . GLY A 1 17 ? 28.264 16.901 -12.908 1.00 0.00 521 GLY A C 16
ATOM 13493 O O . GLY A 1 17 ? 27.804 15.816 -13.287 1.00 0.00 521 GLY A O 16
ATOM 13497 N N . PRO A 1 18 ? 27.458 17.930 -12.576 1.00 0.00 522 PRO A N 16
ATOM 13498 C CA . PRO A 1 18 ? 25.994 17.885 -12.665 1.00 0.00 522 PRO A CA 16
ATOM 13499 C C . PRO A 1 18 ? 25.489 17.915 -14.121 1.00 0.00 522 PRO A C 16
ATOM 13500 O O . PRO A 1 18 ? 26.177 18.398 -15.027 1.00 0.00 522 PRO A O 16
ATOM 13511 N N . LEU A 1 19 ? 24.269 17.412 -14.352 1.00 0.00 523 LEU A N 16
ATOM 13512 C CA . LEU A 1 19 ? 23.642 17.377 -15.683 1.00 0.00 523 LEU A CA 16
ATOM 13513 C C . LEU A 1 19 ? 23.190 18.785 -16.169 1.00 0.00 523 LEU A C 16
ATOM 13514 O O . LEU A 1 19 ? 22.930 19.663 -15.336 1.00 0.00 523 LEU A O 16
ATOM 13530 N N . PRO A 1 20 ? 23.079 19.027 -17.493 1.00 0.00 524 PRO A N 16
ATOM 13531 C CA . PRO A 1 20 ? 22.665 20.323 -18.048 1.00 0.00 524 PRO A CA 16
ATOM 13532 C C . PRO A 1 20 ? 21.185 20.679 -17.757 1.00 0.00 524 PRO A C 16
ATOM 13533 O O . PRO A 1 20 ? 20.355 19.785 -17.559 1.00 0.00 524 PRO A O 16
ATOM 13544 N N . PRO A 1 21 ? 20.824 21.979 -17.740 1.00 0.00 525 PRO A N 16
ATOM 13545 C CA . PRO A 1 21 ? 19.532 22.466 -17.240 1.00 0.00 525 PRO A CA 16
ATOM 13546 C C . PRO A 1 21 ? 18.354 22.116 -18.167 1.00 0.00 525 PRO A C 16
ATOM 13547 O O . PRO A 1 21 ? 18.223 22.667 -19.261 1.00 0.00 525 PRO A O 16
ATOM 13558 N N . GLY A 1 22 ? 17.469 21.218 -17.722 1.00 0.00 526 GLY A N 16
ATOM 13559 C CA . GLY A 1 22 ? 16.260 20.822 -18.463 1.00 0.00 526 GLY A CA 16
ATOM 13560 C C . GLY A 1 22 ? 16.526 20.061 -19.773 1.00 0.00 526 GLY A C 16
ATOM 13561 O O . GLY A 1 22 ? 15.686 20.082 -20.675 1.00 0.00 526 GLY A O 16
ATOM 13565 N N . TRP A 1 23 ? 17.681 19.397 -19.876 1.00 0.00 527 TRP A N 16
ATOM 13566 C CA . TRP A 1 23 ? 18.130 18.611 -21.034 1.00 0.00 527 TRP A CA 16
ATOM 13567 C C . TRP A 1 23 ? 18.265 17.120 -20.680 1.00 0.00 527 TRP A C 16
ATOM 13568 O O . TRP A 1 23 ? 18.381 16.739 -19.513 1.00 0.00 527 TRP A O 16
ATOM 13589 N N . GLU A 1 24 ? 18.316 16.276 -21.708 1.00 0.00 528 GLU A N 16
ATOM 13590 C CA . GLU A 1 24 ? 18.617 14.842 -21.628 1.00 0.00 528 GLU A CA 16
ATOM 13591 C C . GLU A 1 24 ? 19.679 14.480 -22.684 1.00 0.00 528 GLU A C 16
ATOM 13592 O O . GLU A 1 24 ? 19.794 15.137 -23.721 1.00 0.00 528 GLU A O 16
ATOM 13604 N N . ILE A 1 25 ? 20.494 13.461 -22.400 1.00 0.00 529 ILE A N 16
ATOM 13605 C CA . ILE A 1 25 ? 21.710 13.108 -23.146 1.00 0.00 529 ILE A CA 16
ATOM 13606 C C . ILE A 1 25 ? 21.811 11.582 -23.217 1.00 0.00 529 ILE A C 16
ATOM 13607 O O . ILE A 1 25 ? 21.801 10.904 -22.185 1.00 0.00 529 ILE A O 16
ATOM 13623 N N . ARG A 1 26 ? 21.891 11.033 -24.433 1.00 0.00 530 ARG A N 16
ATOM 13624 C CA . ARG A 1 26 ? 21.824 9.584 -24.696 1.00 0.00 530 ARG A CA 16
ATOM 13625 C C . ARG A 1 26 ? 22.961 9.135 -25.619 1.00 0.00 530 ARG A C 16
ATOM 13626 O O . ARG A 1 26 ? 23.541 9.940 -26.346 1.00 0.00 530 ARG A O 16
ATOM 13647 N N . TYR A 1 27 ? 23.261 7.837 -25.581 1.00 0.00 531 TYR A N 16
ATOM 13648 C CA . TYR A 1 27 ? 24.445 7.221 -26.188 1.00 0.00 531 TYR A CA 16
ATOM 13649 C C . TYR A 1 27 ? 24.025 5.945 -26.930 1.00 0.00 531 TYR A C 16
ATOM 13650 O O . TYR A 1 27 ? 23.858 4.883 -26.323 1.00 0.00 531 TYR A O 16
ATOM 13668 N N . THR A 1 28 ? 23.765 6.059 -28.235 1.00 0.00 532 THR A N 16
ATOM 13669 C CA . THR A 1 28 ? 23.270 4.933 -29.056 1.00 0.00 532 THR A CA 16
ATOM 13670 C C . THR A 1 28 ? 24.327 3.836 -29.233 1.00 0.00 532 THR A C 16
ATOM 13671 O O . THR A 1 28 ? 25.532 4.105 -29.203 1.00 0.00 532 THR A O 16
ATOM 13682 N N . ALA A 1 29 ? 23.883 2.596 -29.470 1.00 0.00 533 ALA A N 16
ATOM 13683 C CA . ALA A 1 29 ? 24.750 1.420 -29.624 1.00 0.00 533 ALA A CA 16
ATOM 13684 C C . ALA A 1 29 ? 25.768 1.508 -30.788 1.00 0.00 533 ALA A C 16
ATOM 13685 O O . ALA A 1 29 ? 26.757 0.773 -30.799 1.00 0.00 533 ALA A O 16
ATOM 13692 N N . ALA A 1 30 ? 25.567 2.429 -31.741 1.00 0.00 534 ALA A N 16
ATOM 13693 C CA . ALA A 1 30 ? 26.536 2.767 -32.787 1.00 0.00 534 ALA A CA 16
ATOM 13694 C C . ALA A 1 30 ? 27.827 3.449 -32.267 1.00 0.00 534 ALA A C 16
ATOM 13695 O O . ALA A 1 30 ? 28.803 3.558 -33.014 1.00 0.00 534 ALA A O 16
ATOM 13702 N N . GLY A 1 31 ? 27.846 3.915 -31.011 1.00 0.00 535 GLY A N 16
ATOM 13703 C CA . GLY A 1 31 ? 28.984 4.613 -30.401 1.00 0.00 535 GLY A CA 16
ATOM 13704 C C . GLY A 1 31 ? 28.926 6.136 -30.581 1.00 0.00 535 GLY A C 16
ATOM 13705 O O . GLY A 1 31 ? 29.958 6.766 -30.815 1.00 0.00 535 GLY A O 16
ATOM 13709 N N . GLU A 1 32 ? 27.728 6.725 -30.513 1.00 0.00 536 GLU A N 16
ATOM 13710 C CA . GLU A 1 32 ? 27.467 8.147 -30.796 1.00 0.00 536 GLU A CA 16
ATOM 13711 C C . GLU A 1 32 ? 26.576 8.782 -29.715 1.00 0.00 536 GLU A C 16
ATOM 13712 O O . GLU A 1 32 ? 25.553 8.206 -29.324 1.00 0.00 536 GLU A O 16
ATOM 13724 N N . ARG A 1 33 ? 26.954 9.982 -29.248 1.00 0.00 537 ARG A N 16
ATOM 13725 C CA . ARG A 1 33 ? 26.171 10.807 -28.311 1.00 0.00 537 ARG A CA 16
ATOM 13726 C C . ARG A 1 33 ? 25.173 11.702 -29.056 1.00 0.00 537 ARG A C 16
ATOM 13727 O O . ARG A 1 33 ? 25.485 12.262 -30.109 1.00 0.00 537 ARG A O 16
ATOM 13748 N N . PHE A 1 34 ? 24.005 11.892 -28.446 1.00 0.00 538 PHE A N 16
ATOM 13749 C CA . PHE A 1 34 ? 22.943 12.803 -28.873 1.00 0.00 538 PHE A CA 16
ATOM 13750 C C . PHE A 1 34 ? 22.347 13.548 -27.673 1.00 0.00 538 PHE A C 16
ATOM 13751 O O . PHE A 1 34 ? 22.402 13.069 -26.537 1.00 0.00 538 PHE A O 16
ATOM 13768 N N . PHE A 1 35 ? 21.717 14.691 -27.943 1.00 0.00 539 PHE A N 16
ATOM 13769 C CA . PHE A 1 35 ? 21.070 15.546 -26.948 1.00 0.00 539 PHE A CA 16
ATOM 13770 C C . PHE A 1 35 ? 19.582 15.721 -27.284 1.00 0.00 539 PHE A C 16
ATOM 13771 O O . PHE A 1 35 ? 19.190 15.715 -28.455 1.00 0.00 539 PHE A O 16
ATOM 13788 N N . VAL A 1 36 ? 18.757 15.876 -26.248 1.00 0.00 540 VAL A N 16
ATOM 13789 C CA . VAL A 1 36 ? 17.288 15.802 -26.282 1.00 0.00 540 VAL A CA 16
ATOM 13790 C C . VAL A 1 36 ? 16.697 16.932 -25.430 1.00 0.00 540 VAL A C 16
ATOM 13791 O O . VAL A 1 36 ? 17.076 17.110 -24.270 1.00 0.00 540 VAL A O 16
ATOM 13804 N N . ASP A 1 37 ? 15.738 17.671 -25.989 1.00 0.00 541 ASP A N 16
ATOM 13805 C CA . ASP A 1 37 ? 15.151 18.882 -25.404 1.00 0.00 541 ASP A CA 16
ATOM 13806 C C . ASP A 1 37 ? 13.629 18.741 -25.225 1.00 0.00 541 ASP A C 16
ATOM 13807 O O . ASP A 1 37 ? 12.834 19.092 -26.104 1.00 0.00 541 ASP A O 16
ATOM 13816 N N . HIS A 1 38 ? 13.223 18.205 -24.069 1.00 0.00 542 HIS A N 16
ATOM 13817 C CA . HIS A 1 38 ? 11.822 17.936 -23.703 1.00 0.00 542 HIS A CA 16
ATOM 13818 C C . HIS A 1 38 ? 10.898 19.165 -23.772 1.00 0.00 542 HIS A C 16
ATOM 13819 O O . HIS A 1 38 ? 9.686 19.009 -23.925 1.00 0.00 542 HIS A O 16
ATOM 13832 N N . ASN A 1 39 ? 11.449 20.381 -23.687 1.00 0.00 543 ASN A N 16
ATOM 13833 C CA . ASN A 1 39 ? 10.697 21.642 -23.728 1.00 0.00 543 ASN A CA 16
ATOM 13834 C C . ASN A 1 39 ? 9.980 21.890 -25.075 1.00 0.00 543 ASN A C 16
ATOM 13835 O O . ASN A 1 39 ? 9.008 22.648 -25.123 1.00 0.00 543 ASN A O 16
ATOM 13846 N N . THR A 1 40 ? 10.437 21.254 -26.163 1.00 0.00 544 THR A N 16
ATOM 13847 C CA . THR A 1 40 ? 9.853 21.374 -27.519 1.00 0.00 544 THR A CA 16
ATOM 13848 C C . THR A 1 40 ? 10.028 20.093 -28.373 1.00 0.00 544 THR A C 16
ATOM 13849 O O . THR A 1 40 ? 9.887 20.101 -29.597 1.00 0.00 544 THR A O 16
ATOM 13860 N N . ARG A 1 41 ? 10.327 18.954 -27.722 1.00 0.00 545 ARG A N 16
ATOM 13861 C CA . ARG A 1 41 ? 10.560 17.614 -28.315 1.00 0.00 545 ARG A CA 16
ATOM 13862 C C . ARG A 1 41 ? 11.711 17.530 -29.342 1.00 0.00 545 ARG A C 16
ATOM 13863 O O . ARG A 1 41 ? 11.800 16.554 -30.090 1.00 0.00 545 ARG A O 16
ATOM 13884 N N . ARG A 1 42 ? 12.589 18.539 -29.404 1.00 0.00 546 ARG A N 16
ATOM 13885 C CA . ARG A 1 42 ? 13.724 18.601 -30.350 1.00 0.00 546 ARG A CA 16
ATOM 13886 C C . ARG A 1 42 ? 14.928 17.767 -29.902 1.00 0.00 546 ARG A C 16
ATOM 13887 O O . ARG A 1 42 ? 15.027 17.338 -28.752 1.00 0.00 546 ARG A O 16
ATOM 13908 N N . THR A 1 43 ? 15.864 17.575 -30.830 1.00 0.00 547 THR A N 16
ATOM 13909 C CA . THR A 1 43 ? 17.131 16.847 -30.645 1.00 0.00 547 THR A CA 16
ATOM 13910 C C . THR A 1 43 ? 18.267 17.477 -31.462 1.00 0.00 547 THR A C 16
ATOM 13911 O O . THR A 1 43 ? 18.021 18.247 -32.395 1.00 0.00 547 THR A O 16
ATOM 13922 N N . THR A 1 44 ? 19.521 17.166 -31.113 1.00 0.00 548 THR A N 16
ATOM 13923 C CA . THR A 1 44 ? 20.726 17.647 -31.821 1.00 0.00 548 THR A CA 16
ATOM 13924 C C . THR A 1 44 ? 21.957 16.765 -31.540 1.00 0.00 548 THR A C 16
ATOM 13925 O O . THR A 1 44 ? 21.972 15.960 -30.602 1.00 0.00 548 THR A O 16
ATOM 13936 N N . PHE A 1 45 ? 22.987 16.893 -32.382 1.00 0.00 549 PHE A N 16
ATOM 13937 C CA . PHE A 1 45 ? 24.231 16.110 -32.358 1.00 0.00 549 PHE A CA 16
ATOM 13938 C C . PHE A 1 45 ? 25.313 16.706 -31.430 1.00 0.00 549 PHE A C 16
ATOM 13939 O O . PHE A 1 45 ? 26.320 16.055 -31.148 1.00 0.00 549 PHE A O 16
ATOM 13956 N N . GLU A 1 46 ? 25.129 17.950 -30.976 1.00 0.00 550 GLU A N 16
ATOM 13957 C CA . GLU A 1 46 ? 26.106 18.749 -30.216 1.00 0.00 550 GLU A CA 16
ATOM 13958 C C . GLU A 1 46 ? 25.400 19.737 -29.258 1.00 0.00 550 GLU A C 16
ATOM 13959 O O . GLU A 1 46 ? 24.213 19.584 -28.974 1.00 0.00 550 GLU A O 16
ATOM 13971 N N . ASP A 1 47 ? 26.100 20.760 -28.754 1.00 0.00 551 ASP A N 16
ATOM 13972 C CA . ASP A 1 47 ? 25.542 21.789 -27.859 1.00 0.00 551 ASP A CA 16
ATOM 13973 C C . ASP A 1 47 ? 25.647 23.201 -28.485 1.00 0.00 551 ASP A C 16
ATOM 13974 O O . ASP A 1 47 ? 26.532 23.981 -28.112 1.00 0.00 551 ASP A O 16
ATOM 13983 N N . PRO A 1 48 ? 24.808 23.529 -29.492 1.00 0.00 552 PRO A N 16
ATOM 13984 C CA . PRO A 1 48 ? 24.836 24.821 -30.184 1.00 0.00 552 PRO A CA 16
ATOM 13985 C C . PRO A 1 48 ? 24.272 25.966 -29.319 1.00 0.00 552 PRO A C 16
ATOM 13986 O O . PRO A 1 48 ? 23.603 25.740 -28.304 1.00 0.00 552 PRO A O 16
ATOM 13997 N N . ARG A 1 49 ? 24.513 27.218 -29.740 1.00 0.00 553 ARG A N 16
ATOM 13998 C CA . ARG A 1 49 ? 23.965 28.426 -29.090 1.00 0.00 553 ARG A CA 16
ATOM 13999 C C . ARG A 1 49 ? 22.422 28.492 -29.121 1.00 0.00 553 ARG A C 16
ATOM 14000 O O . ARG A 1 49 ? 21.808 27.959 -30.053 1.00 0.00 553 ARG A O 16
ATOM 14021 N N . PRO A 1 50 ? 21.788 29.184 -28.151 1.00 0.00 554 PRO A N 16
ATOM 14022 C CA . PRO A 1 50 ? 20.345 29.433 -28.143 1.00 0.00 554 PRO A CA 16
ATOM 14023 C C . PRO A 1 50 ? 19.917 30.448 -29.222 1.00 0.00 554 PRO A C 16
ATOM 14024 O O . PRO A 1 50 ? 20.738 31.193 -29.767 1.00 0.00 554 PRO A O 16
ATOM 14035 N N . GLY A 1 51 ? 18.614 30.481 -29.518 1.00 0.00 555 GLY A N 16
ATOM 14036 C CA . GLY A 1 51 ? 17.974 31.397 -30.479 1.00 0.00 555 GLY A CA 16
ATOM 14037 C C . GLY A 1 51 ? 17.114 30.676 -31.528 1.00 0.00 555 GLY A C 16
ATOM 14038 O O . GLY A 1 51 ? 16.156 31.249 -32.052 1.00 0.00 555 GLY A O 16
ATOM 14042 N N . ALA A 1 52 ? 17.433 29.409 -31.807 1.00 0.00 556 ALA A N 16
ATOM 14043 C CA . ALA A 1 52 ? 16.627 28.492 -32.615 1.00 0.00 556 ALA A CA 16
ATOM 14044 C C . ALA A 1 52 ? 15.249 28.187 -31.962 1.00 0.00 556 ALA A C 16
ATOM 14045 O O . ALA A 1 52 ? 15.113 28.334 -30.739 1.00 0.00 556 ALA A O 16
ATOM 14052 N N . PRO A 1 53 ? 14.230 27.745 -32.735 1.00 0.00 557 PRO A N 16
ATOM 14053 C CA . PRO A 1 53 ? 12.903 27.394 -32.210 1.00 0.00 557 PRO A CA 16
ATOM 14054 C C . PRO A 1 53 ? 12.936 26.216 -31.218 1.00 0.00 557 PRO A C 16
ATOM 14055 O O . PRO A 1 53 ? 12.230 26.291 -30.190 1.00 0.00 557 PRO A O 16
ATOM 14066 N N . ASN B 2 7 ? 33.924 18.042 -32.305 1.00 0.00 2319 ASN B N 16
ATOM 14067 C CA . ASN B 2 7 ? 33.201 16.787 -31.967 1.00 0.00 2319 ASN B CA 16
ATOM 14068 C C . ASN B 2 7 ? 31.927 16.675 -32.808 1.00 0.00 2319 ASN B C 16
ATOM 14069 O O . ASN B 2 7 ? 30.972 17.415 -32.575 1.00 0.00 2319 ASN B O 16
ATOM 14080 N N . THR B 2 8 ? 31.898 15.759 -33.783 1.00 0.00 2320 THR B N 16
ATOM 14081 C CA . THR B 2 8 ? 30.726 15.470 -34.641 1.00 0.00 2320 THR B CA 16
ATOM 14082 C C . THR B 2 8 ? 30.632 13.978 -34.987 1.00 0.00 2320 THR B C 16
ATOM 14083 O O . THR B 2 8 ? 31.647 13.287 -35.118 1.00 0.00 2320 THR B O 16
ATOM 14094 N N . GLY B 2 9 ? 29.402 13.481 -35.147 1.00 0.00 2321 GLY B N 16
ATOM 14095 C CA . GLY B 2 9 ? 29.092 12.111 -35.569 1.00 0.00 2321 GLY B CA 16
ATOM 14096 C C . GLY B 2 9 ? 27.650 11.705 -35.233 1.00 0.00 2321 GLY B C 16
ATOM 14097 O O . GLY B 2 9 ? 27.084 12.159 -34.236 1.00 0.00 2321 GLY B O 16
ATOM 14101 N N . ALA B 2 10 ? 27.053 10.862 -36.080 1.00 0.00 2322 ALA B N 16
ATOM 14102 C CA . ALA B 2 10 ? 25.700 10.318 -35.928 1.00 0.00 2322 ALA B CA 16
ATOM 14103 C C . ALA B 2 10 ? 25.500 9.086 -36.836 1.00 0.00 2322 ALA B C 16
ATOM 14104 O O . ALA B 2 10 ? 26.011 9.053 -37.960 1.00 0.00 2322 ALA B O 16
ATOM 14111 N N . LYS B 2 11 ? 24.723 8.091 -36.374 1.00 0.00 2323 LYS B N 16
ATOM 14112 C CA . LYS B 2 11 ? 24.383 6.876 -37.151 1.00 0.00 2323 LYS B CA 16
ATOM 14113 C C . LYS B 2 11 ? 22.968 6.312 -36.904 1.00 0.00 2323 LYS B C 16
ATOM 14114 O O . LYS B 2 11 ? 22.573 5.338 -37.544 1.00 0.00 2323 LYS B O 16
ATOM 14133 N N . GLN B 2 12 ? 22.196 6.921 -36.002 1.00 0.00 2324 GLN B N 16
ATOM 14134 C CA . GLN B 2 12 ? 20.805 6.568 -35.677 1.00 0.00 2324 GLN B CA 16
ATOM 14135 C C . GLN B 2 12 ? 20.002 7.857 -35.408 1.00 0.00 2324 GLN B C 16
ATOM 14136 O O . GLN B 2 12 ? 20.571 8.807 -34.863 1.00 0.00 2324 GLN B O 16
ATOM 14150 N N . PRO B 2 13 ? 18.701 7.927 -35.751 1.00 0.00 2325 PRO B N 16
ATOM 14151 C CA . PRO B 2 13 ? 17.867 9.087 -35.435 1.00 0.00 2325 PRO B CA 16
ATOM 14152 C C . PRO B 2 13 ? 17.540 9.132 -33.924 1.00 0.00 2325 PRO B C 16
ATOM 14153 O O . PRO B 2 13 ? 16.954 8.175 -33.404 1.00 0.00 2325 PRO B O 16
ATOM 14164 N N . PRO B 2 14 ? 17.895 10.207 -33.190 1.00 0.00 2326 PRO B N 16
ATOM 14165 C CA . PRO B 2 14 ? 17.533 10.353 -31.780 1.00 0.00 2326 PRO B CA 16
ATOM 14166 C C . PRO B 2 14 ? 16.030 10.653 -31.629 1.00 0.00 2326 PRO B C 16
ATOM 14167 O O . PRO B 2 14 ? 15.521 11.630 -32.182 1.00 0.00 2326 PRO B O 16
ATOM 14178 N N . SER B 2 15 ? 15.328 9.820 -30.855 1.00 0.00 2327 SER B N 16
ATOM 14179 C CA . SER B 2 15 ? 13.872 9.896 -30.648 1.00 0.00 2327 SER B CA 16
ATOM 14180 C C . SER B 2 15 ? 13.500 9.401 -29.245 1.00 0.00 2327 SER B C 16
ATOM 14181 O O . SER B 2 15 ? 13.340 8.199 -29.027 1.00 0.00 2327 SER B O 16
ATOM 14189 N N . TYR B 2 16 ? 13.389 10.321 -28.280 1.00 0.00 2328 TYR B N 16
ATOM 14190 C CA . TYR B 2 16 ? 12.971 10.017 -26.903 1.00 0.00 2328 TYR B CA 16
ATOM 14191 C C . TYR B 2 16 ? 11.439 10.130 -26.778 1.00 0.00 2328 TYR B C 16
ATOM 14192 O O . TYR B 2 16 ? 10.725 9.189 -27.128 1.00 0.00 2328 TYR B O 16
ATOM 14210 N N . GLU B 2 17 ? 10.910 11.303 -26.402 1.00 0.00 2329 GLU B N 16
ATOM 14211 C CA . GLU B 2 17 ? 9.466 11.605 -26.392 1.00 0.00 2329 GLU B CA 16
ATOM 14212 C C . GLU B 2 17 ? 8.825 11.416 -27.774 1.00 0.00 2329 GLU B C 16
ATOM 14213 O O . GLU B 2 17 ? 7.677 10.994 -27.874 1.00 0.00 2329 GLU B O 16
ATOM 14225 N N . ASP B 2 18 ? 9.581 11.662 -28.851 1.00 0.00 2330 ASP B N 16
ATOM 14226 C CA . ASP B 2 18 ? 9.156 11.430 -30.238 1.00 0.00 2330 ASP B CA 16
ATOM 14227 C C . ASP B 2 18 ? 8.852 9.948 -30.560 1.00 0.00 2330 ASP B C 16
ATOM 14228 O O . ASP B 2 18 ? 8.066 9.665 -31.467 1.00 0.00 2330 ASP B O 16
ATOM 14237 N N . CYS B 2 19 ? 9.418 9.003 -29.794 1.00 0.00 2331 CYS B N 16
ATOM 14238 C CA . CYS B 2 19 ? 9.188 7.560 -29.942 1.00 0.00 2331 CYS B CA 16
ATOM 14239 C C . CYS B 2 19 ? 8.158 7.018 -28.932 1.00 0.00 2331 CYS B C 16
ATOM 14240 O O . CYS B 2 19 ? 7.339 6.170 -29.293 1.00 0.00 2331 CYS B O 16
ATOM 14248 N N . ILE B 2 20 ? 8.159 7.504 -27.682 1.00 0.00 2332 ILE B N 16
ATOM 14249 C CA . ILE B 2 20 ? 7.297 6.985 -26.598 1.00 0.00 2332 ILE B CA 16
ATOM 14250 C C . ILE B 2 20 ? 5.878 7.606 -26.560 1.00 0.00 2332 ILE B C 16
ATOM 14251 O O . ILE B 2 20 ? 5.212 7.566 -25.521 1.00 0.00 2332 ILE B O 16
ATOM 14267 N N . LYS B 2 21 ? 5.395 8.163 -27.683 1.00 0.00 2333 LYS B N 16
ATOM 14268 C CA . LYS B 2 21 ? 4.063 8.786 -27.843 1.00 0.00 2333 LYS B CA 16
ATOM 14269 C C . LYS B 2 21 ? 3.250 8.183 -28.999 1.00 0.00 2333 LYS B C 16
ATOM 14270 O O . LYS B 2 21 ? 2.015 8.058 -28.848 1.00 0.00 2333 LYS B O 16
ATOM 14289 N N . VAL A 1 11 ? 29.182 2.727 -14.519 1.00 0.00 515 VAL A N 17
ATOM 14290 C CA . VAL A 1 11 ? 30.058 3.867 -14.105 1.00 0.00 515 VAL A CA 17
ATOM 14291 C C . VAL A 1 11 ? 30.099 5.011 -15.132 1.00 0.00 515 VAL A C 17
ATOM 14292 O O . VAL A 1 11 ? 29.807 6.149 -14.767 1.00 0.00 515 VAL A O 17
ATOM 14305 N N . SER A 1 12 ? 30.425 4.733 -16.402 1.00 0.00 516 SER A N 17
ATOM 14306 C CA . SER A 1 12 ? 30.939 5.672 -17.424 1.00 0.00 516 SER A CA 17
ATOM 14307 C C . SER A 1 12 ? 30.126 6.943 -17.741 1.00 0.00 516 SER A C 17
ATOM 14308 O O . SER A 1 12 ? 30.700 7.915 -18.236 1.00 0.00 516 SER A O 17
ATOM 14316 N N . LEU A 1 13 ? 28.818 6.963 -17.455 1.00 0.00 517 LEU A N 17
ATOM 14317 C CA . LEU A 1 13 ? 27.934 8.138 -17.602 1.00 0.00 517 LEU A CA 17
ATOM 14318 C C . LEU A 1 13 ? 27.047 8.396 -16.362 1.00 0.00 517 LEU A C 17
ATOM 14319 O O . LEU A 1 13 ? 26.061 9.129 -16.441 1.00 0.00 517 LEU A O 17
ATOM 14335 N N . ILE A 1 14 ? 27.388 7.783 -15.221 1.00 0.00 518 ILE A N 17
ATOM 14336 C CA . ILE A 1 14 ? 26.594 7.787 -13.974 1.00 0.00 518 ILE A CA 17
ATOM 14337 C C . ILE A 1 14 ? 27.414 8.327 -12.783 1.00 0.00 518 ILE A C 17
ATOM 14338 O O . ILE A 1 14 ? 26.849 8.906 -11.854 1.00 0.00 518 ILE A O 17
ATOM 14354 N N . ASN A 1 15 ? 28.748 8.219 -12.833 1.00 0.00 519 ASN A N 17
ATOM 14355 C CA . ASN A 1 15 ? 29.675 8.694 -11.792 1.00 0.00 519 ASN A CA 17
ATOM 14356 C C . ASN A 1 15 ? 30.363 10.037 -12.158 1.00 0.00 519 ASN A C 17
ATOM 14357 O O . ASN A 1 15 ? 31.273 10.495 -11.465 1.00 0.00 519 ASN A O 17
ATOM 14368 N N . GLU A 1 16 ? 29.938 10.661 -13.261 1.00 0.00 520 GLU A N 17
ATOM 14369 C CA . GLU A 1 16 ? 30.468 11.919 -13.814 1.00 0.00 520 GLU A CA 17
ATOM 14370 C C . GLU A 1 16 ? 29.893 13.180 -13.115 1.00 0.00 520 GLU A C 17
ATOM 14371 O O . GLU A 1 16 ? 29.176 13.088 -12.112 1.00 0.00 520 GLU A O 17
ATOM 14383 N N . GLY A 1 17 ? 30.210 14.374 -13.639 1.00 0.00 521 GLY A N 17
ATOM 14384 C CA . GLY A 1 17 ? 29.694 15.671 -13.167 1.00 0.00 521 GLY A CA 17
ATOM 14385 C C . GLY A 1 17 ? 28.173 15.888 -13.351 1.00 0.00 521 GLY A C 17
ATOM 14386 O O . GLY A 1 17 ? 27.479 15.029 -13.910 1.00 0.00 521 GLY A O 17
ATOM 14390 N N . PRO A 1 18 ? 27.635 17.036 -12.889 1.00 0.00 522 PRO A N 17
ATOM 14391 C CA . PRO A 1 18 ? 26.196 17.331 -12.901 1.00 0.00 522 PRO A CA 17
ATOM 14392 C C . PRO A 1 18 ? 25.630 17.520 -14.321 1.00 0.00 522 PRO A C 17
ATOM 14393 O O . PRO A 1 18 ? 26.334 17.954 -15.239 1.00 0.00 522 PRO A O 17
ATOM 14404 N N . LEU A 1 19 ? 24.340 17.206 -14.503 1.00 0.00 523 LEU A N 17
ATOM 14405 C CA . LEU A 1 19 ? 23.659 17.281 -15.805 1.00 0.00 523 LEU A CA 17
ATOM 14406 C C . LEU A 1 19 ? 23.307 18.735 -16.229 1.00 0.00 523 LEU A C 17
ATOM 14407 O O . LEU A 1 19 ? 23.147 19.602 -15.361 1.00 0.00 523 LEU A O 17
ATOM 14423 N N . PRO A 1 20 ? 23.160 19.025 -17.540 1.00 0.00 524 PRO A N 17
ATOM 14424 C CA . PRO A 1 20 ? 22.767 20.347 -18.046 1.00 0.00 524 PRO A CA 17
ATOM 14425 C C . PRO A 1 20 ? 21.307 20.734 -17.700 1.00 0.00 524 PRO A C 17
ATOM 14426 O O . PRO A 1 20 ? 20.467 19.857 -17.470 1.00 0.00 524 PRO A O 17
ATOM 14437 N N . PRO A 1 21 ? 20.973 22.042 -17.675 1.00 0.00 525 PRO A N 17
ATOM 14438 C CA . PRO A 1 21 ? 19.687 22.549 -17.184 1.00 0.00 525 PRO A CA 17
ATOM 14439 C C . PRO A 1 21 ? 18.518 22.234 -18.133 1.00 0.00 525 PRO A C 17
ATOM 14440 O O . PRO A 1 21 ? 18.452 22.749 -19.250 1.00 0.00 525 PRO A O 17
ATOM 14451 N N . GLY A 1 22 ? 17.564 21.413 -17.680 1.00 0.00 526 GLY A N 17
ATOM 14452 C CA . GLY A 1 22 ? 16.342 21.084 -18.432 1.00 0.00 526 GLY A CA 17
ATOM 14453 C C . GLY A 1 22 ? 16.578 20.332 -19.751 1.00 0.00 526 GLY A C 17
ATOM 14454 O O . GLY A 1 22 ? 15.788 20.477 -20.686 1.00 0.00 526 GLY A O 17
ATOM 14458 N N . TRP A 1 23 ? 17.650 19.540 -19.830 1.00 0.00 527 TRP A N 17
ATOM 14459 C CA . TRP A 1 23 ? 18.065 18.755 -21.003 1.00 0.00 527 TRP A CA 17
ATOM 14460 C C . TRP A 1 23 ? 18.176 17.260 -20.659 1.00 0.00 527 TRP A C 17
ATOM 14461 O O . TRP A 1 23 ? 18.365 16.880 -19.502 1.00 0.00 527 TRP A O 17
ATOM 14482 N N . GLU A 1 24 ? 18.125 16.414 -21.687 1.00 0.00 528 GLU A N 17
ATOM 14483 C CA . GLU A 1 24 ? 18.381 14.969 -21.618 1.00 0.00 528 GLU A CA 17
ATOM 14484 C C . GLU A 1 24 ? 19.451 14.593 -22.659 1.00 0.00 528 GLU A C 17
ATOM 14485 O O . GLU A 1 24 ? 19.560 15.225 -23.712 1.00 0.00 528 GLU A O 17
ATOM 14497 N N . ILE A 1 25 ? 20.276 13.586 -22.352 1.00 0.00 529 ILE A N 17
ATOM 14498 C CA . ILE A 1 25 ? 21.473 13.215 -23.124 1.00 0.00 529 ILE A CA 17
ATOM 14499 C C . ILE A 1 25 ? 21.578 11.689 -23.161 1.00 0.00 529 ILE A C 17
ATOM 14500 O O . ILE A 1 25 ? 21.511 11.037 -22.114 1.00 0.00 529 ILE A O 17
ATOM 14516 N N . ARG A 1 26 ? 21.729 11.114 -24.359 1.00 0.00 530 ARG A N 17
ATOM 14517 C CA . ARG A 1 26 ? 21.689 9.659 -24.603 1.00 0.00 530 ARG A CA 17
ATOM 14518 C C . ARG A 1 26 ? 22.853 9.205 -25.490 1.00 0.00 530 ARG A C 17
ATOM 14519 O O . ARG A 1 26 ? 23.457 10.009 -26.200 1.00 0.00 530 ARG A O 17
ATOM 14540 N N . TYR A 1 27 ? 23.137 7.904 -25.453 1.00 0.00 531 TYR A N 17
ATOM 14541 C CA . TYR A 1 27 ? 24.283 7.253 -26.097 1.00 0.00 531 TYR A CA 17
ATOM 14542 C C . TYR A 1 27 ? 23.791 6.009 -26.849 1.00 0.00 531 TYR A C 17
ATOM 14543 O O . TYR A 1 27 ? 23.400 5.011 -26.236 1.00 0.00 531 TYR A O 17
ATOM 14561 N N . THR A 1 28 ? 23.745 6.083 -28.180 1.00 0.00 532 THR A N 17
ATOM 14562 C CA . THR A 1 28 ? 23.244 4.989 -29.036 1.00 0.00 532 THR A CA 17
ATOM 14563 C C . THR A 1 28 ? 24.237 3.826 -29.145 1.00 0.00 532 THR A C 17
ATOM 14564 O O . THR A 1 28 ? 25.445 3.991 -28.946 1.00 0.00 532 THR A O 17
ATOM 14575 N N . ALA A 1 29 ? 23.744 2.642 -29.526 1.00 0.00 533 ALA A N 17
ATOM 14576 C CA . ALA A 1 29 ? 24.561 1.441 -29.740 1.00 0.00 533 ALA A CA 17
ATOM 14577 C C . ALA A 1 29 ? 25.624 1.583 -30.858 1.00 0.00 533 ALA A C 17
ATOM 14578 O O . ALA A 1 29 ? 26.584 0.810 -30.899 1.00 0.00 533 ALA A O 17
ATOM 14585 N N . ALA A 1 30 ? 25.491 2.585 -31.739 1.00 0.00 534 ALA A N 17
ATOM 14586 C CA . ALA A 1 30 ? 26.508 2.965 -32.725 1.00 0.00 534 ALA A CA 17
ATOM 14587 C C . ALA A 1 30 ? 27.771 3.617 -32.113 1.00 0.00 534 ALA A C 17
ATOM 14588 O O . ALA A 1 30 ? 28.764 3.812 -32.819 1.00 0.00 534 ALA A O 17
ATOM 14595 N N . GLY A 1 31 ? 27.744 3.979 -30.823 1.00 0.00 535 GLY A N 17
ATOM 14596 C CA . GLY A 1 31 ? 28.814 4.727 -30.153 1.00 0.00 535 GLY A CA 17
ATOM 14597 C C . GLY A 1 31 ? 28.708 6.245 -30.352 1.00 0.00 535 GLY A C 17
ATOM 14598 O O . GLY A 1 31 ? 29.721 6.943 -30.291 1.00 0.00 535 GLY A O 17
ATOM 14602 N N . GLU A 1 32 ? 27.499 6.759 -30.606 1.00 0.00 536 GLU A N 17
ATOM 14603 C CA . GLU A 1 32 ? 27.227 8.172 -30.909 1.00 0.00 536 GLU A CA 17
ATOM 14604 C C . GLU A 1 32 ? 26.301 8.783 -29.844 1.00 0.00 536 GLU A C 17
ATOM 14605 O O . GLU A 1 32 ? 25.248 8.221 -29.517 1.00 0.00 536 GLU A O 17
ATOM 14617 N N . ARG A 1 33 ? 26.710 9.936 -29.298 1.00 0.00 537 ARG A N 17
ATOM 14618 C CA . ARG A 1 33 ? 25.971 10.720 -28.294 1.00 0.00 537 ARG A CA 17
ATOM 14619 C C . ARG A 1 33 ? 25.047 11.745 -28.960 1.00 0.00 537 ARG A C 17
ATOM 14620 O O . ARG A 1 33 ? 25.390 12.331 -29.988 1.00 0.00 537 ARG A O 17
ATOM 14641 N N . PHE A 1 34 ? 23.896 11.984 -28.333 1.00 0.00 538 PHE A N 17
ATOM 14642 C CA . PHE A 1 34 ? 22.853 12.907 -28.787 1.00 0.00 538 PHE A CA 17
ATOM 14643 C C . PHE A 1 34 ? 22.223 13.652 -27.606 1.00 0.00 538 PHE A C 17
ATOM 14644 O O . PHE A 1 34 ? 22.218 13.155 -26.476 1.00 0.00 538 PHE A O 17
ATOM 14661 N N . PHE A 1 35 ? 21.623 14.807 -27.890 1.00 0.00 539 PHE A N 17
ATOM 14662 C CA . PHE A 1 35 ? 20.918 15.645 -26.921 1.00 0.00 539 PHE A CA 17
ATOM 14663 C C . PHE A 1 35 ? 19.432 15.765 -27.296 1.00 0.00 539 PHE A C 17
ATOM 14664 O O . PHE A 1 35 ? 19.061 15.768 -28.475 1.00 0.00 539 PHE A O 17
ATOM 14681 N N . VAL A 1 36 ? 18.587 15.883 -26.274 1.00 0.00 540 VAL A N 17
ATOM 14682 C CA . VAL A 1 36 ? 17.121 15.813 -26.330 1.00 0.00 540 VAL A CA 17
ATOM 14683 C C . VAL A 1 36 ? 16.544 16.985 -25.532 1.00 0.00 540 VAL A C 17
ATOM 14684 O O . VAL A 1 36 ? 16.725 17.078 -24.315 1.00 0.00 540 VAL A O 17
ATOM 14697 N N . ASP A 1 37 ? 15.841 17.884 -26.219 1.00 0.00 541 ASP A N 17
ATOM 14698 C CA . ASP A 1 37 ? 15.193 19.055 -25.627 1.00 0.00 541 ASP A CA 17
ATOM 14699 C C . ASP A 1 37 ? 13.746 18.730 -25.230 1.00 0.00 541 ASP A C 17
ATOM 14700 O O . ASP A 1 37 ? 12.801 18.962 -25.986 1.00 0.00 541 ASP A O 17
ATOM 14709 N N . HIS A 1 38 ? 13.555 18.184 -24.026 1.00 0.00 542 HIS A N 17
ATOM 14710 C CA . HIS A 1 38 ? 12.230 17.855 -23.468 1.00 0.00 542 HIS A CA 17
ATOM 14711 C C . HIS A 1 38 ? 11.247 19.047 -23.418 1.00 0.00 542 HIS A C 17
ATOM 14712 O O . HIS A 1 38 ? 10.036 18.845 -23.324 1.00 0.00 542 HIS A O 17
ATOM 14725 N N . ASN A 1 39 ? 11.752 20.284 -23.509 1.00 0.00 543 ASN A N 17
ATOM 14726 C CA . ASN A 1 39 ? 10.969 21.526 -23.504 1.00 0.00 543 ASN A CA 17
ATOM 14727 C C . ASN A 1 39 ? 10.162 21.762 -24.801 1.00 0.00 543 ASN A C 17
ATOM 14728 O O . ASN A 1 39 ? 9.107 22.400 -24.750 1.00 0.00 543 ASN A O 17
ATOM 14739 N N . THR A 1 40 ? 10.622 21.242 -25.950 1.00 0.00 544 THR A N 17
ATOM 14740 C CA . THR A 1 40 ? 9.966 21.403 -27.273 1.00 0.00 544 THR A CA 17
ATOM 14741 C C . THR A 1 40 ? 9.910 20.115 -28.110 1.00 0.00 544 THR A C 17
ATOM 14742 O O . THR A 1 40 ? 9.341 20.111 -29.205 1.00 0.00 544 THR A O 17
ATOM 14753 N N . ARG A 1 41 ? 10.489 19.017 -27.601 1.00 0.00 545 ARG A N 17
ATOM 14754 C CA . ARG A 1 41 ? 10.669 17.703 -28.252 1.00 0.00 545 ARG A CA 17
ATOM 14755 C C . ARG A 1 41 ? 11.712 17.692 -29.388 1.00 0.00 545 ARG A C 17
ATOM 14756 O O . ARG A 1 41 ? 11.847 16.684 -30.086 1.00 0.00 545 ARG A O 17
ATOM 14777 N N . ARG A 1 42 ? 12.468 18.785 -29.571 1.00 0.00 546 ARG A N 17
ATOM 14778 C CA . ARG A 1 42 ? 13.636 18.859 -30.473 1.00 0.00 546 ARG A CA 17
ATOM 14779 C C . ARG A 1 42 ? 14.777 17.922 -30.044 1.00 0.00 546 ARG A C 17
ATOM 14780 O O . ARG A 1 42 ? 14.859 17.481 -28.897 1.00 0.00 546 ARG A O 17
ATOM 14801 N N . THR A 1 43 ? 15.705 17.684 -30.969 1.00 0.00 547 THR A N 17
ATOM 14802 C CA . THR A 1 43 ? 16.955 16.927 -30.768 1.00 0.00 547 THR A CA 17
ATOM 14803 C C . THR A 1 43 ? 18.115 17.568 -31.537 1.00 0.00 547 THR A C 17
ATOM 14804 O O . THR A 1 43 ? 17.901 18.351 -32.468 1.00 0.00 547 THR A O 17
ATOM 14815 N N . THR A 1 44 ? 19.355 17.250 -31.152 1.00 0.00 548 THR A N 17
ATOM 14816 C CA . THR A 1 44 ? 20.578 17.701 -31.845 1.00 0.00 548 THR A CA 17
ATOM 14817 C C . THR A 1 44 ? 21.780 16.799 -31.523 1.00 0.00 548 THR A C 17
ATOM 14818 O O . THR A 1 44 ? 21.796 16.079 -30.519 1.00 0.00 548 THR A O 17
ATOM 14829 N N . PHE A 1 45 ? 22.784 16.810 -32.401 1.00 0.00 549 PHE A N 17
ATOM 14830 C CA . PHE A 1 45 ? 24.022 16.027 -32.292 1.00 0.00 549 PHE A CA 17
ATOM 14831 C C . PHE A 1 45 ? 25.025 16.629 -31.286 1.00 0.00 549 PHE A C 17
ATOM 14832 O O . PHE A 1 45 ? 25.882 15.926 -30.750 1.00 0.00 549 PHE A O 17
ATOM 14849 N N . GLU A 1 46 ? 24.921 17.934 -31.030 1.00 0.00 550 GLU A N 17
ATOM 14850 C CA . GLU A 1 46 ? 25.923 18.760 -30.343 1.00 0.00 550 GLU A CA 17
ATOM 14851 C C . GLU A 1 46 ? 25.263 19.781 -29.390 1.00 0.00 550 GLU A C 17
ATOM 14852 O O . GLU A 1 46 ? 24.076 19.673 -29.091 1.00 0.00 550 GLU A O 17
ATOM 14864 N N . ASP A 1 47 ? 26.009 20.774 -28.895 1.00 0.00 551 ASP A N 17
ATOM 14865 C CA . ASP A 1 47 ? 25.504 21.794 -27.959 1.00 0.00 551 ASP A CA 17
ATOM 14866 C C . ASP A 1 47 ? 25.611 23.217 -28.562 1.00 0.00 551 ASP A C 17
ATOM 14867 O O . ASP A 1 47 ? 26.514 23.980 -28.195 1.00 0.00 551 ASP A O 17
ATOM 14876 N N . PRO A 1 48 ? 24.750 23.567 -29.543 1.00 0.00 552 PRO A N 17
ATOM 14877 C CA . PRO A 1 48 ? 24.765 24.867 -30.221 1.00 0.00 552 PRO A CA 17
ATOM 14878 C C . PRO A 1 48 ? 24.229 26.010 -29.334 1.00 0.00 552 PRO A C 17
ATOM 14879 O O . PRO A 1 48 ? 23.750 25.794 -28.215 1.00 0.00 552 PRO A O 17
ATOM 14890 N N . ARG A 1 49 ? 24.289 27.248 -29.850 1.00 0.00 553 ARG A N 17
ATOM 14891 C CA . ARG A 1 49 ? 23.738 28.459 -29.204 1.00 0.00 553 ARG A CA 17
ATOM 14892 C C . ARG A 1 49 ? 22.244 28.320 -28.833 1.00 0.00 553 ARG A C 17
ATOM 14893 O O . ARG A 1 49 ? 21.500 27.644 -29.554 1.00 0.00 553 ARG A O 17
ATOM 14914 N N . PRO A 1 50 ? 21.784 28.969 -27.743 1.00 0.00 554 PRO A N 17
ATOM 14915 C CA . PRO A 1 50 ? 20.402 28.871 -27.267 1.00 0.00 554 PRO A CA 17
ATOM 14916 C C . PRO A 1 50 ? 19.396 29.581 -28.191 1.00 0.00 554 PRO A C 17
ATOM 14917 O O . PRO A 1 50 ? 19.745 30.492 -28.948 1.00 0.00 554 PRO A O 17
ATOM 14928 N N . GLY A 1 51 ? 18.127 29.170 -28.099 1.00 0.00 555 GLY A N 17
ATOM 14929 C CA . GLY A 1 51 ? 16.984 29.774 -28.803 1.00 0.00 555 GLY A CA 17
ATOM 14930 C C . GLY A 1 51 ? 15.937 28.749 -29.259 1.00 0.00 555 GLY A C 17
ATOM 14931 O O . GLY A 1 51 ? 14.740 29.039 -29.221 1.00 0.00 555 GLY A O 17
ATOM 14935 N N . ALA A 1 52 ? 16.391 27.546 -29.640 1.00 0.00 556 ALA A N 17
ATOM 14936 C CA . ALA A 1 52 ? 15.594 26.393 -30.090 1.00 0.00 556 ALA A CA 17
ATOM 14937 C C . ALA A 1 52 ? 14.327 26.739 -30.930 1.00 0.00 556 ALA A C 17
ATOM 14938 O O . ALA A 1 52 ? 13.208 26.399 -30.521 1.00 0.00 556 ALA A O 17
ATOM 14945 N N . PRO A 1 53 ? 14.473 27.433 -32.082 1.00 0.00 557 PRO A N 17
ATOM 14946 C CA . PRO A 1 53 ? 13.354 27.838 -32.945 1.00 0.00 557 PRO A CA 17
ATOM 14947 C C . PRO A 1 53 ? 12.568 26.652 -33.549 1.00 0.00 557 PRO A C 17
ATOM 14948 O O . PRO A 1 53 ? 11.373 26.845 -33.870 1.00 0.00 557 PRO A O 17
ATOM 14959 N N . ASN B 2 7 ? 29.654 18.797 -37.787 1.00 0.00 2319 ASN B N 17
ATOM 14960 C CA . ASN B 2 7 ? 28.926 18.207 -36.631 1.00 0.00 2319 ASN B CA 17
ATOM 14961 C C . ASN B 2 7 ? 29.817 17.215 -35.877 1.00 0.00 2319 ASN B C 17
ATOM 14962 O O . ASN B 2 7 ? 30.811 16.730 -36.420 1.00 0.00 2319 ASN B O 17
ATOM 14973 N N . THR B 2 8 ? 29.456 16.882 -34.635 1.00 0.00 2320 THR B N 17
ATOM 14974 C CA . THR B 2 8 ? 30.111 15.848 -33.801 1.00 0.00 2320 THR B CA 17
ATOM 14975 C C . THR B 2 8 ? 30.062 14.445 -34.425 1.00 0.00 2320 THR B C 17
ATOM 14976 O O . THR B 2 8 ? 31.077 13.746 -34.457 1.00 0.00 2320 THR B O 17
ATOM 14987 N N . GLY B 2 9 ? 28.897 14.049 -34.950 1.00 0.00 2321 GLY B N 17
ATOM 14988 C CA . GLY B 2 9 ? 28.652 12.785 -35.658 1.00 0.00 2321 GLY B CA 17
ATOM 14989 C C . GLY B 2 9 ? 27.281 12.174 -35.334 1.00 0.00 2321 GLY B C 17
ATOM 14990 O O . GLY B 2 9 ? 26.690 12.467 -34.292 1.00 0.00 2321 GLY B O 17
ATOM 14994 N N . ALA B 2 10 ? 26.773 11.320 -36.228 1.00 0.00 2322 ALA B N 17
ATOM 14995 C CA . ALA B 2 10 ? 25.522 10.577 -36.056 1.00 0.00 2322 ALA B CA 17
ATOM 14996 C C . ALA B 2 10 ? 25.472 9.319 -36.950 1.00 0.00 2322 ALA B C 17
ATOM 14997 O O . ALA B 2 10 ? 25.996 9.322 -38.069 1.00 0.00 2322 ALA B O 17
ATOM 15004 N N . LYS B 2 11 ? 24.780 8.267 -36.481 1.00 0.00 2323 LYS B N 17
ATOM 15005 C CA . LYS B 2 11 ? 24.504 7.029 -37.247 1.00 0.00 2323 LYS B CA 17
ATOM 15006 C C . LYS B 2 11 ? 23.110 6.416 -36.998 1.00 0.00 2323 LYS B C 17
ATOM 15007 O O . LYS B 2 11 ? 22.747 5.423 -37.628 1.00 0.00 2323 LYS B O 17
ATOM 15026 N N . GLN B 2 12 ? 22.313 7.012 -36.109 1.00 0.00 2324 GLN B N 17
ATOM 15027 C CA . GLN B 2 12 ? 20.924 6.641 -35.801 1.00 0.00 2324 GLN B CA 17
ATOM 15028 C C . GLN B 2 12 ? 20.101 7.922 -35.557 1.00 0.00 2324 GLN B C 17
ATOM 15029 O O . GLN B 2 12 ? 20.656 8.896 -35.039 1.00 0.00 2324 GLN B O 17
ATOM 15043 N N . PRO B 2 13 ? 18.797 7.959 -35.891 1.00 0.00 2325 PRO B N 17
ATOM 15044 C CA . PRO B 2 13 ? 17.944 9.108 -35.592 1.00 0.00 2325 PRO B CA 17
ATOM 15045 C C . PRO B 2 13 ? 17.628 9.176 -34.081 1.00 0.00 2325 PRO B C 17
ATOM 15046 O O . PRO B 2 13 ? 17.077 8.212 -33.536 1.00 0.00 2325 PRO B O 17
ATOM 15057 N N . PRO B 2 14 ? 17.939 10.282 -33.376 1.00 0.00 2326 PRO B N 17
ATOM 15058 C CA . PRO B 2 14 ? 17.548 10.455 -31.978 1.00 0.00 2326 PRO B CA 17
ATOM 15059 C C . PRO B 2 14 ? 16.031 10.678 -31.874 1.00 0.00 2326 PRO B C 17
ATOM 15060 O O . PRO B 2 14 ? 15.459 11.524 -32.566 1.00 0.00 2326 PRO B O 17
ATOM 15071 N N . SER B 2 15 ? 15.361 9.905 -31.019 1.00 0.00 2327 SER B N 17
ATOM 15072 C CA . SER B 2 15 ? 13.908 9.966 -30.786 1.00 0.00 2327 SER B CA 17
ATOM 15073 C C . SER B 2 15 ? 13.580 9.362 -29.418 1.00 0.00 2327 SER B C 17
ATOM 15074 O O . SER B 2 15 ? 13.405 8.150 -29.290 1.00 0.00 2327 SER B O 17
ATOM 15082 N N . TYR B 2 16 ? 13.543 10.205 -28.383 1.00 0.00 2328 TYR B N 17
ATOM 15083 C CA . TYR B 2 16 ? 13.215 9.799 -27.011 1.00 0.00 2328 TYR B CA 17
ATOM 15084 C C . TYR B 2 16 ? 11.703 9.956 -26.772 1.00 0.00 2328 TYR B C 17
ATOM 15085 O O . TYR B 2 16 ? 10.936 9.046 -27.094 1.00 0.00 2328 TYR B O 17
ATOM 15103 N N . GLU B 2 17 ? 11.238 11.132 -26.332 1.00 0.00 2329 GLU B N 17
ATOM 15104 C CA . GLU B 2 17 ? 9.803 11.442 -26.186 1.00 0.00 2329 GLU B CA 17
ATOM 15105 C C . GLU B 2 17 ? 9.039 11.335 -27.520 1.00 0.00 2329 GLU B C 17
ATOM 15106 O O . GLU B 2 17 ? 7.878 10.937 -27.536 1.00 0.00 2329 GLU B O 17
ATOM 15118 N N . ASP B 2 18 ? 9.702 11.623 -28.648 1.00 0.00 2330 ASP B N 17
ATOM 15119 C CA . ASP B 2 18 ? 9.140 11.485 -30.001 1.00 0.00 2330 ASP B CA 17
ATOM 15120 C C . ASP B 2 18 ? 8.891 10.021 -30.435 1.00 0.00 2330 ASP B C 17
ATOM 15121 O O . ASP B 2 18 ? 8.163 9.784 -31.400 1.00 0.00 2330 ASP B O 17
ATOM 15130 N N . CYS B 2 19 ? 9.453 9.037 -29.717 1.00 0.00 2331 CYS B N 17
ATOM 15131 C CA . CYS B 2 19 ? 9.213 7.605 -29.939 1.00 0.00 2331 CYS B CA 17
ATOM 15132 C C . CYS B 2 19 ? 8.195 7.024 -28.937 1.00 0.00 2331 CYS B C 17
ATOM 15133 O O . CYS B 2 19 ? 7.328 6.239 -29.326 1.00 0.00 2331 CYS B O 17
ATOM 15141 N N . ILE B 2 20 ? 8.245 7.437 -27.662 1.00 0.00 2332 ILE B N 17
ATOM 15142 C CA . ILE B 2 20 ? 7.375 6.916 -26.585 1.00 0.00 2332 ILE B CA 17
ATOM 15143 C C . ILE B 2 20 ? 5.998 7.622 -26.487 1.00 0.00 2332 ILE B C 17
ATOM 15144 O O . ILE B 2 20 ? 5.407 7.693 -25.404 1.00 0.00 2332 ILE B O 17
ATOM 15160 N N . LYS B 2 21 ? 5.471 8.135 -27.609 1.00 0.00 2333 LYS B N 17
ATOM 15161 C CA . LYS B 2 21 ? 4.177 8.843 -27.724 1.00 0.00 2333 LYS B CA 17
ATOM 15162 C C . LYS B 2 21 ? 3.259 8.264 -28.814 1.00 0.00 2333 LYS B C 17
ATOM 15163 O O . LYS B 2 21 ? 3.765 7.703 -29.813 1.00 0.00 2333 LYS B O 17
ATOM 15182 N N . VAL A 1 11 ? 26.189 4.695 -16.480 1.00 0.00 515 VAL A N 18
ATOM 15183 C CA . VAL A 1 11 ? 26.217 6.081 -15.921 1.00 0.00 515 VAL A CA 18
ATOM 15184 C C . VAL A 1 11 ? 27.243 6.242 -14.776 1.00 0.00 515 VAL A C 18
ATOM 15185 O O . VAL A 1 11 ? 28.154 7.052 -14.917 1.00 0.00 515 VAL A O 18
ATOM 15198 N N . SER A 1 12 ? 27.095 5.501 -13.677 1.00 0.00 516 SER A N 18
ATOM 15199 C CA . SER A 1 12 ? 27.667 5.771 -12.332 1.00 0.00 516 SER A CA 18
ATOM 15200 C C . SER A 1 12 ? 29.190 6.076 -12.222 1.00 0.00 516 SER A C 18
ATOM 15201 O O . SER A 1 12 ? 29.580 6.801 -11.305 1.00 0.00 516 SER A O 18
ATOM 15209 N N . LEU A 1 13 ? 30.038 5.607 -13.154 1.00 0.00 517 LEU A N 18
ATOM 15210 C CA . LEU A 1 13 ? 31.489 5.934 -13.235 1.00 0.00 517 LEU A CA 18
ATOM 15211 C C . LEU A 1 13 ? 31.954 6.372 -14.642 1.00 0.00 517 LEU A C 18
ATOM 15212 O O . LEU A 1 13 ? 33.151 6.365 -14.943 1.00 0.00 517 LEU A O 18
ATOM 15228 N N . ILE A 1 14 ? 31.001 6.758 -15.504 1.00 0.00 518 ILE A N 18
ATOM 15229 C CA . ILE A 1 14 ? 31.201 7.106 -16.924 1.00 0.00 518 ILE A CA 18
ATOM 15230 C C . ILE A 1 14 ? 30.700 8.533 -17.231 1.00 0.00 518 ILE A C 18
ATOM 15231 O O . ILE A 1 14 ? 31.150 9.153 -18.196 1.00 0.00 518 ILE A O 18
ATOM 15247 N N . ASN A 1 15 ? 29.822 9.097 -16.389 1.00 0.00 519 ASN A N 18
ATOM 15248 C CA . ASN A 1 15 ? 29.125 10.367 -16.624 1.00 0.00 519 ASN A CA 18
ATOM 15249 C C . ASN A 1 15 ? 29.308 11.347 -15.439 1.00 0.00 519 ASN A C 18
ATOM 15250 O O . ASN A 1 15 ? 28.347 11.854 -14.858 1.00 0.00 519 ASN A O 18
ATOM 15261 N N . GLU A 1 16 ? 30.565 11.540 -15.025 1.00 0.00 520 GLU A N 18
ATOM 15262 C CA . GLU A 1 16 ? 30.962 12.381 -13.882 1.00 0.00 520 GLU A CA 18
ATOM 15263 C C . GLU A 1 16 ? 30.477 13.846 -14.000 1.00 0.00 520 GLU A C 18
ATOM 15264 O O . GLU A 1 16 ? 30.452 14.424 -15.093 1.00 0.00 520 GLU A O 18
ATOM 15276 N N . GLY A 1 17 ? 30.135 14.462 -12.862 1.00 0.00 521 GLY A N 18
ATOM 15277 C CA . GLY A 1 17 ? 29.643 15.846 -12.763 1.00 0.00 521 GLY A CA 18
ATOM 15278 C C . GLY A 1 17 ? 28.107 15.986 -12.843 1.00 0.00 521 GLY A C 18
ATOM 15279 O O . GLY A 1 17 ? 27.399 14.993 -13.058 1.00 0.00 521 GLY A O 18
ATOM 15283 N N . PRO A 1 18 ? 27.568 17.208 -12.658 1.00 0.00 522 PRO A N 18
ATOM 15284 C CA . PRO A 1 18 ? 26.131 17.494 -12.755 1.00 0.00 522 PRO A CA 18
ATOM 15285 C C . PRO A 1 18 ? 25.623 17.482 -14.212 1.00 0.00 522 PRO A C 18
ATOM 15286 O O . PRO A 1 18 ? 26.406 17.600 -15.160 1.00 0.00 522 PRO A O 18
ATOM 15297 N N . LEU A 1 19 ? 24.299 17.374 -14.395 1.00 0.00 523 LEU A N 18
ATOM 15298 C CA . LEU A 1 19 ? 23.650 17.365 -15.717 1.00 0.00 523 LEU A CA 18
ATOM 15299 C C . LEU A 1 19 ? 23.212 18.784 -16.176 1.00 0.00 523 LEU A C 18
ATOM 15300 O O . LEU A 1 19 ? 22.989 19.656 -15.326 1.00 0.00 523 LEU A O 18
ATOM 15316 N N . PRO A 1 20 ? 23.074 19.044 -17.493 1.00 0.00 524 PRO A N 18
ATOM 15317 C CA . PRO A 1 20 ? 22.649 20.346 -18.027 1.00 0.00 524 PRO A CA 18
ATOM 15318 C C . PRO A 1 20 ? 21.172 20.692 -17.715 1.00 0.00 524 PRO A C 18
ATOM 15319 O O . PRO A 1 20 ? 20.350 19.793 -17.510 1.00 0.00 524 PRO A O 18
ATOM 15330 N N . PRO A 1 21 ? 20.804 21.990 -17.690 1.00 0.00 525 PRO A N 18
ATOM 15331 C CA . PRO A 1 21 ? 19.499 22.462 -17.214 1.00 0.00 525 PRO A CA 18
ATOM 15332 C C . PRO A 1 21 ? 18.349 22.125 -18.179 1.00 0.00 525 PRO A C 18
ATOM 15333 O O . PRO A 1 21 ? 18.285 22.648 -19.293 1.00 0.00 525 PRO A O 18
ATOM 15344 N N . GLY A 1 22 ? 17.413 21.273 -17.746 1.00 0.00 526 GLY A N 18
ATOM 15345 C CA . GLY A 1 22 ? 16.212 20.914 -18.518 1.00 0.00 526 GLY A CA 18
ATOM 15346 C C . GLY A 1 22 ? 16.487 20.135 -19.816 1.00 0.00 526 GLY A C 18
ATOM 15347 O O . GLY A 1 22 ? 15.674 20.180 -20.741 1.00 0.00 526 GLY A O 18
ATOM 15351 N N . TRP A 1 23 ? 17.615 19.422 -19.883 1.00 0.00 527 TRP A N 18
ATOM 15352 C CA . TRP A 1 23 ? 18.068 18.618 -21.028 1.00 0.00 527 TRP A CA 18
ATOM 15353 C C . TRP A 1 23 ? 18.223 17.136 -20.637 1.00 0.00 527 TRP A C 18
ATOM 15354 O O . TRP A 1 23 ? 18.372 16.786 -19.464 1.00 0.00 527 TRP A O 18
ATOM 15375 N N . GLU A 1 24 ? 18.261 16.267 -21.645 1.00 0.00 528 GLU A N 18
ATOM 15376 C CA . GLU A 1 24 ? 18.586 14.841 -21.541 1.00 0.00 528 GLU A CA 18
ATOM 15377 C C . GLU A 1 24 ? 19.641 14.472 -22.597 1.00 0.00 528 GLU A C 18
ATOM 15378 O O . GLU A 1 24 ? 19.742 15.130 -23.635 1.00 0.00 528 GLU A O 18
ATOM 15390 N N . ILE A 1 25 ? 20.462 13.459 -22.308 1.00 0.00 529 ILE A N 18
ATOM 15391 C CA . ILE A 1 25 ? 21.662 13.093 -23.069 1.00 0.00 529 ILE A CA 18
ATOM 15392 C C . ILE A 1 25 ? 21.758 11.569 -23.151 1.00 0.00 529 ILE A C 18
ATOM 15393 O O . ILE A 1 25 ? 21.724 10.881 -22.127 1.00 0.00 529 ILE A O 18
ATOM 15409 N N . ARG A 1 26 ? 21.850 11.032 -24.371 1.00 0.00 530 ARG A N 18
ATOM 15410 C CA . ARG A 1 26 ? 21.767 9.587 -24.660 1.00 0.00 530 ARG A CA 18
ATOM 15411 C C . ARG A 1 26 ? 22.913 9.143 -25.574 1.00 0.00 530 ARG A C 18
ATOM 15412 O O . ARG A 1 26 ? 23.517 9.956 -26.273 1.00 0.00 530 ARG A O 18
ATOM 15433 N N . TYR A 1 27 ? 23.205 7.843 -25.557 1.00 0.00 531 TYR A N 18
ATOM 15434 C CA . TYR A 1 27 ? 24.407 7.232 -26.136 1.00 0.00 531 TYR A CA 18
ATOM 15435 C C . TYR A 1 27 ? 23.999 6.001 -26.956 1.00 0.00 531 TYR A C 18
ATOM 15436 O O . TYR A 1 27 ? 23.727 4.932 -26.404 1.00 0.00 531 TYR A O 18
ATOM 15454 N N . THR A 1 28 ? 23.874 6.178 -28.271 1.00 0.00 532 THR A N 18
ATOM 15455 C CA . THR A 1 28 ? 23.402 5.131 -29.196 1.00 0.00 532 THR A CA 18
ATOM 15456 C C . THR A 1 28 ? 24.399 3.975 -29.333 1.00 0.00 532 THR A C 18
ATOM 15457 O O . THR A 1 28 ? 25.607 4.153 -29.155 1.00 0.00 532 THR A O 18
ATOM 15468 N N . ALA A 1 29 ? 23.908 2.779 -29.685 1.00 0.00 533 ALA A N 18
ATOM 15469 C CA . ALA A 1 29 ? 24.734 1.576 -29.863 1.00 0.00 533 ALA A CA 18
ATOM 15470 C C . ALA A 1 29 ? 25.770 1.683 -31.009 1.00 0.00 533 ALA A C 18
ATOM 15471 O O . ALA A 1 29 ? 26.737 0.917 -31.051 1.00 0.00 533 ALA A O 18
ATOM 15478 N N . ALA A 1 30 ? 25.623 2.671 -31.903 1.00 0.00 534 ALA A N 18
ATOM 15479 C CA . ALA A 1 30 ? 26.640 3.059 -32.888 1.00 0.00 534 ALA A CA 18
ATOM 15480 C C . ALA A 1 30 ? 27.915 3.681 -32.268 1.00 0.00 534 ALA A C 18
ATOM 15481 O O . ALA A 1 30 ? 28.918 3.850 -32.967 1.00 0.00 534 ALA A O 18
ATOM 15488 N N . GLY A 1 31 ? 27.885 4.037 -30.978 1.00 0.00 535 GLY A N 18
ATOM 15489 C CA . GLY A 1 31 ? 28.977 4.709 -30.269 1.00 0.00 535 GLY A CA 18
ATOM 15490 C C . GLY A 1 31 ? 28.889 6.239 -30.341 1.00 0.00 535 GLY A C 18
ATOM 15491 O O . GLY A 1 31 ? 29.922 6.910 -30.295 1.00 0.00 535 GLY A O 18
ATOM 15495 N N . GLU A 1 32 ? 27.682 6.793 -30.504 1.00 0.00 536 GLU A N 18
ATOM 15496 C CA . GLU A 1 32 ? 27.456 8.212 -30.819 1.00 0.00 536 GLU A CA 18
ATOM 15497 C C . GLU A 1 32 ? 26.455 8.855 -29.843 1.00 0.00 536 GLU A C 18
ATOM 15498 O O . GLU A 1 32 ? 25.346 8.353 -29.624 1.00 0.00 536 GLU A O 18
ATOM 15510 N N . ARG A 1 33 ? 26.883 9.963 -29.230 1.00 0.00 537 ARG A N 18
ATOM 15511 C CA . ARG A 1 33 ? 26.136 10.756 -28.246 1.00 0.00 537 ARG A CA 18
ATOM 15512 C C . ARG A 1 33 ? 25.195 11.756 -28.922 1.00 0.00 537 ARG A C 18
ATOM 15513 O O . ARG A 1 33 ? 25.552 12.366 -29.929 1.00 0.00 537 ARG A O 18
ATOM 15534 N N . PHE A 1 34 ? 24.027 11.971 -28.319 1.00 0.00 538 PHE A N 18
ATOM 15535 C CA . PHE A 1 34 ? 23.024 12.956 -28.738 1.00 0.00 538 PHE A CA 18
ATOM 15536 C C . PHE A 1 34 ? 22.357 13.612 -27.522 1.00 0.00 538 PHE A C 18
ATOM 15537 O O . PHE A 1 34 ? 22.383 13.073 -26.413 1.00 0.00 538 PHE A O 18
ATOM 15554 N N . PHE A 1 35 ? 21.702 14.747 -27.753 1.00 0.00 539 PHE A N 18
ATOM 15555 C CA . PHE A 1 35 ? 20.984 15.537 -26.753 1.00 0.00 539 PHE A CA 18
ATOM 15556 C C . PHE A 1 35 ? 19.502 15.689 -27.145 1.00 0.00 539 PHE A C 18
ATOM 15557 O O . PHE A 1 35 ? 19.144 15.662 -28.327 1.00 0.00 539 PHE A O 18
ATOM 15574 N N . VAL A 1 36 ? 18.651 15.855 -26.135 1.00 0.00 540 VAL A N 18
ATOM 15575 C CA . VAL A 1 36 ? 17.186 15.788 -26.206 1.00 0.00 540 VAL A CA 18
ATOM 15576 C C . VAL A 1 36 ? 16.574 16.917 -25.378 1.00 0.00 540 VAL A C 18
ATOM 15577 O O . VAL A 1 36 ? 16.875 17.056 -24.190 1.00 0.00 540 VAL A O 18
ATOM 15590 N N . ASP A 1 37 ? 15.701 17.716 -25.995 1.00 0.00 541 ASP A N 18
ATOM 15591 C CA . ASP A 1 37 ? 15.063 18.885 -25.379 1.00 0.00 541 ASP A CA 18
ATOM 15592 C C . ASP A 1 37 ? 13.572 18.637 -25.091 1.00 0.00 541 ASP A C 18
ATOM 15593 O O . ASP A 1 37 ? 12.707 18.849 -25.943 1.00 0.00 541 ASP A O 18
ATOM 15602 N N . HIS A 1 38 ? 13.255 18.190 -23.873 1.00 0.00 542 HIS A N 18
ATOM 15603 C CA . HIS A 1 38 ? 11.873 17.932 -23.427 1.00 0.00 542 HIS A CA 18
ATOM 15604 C C . HIS A 1 38 ? 10.951 19.166 -23.504 1.00 0.00 542 HIS A C 18
ATOM 15605 O O . HIS A 1 38 ? 9.728 19.021 -23.540 1.00 0.00 542 HIS A O 18
ATOM 15618 N N . ASN A 1 39 ? 11.513 20.381 -23.545 1.00 0.00 543 ASN A N 18
ATOM 15619 C CA . ASN A 1 39 ? 10.757 21.637 -23.626 1.00 0.00 543 ASN A CA 18
ATOM 15620 C C . ASN A 1 39 ? 10.056 21.849 -24.986 1.00 0.00 543 ASN A C 18
ATOM 15621 O O . ASN A 1 39 ? 9.044 22.552 -25.045 1.00 0.00 543 ASN A O 18
ATOM 15632 N N . THR A 1 40 ? 10.560 21.237 -26.068 1.00 0.00 544 THR A N 18
ATOM 15633 C CA . THR A 1 40 ? 10.031 21.391 -27.445 1.00 0.00 544 THR A CA 18
ATOM 15634 C C . THR A 1 40 ? 9.989 20.090 -28.262 1.00 0.00 544 THR A C 18
ATOM 15635 O O . THR A 1 40 ? 9.508 20.089 -29.399 1.00 0.00 544 THR A O 18
ATOM 15646 N N . ARG A 1 41 ? 10.484 18.978 -27.697 1.00 0.00 545 ARG A N 18
ATOM 15647 C CA . ARG A 1 41 ? 10.652 17.647 -28.318 1.00 0.00 545 ARG A CA 18
ATOM 15648 C C . ARG A 1 41 ? 11.758 17.580 -29.393 1.00 0.00 545 ARG A C 18
ATOM 15649 O O . ARG A 1 41 ? 11.906 16.546 -30.050 1.00 0.00 545 ARG A O 18
ATOM 15670 N N . ARG A 1 42 ? 12.547 18.652 -29.578 1.00 0.00 546 ARG A N 18
ATOM 15671 C CA . ARG A 1 42 ? 13.725 18.680 -30.474 1.00 0.00 546 ARG A CA 18
ATOM 15672 C C . ARG A 1 42 ? 14.881 17.798 -29.977 1.00 0.00 546 ARG A C 18
ATOM 15673 O O . ARG A 1 42 ? 14.949 17.424 -28.805 1.00 0.00 546 ARG A O 18
ATOM 15694 N N . THR A 1 43 ? 15.823 17.521 -30.876 1.00 0.00 547 THR A N 18
ATOM 15695 C CA . THR A 1 43 ? 17.057 16.755 -30.638 1.00 0.00 547 THR A CA 18
ATOM 15696 C C . THR A 1 43 ? 18.232 17.309 -31.450 1.00 0.00 547 THR A C 18
ATOM 15697 O O . THR A 1 43 ? 18.037 18.042 -32.421 1.00 0.00 547 THR A O 18
ATOM 15708 N N . THR A 1 44 ? 19.466 17.006 -31.039 1.00 0.00 548 THR A N 18
ATOM 15709 C CA . THR A 1 44 ? 20.706 17.487 -31.687 1.00 0.00 548 THR A CA 18
ATOM 15710 C C . THR A 1 44 ? 21.914 16.593 -31.366 1.00 0.00 548 THR A C 18
ATOM 15711 O O . THR A 1 44 ? 21.968 15.966 -30.308 1.00 0.00 548 THR A O 18
ATOM 15722 N N . PHE A 1 45 ? 22.876 16.498 -32.292 1.00 0.00 549 PHE A N 18
ATOM 15723 C CA . PHE A 1 45 ? 24.148 15.784 -32.096 1.00 0.00 549 PHE A CA 18
ATOM 15724 C C . PHE A 1 45 ? 25.168 16.619 -31.300 1.00 0.00 549 PHE A C 18
ATOM 15725 O O . PHE A 1 45 ? 25.790 16.119 -30.361 1.00 0.00 549 PHE A O 18
ATOM 15742 N N . GLU A 1 46 ? 25.330 17.896 -31.661 1.00 0.00 550 GLU A N 18
ATOM 15743 C CA . GLU A 1 46 ? 26.172 18.864 -30.944 1.00 0.00 550 GLU A CA 18
ATOM 15744 C C . GLU A 1 46 ? 25.418 19.525 -29.769 1.00 0.00 550 GLU A C 18
ATOM 15745 O O . GLU A 1 46 ? 24.249 19.225 -29.521 1.00 0.00 550 GLU A O 18
ATOM 15757 N N . ASP A 1 47 ? 26.072 20.454 -29.065 1.00 0.00 551 ASP A N 18
ATOM 15758 C CA . ASP A 1 47 ? 25.536 21.179 -27.903 1.00 0.00 551 ASP A CA 18
ATOM 15759 C C . ASP A 1 47 ? 25.359 22.688 -28.215 1.00 0.00 551 ASP A C 18
ATOM 15760 O O . ASP A 1 47 ? 26.235 23.496 -27.882 1.00 0.00 551 ASP A O 18
ATOM 15769 N N . PRO A 1 48 ? 24.279 23.083 -28.925 1.00 0.00 552 PRO A N 18
ATOM 15770 C CA . PRO A 1 48 ? 23.999 24.469 -29.317 1.00 0.00 552 PRO A CA 18
ATOM 15771 C C . PRO A 1 48 ? 23.472 25.322 -28.141 1.00 0.00 552 PRO A C 18
ATOM 15772 O O . PRO A 1 48 ? 23.462 24.891 -26.983 1.00 0.00 552 PRO A O 18
ATOM 15783 N N . ARG A 1 49 ? 23.022 26.551 -28.441 1.00 0.00 553 ARG A N 18
ATOM 15784 C CA . ARG A 1 49 ? 22.353 27.471 -27.497 1.00 0.00 553 ARG A CA 18
ATOM 15785 C C . ARG A 1 49 ? 21.230 26.803 -26.664 1.00 0.00 553 ARG A C 18
ATOM 15786 O O . ARG A 1 49 ? 20.545 25.910 -27.177 1.00 0.00 553 ARG A O 18
ATOM 15807 N N . PRO A 1 50 ? 21.009 27.222 -25.402 1.00 0.00 554 PRO A N 18
ATOM 15808 C CA . PRO A 1 50 ? 20.003 26.623 -24.519 1.00 0.00 554 PRO A CA 18
ATOM 15809 C C . PRO A 1 50 ? 18.556 26.938 -24.945 1.00 0.00 554 PRO A C 18
ATOM 15810 O O . PRO A 1 50 ? 18.293 27.861 -25.724 1.00 0.00 554 PRO A O 18
ATOM 15821 N N . GLY A 1 51 ? 17.608 26.177 -24.389 1.00 0.00 555 GLY A N 18
ATOM 15822 C CA . GLY A 1 51 ? 16.162 26.350 -24.579 1.00 0.00 555 GLY A CA 18
ATOM 15823 C C . GLY A 1 51 ? 15.493 27.185 -23.481 1.00 0.00 555 GLY A C 18
ATOM 15824 O O . GLY A 1 51 ? 16.160 27.850 -22.681 1.00 0.00 555 GLY A O 18
ATOM 15828 N N . ALA A 1 52 ? 14.157 27.161 -23.454 1.00 0.00 556 ALA A N 18
ATOM 15829 C CA . ALA A 1 52 ? 13.343 27.833 -22.437 1.00 0.00 556 ALA A CA 18
ATOM 15830 C C . ALA A 1 52 ? 13.643 27.343 -20.991 1.00 0.00 556 ALA A C 18
ATOM 15831 O O . ALA A 1 52 ? 14.021 26.178 -20.808 1.00 0.00 556 ALA A O 18
ATOM 15838 N N . PRO A 1 53 ? 13.449 28.193 -19.956 1.00 0.00 557 PRO A N 18
ATOM 15839 C CA . PRO A 1 53 ? 13.649 27.829 -18.546 1.00 0.00 557 PRO A CA 18
ATOM 15840 C C . PRO A 1 53 ? 12.644 26.777 -18.036 1.00 0.00 557 PRO A C 18
ATOM 15841 O O . PRO A 1 53 ? 11.446 26.823 -18.401 1.00 0.00 557 PRO A O 18
ATOM 15852 N N . ASN B 2 7 ? 24.640 17.593 -39.427 1.00 0.00 2319 ASN B N 18
ATOM 15853 C CA . ASN B 2 7 ? 24.978 16.194 -39.814 1.00 0.00 2319 ASN B CA 18
ATOM 15854 C C . ASN B 2 7 ? 26.490 16.034 -39.995 1.00 0.00 2319 ASN B C 18
ATOM 15855 O O . ASN B 2 7 ? 27.046 16.467 -41.005 1.00 0.00 2319 ASN B O 18
ATOM 15866 N N . THR B 2 8 ? 27.174 15.439 -39.008 1.00 0.00 2320 THR B N 18
ATOM 15867 C CA . THR B 2 8 ? 28.637 15.195 -39.036 1.00 0.00 2320 THR B CA 18
ATOM 15868 C C . THR B 2 8 ? 29.081 13.925 -38.272 1.00 0.00 2320 THR B C 18
ATOM 15869 O O . THR B 2 8 ? 30.275 13.711 -38.041 1.00 0.00 2320 THR B O 18
ATOM 15880 N N . GLY B 2 9 ? 28.136 13.067 -37.864 1.00 0.00 2321 GLY B N 18
ATOM 15881 C CA . GLY B 2 9 ? 28.399 11.890 -37.019 1.00 0.00 2321 GLY B CA 18
ATOM 15882 C C . GLY B 2 9 ? 27.123 11.240 -36.463 1.00 0.00 2321 GLY B C 18
ATOM 15883 O O . GLY B 2 9 ? 26.931 11.222 -35.247 1.00 0.00 2321 GLY B O 18
ATOM 15887 N N . ALA B 2 10 ? 26.214 10.795 -37.342 1.00 0.00 2322 ALA B N 18
ATOM 15888 C CA . ALA B 2 10 ? 24.878 10.320 -36.957 1.00 0.00 2322 ALA B CA 18
ATOM 15889 C C . ALA B 2 10 ? 24.392 9.100 -37.772 1.00 0.00 2322 ALA B C 18
ATOM 15890 O O . ALA B 2 10 ? 23.752 9.243 -38.820 1.00 0.00 2322 ALA B O 18
ATOM 15897 N N . LYS B 2 11 ? 24.685 7.890 -37.273 1.00 0.00 2323 LYS B N 18
ATOM 15898 C CA . LYS B 2 11 ? 24.226 6.595 -37.817 1.00 0.00 2323 LYS B CA 18
ATOM 15899 C C . LYS B 2 11 ? 22.798 6.215 -37.378 1.00 0.00 2323 LYS B C 18
ATOM 15900 O O . LYS B 2 11 ? 22.121 5.460 -38.079 1.00 0.00 2323 LYS B O 18
ATOM 15919 N N . GLN B 2 12 ? 22.323 6.750 -36.247 1.00 0.00 2324 GLN B N 18
ATOM 15920 C CA . GLN B 2 12 ? 20.998 6.472 -35.667 1.00 0.00 2324 GLN B CA 18
ATOM 15921 C C . GLN B 2 12 ? 20.260 7.782 -35.320 1.00 0.00 2324 GLN B C 18
ATOM 15922 O O . GLN B 2 12 ? 20.885 8.688 -34.761 1.00 0.00 2324 GLN B O 18
ATOM 15936 N N . PRO B 2 13 ? 18.950 7.910 -35.619 1.00 0.00 2325 PRO B N 18
ATOM 15937 C CA . PRO B 2 13 ? 18.171 9.100 -35.276 1.00 0.00 2325 PRO B CA 18
ATOM 15938 C C . PRO B 2 13 ? 17.806 9.119 -33.773 1.00 0.00 2325 PRO B C 18
ATOM 15939 O O . PRO B 2 13 ? 17.190 8.162 -33.288 1.00 0.00 2325 PRO B O 18
ATOM 15950 N N . PRO B 2 14 ? 18.130 10.183 -33.012 1.00 0.00 2326 PRO B N 18
ATOM 15951 C CA . PRO B 2 14 ? 17.655 10.344 -31.637 1.00 0.00 2326 PRO B CA 18
ATOM 15952 C C . PRO B 2 14 ? 16.146 10.647 -31.618 1.00 0.00 2326 PRO B C 18
ATOM 15953 O O . PRO B 2 14 ? 15.671 11.556 -32.303 1.00 0.00 2326 PRO B O 18
ATOM 15964 N N . SER B 2 15 ? 15.380 9.881 -30.836 1.00 0.00 2327 SER B N 18
ATOM 15965 C CA . SER B 2 15 ? 13.917 10.004 -30.699 1.00 0.00 2327 SER B CA 18
ATOM 15966 C C . SER B 2 15 ? 13.464 9.456 -29.341 1.00 0.00 2327 SER B C 18
ATOM 15967 O O . SER B 2 15 ? 13.221 8.257 -29.196 1.00 0.00 2327 SER B O 18
ATOM 15975 N N . TYR B 2 16 ? 13.391 10.327 -28.328 1.00 0.00 2328 TYR B N 18
ATOM 15976 C CA . TYR B 2 16 ? 12.952 9.972 -26.968 1.00 0.00 2328 TYR B CA 18
ATOM 15977 C C . TYR B 2 16 ? 11.425 10.141 -26.835 1.00 0.00 2328 TYR B C 18
ATOM 15978 O O . TYR B 2 16 ? 10.678 9.219 -27.166 1.00 0.00 2328 TYR B O 18
ATOM 15996 N N . GLU B 2 17 ? 10.932 11.330 -26.467 1.00 0.00 2329 GLU B N 18
ATOM 15997 C CA . GLU B 2 17 ? 9.490 11.635 -26.446 1.00 0.00 2329 GLU B CA 18
ATOM 15998 C C . GLU B 2 17 ? 8.833 11.557 -27.830 1.00 0.00 2329 GLU B C 18
ATOM 15999 O O . GLU B 2 17 ? 7.656 11.224 -27.930 1.00 0.00 2329 GLU B O 18
ATOM 16011 N N . ASP B 2 18 ? 9.592 11.777 -28.906 1.00 0.00 2330 ASP B N 18
ATOM 16012 C CA . ASP B 2 18 ? 9.112 11.597 -30.284 1.00 0.00 2330 ASP B CA 18
ATOM 16013 C C . ASP B 2 18 ? 8.866 10.120 -30.674 1.00 0.00 2330 ASP B C 18
ATOM 16014 O O . ASP B 2 18 ? 8.301 9.852 -31.736 1.00 0.00 2330 ASP B O 18
ATOM 16023 N N . CYS B 2 19 ? 9.241 9.165 -29.810 1.00 0.00 2331 CYS B N 18
ATOM 16024 C CA . CYS B 2 19 ? 9.004 7.728 -29.986 1.00 0.00 2331 CYS B CA 18
ATOM 16025 C C . CYS B 2 19 ? 8.013 7.159 -28.950 1.00 0.00 2331 CYS B C 18
ATOM 16026 O O . CYS B 2 19 ? 7.136 6.371 -29.314 1.00 0.00 2331 CYS B O 18
ATOM 16034 N N . ILE B 2 20 ? 8.092 7.582 -27.678 1.00 0.00 2332 ILE B N 18
ATOM 16035 C CA . ILE B 2 20 ? 7.206 7.082 -26.602 1.00 0.00 2332 ILE B CA 18
ATOM 16036 C C . ILE B 2 20 ? 5.798 7.731 -26.570 1.00 0.00 2332 ILE B C 18
ATOM 16037 O O . ILE B 2 20 ? 5.002 7.424 -25.676 1.00 0.00 2332 ILE B O 18
ATOM 16053 N N . LYS B 2 21 ? 5.471 8.602 -27.539 1.00 0.00 2333 LYS B N 18
ATOM 16054 C CA . LYS B 2 21 ? 4.146 9.227 -27.737 1.00 0.00 2333 LYS B CA 18
ATOM 16055 C C . LYS B 2 21 ? 3.441 8.662 -28.979 1.00 0.00 2333 LYS B C 18
ATOM 16056 O O . LYS B 2 21 ? 4.010 8.721 -30.086 1.00 0.00 2333 LYS B O 18
ATOM 16075 N N . VAL A 1 11 ? 32.297 3.886 -14.098 1.00 0.00 515 VAL A N 19
ATOM 16076 C CA . VAL A 1 11 ? 32.672 5.261 -13.644 1.00 0.00 515 VAL A CA 19
ATOM 16077 C C . VAL A 1 11 ? 32.513 6.334 -14.734 1.00 0.00 515 VAL A C 19
ATOM 16078 O O . VAL A 1 11 ? 31.821 7.325 -14.504 1.00 0.00 515 VAL A O 19
ATOM 16091 N N . SER A 1 12 ? 33.119 6.154 -15.915 1.00 0.00 516 SER A N 19
ATOM 16092 C CA . SER A 1 12 ? 33.466 7.192 -16.910 1.00 0.00 516 SER A CA 19
ATOM 16093 C C . SER A 1 12 ? 32.347 8.111 -17.434 1.00 0.00 516 SER A C 19
ATOM 16094 O O . SER A 1 12 ? 32.639 9.227 -17.868 1.00 0.00 516 SER A O 19
ATOM 16102 N N . LEU A 1 13 ? 31.078 7.685 -17.374 1.00 0.00 517 LEU A N 19
ATOM 16103 C CA . LEU A 1 13 ? 29.892 8.491 -17.727 1.00 0.00 517 LEU A CA 19
ATOM 16104 C C . LEU A 1 13 ? 28.770 8.437 -16.663 1.00 0.00 517 LEU A C 19
ATOM 16105 O O . LEU A 1 13 ? 27.617 8.768 -16.946 1.00 0.00 517 LEU A O 19
ATOM 16121 N N . ILE A 1 14 ? 29.106 8.005 -15.441 1.00 0.00 518 ILE A N 19
ATOM 16122 C CA . ILE A 1 14 ? 28.168 7.767 -14.323 1.00 0.00 518 ILE A CA 19
ATOM 16123 C C . ILE A 1 14 ? 28.586 8.550 -13.055 1.00 0.00 518 ILE A C 19
ATOM 16124 O O . ILE A 1 14 ? 27.764 8.778 -12.166 1.00 0.00 518 ILE A O 19
ATOM 16140 N N . ASN A 1 15 ? 29.833 9.038 -12.990 1.00 0.00 519 ASN A N 19
ATOM 16141 C CA . ASN A 1 15 ? 30.404 9.764 -11.843 1.00 0.00 519 ASN A CA 19
ATOM 16142 C C . ASN A 1 15 ? 30.907 11.184 -12.211 1.00 0.00 519 ASN A C 19
ATOM 16143 O O . ASN A 1 15 ? 31.670 11.802 -11.466 1.00 0.00 519 ASN A O 19
ATOM 16154 N N . GLU A 1 16 ? 30.503 11.700 -13.378 1.00 0.00 520 GLU A N 19
ATOM 16155 C CA . GLU A 1 16 ? 30.817 13.052 -13.873 1.00 0.00 520 GLU A CA 19
ATOM 16156 C C . GLU A 1 16 ? 30.069 14.180 -13.111 1.00 0.00 520 GLU A C 19
ATOM 16157 O O . GLU A 1 16 ? 29.305 13.929 -12.174 1.00 0.00 520 GLU A O 19
ATOM 16169 N N . GLY A 1 17 ? 30.287 15.437 -13.523 1.00 0.00 521 GLY A N 19
ATOM 16170 C CA . GLY A 1 17 ? 29.613 16.637 -13.000 1.00 0.00 521 GLY A CA 19
ATOM 16171 C C . GLY A 1 17 ? 28.091 16.717 -13.264 1.00 0.00 521 GLY A C 19
ATOM 16172 O O . GLY A 1 17 ? 27.510 15.814 -13.879 1.00 0.00 521 GLY A O 19
ATOM 16176 N N . PRO A 1 18 ? 27.424 17.796 -12.801 1.00 0.00 522 PRO A N 19
ATOM 16177 C CA . PRO A 1 18 ? 25.965 17.947 -12.859 1.00 0.00 522 PRO A CA 19
ATOM 16178 C C . PRO A 1 18 ? 25.424 18.094 -14.295 1.00 0.00 522 PRO A C 19
ATOM 16179 O O . PRO A 1 18 ? 26.110 18.597 -15.190 1.00 0.00 522 PRO A O 19
ATOM 16190 N N . LEU A 1 19 ? 24.176 17.659 -14.513 1.00 0.00 523 LEU A N 19
ATOM 16191 C CA . LEU A 1 19 ? 23.526 17.663 -15.833 1.00 0.00 523 LEU A CA 19
ATOM 16192 C C . LEU A 1 19 ? 23.149 19.089 -16.327 1.00 0.00 523 LEU A C 19
ATOM 16193 O O . LEU A 1 19 ? 22.939 19.986 -15.500 1.00 0.00 523 LEU A O 19
ATOM 16209 N N . PRO A 1 20 ? 23.038 19.322 -17.652 1.00 0.00 524 PRO A N 19
ATOM 16210 C CA . PRO A 1 20 ? 22.652 20.622 -18.219 1.00 0.00 524 PRO A CA 19
ATOM 16211 C C . PRO A 1 20 ? 21.184 21.015 -17.917 1.00 0.00 524 PRO A C 19
ATOM 16212 O O . PRO A 1 20 ? 20.336 20.143 -17.700 1.00 0.00 524 PRO A O 19
ATOM 16223 N N . PRO A 1 21 ? 20.854 22.324 -17.912 1.00 0.00 525 PRO A N 19
ATOM 16224 C CA . PRO A 1 21 ? 19.570 22.843 -17.427 1.00 0.00 525 PRO A CA 19
ATOM 16225 C C . PRO A 1 21 ? 18.395 22.521 -18.367 1.00 0.00 525 PRO A C 19
ATOM 16226 O O . PRO A 1 21 ? 18.325 23.024 -19.489 1.00 0.00 525 PRO A O 19
ATOM 16237 N N . GLY A 1 22 ? 17.439 21.710 -17.899 1.00 0.00 526 GLY A N 19
ATOM 16238 C CA . GLY A 1 22 ? 16.215 21.374 -18.645 1.00 0.00 526 GLY A CA 19
ATOM 16239 C C . GLY A 1 22 ? 16.445 20.559 -19.929 1.00 0.00 526 GLY A C 19
ATOM 16240 O O . GLY A 1 22 ? 15.665 20.674 -20.877 1.00 0.00 526 GLY A O 19
ATOM 16244 N N . TRP A 1 23 ? 17.506 19.745 -19.959 1.00 0.00 527 TRP A N 19
ATOM 16245 C CA . TRP A 1 23 ? 17.927 18.904 -21.088 1.00 0.00 527 TRP A CA 19
ATOM 16246 C C . TRP A 1 23 ? 17.992 17.417 -20.696 1.00 0.00 527 TRP A C 19
ATOM 16247 O O . TRP A 1 23 ? 18.087 17.064 -19.518 1.00 0.00 527 TRP A O 19
ATOM 16268 N N . GLU A 1 24 ? 18.011 16.546 -21.703 1.00 0.00 528 GLU A N 19
ATOM 16269 C CA . GLU A 1 24 ? 18.291 15.110 -21.591 1.00 0.00 528 GLU A CA 19
ATOM 16270 C C . GLU A 1 24 ? 19.357 14.717 -22.637 1.00 0.00 528 GLU A C 19
ATOM 16271 O O . GLU A 1 24 ? 19.490 15.366 -23.676 1.00 0.00 528 GLU A O 19
ATOM 16283 N N . ILE A 1 25 ? 20.163 13.694 -22.342 1.00 0.00 529 ILE A N 19
ATOM 16284 C CA . ILE A 1 25 ? 21.388 13.344 -23.083 1.00 0.00 529 ILE A CA 19
ATOM 16285 C C . ILE A 1 25 ? 21.564 11.824 -23.062 1.00 0.00 529 ILE A C 19
ATOM 16286 O O . ILE A 1 25 ? 21.561 11.218 -21.985 1.00 0.00 529 ILE A O 19
ATOM 16302 N N . ARG A 1 26 ? 21.716 11.195 -24.235 1.00 0.00 530 ARG A N 19
ATOM 16303 C CA . ARG A 1 26 ? 21.759 9.725 -24.378 1.00 0.00 530 ARG A CA 19
ATOM 16304 C C . ARG A 1 26 ? 22.833 9.247 -25.357 1.00 0.00 530 ARG A C 19
ATOM 16305 O O . ARG A 1 26 ? 23.364 10.025 -26.150 1.00 0.00 530 ARG A O 19
ATOM 16326 N N . TYR A 1 27 ? 23.125 7.948 -25.287 1.00 0.00 531 TYR A N 19
ATOM 16327 C CA . TYR A 1 27 ? 24.216 7.260 -25.982 1.00 0.00 531 TYR A CA 19
ATOM 16328 C C . TYR A 1 27 ? 23.642 6.032 -26.708 1.00 0.00 531 TYR A C 19
ATOM 16329 O O . TYR A 1 27 ? 23.127 5.116 -26.059 1.00 0.00 531 TYR A O 19
ATOM 16347 N N . THR A 1 28 ? 23.668 6.012 -28.044 1.00 0.00 532 THR A N 19
ATOM 16348 C CA . THR A 1 28 ? 23.090 4.906 -28.836 1.00 0.00 532 THR A CA 19
ATOM 16349 C C . THR A 1 28 ? 24.052 3.717 -28.953 1.00 0.00 532 THR A C 19
ATOM 16350 O O . THR A 1 28 ? 25.263 3.843 -28.742 1.00 0.00 532 THR A O 19
ATOM 16361 N N . ALA A 1 29 ? 23.528 2.551 -29.349 1.00 0.00 533 ALA A N 19
ATOM 16362 C CA . ALA A 1 29 ? 24.308 1.326 -29.574 1.00 0.00 533 ALA A CA 19
ATOM 16363 C C . ALA A 1 29 ? 25.388 1.439 -30.681 1.00 0.00 533 ALA A C 19
ATOM 16364 O O . ALA A 1 29 ? 26.271 0.582 -30.766 1.00 0.00 533 ALA A O 19
ATOM 16371 N N . ALA A 1 30 ? 25.353 2.495 -31.506 1.00 0.00 534 ALA A N 19
ATOM 16372 C CA . ALA A 1 30 ? 26.404 2.825 -32.475 1.00 0.00 534 ALA A CA 19
ATOM 16373 C C . ALA A 1 30 ? 27.676 3.428 -31.829 1.00 0.00 534 ALA A C 19
ATOM 16374 O O . ALA A 1 30 ? 28.692 3.590 -32.511 1.00 0.00 534 ALA A O 19
ATOM 16381 N N . GLY A 1 31 ? 27.638 3.769 -30.533 1.00 0.00 535 GLY A N 19
ATOM 16382 C CA . GLY A 1 31 ? 28.751 4.395 -29.810 1.00 0.00 535 GLY A CA 19
ATOM 16383 C C . GLY A 1 31 ? 28.791 5.920 -29.967 1.00 0.00 535 GLY A C 19
ATOM 16384 O O . GLY A 1 31 ? 29.873 6.502 -30.062 1.00 0.00 535 GLY A O 19
ATOM 16388 N N . GLU A 1 32 ? 27.623 6.567 -30.038 1.00 0.00 536 GLU A N 19
ATOM 16389 C CA . GLU A 1 32 ? 27.467 7.998 -30.342 1.00 0.00 536 GLU A CA 19
ATOM 16390 C C . GLU A 1 32 ? 26.503 8.684 -29.364 1.00 0.00 536 GLU A C 19
ATOM 16391 O O . GLU A 1 32 ? 25.485 8.104 -28.973 1.00 0.00 536 GLU A O 19
ATOM 16403 N N . ARG A 1 33 ? 26.813 9.932 -28.988 1.00 0.00 537 ARG A N 19
ATOM 16404 C CA . ARG A 1 33 ? 26.037 10.749 -28.038 1.00 0.00 537 ARG A CA 19
ATOM 16405 C C . ARG A 1 33 ? 25.176 11.790 -28.760 1.00 0.00 537 ARG A C 19
ATOM 16406 O O . ARG A 1 33 ? 25.603 12.395 -29.745 1.00 0.00 537 ARG A O 19
ATOM 16427 N N . PHE A 1 34 ? 23.979 12.017 -28.223 1.00 0.00 538 PHE A N 19
ATOM 16428 C CA . PHE A 1 34 ? 22.963 12.941 -28.733 1.00 0.00 538 PHE A CA 19
ATOM 16429 C C . PHE A 1 34 ? 22.261 13.668 -27.579 1.00 0.00 538 PHE A C 19
ATOM 16430 O O . PHE A 1 34 ? 22.214 13.166 -26.451 1.00 0.00 538 PHE A O 19
ATOM 16447 N N . PHE A 1 35 ? 21.658 14.819 -27.878 1.00 0.00 539 PHE A N 19
ATOM 16448 C CA . PHE A 1 35 ? 20.938 15.656 -26.917 1.00 0.00 539 PHE A CA 19
ATOM 16449 C C . PHE A 1 35 ? 19.452 15.760 -27.296 1.00 0.00 539 PHE A C 19
ATOM 16450 O O . PHE A 1 35 ? 19.089 15.740 -28.476 1.00 0.00 539 PHE A O 19
ATOM 16467 N N . VAL A 1 36 ? 18.598 15.888 -26.279 1.00 0.00 540 VAL A N 19
ATOM 16468 C CA . VAL A 1 36 ? 17.132 15.790 -26.339 1.00 0.00 540 VAL A CA 19
ATOM 16469 C C . VAL A 1 36 ? 16.520 16.961 -25.564 1.00 0.00 540 VAL A C 19
ATOM 16470 O O . VAL A 1 36 ? 16.703 17.096 -24.352 1.00 0.00 540 VAL A O 19
ATOM 16483 N N . ASP A 1 37 ? 15.787 17.818 -26.273 1.00 0.00 541 ASP A N 19
ATOM 16484 C CA . ASP A 1 37 ? 15.199 19.053 -25.756 1.00 0.00 541 ASP A CA 19
ATOM 16485 C C . ASP A 1 37 ? 13.739 18.825 -25.324 1.00 0.00 541 ASP A C 19
ATOM 16486 O O . ASP A 1 37 ? 12.791 19.033 -26.088 1.00 0.00 541 ASP A O 19
ATOM 16495 N N . HIS A 1 38 ? 13.556 18.359 -24.085 1.00 0.00 542 HIS A N 19
ATOM 16496 C CA . HIS A 1 38 ? 12.244 18.052 -23.485 1.00 0.00 542 HIS A CA 19
ATOM 16497 C C . HIS A 1 38 ? 11.225 19.210 -23.520 1.00 0.00 542 HIS A C 19
ATOM 16498 O O . HIS A 1 38 ? 10.022 18.971 -23.408 1.00 0.00 542 HIS A O 19
ATOM 16511 N N . ASN A 1 39 ? 11.679 20.454 -23.701 1.00 0.00 543 ASN A N 19
ATOM 16512 C CA . ASN A 1 39 ? 10.826 21.644 -23.804 1.00 0.00 543 ASN A CA 19
ATOM 16513 C C . ASN A 1 39 ? 9.989 21.686 -25.103 1.00 0.00 543 ASN A C 19
ATOM 16514 O O . ASN A 1 39 ? 8.916 22.292 -25.116 1.00 0.00 543 ASN A O 19
ATOM 16525 N N . THR A 1 40 ? 10.460 21.049 -26.187 1.00 0.00 544 THR A N 19
ATOM 16526 C CA . THR A 1 40 ? 9.849 21.112 -27.539 1.00 0.00 544 THR A CA 19
ATOM 16527 C C . THR A 1 40 ? 9.905 19.791 -28.323 1.00 0.00 544 THR A C 19
ATOM 16528 O O . THR A 1 40 ? 9.486 19.745 -29.484 1.00 0.00 544 THR A O 19
ATOM 16539 N N . ARG A 1 41 ? 10.415 18.707 -27.715 1.00 0.00 545 ARG A N 19
ATOM 16540 C CA . ARG A 1 41 ? 10.651 17.373 -28.316 1.00 0.00 545 ARG A CA 19
ATOM 16541 C C . ARG A 1 41 ? 11.752 17.327 -29.395 1.00 0.00 545 ARG A C 19
ATOM 16542 O O . ARG A 1 41 ? 11.967 16.276 -30.002 1.00 0.00 545 ARG A O 19
ATOM 16563 N N . ARG A 1 42 ? 12.455 18.442 -29.627 1.00 0.00 546 ARG A N 19
ATOM 16564 C CA . ARG A 1 42 ? 13.605 18.556 -30.547 1.00 0.00 546 ARG A CA 19
ATOM 16565 C C . ARG A 1 42 ? 14.824 17.751 -30.080 1.00 0.00 546 ARG A C 19
ATOM 16566 O O . ARG A 1 42 ? 14.923 17.337 -28.926 1.00 0.00 546 ARG A O 19
ATOM 16587 N N . THR A 1 43 ? 15.782 17.576 -30.988 1.00 0.00 547 THR A N 19
ATOM 16588 C CA . THR A 1 43 ? 17.049 16.855 -30.778 1.00 0.00 547 THR A CA 19
ATOM 16589 C C . THR A 1 43 ? 18.192 17.485 -31.579 1.00 0.00 547 THR A C 19
ATOM 16590 O O . THR A 1 43 ? 17.952 18.208 -32.551 1.00 0.00 547 THR A O 19
ATOM 16601 N N . THR A 1 44 ? 19.440 17.206 -31.191 1.00 0.00 548 THR A N 19
ATOM 16602 C CA . THR A 1 44 ? 20.653 17.688 -31.882 1.00 0.00 548 THR A CA 19
ATOM 16603 C C . THR A 1 44 ? 21.887 16.829 -31.555 1.00 0.00 548 THR A C 19
ATOM 16604 O O . THR A 1 44 ? 21.914 16.090 -30.564 1.00 0.00 548 THR A O 19
ATOM 16615 N N . PHE A 1 45 ? 22.908 16.904 -32.413 1.00 0.00 549 PHE A N 19
ATOM 16616 C CA . PHE A 1 45 ? 24.174 16.166 -32.314 1.00 0.00 549 PHE A CA 19
ATOM 16617 C C . PHE A 1 45 ? 25.184 16.797 -31.329 1.00 0.00 549 PHE A C 19
ATOM 16618 O O . PHE A 1 45 ? 26.181 16.166 -30.976 1.00 0.00 549 PHE A O 19
ATOM 16635 N N . GLU A 1 46 ? 24.956 18.044 -30.905 1.00 0.00 550 GLU A N 19
ATOM 16636 C CA . GLU A 1 46 ? 25.893 18.864 -30.117 1.00 0.00 550 GLU A CA 19
ATOM 16637 C C . GLU A 1 46 ? 25.153 19.856 -29.188 1.00 0.00 550 GLU A C 19
ATOM 16638 O O . GLU A 1 46 ? 23.964 19.693 -28.926 1.00 0.00 550 GLU A O 19
ATOM 16650 N N . ASP A 1 47 ? 25.833 20.891 -28.684 1.00 0.00 551 ASP A N 19
ATOM 16651 C CA . ASP A 1 47 ? 25.253 21.934 -27.822 1.00 0.00 551 ASP A CA 19
ATOM 16652 C C . ASP A 1 47 ? 25.395 23.337 -28.464 1.00 0.00 551 ASP A C 19
ATOM 16653 O O . ASP A 1 47 ? 26.286 24.107 -28.082 1.00 0.00 551 ASP A O 19
ATOM 16662 N N . PRO A 1 48 ? 24.583 23.659 -29.496 1.00 0.00 552 PRO A N 19
ATOM 16663 C CA . PRO A 1 48 ? 24.627 24.937 -30.214 1.00 0.00 552 PRO A CA 19
ATOM 16664 C C . PRO A 1 48 ? 23.999 26.096 -29.406 1.00 0.00 552 PRO A C 19
ATOM 16665 O O . PRO A 1 48 ? 23.551 25.918 -28.267 1.00 0.00 552 PRO A O 19
ATOM 16676 N N . ARG A 1 49 ? 23.943 27.299 -30.003 1.00 0.00 553 ARG A N 19
ATOM 16677 C CA . ARG A 1 49 ? 23.245 28.478 -29.443 1.00 0.00 553 ARG A CA 19
ATOM 16678 C C . ARG A 1 49 ? 21.775 28.183 -29.063 1.00 0.00 553 ARG A C 19
ATOM 16679 O O . ARG A 1 49 ? 21.133 27.354 -29.719 1.00 0.00 553 ARG A O 19
ATOM 16700 N N . PRO A 1 50 ? 21.220 28.869 -28.041 1.00 0.00 554 PRO A N 19
ATOM 16701 C CA . PRO A 1 50 ? 19.841 28.669 -27.585 1.00 0.00 554 PRO A CA 19
ATOM 16702 C C . PRO A 1 50 ? 18.788 29.159 -28.599 1.00 0.00 554 PRO A C 19
ATOM 16703 O O . PRO A 1 50 ? 19.092 29.894 -29.543 1.00 0.00 554 PRO A O 19
ATOM 16714 N N . GLY A 1 51 ? 17.530 28.772 -28.365 1.00 0.00 555 GLY A N 19
ATOM 16715 C CA . GLY A 1 51 ? 16.369 29.071 -29.220 1.00 0.00 555 GLY A CA 19
ATOM 16716 C C . GLY A 1 51 ? 15.107 29.443 -28.429 1.00 0.00 555 GLY A C 19
ATOM 16717 O O . GLY A 1 51 ? 13.993 29.118 -28.846 1.00 0.00 555 GLY A O 19
ATOM 16721 N N . ALA A 1 52 ? 15.283 30.094 -27.274 1.00 0.00 556 ALA A N 19
ATOM 16722 C CA . ALA A 1 52 ? 14.224 30.512 -26.350 1.00 0.00 556 ALA A CA 19
ATOM 16723 C C . ALA A 1 52 ? 14.548 31.886 -25.704 1.00 0.00 556 ALA A C 19
ATOM 16724 O O . ALA A 1 52 ? 15.731 32.234 -25.587 1.00 0.00 556 ALA A O 19
ATOM 16731 N N . PRO A 1 53 ? 13.532 32.672 -25.287 1.00 0.00 557 PRO A N 19
ATOM 16732 C CA . PRO A 1 53 ? 13.714 33.991 -24.666 1.00 0.00 557 PRO A CA 19
ATOM 16733 C C . PRO A 1 53 ? 14.369 33.929 -23.269 1.00 0.00 557 PRO A C 19
ATOM 16734 O O . PRO A 1 53 ? 15.156 34.849 -22.949 1.00 0.00 557 PRO A O 19
ATOM 16745 N N . ASN B 2 7 ? 31.168 13.365 -41.257 1.00 0.00 2319 ASN B N 19
ATOM 16746 C CA . ASN B 2 7 ? 31.429 13.829 -42.646 1.00 0.00 2319 ASN B CA 19
ATOM 16747 C C . ASN B 2 7 ? 30.311 13.360 -43.583 1.00 0.00 2319 ASN B C 19
ATOM 16748 O O . ASN B 2 7 ? 30.336 12.216 -44.038 1.00 0.00 2319 ASN B O 19
ATOM 16759 N N . THR B 2 8 ? 29.326 14.233 -43.855 1.00 0.00 2320 THR B N 19
ATOM 16760 C CA . THR B 2 8 ? 28.195 14.041 -44.804 1.00 0.00 2320 THR B CA 19
ATOM 16761 C C . THR B 2 8 ? 27.576 12.629 -44.834 1.00 0.00 2320 THR B C 19
ATOM 16762 O O . THR B 2 8 ? 27.306 12.067 -45.900 1.00 0.00 2320 THR B O 19
ATOM 16773 N N . GLY B 2 9 ? 27.351 12.042 -43.655 1.00 0.00 2321 GLY B N 19
ATOM 16774 C CA . GLY B 2 9 ? 26.833 10.681 -43.483 1.00 0.00 2321 GLY B CA 19
ATOM 16775 C C . GLY B 2 9 ? 25.787 10.617 -42.374 1.00 0.00 2321 GLY B C 19
ATOM 16776 O O . GLY B 2 9 ? 26.031 11.070 -41.251 1.00 0.00 2321 GLY B O 19
ATOM 16780 N N . ALA B 2 10 ? 24.614 10.066 -42.693 1.00 0.00 2322 ALA B N 19
ATOM 16781 C CA . ALA B 2 10 ? 23.531 9.851 -41.736 1.00 0.00 2322 ALA B CA 19
ATOM 16782 C C . ALA B 2 10 ? 23.941 8.882 -40.607 1.00 0.00 2322 ALA B C 19
ATOM 16783 O O . ALA B 2 10 ? 24.799 8.008 -40.783 1.00 0.00 2322 ALA B O 19
ATOM 16790 N N . LYS B 2 11 ? 23.292 9.024 -39.448 1.00 0.00 2323 LYS B N 19
ATOM 16791 C CA . LYS B 2 11 ? 23.538 8.254 -38.216 1.00 0.00 2323 LYS B CA 19
ATOM 16792 C C . LYS B 2 11 ? 22.201 7.893 -37.552 1.00 0.00 2323 LYS B C 19
ATOM 16793 O O . LYS B 2 11 ? 21.160 8.402 -37.975 1.00 0.00 2323 LYS B O 19
ATOM 16812 N N . GLN B 2 12 ? 22.202 7.017 -36.542 1.00 0.00 2324 GLN B N 19
ATOM 16813 C CA . GLN B 2 12 ? 20.961 6.579 -35.879 1.00 0.00 2324 GLN B CA 19
ATOM 16814 C C . GLN B 2 12 ? 20.154 7.788 -35.352 1.00 0.00 2324 GLN B C 19
ATOM 16815 O O . GLN B 2 12 ? 20.695 8.559 -34.553 1.00 0.00 2324 GLN B O 19
ATOM 16829 N N . PRO B 2 13 ? 18.896 7.995 -35.792 1.00 0.00 2325 PRO B N 19
ATOM 16830 C CA . PRO B 2 13 ? 18.137 9.196 -35.452 1.00 0.00 2325 PRO B CA 19
ATOM 16831 C C . PRO B 2 13 ? 17.762 9.202 -33.957 1.00 0.00 2325 PRO B C 19
ATOM 16832 O O . PRO B 2 13 ? 17.152 8.235 -33.483 1.00 0.00 2325 PRO B O 19
ATOM 16843 N N . PRO B 2 14 ? 18.101 10.258 -33.191 1.00 0.00 2326 PRO B N 19
ATOM 16844 C CA . PRO B 2 14 ? 17.712 10.368 -31.789 1.00 0.00 2326 PRO B CA 19
ATOM 16845 C C . PRO B 2 14 ? 16.195 10.598 -31.669 1.00 0.00 2326 PRO B C 19
ATOM 16846 O O . PRO B 2 14 ? 15.661 11.593 -32.161 1.00 0.00 2326 PRO B O 19
ATOM 16857 N N . SER B 2 15 ? 15.509 9.672 -30.995 1.00 0.00 2327 SER B N 19
ATOM 16858 C CA . SER B 2 15 ? 14.051 9.669 -30.806 1.00 0.00 2327 SER B CA 19
ATOM 16859 C C . SER B 2 15 ? 13.710 9.063 -29.441 1.00 0.00 2327 SER B C 19
ATOM 16860 O O . SER B 2 15 ? 13.405 7.875 -29.336 1.00 0.00 2327 SER B O 19
ATOM 16868 N N . TYR B 2 16 ? 13.824 9.863 -28.377 1.00 0.00 2328 TYR B N 19
ATOM 16869 C CA . TYR B 2 16 ? 13.476 9.447 -27.013 1.00 0.00 2328 TYR B CA 19
ATOM 16870 C C . TYR B 2 16 ? 11.970 9.660 -26.770 1.00 0.00 2328 TYR B C 19
ATOM 16871 O O . TYR B 2 16 ? 11.166 8.777 -27.072 1.00 0.00 2328 TYR B O 19
ATOM 16889 N N . GLU B 2 17 ? 11.571 10.863 -26.343 1.00 0.00 2329 GLU B N 19
ATOM 16890 C CA . GLU B 2 17 ? 10.169 11.291 -26.186 1.00 0.00 2329 GLU B CA 19
ATOM 16891 C C . GLU B 2 17 ? 9.344 11.056 -27.465 1.00 0.00 2329 GLU B C 19
ATOM 16892 O O . GLU B 2 17 ? 8.244 10.511 -27.412 1.00 0.00 2329 GLU B O 19
ATOM 16904 N N . ASP B 2 18 ? 9.902 11.410 -28.630 1.00 0.00 2330 ASP B N 19
ATOM 16905 C CA . ASP B 2 18 ? 9.246 11.292 -29.940 1.00 0.00 2330 ASP B CA 19
ATOM 16906 C C . ASP B 2 18 ? 8.950 9.837 -30.376 1.00 0.00 2330 ASP B C 19
ATOM 16907 O O . ASP B 2 18 ? 8.103 9.615 -31.245 1.00 0.00 2330 ASP B O 19
ATOM 16916 N N . CYS B 2 19 ? 9.602 8.841 -29.759 1.00 0.00 2331 CYS B N 19
ATOM 16917 C CA . CYS B 2 19 ? 9.312 7.418 -29.972 1.00 0.00 2331 CYS B CA 19
ATOM 16918 C C . CYS B 2 19 ? 8.304 6.872 -28.942 1.00 0.00 2331 CYS B C 19
ATOM 16919 O O . CYS B 2 19 ? 7.380 6.141 -29.313 1.00 0.00 2331 CYS B O 19
ATOM 16927 N N . ILE B 2 20 ? 8.447 7.230 -27.657 1.00 0.00 2332 ILE B N 19
ATOM 16928 C CA . ILE B 2 20 ? 7.624 6.664 -26.570 1.00 0.00 2332 ILE B CA 19
ATOM 16929 C C . ILE B 2 20 ? 6.206 7.262 -26.447 1.00 0.00 2332 ILE B C 19
ATOM 16930 O O . ILE B 2 20 ? 5.392 6.713 -25.697 1.00 0.00 2332 ILE B O 19
ATOM 16946 N N . LYS B 2 21 ? 5.881 8.345 -27.175 1.00 0.00 2333 LYS B N 19
ATOM 16947 C CA . LYS B 2 21 ? 4.555 9.004 -27.163 1.00 0.00 2333 LYS B CA 19
ATOM 16948 C C . LYS B 2 21 ? 3.975 9.286 -28.558 1.00 0.00 2333 LYS B C 19
ATOM 16949 O O . LYS B 2 21 ? 4.730 9.291 -29.559 1.00 0.00 2333 LYS B O 19
ATOM 16968 N N . VAL A 1 11 ? 28.700 2.598 -9.990 1.00 0.00 515 VAL A N 20
ATOM 16969 C CA . VAL A 1 11 ? 29.546 3.830 -9.943 1.00 0.00 515 VAL A CA 20
ATOM 16970 C C . VAL A 1 11 ? 29.729 4.468 -11.329 1.00 0.00 515 VAL A C 20
ATOM 16971 O O . VAL A 1 11 ? 29.331 5.615 -11.508 1.00 0.00 515 VAL A O 20
ATOM 16984 N N . SER A 1 12 ? 30.314 3.756 -12.300 1.00 0.00 516 SER A N 20
ATOM 16985 C CA . SER A 1 12 ? 30.942 4.284 -13.533 1.00 0.00 516 SER A CA 20
ATOM 16986 C C . SER A 1 12 ? 30.155 5.302 -14.389 1.00 0.00 516 SER A C 20
ATOM 16987 O O . SER A 1 12 ? 30.778 6.156 -15.021 1.00 0.00 516 SER A O 20
ATOM 16995 N N . LEU A 1 13 ? 28.816 5.250 -14.395 1.00 0.00 517 LEU A N 20
ATOM 16996 C CA . LEU A 1 13 ? 27.935 6.234 -15.055 1.00 0.00 517 LEU A CA 20
ATOM 16997 C C . LEU A 1 13 ? 26.790 6.759 -14.154 1.00 0.00 517 LEU A C 20
ATOM 16998 O O . LEU A 1 13 ? 25.803 7.311 -14.647 1.00 0.00 517 LEU A O 20
ATOM 17014 N N . ILE A 1 14 ? 26.915 6.570 -12.833 1.00 0.00 518 ILE A N 20
ATOM 17015 C CA . ILE A 1 14 ? 25.898 6.889 -11.807 1.00 0.00 518 ILE A CA 20
ATOM 17016 C C . ILE A 1 14 ? 26.508 7.729 -10.652 1.00 0.00 518 ILE A C 20
ATOM 17017 O O . ILE A 1 14 ? 25.843 8.040 -9.663 1.00 0.00 518 ILE A O 20
ATOM 17033 N N . ASN A 1 15 ? 27.778 8.138 -10.776 1.00 0.00 519 ASN A N 20
ATOM 17034 C CA . ASN A 1 15 ? 28.519 8.934 -9.783 1.00 0.00 519 ASN A CA 20
ATOM 17035 C C . ASN A 1 15 ? 29.360 10.067 -10.428 1.00 0.00 519 ASN A C 20
ATOM 17036 O O . ASN A 1 15 ? 30.262 10.624 -9.802 1.00 0.00 519 ASN A O 20
ATOM 17047 N N . GLU A 1 16 ? 29.090 10.387 -11.699 1.00 0.00 520 GLU A N 20
ATOM 17048 C CA . GLU A 1 16 ? 29.755 11.449 -12.476 1.00 0.00 520 GLU A CA 20
ATOM 17049 C C . GLU A 1 16 ? 29.237 12.869 -12.123 1.00 0.00 520 GLU A C 20
ATOM 17050 O O . GLU A 1 16 ? 28.436 13.047 -11.198 1.00 0.00 520 GLU A O 20
ATOM 17062 N N . GLY A 1 17 ? 29.700 13.894 -12.852 1.00 0.00 521 GLY A N 20
ATOM 17063 C CA . GLY A 1 17 ? 29.287 15.298 -12.690 1.00 0.00 521 GLY A CA 20
ATOM 17064 C C . GLY A 1 17 ? 27.791 15.587 -12.959 1.00 0.00 521 GLY A C 20
ATOM 17065 O O . GLY A 1 17 ? 27.061 14.719 -13.455 1.00 0.00 521 GLY A O 20
ATOM 17069 N N . PRO A 1 18 ? 27.317 16.810 -12.643 1.00 0.00 522 PRO A N 20
ATOM 17070 C CA . PRO A 1 18 ? 25.904 17.196 -12.739 1.00 0.00 522 PRO A CA 20
ATOM 17071 C C . PRO A 1 18 ? 25.403 17.311 -14.192 1.00 0.00 522 PRO A C 20
ATOM 17072 O O . PRO A 1 18 ? 26.183 17.554 -15.119 1.00 0.00 522 PRO A O 20
ATOM 17083 N N . LEU A 1 19 ? 24.086 17.161 -14.388 1.00 0.00 523 LEU A N 20
ATOM 17084 C CA . LEU A 1 19 ? 23.443 17.198 -15.712 1.00 0.00 523 LEU A CA 20
ATOM 17085 C C . LEU A 1 19 ? 23.047 18.635 -16.154 1.00 0.00 523 LEU A C 20
ATOM 17086 O O . LEU A 1 19 ? 22.841 19.502 -15.295 1.00 0.00 523 LEU A O 20
ATOM 17102 N N . PRO A 1 20 ? 22.922 18.913 -17.469 1.00 0.00 524 PRO A N 20
ATOM 17103 C CA . PRO A 1 20 ? 22.512 20.223 -17.994 1.00 0.00 524 PRO A CA 20
ATOM 17104 C C . PRO A 1 20 ? 21.032 20.575 -17.701 1.00 0.00 524 PRO A C 20
ATOM 17105 O O . PRO A 1 20 ? 20.207 19.680 -17.493 1.00 0.00 524 PRO A O 20
ATOM 17116 N N . PRO A 1 21 ? 20.664 21.874 -17.697 1.00 0.00 525 PRO A N 20
ATOM 17117 C CA . PRO A 1 21 ? 19.352 22.354 -17.246 1.00 0.00 525 PRO A CA 20
ATOM 17118 C C . PRO A 1 21 ? 18.214 22.009 -18.224 1.00 0.00 525 PRO A C 20
ATOM 17119 O O . PRO A 1 21 ? 18.152 22.540 -19.334 1.00 0.00 525 PRO A O 20
ATOM 17130 N N . GLY A 1 22 ? 17.281 21.147 -17.806 1.00 0.00 526 GLY A N 20
ATOM 17131 C CA . GLY A 1 22 ? 16.091 20.781 -18.594 1.00 0.00 526 GLY A CA 20
ATOM 17132 C C . GLY A 1 22 ? 16.388 20.016 -19.896 1.00 0.00 526 GLY A C 20
ATOM 17133 O O . GLY A 1 22 ? 15.604 20.090 -20.845 1.00 0.00 526 GLY A O 20
ATOM 17137 N N . TRP A 1 23 ? 17.508 19.289 -19.939 1.00 0.00 527 TRP A N 20
ATOM 17138 C CA . TRP A 1 23 ? 17.989 18.497 -21.080 1.00 0.00 527 TRP A CA 20
ATOM 17139 C C . TRP A 1 23 ? 18.166 17.016 -20.693 1.00 0.00 527 TRP A C 20
ATOM 17140 O O . TRP A 1 23 ? 18.356 16.672 -19.524 1.00 0.00 527 TRP A O 20
ATOM 17161 N N . GLU A 1 24 ? 18.171 16.143 -21.697 1.00 0.00 528 GLU A N 20
ATOM 17162 C CA . GLU A 1 24 ? 18.511 14.717 -21.611 1.00 0.00 528 GLU A CA 20
ATOM 17163 C C . GLU A 1 24 ? 19.596 14.395 -22.655 1.00 0.00 528 GLU A C 20
ATOM 17164 O O . GLU A 1 24 ? 19.710 15.069 -23.682 1.00 0.00 528 GLU A O 20
ATOM 17176 N N . ILE A 1 25 ? 20.427 13.389 -22.375 1.00 0.00 529 ILE A N 20
ATOM 17177 C CA . ILE A 1 25 ? 21.651 13.071 -23.126 1.00 0.00 529 ILE A CA 20
ATOM 17178 C C . ILE A 1 25 ? 21.797 11.553 -23.194 1.00 0.00 529 ILE A C 20
ATOM 17179 O O . ILE A 1 25 ? 21.806 10.884 -22.156 1.00 0.00 529 ILE A O 20
ATOM 17195 N N . ARG A 1 26 ? 21.906 11.002 -24.408 1.00 0.00 530 ARG A N 20
ATOM 17196 C CA . ARG A 1 26 ? 21.917 9.548 -24.652 1.00 0.00 530 ARG A CA 20
ATOM 17197 C C . ARG A 1 26 ? 23.044 9.136 -25.597 1.00 0.00 530 ARG A C 20
ATOM 17198 O O . ARG A 1 26 ? 23.557 9.953 -26.360 1.00 0.00 530 ARG A O 20
ATOM 17219 N N . TYR A 1 27 ? 23.415 7.860 -25.527 1.00 0.00 531 TYR A N 20
ATOM 17220 C CA . TYR A 1 27 ? 24.621 7.284 -26.128 1.00 0.00 531 TYR A CA 20
ATOM 17221 C C . TYR A 1 27 ? 24.228 6.010 -26.888 1.00 0.00 531 TYR A C 20
ATOM 17222 O O . TYR A 1 27 ? 23.931 4.977 -26.279 1.00 0.00 531 TYR A O 20
ATOM 17240 N N . THR A 1 28 ? 24.132 6.097 -28.215 1.00 0.00 532 THR A N 20
ATOM 17241 C CA . THR A 1 28 ? 23.605 5.009 -29.056 1.00 0.00 532 THR A CA 20
ATOM 17242 C C . THR A 1 28 ? 24.601 3.852 -29.201 1.00 0.00 532 THR A C 20
ATOM 17243 O O . THR A 1 28 ? 25.810 4.012 -29.004 1.00 0.00 532 THR A O 20
ATOM 17254 N N . ALA A 1 29 ? 24.111 2.674 -29.605 1.00 0.00 533 ALA A N 20
ATOM 17255 C CA . ALA A 1 29 ? 24.942 1.489 -29.855 1.00 0.00 533 ALA A CA 20
ATOM 17256 C C . ALA A 1 29 ? 25.969 1.663 -31.003 1.00 0.00 533 ALA A C 20
ATOM 17257 O O . ALA A 1 29 ? 26.923 0.888 -31.098 1.00 0.00 533 ALA A O 20
ATOM 17264 N N . ALA A 1 30 ? 25.809 2.689 -31.852 1.00 0.00 534 ALA A N 20
ATOM 17265 C CA . ALA A 1 30 ? 26.793 3.088 -32.867 1.00 0.00 534 ALA A CA 20
ATOM 17266 C C . ALA A 1 30 ? 28.014 3.843 -32.285 1.00 0.00 534 ALA A C 20
ATOM 17267 O O . ALA A 1 30 ? 28.981 4.095 -33.008 1.00 0.00 534 ALA A O 20
ATOM 17274 N N . GLY A 1 31 ? 27.981 4.215 -30.999 1.00 0.00 535 GLY A N 20
ATOM 17275 C CA . GLY A 1 31 ? 29.028 4.999 -30.336 1.00 0.00 535 GLY A CA 20
ATOM 17276 C C . GLY A 1 31 ? 28.856 6.514 -30.504 1.00 0.00 535 GLY A C 20
ATOM 17277 O O . GLY A 1 31 ? 29.848 7.246 -30.492 1.00 0.00 535 GLY A O 20
ATOM 17281 N N . GLU A 1 32 ? 27.620 6.995 -30.680 1.00 0.00 536 GLU A N 20
ATOM 17282 C CA . GLU A 1 32 ? 27.305 8.406 -30.945 1.00 0.00 536 GLU A CA 20
ATOM 17283 C C . GLU A 1 32 ? 26.439 8.995 -29.819 1.00 0.00 536 GLU A C 20
ATOM 17284 O O . GLU A 1 32 ? 25.336 8.514 -29.537 1.00 0.00 536 GLU A O 20
ATOM 17296 N N . ARG A 1 33 ? 26.946 10.046 -29.158 1.00 0.00 537 ARG A N 20
ATOM 17297 C CA . ARG A 1 33 ? 26.171 10.862 -28.212 1.00 0.00 537 ARG A CA 20
ATOM 17298 C C . ARG A 1 33 ? 25.217 11.800 -28.963 1.00 0.00 537 ARG A C 20
ATOM 17299 O O . ARG A 1 33 ? 25.603 12.431 -29.947 1.00 0.00 537 ARG A O 20
ATOM 17320 N N . PHE A 1 34 ? 24.003 11.940 -28.439 1.00 0.00 538 PHE A N 20
ATOM 17321 C CA . PHE A 1 34 ? 22.994 12.913 -28.864 1.00 0.00 538 PHE A CA 20
ATOM 17322 C C . PHE A 1 34 ? 22.329 13.564 -27.644 1.00 0.00 538 PHE A C 20
ATOM 17323 O O . PHE A 1 34 ? 22.341 13.018 -26.537 1.00 0.00 538 PHE A O 20
ATOM 17340 N N . PHE A 1 35 ? 21.700 14.712 -27.874 1.00 0.00 539 PHE A N 20
ATOM 17341 C CA . PHE A 1 35 ? 21.015 15.521 -26.870 1.00 0.00 539 PHE A CA 20
ATOM 17342 C C . PHE A 1 35 ? 19.533 15.666 -27.236 1.00 0.00 539 PHE A C 20
ATOM 17343 O O . PHE A 1 35 ? 19.158 15.693 -28.413 1.00 0.00 539 PHE A O 20
ATOM 17360 N N . VAL A 1 36 ? 18.693 15.766 -26.208 1.00 0.00 540 VAL A N 20
ATOM 17361 C CA . VAL A 1 36 ? 17.230 15.687 -26.266 1.00 0.00 540 VAL A CA 20
ATOM 17362 C C . VAL A 1 36 ? 16.632 16.808 -25.418 1.00 0.00 540 VAL A C 20
ATOM 17363 O O . VAL A 1 36 ? 16.891 16.905 -24.217 1.00 0.00 540 VAL A O 20
ATOM 17376 N N . ASP A 1 37 ? 15.798 17.636 -26.039 1.00 0.00 541 ASP A N 20
ATOM 17377 C CA . ASP A 1 37 ? 15.065 18.720 -25.391 1.00 0.00 541 ASP A CA 20
ATOM 17378 C C . ASP A 1 37 ? 13.603 18.307 -25.147 1.00 0.00 541 ASP A C 20
ATOM 17379 O O . ASP A 1 37 ? 12.852 18.033 -26.085 1.00 0.00 541 ASP A O 20
ATOM 17388 N N . HIS A 1 38 ? 13.187 18.268 -23.878 1.00 0.00 542 HIS A N 20
ATOM 17389 C CA . HIS A 1 38 ? 11.802 17.948 -23.492 1.00 0.00 542 HIS A CA 20
ATOM 17390 C C . HIS A 1 38 ? 10.835 19.139 -23.631 1.00 0.00 542 HIS A C 20
ATOM 17391 O O . HIS A 1 38 ? 9.617 18.955 -23.626 1.00 0.00 542 HIS A O 20
ATOM 17404 N N . ASN A 1 39 ? 11.353 20.367 -23.750 1.00 0.00 543 ASN A N 20
ATOM 17405 C CA . ASN A 1 39 ? 10.554 21.599 -23.778 1.00 0.00 543 ASN A CA 20
ATOM 17406 C C . ASN A 1 39 ? 9.760 21.778 -25.092 1.00 0.00 543 ASN A C 20
ATOM 17407 O O . ASN A 1 39 ? 8.658 22.332 -25.075 1.00 0.00 543 ASN A O 20
ATOM 17418 N N . THR A 1 40 ? 10.290 21.288 -26.220 1.00 0.00 544 THR A N 20
ATOM 17419 C CA . THR A 1 40 ? 9.655 21.334 -27.556 1.00 0.00 544 THR A CA 20
ATOM 17420 C C . THR A 1 40 ? 9.967 20.081 -28.414 1.00 0.00 544 THR A C 20
ATOM 17421 O O . THR A 1 40 ? 9.878 20.095 -29.643 1.00 0.00 544 THR A O 20
ATOM 17432 N N . ARG A 1 41 ? 10.320 18.958 -27.761 1.00 0.00 545 ARG A N 20
ATOM 17433 C CA . ARG A 1 41 ? 10.603 17.621 -28.349 1.00 0.00 545 ARG A CA 20
ATOM 17434 C C . ARG A 1 41 ? 11.797 17.551 -29.329 1.00 0.00 545 ARG A C 20
ATOM 17435 O O . ARG A 1 41 ? 11.988 16.521 -29.981 1.00 0.00 545 ARG A O 20
ATOM 17456 N N . ARG A 1 42 ? 12.590 18.624 -29.459 1.00 0.00 546 ARG A N 20
ATOM 17457 C CA . ARG A 1 42 ? 13.750 18.727 -30.374 1.00 0.00 546 ARG A CA 20
ATOM 17458 C C . ARG A 1 42 ? 14.933 17.845 -29.950 1.00 0.00 546 ARG A C 20
ATOM 17459 O O . ARG A 1 42 ? 15.036 17.411 -28.803 1.00 0.00 546 ARG A O 20
ATOM 17480 N N . THR A 1 43 ? 15.860 17.622 -30.882 1.00 0.00 547 THR A N 20
ATOM 17481 C CA . THR A 1 43 ? 17.100 16.844 -30.687 1.00 0.00 547 THR A CA 20
ATOM 17482 C C . THR A 1 43 ? 18.268 17.415 -31.501 1.00 0.00 547 THR A C 20
ATOM 17483 O O . THR A 1 43 ? 18.064 18.168 -32.458 1.00 0.00 547 THR A O 20
ATOM 17494 N N . THR A 1 44 ? 19.504 17.064 -31.126 1.00 0.00 548 THR A N 20
ATOM 17495 C CA . THR A 1 44 ? 20.738 17.487 -31.819 1.00 0.00 548 THR A CA 20
ATOM 17496 C C . THR A 1 44 ? 21.932 16.574 -31.490 1.00 0.00 548 THR A C 20
ATOM 17497 O O . THR A 1 44 ? 21.939 15.875 -30.475 1.00 0.00 548 THR A O 20
ATOM 17508 N N . PHE A 1 45 ? 22.942 16.562 -32.365 1.00 0.00 549 PHE A N 20
ATOM 17509 C CA . PHE A 1 45 ? 24.208 15.830 -32.209 1.00 0.00 549 PHE A CA 20
ATOM 17510 C C . PHE A 1 45 ? 25.285 16.628 -31.435 1.00 0.00 549 PHE A C 20
ATOM 17511 O O . PHE A 1 45 ? 26.298 16.066 -31.016 1.00 0.00 549 PHE A O 20
ATOM 17528 N N . GLU A 1 46 ? 25.073 17.928 -31.212 1.00 0.00 550 GLU A N 20
ATOM 17529 C CA . GLU A 1 46 ? 26.033 18.848 -30.575 1.00 0.00 550 GLU A CA 20
ATOM 17530 C C . GLU A 1 46 ? 25.386 19.669 -29.439 1.00 0.00 550 GLU A C 20
ATOM 17531 O O . GLU A 1 46 ? 24.278 19.363 -29.000 1.00 0.00 550 GLU A O 20
ATOM 17543 N N . ASP A 1 47 ? 26.067 20.704 -28.937 1.00 0.00 551 ASP A N 20
ATOM 17544 C CA . ASP A 1 47 ? 25.611 21.532 -27.807 1.00 0.00 551 ASP A CA 20
ATOM 17545 C C . ASP A 1 47 ? 25.465 23.020 -28.219 1.00 0.00 551 ASP A C 20
ATOM 17546 O O . ASP A 1 47 ? 26.314 23.849 -27.869 1.00 0.00 551 ASP A O 20
ATOM 17555 N N . PRO A 1 48 ? 24.439 23.365 -29.028 1.00 0.00 552 PRO A N 20
ATOM 17556 C CA . PRO A 1 48 ? 24.199 24.725 -29.523 1.00 0.00 552 PRO A CA 20
ATOM 17557 C C . PRO A 1 48 ? 23.621 25.657 -28.436 1.00 0.00 552 PRO A C 20
ATOM 17558 O O . PRO A 1 48 ? 23.347 25.239 -27.305 1.00 0.00 552 PRO A O 20
ATOM 17569 N N . ARG A 1 49 ? 23.401 26.934 -28.786 1.00 0.00 553 ARG A N 20
ATOM 17570 C CA . ARG A 1 49 ? 22.716 27.923 -27.927 1.00 0.00 553 ARG A CA 20
ATOM 17571 C C . ARG A 1 49 ? 21.312 27.459 -27.480 1.00 0.00 553 ARG A C 20
ATOM 17572 O O . ARG A 1 49 ? 20.643 26.742 -28.232 1.00 0.00 553 ARG A O 20
ATOM 17593 N N . PRO A 1 50 ? 20.820 27.908 -26.304 1.00 0.00 554 PRO A N 20
ATOM 17594 C CA . PRO A 1 50 ? 19.504 27.525 -25.781 1.00 0.00 554 PRO A CA 20
ATOM 17595 C C . PRO A 1 50 ? 18.323 28.122 -26.573 1.00 0.00 554 PRO A C 20
ATOM 17596 O O . PRO A 1 50 ? 17.257 27.507 -26.635 1.00 0.00 554 PRO A O 20
ATOM 17607 N N . GLY A 1 51 ? 18.507 29.293 -27.199 1.00 0.00 555 GLY A N 20
ATOM 17608 C CA . GLY A 1 51 ? 17.581 29.878 -28.182 1.00 0.00 555 GLY A CA 20
ATOM 17609 C C . GLY A 1 51 ? 17.460 31.404 -28.095 1.00 0.00 555 GLY A C 20
ATOM 17610 O O . GLY A 1 51 ? 17.592 32.095 -29.108 1.00 0.00 555 GLY A O 20
ATOM 17614 N N . ALA A 1 52 ? 17.239 31.931 -26.886 1.00 0.00 556 ALA A N 20
ATOM 17615 C CA . ALA A 1 52 ? 17.028 33.358 -26.609 1.00 0.00 556 ALA A CA 20
ATOM 17616 C C . ALA A 1 52 ? 17.357 33.716 -25.136 1.00 0.00 556 ALA A C 20
ATOM 17617 O O . ALA A 1 52 ? 17.290 32.831 -24.271 1.00 0.00 556 ALA A O 20
ATOM 17624 N N . PRO A 1 53 ? 17.689 34.989 -24.823 1.00 0.00 557 PRO A N 20
ATOM 17625 C CA . PRO A 1 53 ? 17.902 35.468 -23.451 1.00 0.00 557 PRO A CA 20
ATOM 17626 C C . PRO A 1 53 ? 16.608 35.487 -22.604 1.00 0.00 557 PRO A C 20
ATOM 17627 O O . PRO A 1 53 ? 15.521 35.814 -23.134 1.00 0.00 557 PRO A O 20
ATOM 17638 N N . ASN B 2 7 ? 33.350 14.617 -35.484 1.00 0.00 2319 ASN B N 20
ATOM 17639 C CA . ASN B 2 7 ? 33.363 13.537 -36.509 1.00 0.00 2319 ASN B CA 20
ATOM 17640 C C . ASN B 2 7 ? 31.956 13.324 -37.071 1.00 0.00 2319 ASN B C 20
ATOM 17641 O O . ASN B 2 7 ? 30.980 13.366 -36.323 1.00 0.00 2319 ASN B O 20
ATOM 17652 N N . THR B 2 8 ? 31.837 13.106 -38.384 1.00 0.00 2320 THR B N 20
ATOM 17653 C CA . THR B 2 8 ? 30.557 12.802 -39.062 1.00 0.00 2320 THR B CA 20
ATOM 17654 C C . THR B 2 8 ? 30.095 11.352 -38.829 1.00 0.00 2320 THR B C 20
ATOM 17655 O O . THR B 2 8 ? 30.894 10.473 -38.487 1.00 0.00 2320 THR B O 20
ATOM 17666 N N . GLY B 2 9 ? 28.799 11.086 -39.037 1.00 0.00 2321 GLY B N 20
ATOM 17667 C CA . GLY B 2 9 ? 28.217 9.737 -39.018 1.00 0.00 2321 GLY B CA 20
ATOM 17668 C C . GLY B 2 9 ? 26.686 9.757 -38.993 1.00 0.00 2321 GLY B C 20
ATOM 17669 O O . GLY B 2 9 ? 26.047 9.458 -40.005 1.00 0.00 2321 GLY B O 20
ATOM 17673 N N . ALA B 2 10 ? 26.107 10.171 -37.861 1.00 0.00 2322 ALA B N 20
ATOM 17674 C CA . ALA B 2 10 ? 24.666 10.269 -37.599 1.00 0.00 2322 ALA B CA 20
ATOM 17675 C C . ALA B 2 10 ? 23.851 9.020 -38.028 1.00 0.00 2322 ALA B C 20
ATOM 17676 O O . ALA B 2 10 ? 22.782 9.129 -38.638 1.00 0.00 2322 ALA B O 20
ATOM 17683 N N . LYS B 2 11 ? 24.375 7.822 -37.731 1.00 0.00 2323 LYS B N 20
ATOM 17684 C CA . LYS B 2 11 ? 23.808 6.517 -38.136 1.00 0.00 2323 LYS B CA 20
ATOM 17685 C C . LYS B 2 11 ? 22.499 6.162 -37.407 1.00 0.00 2323 LYS B C 20
ATOM 17686 O O . LYS B 2 11 ? 21.732 5.322 -37.881 1.00 0.00 2323 LYS B O 20
ATOM 17705 N N . GLN B 2 12 ? 22.242 6.804 -36.267 1.00 0.00 2324 GLN B N 20
ATOM 17706 C CA . GLN B 2 12 ? 21.158 6.496 -35.327 1.00 0.00 2324 GLN B CA 20
ATOM 17707 C C . GLN B 2 12 ? 20.323 7.764 -35.051 1.00 0.00 2324 GLN B C 20
ATOM 17708 O O . GLN B 2 12 ? 20.841 8.690 -34.422 1.00 0.00 2324 GLN B O 20
ATOM 17722 N N . PRO B 2 13 ? 19.056 7.855 -35.504 1.00 0.00 2325 PRO B N 20
ATOM 17723 C CA . PRO B 2 13 ? 18.211 9.023 -35.249 1.00 0.00 2325 PRO B CA 20
ATOM 17724 C C . PRO B 2 13 ? 17.771 9.078 -33.768 1.00 0.00 2325 PRO B C 20
ATOM 17725 O O . PRO B 2 13 ? 17.149 8.123 -33.287 1.00 0.00 2325 PRO B O 20
ATOM 17736 N N . PRO B 2 14 ? 18.062 10.162 -33.019 1.00 0.00 2326 PRO B N 20
ATOM 17737 C CA . PRO B 2 14 ? 17.614 10.307 -31.633 1.00 0.00 2326 PRO B CA 20
ATOM 17738 C C . PRO B 2 14 ? 16.102 10.591 -31.561 1.00 0.00 2326 PRO B C 20
ATOM 17739 O O . PRO B 2 14 ? 15.611 11.555 -32.154 1.00 0.00 2326 PRO B O 20
ATOM 17750 N N . SER B 2 15 ? 15.376 9.770 -30.797 1.00 0.00 2327 SER B N 20
ATOM 17751 C CA . SER B 2 15 ? 13.925 9.883 -30.572 1.00 0.00 2327 SER B CA 20
ATOM 17752 C C . SER B 2 15 ? 13.566 9.356 -29.178 1.00 0.00 2327 SER B C 20
ATOM 17753 O O . SER B 2 15 ? 13.410 8.149 -28.986 1.00 0.00 2327 SER B O 20
ATOM 17761 N N . TYR B 2 16 ? 13.461 10.252 -28.189 1.00 0.00 2328 TYR B N 20
ATOM 17762 C CA . TYR B 2 16 ? 13.042 9.910 -26.823 1.00 0.00 2328 TYR B CA 20
ATOM 17763 C C . TYR B 2 16 ? 11.517 10.060 -26.690 1.00 0.00 2328 TYR B C 20
ATOM 17764 O O . TYR B 2 16 ? 10.785 9.102 -26.947 1.00 0.00 2328 TYR B O 20
ATOM 17782 N N . GLU B 2 17 ? 11.009 11.269 -26.408 1.00 0.00 2329 GLU B N 20
ATOM 17783 C CA . GLU B 2 17 ? 9.564 11.545 -26.418 1.00 0.00 2329 GLU B CA 20
ATOM 17784 C C . GLU B 2 17 ? 8.951 11.295 -27.800 1.00 0.00 2329 GLU B C 20
ATOM 17785 O O . GLU B 2 17 ? 7.906 10.666 -27.888 1.00 0.00 2329 GLU B O 20
ATOM 17797 N N . ASP B 2 18 ? 9.630 11.685 -28.883 1.00 0.00 2330 ASP B N 20
ATOM 17798 C CA . ASP B 2 18 ? 9.153 11.460 -30.259 1.00 0.00 2330 ASP B CA 20
ATOM 17799 C C . ASP B 2 18 ? 8.968 9.967 -30.628 1.00 0.00 2330 ASP B C 20
ATOM 17800 O O . ASP B 2 18 ? 8.284 9.654 -31.605 1.00 0.00 2330 ASP B O 20
ATOM 17809 N N . CYS B 2 19 ? 9.532 9.040 -29.839 1.00 0.00 2331 CYS B N 20
ATOM 17810 C CA . CYS B 2 19 ? 9.262 7.602 -29.942 1.00 0.00 2331 CYS B CA 20
ATOM 17811 C C . CYS B 2 19 ? 8.111 7.157 -29.016 1.00 0.00 2331 CYS B C 20
ATOM 17812 O O . CYS B 2 19 ? 7.182 6.488 -29.480 1.00 0.00 2331 CYS B O 20
ATOM 17820 N N . ILE B 2 20 ? 8.133 7.526 -27.724 1.00 0.00 2332 ILE B N 20
ATOM 17821 C CA . ILE B 2 20 ? 7.122 7.065 -26.749 1.00 0.00 2332 ILE B CA 20
ATOM 17822 C C . ILE B 2 20 ? 5.745 7.757 -26.880 1.00 0.00 2332 ILE B C 20
ATOM 17823 O O . ILE B 2 20 ? 4.741 7.188 -26.436 1.00 0.00 2332 ILE B O 20
ATOM 17839 N N . LYS B 2 21 ? 5.675 8.944 -27.501 1.00 0.00 2333 LYS B N 20
ATOM 17840 C CA . LYS B 2 21 ? 4.448 9.703 -27.806 1.00 0.00 2333 LYS B CA 20
ATOM 17841 C C . LYS B 2 21 ? 4.574 10.504 -29.115 1.00 0.00 2333 LYS B C 20
ATOM 17842 O O . LYS B 2 21 ? 4.021 10.018 -30.130 1.00 0.00 2333 LYS B O 20
#

Sequence (58 aa):
VSLINEGPLPPGWEIRYTAAGERFFVDHNTRRTTFEDPRPGAPNTGAKQPPSYEDCIKVSLINEGPLPPGWEIRYTAAGERFFVDHNTRRTTFEDPRPGAPNTGAKQPPSYEDCIKVSLINEGPLPPGWEIRYTAAGERFFVDHNTRRTTFEDPRPGAPNTGAKQPPSYEDCIKVSLINEGPLPPGWEIRYTAAGERFFVDHNTRRTTFEDPRPGAPNTGAKQPPSYEDCIKVSLINEGPLPPGWEIRYTAAGERFFVDHNTRRTTFEDPRPGAPNTGAKQPPSYEDCIKVSLINEGPLPPGWEIRYTAAGERFFVDHNTRRTTFEDPRPGAPNTGAKQPPSYEDCIKVSLINEGPLPPGWEIRYTAAGERFFVDHNTRRTTFEDPRPGAPNTGAKQPPSYEDCIKVSLINEGPLPPGWEIRYTAAGERFFVDHNTRRTTFEDPRPGAPNTGAKQPPSYEDCIKVSLINEGPLPPGWEIRYTAAGERFFVDHNTRRTTFEDPRPGAPNTGAKQPPSYEDCIKVSLINEGPLPPGWEIRYTAAGERFFVDHNTRRTTFEDPRPGAPNTGAKQPPSYEDCIKVSLINEGPLPPGWEIRYTAAGERFFVDHNTRRTTFEDPRPGAPNTGAKQPPSYEDCIKVSLINEGPLPPGWEIRYTAAGERFFVDHNTRRTTFEDPRPGAPNTGAKQPPSYEDCIKVSLINEGPLPPGWEIRYTAAGERFFVDHNTRRTTFEDPRPGAPNTGAKQPPSYEDCIKVSLINEGPLPPGWEIRYTAAGERFFVDHNTRRTTFEDPRPGAPNTGAKQPPSYEDCIKVSLINEGPLPPGWEIRYTAAGERFFVDHNTRRTTFEDPRPGAPNTGAKQPPSYEDCIKVSLINEGPLPPGWEIRYTAAGERFFVDHNTRRTTFEDPRPGAPNTGAKQPPSYEDCIKVSLINEGPLPPGWEIRYTAAGERFFVDHNTRRTTFEDPRPGAPNTGAKQPPSYEDCIKVSLINEGPLPPGWEIRYTAAGERFFVDHNTRRTTFEDPRPGAPNTGAKQPPSYEDCIKVSLINEGPLPPGWEIRYTAAGERFFVDHNTRRTTFEDPRPGAPNTGAKQPPSYEDCIKVSLINEGPLPPGWEIRYTAAGERFFVDHNTRRTTFEDPRPGAPNTGAKQPPSYEDCIK

Organism: Drosophila melanogaster (NCBI:txid7227)

InterPro domains:
  IPR000008 C2 domain [PF00168] (50-138)
  IPR000008 C2 domain [PS50004] (30-146)
  IPR000008 C2 domain [SM00239] (50-144)
  IPR000569 HECT domain [PF00632] (645-946)
  IPR000569 HECT domain [PS50237] (615-949)
  IPR000569 HECT domain [SM00119] (613-949)
  IPR000569 HECT domain [cd00078] (594-946)
  IPR001202 WW domain [PF00397] (365-394)
  IPR001202 WW domain [PF00397] (397-426)
  IPR001202 WW domain [PF00397] (479-508)
  IPR001202 WW domain [PF00397] (523-552)
  IPR001202 WW domain [PS01159] (401-426)
  IPR001202 WW domain [PS01159] (483-508)
  IPR001202 WW domain [PS01159] (527-552)
  IPR001202 WW domain [PS50020] (363-396)
  IPR001202 WW domain [PS50020] (395-428)
  IPR001202 WW domain [PS50020] (477-510)
  IPR001202 WW domain [PS50020] (521-554)
  IPR001202 WW domain [SM00456] (364-396)
  IPR001202 WW domain [SM00456] (397-428)

CATH classification: 2.20.70.10

Solvent-accessible surface area: 5546 Å² total; per-residue (Å²): 141,100,150,140,117,136,66,140,137,50,124,52,76,52,33,142,159,34,109,49,67,82,120,9,26,6,16,87,115,99,115,112,31,30,136,106,116,78,217,134,73,101,133,177,152,67,114,120,82,113,30,53,85,66,84,94,134,162

Radius of gyration: 12.67 Å; Cα contacts (8 Å, |Δi|>4): 55; chains: 2; bounding box: 28×29×35 Å

Nearest PDB structures (foldseek):
  2jmf-assembly1_A  TM=8.560E-01  e=4.206E-06  Drosophila melanogaster
  7lp4-assembly1_A  TM=5.939E-01  e=1.389E-03  Homo sapiens
  7bqg-assembly1_A-2  TM=6.484E-01  e=4.055E-03  Mus musculus
  3le4-assembly1_A-2  TM=6.396E-01  e=8.360E-02  Homo sapiens
  2ysi-assembly1_A  TM=6.800E-01  e=1.570E-01  Mus musculus